Protein 3QUF (pdb70)

InterPro domains:
  IPR006059 Bacterial-type extracellular solute-binding protein [PF01547] (54-338)
  IPR006061 Solute-binding family 1, conserved site [PS01037] (142-159)
  IPR050490 Bacterial solute-binding protein 1 [PTHR43649] (16-370)

Nearest PDB structures (foldseek):
  3quf-assembly1_A  TM=9.912E-01  e=3.082E-69  Bifidobacterium longum subsp. infantis ATCC 15697 = JCM 1222 = DSM 20088
  4zs9-assembly2_B  TM=6.594E-01  e=8.736E-21  Bifidobacterium animalis subsp. lactis Bl-04
  4zze-assembly1_A  TM=6.726E-01  e=1.100E-19  Bifidobacterium animalis subsp. lactis Bl-04
  7ehp-assembly2_B  TM=6.448E-01  e=1.040E-19  Paenibacillus sp. FPU-7
  4zza-assembly1_A  TM=6.520E-01  e=4.015E-19  Bifidobacterium animalis subsp. lactis Bl-04

Secondary structure (DSSP, 8-state):
---EEEEEEESS-HHHHHHHHHHHHHH-TTEEEEEEE-SSHHHHHHHHHHHHHSSS--SEEEE---TTT---S-B---TT-GGGTTB-GGGGGGGEETTEE----EEEEEBEEEEHHHHHHTT-SS--SBHHHHH--HHHHHTTSB------SSSS-HHHHHHHHHHHHTTT--SSTTHHHHTTSS-HHHHTHHHHHHHHHHHHTTSS-GGGTT--HHHHHHHHHTT-B---B-GGGHHHHHHSS--EEEEPBPBSS-TT--BEEEEES-EEEEBSSS-HHHHHHHHHHHHHHTSHHHHHHHHHHHT-EE-BTT--PPPPGGGHHHIIIIITTT-EE----SS-S---HHHHHHHHHHHTTSS-HHHHHHHHHHHHTT-/--GGGPPEEEEEEESS-HHHHHHHHHHHHHH-TTEEEEEEE-SSHHHHHHHHHHHHHSSS--SEEEE---TTT---S-B---TT-GGGTTB-GGGGGGGEETTEE----EEEEEBEEEEHHHHHHTT-SS--SBHHHHH--HHHHHTTSB------SSSS-HHHHHHHHHHHHTTT--SSTTHHHHHTSS-HHHHHHHHHHHHHHHHHTTSS-GGGTT--HHHHHHHHHTT-B---B-GGGHHHHHHSS--EEEEPPPBSS-TT---EEEEES-EEEEBTTS-HHHHHHHHHHHHHHTSHHHHHHHHHHHT-EE-BTTS-----HHHHHHHHHTGGGT-EE----SS-TT--HHHHHHHHHHHTTSS-HHHHHHHHHHHHHTT-

CATH classification: 3.40.190.10 (+1 more: 3.40.190.10)

B-factor: mean 24.08, std 9.98, range [9.7, 101.93]

Structure (mmCIF, N/CA/C/O backbone):
data_3QUF
#
_entry.id   3QUF
#
_cell.length_a   96.532
_cell.length_b   105.095
_cell.length_c   145.375
_cell.angle_alpha   90.000
_cell.angle_beta   90.000
_cell.angle_gamma   90.000
#
_symmetry.space_group_name_H-M   'C 2 2 21'
#
loop_
_entity.id
_entity.type
_entity.pdbx_description
1 polymer 'Extracellular solute-binding protein, family 1'
2 non-polymer 'SULFATE ION'
3 non-polymer 'ACETIC ACID'
4 water water
#
loop_
_atom_site.group_PDB
_atom_site.id
_atom_site.type_symbol
_atom_site.label_atom_id
_atom_site.label_alt_id
_atom_site.label_comp_id
_atom_site.label_asym_id
_atom_site.label_entity_id
_atom_site.label_seq_id
_atom_site.pdbx_PDB_ins_code
_atom_site.Cartn_x
_atom_site.Cartn_y
_atom_site.Cartn_z
_atom_site.occupancy
_atom_site.B_iso_or_equiv
_atom_site.auth_seq_id
_atom_site.auth_comp_id
_atom_site.auth_asym_id
_atom_site.auth_atom_id
_atom_site.pdbx_PDB_model_num
ATOM 1 N N . GLY A 1 27 ? 19.555 -26.174 10.491 1.00 41.59 36 GLY A N 1
ATOM 2 C CA . GLY A 1 27 ? 20.625 -25.415 11.231 1.00 39.94 36 GLY A CA 1
ATOM 3 C C . GLY A 1 27 ? 21.683 -26.226 12.018 1.00 39.09 36 GLY A C 1
ATOM 4 O O . GLY A 1 27 ? 22.804 -25.723 12.216 1.00 38.49 36 GLY A O 1
ATOM 5 N N . GLY A 1 28 ? 21.332 -27.441 12.478 1.00 38.08 37 GLY A N 1
ATOM 6 C CA . GLY A 1 28 ? 22.280 -28.357 13.178 1.00 36.63 37 GLY A CA 1
ATOM 7 C C . GLY A 1 28 ? 23.058 -27.711 14.346 1.00 33.79 37 GLY A C 1
ATOM 8 O O . GLY A 1 28 ? 22.455 -26.991 15.117 1.00 33.20 37 GLY A O 1
ATOM 9 N N . LYS A 1 29 ? 24.362 -28.000 14.492 1.00 31.46 38 LYS A N 1
ATOM 10 C CA . LYS A 1 29 ? 25.201 -27.323 15.510 1.00 29.84 38 LYS A CA 1
ATOM 11 C C . LYS A 1 29 ? 25.641 -25.955 15.008 1.00 26.33 38 LYS A C 1
ATOM 12 O O . LYS A 1 29 ? 25.835 -25.774 13.833 1.00 24.80 38 LYS A O 1
ATOM 18 N N . THR A 1 30 ? 25.807 -25.010 15.921 1.00 22.99 39 THR A N 1
ATOM 19 C CA . THR A 1 30 ? 26.271 -23.692 15.552 1.00 21.97 39 THR A CA 1
ATOM 20 C C . THR A 1 30 ? 27.507 -23.394 16.369 1.00 20.11 39 THR A C 1
ATOM 21 O O . THR A 1 30 ? 27.461 -23.445 17.596 1.00 21.40 39 THR A O 1
ATOM 25 N N . LYS A 1 31 ? 28.596 -23.091 15.687 1.00 20.55 40 LYS A N 1
ATOM 26 C CA A LYS A 1 31 ? 29.848 -22.713 16.331 0.50 19.95 40 LYS A CA 1
ATOM 27 C CA B LYS A 1 31 ? 29.823 -22.725 16.401 0.50 20.36 40 LYS A CA 1
ATOM 28 C C . LYS A 1 31 ? 29.912 -21.205 16.560 1.00 19.29 40 LYS A C 1
ATOM 29 O O . LYS A 1 31 ? 29.799 -20.449 15.595 1.00 18.89 40 LYS A O 1
ATOM 40 N N . ILE A 1 32 ? 30.129 -20.775 17.795 1.00 17.19 41 ILE A N 1
ATOM 41 C CA . ILE A 1 32 ? 30.359 -19.353 18.115 1.00 15.79 41 ILE A CA 1
ATOM 42 C C . ILE A 1 32 ? 31.611 -19.186 18.966 1.00 16.06 41 ILE A C 1
ATOM 43 O O . ILE A 1 32 ? 32.100 -20.179 19.541 1.00 16.05 41 ILE A O 1
ATOM 48 N N . SER A 1 33 ? 32.151 -17.964 18.984 1.00 14.93 42 SER A N 1
ATOM 49 C CA . SER A 1 33 ? 33.320 -17.649 19.765 1.00 15.26 42 SER A CA 1
ATOM 50 C C . SER A 1 33 ? 33.041 -16.529 20.749 1.00 15.49 42 SER A C 1
ATOM 51 O O . SER A 1 33 ? 32.151 -15.702 20.538 1.00 14.54 42 SER A O 1
ATOM 54 N N . PHE A 1 34 ? 33.801 -16.512 21.836 1.00 15.00 43 PHE A N 1
ATOM 55 C CA . PHE A 1 34 ? 33.677 -15.496 22.879 1.00 13.81 43 PHE A CA 1
ATOM 56 C C . PHE A 1 34 ? 35.079 -15.089 23.237 1.00 14.16 43 PHE A C 1
ATOM 57 O O . PHE A 1 34 ? 35.879 -15.965 23.601 1.00 15.92 43 PHE A O 1
ATOM 65 N N . TYR A 1 35 ? 35.426 -13.831 23.006 1.00 13.57 44 TYR A N 1
ATOM 66 C CA . TYR A 1 35 ? 36.718 -13.305 23.448 1.00 13.42 44 TYR A CA 1
ATOM 67 C C . TYR A 1 35 ? 36.412 -12.569 24.726 1.00 13.67 44 TYR A C 1
ATOM 68 O O . TYR A 1 35 ? 35.811 -11.494 24.717 1.00 13.61 44 TYR A O 1
ATOM 77 N N . SER A 1 36 ? 36.796 -13.174 25.841 1.00 14.17 45 SER A N 1
ATOM 78 C CA . SER A 1 36 ? 36.360 -12.759 27.180 1.00 13.95 45 SER A CA 1
ATOM 79 C C . SER A 1 36 ? 37.367 -11.874 27.941 1.00 14.02 45 SER A C 1
ATOM 80 O O . SER A 1 36 ? 38.546 -12.204 28.049 1.00 14.69 45 SER A O 1
ATOM 83 N N . TYR A 1 37 ? 36.887 -10.748 28.432 1.00 12.03 46 TYR A N 1
ATOM 84 C CA . TYR A 1 37 ? 37.657 -9.897 29.361 1.00 13.05 46 TYR A CA 1
ATOM 85 C C . TYR A 1 37 ? 37.896 -10.638 30.683 1.00 14.42 46 TYR A C 1
ATOM 86 O O . TYR A 1 37 ? 38.903 -10.443 31.368 1.00 16.38 46 TYR A O 1
ATOM 95 N N . PHE A 1 38 ? 36.935 -11.471 31.032 1.00 15.07 47 PHE A N 1
ATOM 96 C CA . PHE A 1 38 ? 36.949 -12.200 32.310 1.00 15.45 47 PHE A CA 1
ATOM 97 C C . PHE A 1 38 ? 37.784 -13.439 32.195 1.00 17.53 47 PHE A C 1
ATOM 98 O O . PHE A 1 38 ? 37.750 -14.165 31.193 1.00 16.88 47 PHE A O 1
ATOM 106 N N . LYS A 1 39 ? 38.539 -13.707 33.258 1.00 18.13 48 LYS A N 1
ATOM 107 C CA . LYS A 1 39 ? 39.323 -14.904 33.327 1.00 21.45 48 LYS A CA 1
ATOM 108 C C . LYS A 1 39 ? 38.445 -16.142 33.583 1.00 20.20 48 LYS A C 1
ATOM 109 O O . LYS A 1 39 ? 37.295 -16.038 34.012 1.00 19.46 48 LYS A O 1
ATOM 115 N N . ASP A 1 40 ? 39.020 -17.319 33.357 1.00 20.71 49 ASP A N 1
ATOM 116 C CA . ASP A 1 40 ? 38.280 -18.545 33.602 1.00 21.11 49 ASP A CA 1
ATOM 117 C C . ASP A 1 40 ? 37.796 -18.620 35.048 1.00 21.51 49 ASP A C 1
ATOM 118 O O . ASP A 1 40 ? 36.727 -19.153 35.290 1.00 20.05 49 ASP A O 1
ATOM 123 N N . ASN A 1 41 ? 38.561 -18.085 36.003 1.00 22.87 50 ASN A N 1
ATOM 124 C CA . ASN A 1 41 ? 38.124 -18.188 37.411 1.00 24.15 50 ASN A CA 1
ATOM 125 C C . ASN A 1 41 ? 36.935 -17.300 37.698 1.00 23.80 50 ASN A C 1
ATOM 126 O O . ASN A 1 41 ? 36.308 -17.470 38.725 1.00 25.74 50 ASN A O 1
ATOM 131 N N . GLN A 1 42 ? 36.620 -16.388 36.791 1.00 21.48 51 GLN A N 1
ATOM 132 C CA . GLN A 1 42 ? 35.416 -15.542 36.933 1.00 21.43 51 GLN A CA 1
ATOM 133 C C . GLN A 1 42 ? 34.220 -16.003 36.100 1.00 20.52 51 GLN A C 1
ATOM 134 O O . GLN A 1 42 ? 33.072 -15.924 36.543 1.00 21.93 51 GLN A O 1
ATOM 140 N N . ILE A 1 43 ? 34.471 -16.458 34.876 1.00 19.38 52 ILE A N 1
ATOM 141 C CA . ILE A 1 43 ? 33.367 -16.785 33.948 1.00 20.19 52 ILE A CA 1
ATOM 142 C C . ILE A 1 43 ? 33.309 -18.249 33.506 1.00 20.42 52 ILE A C 1
ATOM 143 O O . ILE A 1 43 ? 32.359 -18.652 32.832 1.00 19.69 52 ILE A O 1
ATOM 148 N N . GLY A 1 44 ? 34.293 -19.062 33.908 1.00 20.86 53 GLY A N 1
ATOM 149 C CA . GLY A 1 44 ? 34.369 -20.438 33.430 1.00 22.22 53 GLY A CA 1
ATOM 150 C C . GLY A 1 44 ? 33.157 -21.285 33.768 1.00 21.87 53 GLY A C 1
ATOM 151 O O . GLY A 1 44 ? 32.738 -22.093 32.953 1.00 22.85 53 GLY A O 1
ATOM 152 N N . GLU A 1 45 ? 32.616 -21.132 34.978 1.00 22.26 54 GLU A N 1
ATOM 153 C CA A GLU A 1 45 ? 31.420 -21.888 35.384 0.50 22.64 54 GLU A CA 1
ATOM 154 C CA B GLU A 1 45 ? 31.434 -21.884 35.383 0.50 22.67 54 GLU A CA 1
ATOM 155 C C . GLU A 1 45 ? 30.197 -21.488 34.576 1.00 21.77 54 GLU A C 1
ATOM 156 O O . GLU A 1 45 ? 29.316 -22.341 34.276 1.00 21.71 54 GLU A O 1
ATOM 167 N N . VAL A 1 46 ? 30.108 -20.204 34.217 1.00 19.61 55 VAL A N 1
ATOM 168 C CA . VAL A 1 46 ? 29.040 -19.756 33.332 1.00 18.27 55 VAL A CA 1
ATOM 169 C C . VAL A 1 46 ? 29.158 -20.468 31.975 1.00 18.02 55 VAL A C 1
ATOM 170 O O . VAL A 1 46 ? 28.183 -21.031 31.449 1.00 17.49 55 VAL A O 1
ATOM 174 N N . VAL A 1 47 ? 30.356 -20.449 31.408 1.00 18.25 56 VAL A N 1
ATOM 175 C CA . VAL A 1 47 ? 30.616 -21.105 30.121 1.00 19.23 56 VAL A CA 1
ATOM 176 C C . VAL A 1 47 ? 30.245 -22.591 30.195 1.00 19.91 56 VAL A C 1
ATOM 177 O O . VAL A 1 47 ? 29.522 -23.082 29.344 1.00 20.60 56 VAL A O 1
ATOM 181 N N . LYS A 1 48 ? 30.718 -23.267 31.238 1.00 21.16 57 LYS A N 1
ATOM 182 C CA . LYS A 1 48 ? 30.471 -24.704 31.415 1.00 23.40 57 LYS A CA 1
ATOM 183 C C . LYS A 1 48 ? 28.985 -25.002 31.496 1.00 22.57 57 LYS A C 1
ATOM 184 O O . LYS A 1 48 ? 28.470 -25.898 30.811 1.00 22.68 57 LYS A O 1
ATOM 190 N N . GLY A 1 49 ? 28.282 -24.219 32.303 1.00 22.09 58 GLY A N 1
ATOM 191 C CA . GLY A 1 49 ? 26.839 -24.393 32.465 1.00 21.54 58 GLY A CA 1
ATOM 192 C C . GLY A 1 49 ? 26.089 -24.170 31.187 1.00 20.06 58 GLY A C 1
ATOM 193 O O . GLY A 1 49 ? 25.202 -24.938 30.828 1.00 20.65 58 GLY A O 1
ATOM 194 N N . PHE A 1 50 ? 26.470 -23.133 30.454 1.00 18.24 59 PHE A N 1
ATOM 195 C CA . PHE A 1 50 ? 25.828 -22.870 29.192 1.00 18.54 59 PHE A CA 1
ATOM 196 C C . PHE A 1 50 ? 25.994 -24.024 28.211 1.00 18.45 59 PHE A C 1
ATOM 197 O O . PHE A 1 50 ? 25.031 -24.467 27.602 1.00 18.85 59 PHE A O 1
ATOM 205 N N . GLU A 1 51 ? 27.225 -24.485 28.054 1.00 19.81 60 GLU A N 1
ATOM 206 C CA . GLU A 1 51 ? 27.520 -25.592 27.115 1.00 21.18 60 GLU A CA 1
ATOM 207 C C . GLU A 1 51 ? 26.713 -26.836 27.450 1.00 21.91 60 GLU A C 1
ATOM 208 O O . GLU A 1 51 ? 26.159 -27.497 26.561 1.00 21.73 60 GLU A O 1
ATOM 214 N N . LYS A 1 52 ? 26.661 -27.157 28.735 1.00 22.61 61 LYS A N 1
ATOM 215 C CA . LYS A 1 52 ? 25.929 -28.319 29.209 1.00 24.06 61 LYS A CA 1
ATOM 216 C C . LYS A 1 52 ? 24.457 -28.281 28.810 1.00 23.30 61 LYS A C 1
ATOM 217 O O . LYS A 1 52 ? 23.862 -29.315 28.462 1.00 23.48 61 LYS A O 1
ATOM 223 N N . LYS A 1 53 ? 23.874 -27.084 28.862 1.00 22.64 62 LYS A N 1
ATOM 224 C CA . LYS A 1 53 ? 22.443 -26.884 28.605 1.00 23.10 62 LYS A CA 1
ATOM 225 C C . LYS A 1 53 ? 22.057 -26.554 27.160 1.00 22.71 62 LYS A C 1
ATOM 226 O O . LYS A 1 53 ? 20.876 -26.553 26.832 1.00 22.81 62 LYS A O 1
ATOM 232 N N . ASN A 1 54 ? 23.051 -26.355 26.278 1.00 21.73 63 ASN A N 1
ATOM 233 C CA . ASN A 1 54 ? 22.813 -25.999 24.891 1.00 21.59 63 ASN A CA 1
ATOM 234 C C . ASN A 1 54 ? 23.644 -26.872 23.959 1.00 22.48 63 ASN A C 1
ATOM 235 O O . ASN A 1 54 ? 24.730 -26.483 23.509 1.00 21.44 63 ASN A O 1
ATOM 240 N N . PRO A 1 55 ? 23.135 -28.078 23.684 1.00 22.49 64 PRO A N 1
ATOM 241 C CA . PRO A 1 55 ? 23.946 -29.086 23.037 1.00 24.21 64 PRO A CA 1
ATOM 242 C C . PRO A 1 55 ? 24.221 -28.777 21.586 1.00 25.07 64 PRO A C 1
ATOM 243 O O . PRO A 1 55 ? 25.145 -29.331 21.033 1.00 27.65 64 PRO A O 1
ATOM 247 N N . ASP A 1 56 ? 23.391 -27.920 20.977 1.00 24.56 65 ASP A N 1
ATOM 248 C CA A ASP A 1 56 ? 23.435 -27.482 19.613 0.50 24.93 65 ASP A CA 1
ATOM 249 C CA B ASP A 1 56 ? 23.625 -27.621 19.561 0.50 25.14 65 ASP A CA 1
ATOM 250 C C . ASP A 1 56 ? 24.436 -26.338 19.394 1.00 23.71 65 ASP A C 1
ATOM 251 O O . ASP A 1 56 ? 24.582 -25.873 18.277 1.00 25.27 65 ASP A O 1
ATOM 260 N N . ILE A 1 57 ? 25.026 -25.828 20.471 1.00 21.81 66 ILE A N 1
ATOM 261 C CA . ILE A 1 57 ? 25.945 -24.675 20.357 1.00 22.08 66 ILE A CA 1
ATOM 262 C C . ILE A 1 57 ? 27.313 -25.070 20.832 1.00 24.34 66 ILE A C 1
ATOM 263 O O . ILE A 1 57 ? 27.442 -25.619 21.935 1.00 26.96 66 ILE A O 1
ATOM 268 N N . THR A 1 58 ? 28.319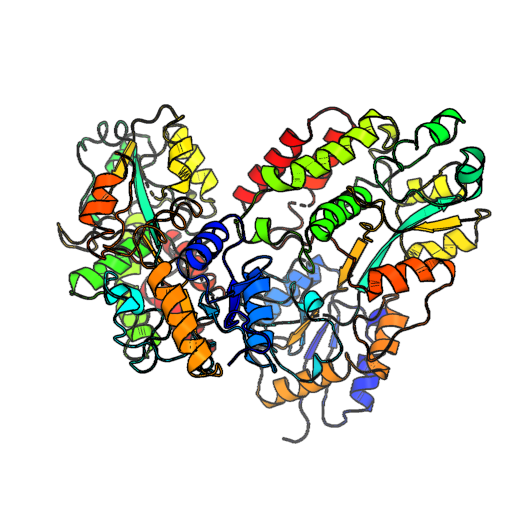 -24.826 19.996 1.00 24.58 67 THR A N 1
ATOM 269 C CA . THR A 1 58 ? 29.703 -25.037 20.363 1.00 26.29 67 THR A CA 1
ATOM 270 C C . THR A 1 58 ? 30.308 -23.668 20.642 1.00 25.49 67 THR A C 1
ATOM 271 O O . THR A 1 58 ? 30.388 -22.865 19.716 1.00 24.32 67 THR A O 1
ATOM 275 N N . LEU A 1 59 ? 30.759 -23.436 21.871 1.00 24.93 68 LEU A N 1
ATOM 276 C CA . LEU A 1 59 ? 31.335 -22.147 22.259 1.00 23.78 68 LEU A CA 1
ATOM 277 C C . LEU A 1 59 ? 32.850 -22.259 22.442 1.00 24.13 68 LEU A C 1
ATOM 278 O O . LEU A 1 59 ? 33.324 -23.079 23.236 1.00 26.74 68 LEU A O 1
ATOM 283 N N . ASP A 1 60 ? 33.599 -21.531 21.633 1.00 21.65 69 ASP A N 1
ATOM 284 C CA A ASP A 1 60 ? 35.068 -21.461 21.716 0.50 21.87 69 ASP A CA 1
ATOM 285 C CA B ASP A 1 60 ? 35.058 -21.468 21.725 0.50 21.97 69 ASP A CA 1
ATOM 286 C C . ASP A 1 60 ? 35.398 -20.178 22.457 1.00 20.34 69 ASP A C 1
ATOM 287 O O . ASP A 1 60 ? 35.107 -19.087 21.965 1.00 19.56 69 ASP A O 1
ATOM 296 N N . VAL A 1 61 ? 35.991 -20.305 23.638 1.00 18.27 70 VAL A N 1
ATOM 297 C CA . VAL A 1 61 ? 36.310 -19.173 24.474 1.00 17.38 70 VAL A CA 1
ATOM 298 C C . VAL A 1 61 ? 37.792 -18.915 24.544 1.00 19.18 70 VAL A C 1
ATOM 299 O O . VAL A 1 61 ? 38.569 -19.864 24.767 1.00 18.83 70 VAL A O 1
ATOM 303 N N . GLN A 1 62 ? 38.175 -17.665 24.301 1.00 18.96 71 GLN A N 1
ATOM 304 C CA . GLN A 1 62 ? 39.505 -17.157 24.570 1.00 21.92 71 GLN A CA 1
ATOM 305 C C . GLN A 1 62 ? 39.476 -16.091 25.648 1.00 23.08 71 GLN A C 1
ATOM 306 O O . GLN A 1 62 ? 38.520 -15.325 25.813 1.00 19.37 71 GLN A O 1
ATOM 312 N N . TYR A 1 63 ? 40.537 -16.064 26.440 1.00 26.73 72 TYR A N 1
ATOM 313 C CA . TYR A 1 63 ? 40.544 -15.247 27.669 1.00 28.95 72 TYR A CA 1
ATOM 314 C C . TYR A 1 63 ? 41.609 -14.143 27.523 1.00 30.79 72 TYR A C 1
ATOM 315 O O . TYR A 1 63 ? 42.725 -14.394 27.034 1.00 33.74 72 TYR A O 1
ATOM 324 N N . GLY A 1 64 ? 41.255 -12.898 27.865 1.00 31.46 73 GLY A N 1
ATOM 325 C CA . GLY A 1 64 ? 42.201 -11.791 27.855 1.00 31.77 73 GLY A CA 1
ATOM 326 C C . GLY A 1 64 ? 43.249 -12.032 28.940 1.00 33.80 73 GLY A C 1
ATOM 327 O O . GLY A 1 64 ? 42.961 -12.683 29.965 1.00 32.43 73 GLY A O 1
ATOM 328 N N . GLN A 1 65 ? 44.463 -11.531 28.681 1.00 36.33 74 GLN A N 1
ATOM 329 C CA . GLN A 1 65 ? 45.596 -11.655 29.614 1.00 38.05 74 GLN A CA 1
ATOM 330 C C . GLN A 1 65 ? 45.590 -10.528 30.638 1.00 37.77 74 GLN A C 1
ATOM 331 O O . GLN A 1 65 ? 45.846 -10.764 31.809 1.00 38.46 74 GLN A O 1
ATOM 337 N N . ASP A 1 66 ? 45.248 -9.316 30.204 1.00 37.05 75 ASP A N 1
ATOM 338 C CA . ASP A 1 66 ? 45.114 -8.167 31.086 1.00 36.75 75 ASP A CA 1
ATOM 339 C C . ASP A 1 66 ? 44.358 -7.119 30.289 1.00 35.82 75 ASP A C 1
ATOM 340 O O . ASP A 1 66 ? 44.291 -7.240 29.058 1.00 35.17 75 ASP A O 1
ATOM 345 N N . PRO A 1 67 ? 43.787 -6.112 30.962 1.00 34.18 76 PRO A N 1
ATOM 346 C CA . PRO A 1 67 ? 42.873 -5.160 30.309 1.00 32.69 76 PRO A CA 1
ATOM 347 C C . PRO A 1 67 ? 43.400 -4.364 29.117 1.00 32.42 76 PRO A C 1
ATOM 348 O O . PRO A 1 67 ? 42.604 -4.076 28.189 1.00 31.16 76 PRO A O 1
ATOM 352 N N . ALA A 1 68 ? 44.681 -3.952 29.140 1.00 32.24 77 ALA A N 1
ATOM 353 C CA . ALA A 1 68 ? 45.253 -3.216 28.000 1.00 31.16 77 ALA A CA 1
ATOM 354 C C . ALA A 1 68 ? 45.363 -4.111 26.816 1.00 31.01 77 ALA A C 1
ATOM 355 O O . ALA A 1 68 ? 45.074 -3.695 25.661 1.00 30.50 77 ALA A O 1
ATOM 357 N N . GLN A 1 69 ? 45.809 -5.338 27.092 1.00 29.17 78 GLN A N 1
ATOM 358 C CA . GLN A 1 69 ? 46.000 -6.283 26.067 1.00 28.13 78 GLN A CA 1
ATOM 359 C C . GLN A 1 69 ? 44.623 -6.662 25.553 1.00 24.47 78 GLN A C 1
ATOM 360 O O . GLN A 1 69 ? 44.489 -6.894 24.371 1.00 24.03 78 GLN A O 1
ATOM 366 N N . TYR A 1 70 ? 43.633 -6.734 26.435 1.00 21.81 79 TYR A N 1
ATOM 367 C CA . TYR A 1 70 ? 42.276 -7.124 26.000 1.00 20.46 79 TYR A CA 1
ATOM 368 C C . TYR A 1 70 ? 41.751 -6.143 24.958 1.00 19.77 79 TYR A C 1
ATOM 369 O O . TYR A 1 70 ? 41.274 -6.556 23.875 1.00 20.25 79 TYR A O 1
ATOM 378 N N . ILE A 1 71 ? 41.801 -4.861 25.265 1.00 20.08 80 ILE A N 1
ATOM 379 C CA . ILE A 1 71 ? 41.167 -3.912 24.363 1.00 20.83 80 ILE A CA 1
ATOM 380 C C . ILE A 1 71 ? 41.884 -3.841 23.014 1.00 19.89 80 ILE A C 1
ATOM 381 O O . ILE A 1 71 ? 41.235 -3.758 21.967 1.00 17.47 80 ILE A O 1
ATOM 386 N N . SER A 1 72 ? 43.207 -3.917 22.997 1.00 19.83 81 SER A N 1
ATOM 387 C CA . SER A 1 72 ? 43.881 -3.824 21.702 1.00 19.60 81 SER A CA 1
ATOM 388 C C . SER A 1 72 ? 43.693 -5.107 20.888 1.00 19.43 81 SER A C 1
ATOM 389 O O . SER A 1 72 ? 43.547 -5.053 19.661 1.00 19.24 81 SER A O 1
ATOM 392 N N . THR A 1 73 ? 43.698 -6.264 21.554 1.00 19.18 82 THR A N 1
ATOM 393 C CA . THR A 1 73 ? 43.535 -7.533 20.865 1.00 19.78 82 THR A CA 1
ATOM 394 C C . THR A 1 73 ? 42.088 -7.676 20.377 1.00 17.46 82 THR A C 1
ATOM 395 O O . THR A 1 73 ? 41.857 -8.124 19.253 1.00 17.15 82 THR A O 1
ATOM 399 N N . LEU A 1 74 ? 41.140 -7.202 21.170 1.00 15.89 83 LEU A N 1
ATOM 400 C CA . LEU A 1 74 ? 39.745 -7.265 20.729 1.00 14.44 83 LEU A CA 1
ATOM 401 C C . LEU A 1 74 ? 39.567 -6.357 19.501 1.00 15.66 83 LEU A C 1
ATOM 402 O O . LEU A 1 74 ? 38.931 -6.745 18.534 1.00 15.24 83 LEU A O 1
ATOM 407 N N . GLN A 1 75 ? 40.156 -5.164 19.518 1.00 15.35 84 GLN A N 1
ATOM 408 C CA . GLN A 1 75 ? 39.963 -4.240 18.405 1.00 16.59 84 GLN A CA 1
ATOM 409 C C . GLN A 1 75 ? 40.497 -4.866 17.104 1.00 17.10 84 GLN A C 1
ATOM 410 O O . GLN A 1 75 ? 39.851 -4.789 16.024 1.00 17.11 84 GLN A O 1
ATOM 416 N N . THR A 1 76 ? 41.650 -5.510 17.197 1.00 17.13 85 THR A N 1
ATOM 417 C CA . THR A 1 76 ? 42.210 -6.192 16.049 1.00 19.17 85 THR A CA 1
ATOM 418 C C . THR A 1 76 ? 41.305 -7.312 15.554 1.00 18.23 85 THR A C 1
ATOM 419 O O . THR A 1 76 ? 41.081 -7.440 14.364 1.00 19.28 85 THR A O 1
ATOM 423 N N . ARG A 1 77 ? 40.786 -8.108 16.478 1.00 17.04 86 ARG A N 1
ATOM 424 C CA . ARG A 1 77 ? 39.934 -9.200 16.090 1.00 17.27 86 ARG A CA 1
ATOM 425 C C . ARG A 1 77 ? 38.612 -8.725 15.499 1.00 17.57 86 ARG A C 1
ATOM 426 O O . ARG A 1 77 ? 38.109 -9.341 14.557 1.00 18.23 86 ARG A O 1
ATOM 434 N N . LEU A 1 78 ? 38.062 -7.639 16.020 1.00 15.97 87 LEU A N 1
ATOM 435 C CA . LEU A 1 78 ? 36.821 -7.093 15.475 1.00 16.64 87 LEU A CA 1
ATOM 436 C C . LEU A 1 78 ? 37.038 -6.554 14.084 1.00 18.60 87 LEU A C 1
ATOM 437 O O . LEU A 1 78 ? 36.118 -6.583 13.281 1.00 18.76 87 LEU A O 1
ATOM 442 N N . ALA A 1 79 ? 38.255 -6.077 13.804 1.00 18.64 88 ALA A N 1
ATOM 443 C CA . ALA A 1 79 ? 38.592 -5.534 12.501 1.00 20.02 88 ALA A CA 1
ATOM 444 C C . ALA A 1 79 ? 38.932 -6.598 11.458 1.00 20.52 88 ALA A C 1
ATOM 445 O O . ALA A 1 79 ? 38.956 -6.282 10.279 1.00 21.49 88 ALA A O 1
ATOM 447 N N . GLY A 1 80 ? 39.253 -7.816 11.884 1.00 19.75 89 GLY A N 1
ATOM 448 C CA . GLY A 1 80 ? 39.740 -8.861 10.999 1.00 20.72 89 GLY A CA 1
ATOM 449 C C . GLY A 1 80 ? 38.616 -9.649 10.339 1.00 20.62 89 GLY A C 1
ATOM 450 O O . GLY A 1 80 ? 37.467 -9.250 10.399 1.00 19.27 89 GLY A O 1
ATOM 451 N N . GLY A 1 81 ? 38.962 -10.798 9.765 1.00 22.15 90 GLY A N 1
ATOM 452 C CA . GLY A 1 81 ? 38.010 -11.576 9.018 1.00 23.82 90 GLY A CA 1
ATOM 453 C C . GLY A 1 81 ? 37.110 -12.491 9.817 1.00 25.28 90 GLY A C 1
ATOM 454 O O . GLY A 1 81 ? 36.172 -13.034 9.257 1.00 26.95 90 GLY A O 1
ATOM 455 N N . LYS A 1 82 ? 37.406 -12.649 11.107 1.00 25.96 91 LYS A N 1
ATOM 456 C CA . LYS A 1 82 ? 36.675 -13.572 11.983 1.00 26.97 91 LYS A CA 1
ATOM 457 C C . LYS A 1 82 ? 36.388 -12.931 13.350 1.00 23.55 91 LYS A C 1
ATOM 458 O O . LYS A 1 82 ? 36.994 -13.320 14.340 1.00 24.76 91 LYS A O 1
ATOM 464 N N . PRO A 1 83 ? 35.508 -11.898 13.408 1.00 21.37 92 PRO A N 1
ATOM 465 C CA . PRO A 1 83 ? 35.363 -11.274 14.721 1.00 18.70 92 PRO A CA 1
ATOM 466 C C . PRO A 1 83 ? 34.751 -12.245 15.721 1.00 17.03 92 PRO A C 1
ATOM 467 O O . PRO A 1 83 ? 33.998 -13.121 15.311 1.00 16.31 92 PRO A O 1
ATOM 471 N N . PRO A 1 84 ? 35.087 -12.105 17.000 1.00 15.36 93 PRO A N 1
ATOM 472 C CA . PRO A 1 84 ? 34.454 -12.954 18.008 1.00 13.71 93 PRO A CA 1
ATOM 473 C C . PRO A 1 84 ? 32.954 -12.700 18.043 1.00 13.68 93 PRO A C 1
ATOM 474 O O . PRO A 1 84 ? 32.520 -11.537 18.006 1.00 14.25 93 PRO A O 1
ATOM 478 N N . THR A 1 85 ? 32.168 -13.759 18.158 1.00 12.49 94 THR A N 1
ATOM 479 C CA . THR A 1 85 ? 30.727 -13.574 18.229 1.00 11.85 94 THR A CA 1
ATOM 480 C C . THR A 1 85 ? 30.258 -12.786 19.441 1.00 11.01 94 THR A C 1
ATOM 481 O O . THR A 1 85 ? 29.257 -12.026 19.370 1.00 11.80 94 THR A O 1
ATOM 485 N N . ILE A 1 86 ? 30.897 -13.040 20.582 1.00 10.50 95 ILE A N 1
ATOM 486 C CA . ILE A 1 86 ? 30.599 -12.398 21.837 1.00 10.39 95 ILE A CA 1
ATOM 487 C C . ILE A 1 86 ? 31.891 -11.800 22.376 1.00 10.78 95 ILE A C 1
ATOM 488 O O . ILE A 1 86 ? 32.982 -12.361 22.199 1.00 11.49 95 ILE A O 1
ATOM 493 N N . PHE A 1 87 ? 31.763 -10.633 22.957 1.00 10.20 96 PHE A N 1
ATOM 494 C CA . PHE A 1 87 ? 32.899 -9.923 23.516 1.00 10.13 96 PHE A CA 1
ATOM 495 C C . PHE A 1 87 ? 32.422 -8.951 24.606 1.00 11.47 96 PHE A C 1
ATOM 496 O O . PHE A 1 87 ? 31.209 -8.781 24.832 1.00 12.22 96 PHE A O 1
ATOM 504 N N . ASN A 1 88 ? 33.360 -8.264 25.240 1.00 10.72 97 ASN A N 1
ATOM 505 C CA . ASN A 1 88 ? 33.011 -7.339 26.304 1.00 10.43 97 ASN A CA 1
ATOM 506 C C . ASN A 1 88 ? 33.275 -5.895 25.984 1.00 11.51 97 ASN A C 1
ATOM 507 O O . ASN A 1 88 ? 34.296 -5.556 25.380 1.00 12.18 97 ASN A O 1
ATOM 512 N N . LEU A 1 89 ? 32.330 -5.043 26.394 1.00 12.05 98 LEU A N 1
ATOM 513 C CA . LEU A 1 89 ? 32.486 -3.615 26.388 1.00 11.60 98 LEU A CA 1
ATOM 514 C C . LEU A 1 89 ? 32.923 -3.232 27.791 1.00 13.06 98 LEU A C 1
ATOM 515 O O . LEU A 1 89 ? 32.193 -3.415 28.763 1.00 12.96 98 LEU A O 1
ATOM 520 N N . THR A 1 90 ? 34.147 -2.762 27.883 1.00 12.56 99 THR A N 1
ATOM 521 C CA . THR A 1 90 ? 34.727 -2.408 29.159 1.00 13.92 99 THR A CA 1
ATOM 522 C C . THR A 1 90 ? 34.691 -0.901 29.333 1.00 14.06 99 THR A C 1
ATOM 523 O O . THR A 1 90 ? 34.352 -0.168 28.402 1.00 12.23 99 THR A O 1
ATOM 535 N N . ASP A 1 92 ? 37.123 0.996 29.378 1.00 15.07 101 ASP A N 1
ATOM 536 C CA . ASP A 1 92 ? 38.136 1.590 28.536 1.00 16.35 101 ASP A CA 1
ATOM 537 C C . ASP A 1 92 ? 37.870 1.502 27.024 1.00 15.30 101 ASP A C 1
ATOM 538 O O . ASP A 1 92 ? 38.496 2.242 26.265 1.00 17.66 101 ASP A O 1
ATOM 543 N N . ASN A 1 93 ? 37.006 0.596 26.563 1.00 13.91 102 ASN A N 1
ATOM 544 C CA . ASN A 1 93 ? 36.770 0.487 25.125 1.00 12.57 102 ASN A CA 1
ATOM 545 C C . ASN A 1 93 ? 35.316 0.690 24.711 1.00 11.97 102 ASN A C 1
ATOM 546 O O . ASN A 1 93 ? 35.008 0.596 23.511 1.00 11.96 102 ASN A O 1
ATOM 551 N N . ARG A 1 94 ? 34.420 0.977 25.657 1.00 10.76 103 ARG A N 1
ATOM 552 C CA . ARG A 1 94 ? 32.976 0.882 25.329 1.00 11.56 103 ARG A CA 1
ATOM 553 C C . ARG A 1 94 ? 32.584 1.813 24.182 1.00 12.47 103 ARG A C 1
ATOM 554 O O . ARG A 1 94 ? 31.902 1.372 23.237 1.00 11.75 103 ARG A O 1
ATOM 562 N N . THR A 1 95 ? 33.024 3.068 24.213 1.00 12.50 104 THR A N 1
ATOM 563 C CA . THR A 1 95 ? 32.623 4.006 23.153 1.00 13.20 104 THR A CA 1
ATOM 564 C C . THR A 1 95 ? 33.380 3.768 21.838 1.00 13.29 104 THR A C 1
ATOM 565 O O . THR A 1 95 ? 32.776 3.813 20.765 1.00 12.14 104 THR A O 1
ATOM 569 N N . ASP A 1 96 ? 34.659 3.387 21.914 1.00 13.07 105 ASP A N 1
ATOM 570 C CA . ASP A 1 96 ? 35.428 3.048 20.714 1.00 15.02 105 ASP A CA 1
ATOM 571 C C . ASP A 1 96 ? 34.793 1.887 19.963 1.00 13.81 105 ASP A C 1
ATOM 572 O O . ASP A 1 96 ? 34.633 1.951 18.754 1.00 13.46 105 ASP A O 1
ATOM 577 N N . VAL A 1 97 ? 34.408 0.836 20.686 1.00 11.17 106 VAL A N 1
ATOM 578 C CA . VAL A 1 97 ? 33.740 -0.301 20.040 1.00 10.97 106 VAL A CA 1
ATOM 579 C C . VAL A 1 97 ? 32.371 0.095 19.479 1.00 9.70 106 VAL A C 1
ATOM 580 O O . VAL A 1 97 ? 32.072 -0.238 18.337 1.00 11.35 106 VAL A O 1
ATOM 592 N N . LYS A 1 99 ? 31.248 2.959 18.545 1.00 12.27 108 LYS A N 1
ATOM 593 C CA A LYS A 1 99 ? 31.386 3.921 17.427 0.50 12.67 108 LYS A CA 1
ATOM 594 C CA B LYS A 1 99 ? 31.346 3.909 17.419 0.50 12.52 108 LYS A CA 1
ATOM 595 C C . LYS A 1 99 ? 31.801 3.227 16.138 1.00 12.60 108 LYS A C 1
ATOM 596 O O . LYS A 1 99 ? 31.573 3.721 15.048 1.00 11.93 108 LYS A O 1
ATOM 607 N N . SER A 1 100 ? 32.498 2.097 16.290 1.00 11.28 109 SER A N 1
ATOM 608 C CA . SER A 1 100 ? 32.955 1.335 15.167 1.00 12.11 109 SER A CA 1
ATOM 609 C C . SER A 1 100 ? 31.884 0.597 14.396 1.00 11.52 109 SER A C 1
ATOM 610 O O . SER A 1 100 ? 32.117 0.193 13.261 1.00 13.86 109 SER A O 1
ATOM 613 N N . GLY A 1 101 ? 30.724 0.426 14.995 1.00 12.33 110 GLY A N 1
ATOM 614 C CA . GLY A 1 101 ? 29.677 -0.392 14.410 1.00 13.26 110 GLY A CA 1
ATOM 615 C C . GLY A 1 101 ? 29.847 -1.885 14.594 1.00 13.36 110 GLY A C 1
ATOM 616 O O . GLY A 1 101 ? 28.984 -2.647 14.121 1.00 14.71 110 GLY A O 1
ATOM 617 N N . ALA A 1 102 ? 30.853 -2.311 15.361 1.00 12.55 111 ALA A N 1
ATOM 618 C CA . ALA A 1 102 ? 31.083 -3.753 15.524 1.00 12.25 111 ALA A CA 1
ATOM 619 C C . ALA A 1 102 ? 30.107 -4.476 16.421 1.00 11.20 111 ALA A C 1
ATOM 620 O O . ALA A 1 102 ? 30.088 -5.705 16.390 1.00 11.58 111 ALA A O 1
ATOM 622 N N . ALA A 1 103 ? 29.376 -3.751 17.261 1.00 10.57 112 ALA A N 1
ATOM 623 C CA . ALA A 1 103 ? 28.434 -4.353 18.187 1.00 11.05 112 ALA A CA 1
ATOM 624 C C . ALA A 1 103 ? 27.026 -4.341 17.620 1.00 11.07 112 ALA A C 1
ATOM 625 O O . ALA A 1 103 ? 26.572 -3.318 17.046 1.00 12.91 112 ALA A O 1
ATOM 627 N N . LEU A 1 104 ? 26.337 -5.449 17.797 1.00 10.76 113 LEU A N 1
ATOM 628 C CA . LEU A 1 104 ? 24.948 -5.617 17.376 1.00 12.18 113 LEU A CA 1
ATOM 629 C C . LEU A 1 104 ? 24.022 -4.766 18.224 1.00 12.71 113 LEU A C 1
ATOM 630 O O . LEU A 1 104 ? 24.134 -4.755 19.421 1.00 12.72 113 LEU A O 1
ATOM 635 N N . ASP A 1 105 ? 23.087 -4.066 17.577 1.00 13.14 114 ASP A N 1
ATOM 636 C CA . ASP A 1 105 ? 21.976 -3.417 18.309 1.00 12.52 114 ASP A CA 1
ATOM 637 C C . ASP A 1 105 ? 21.058 -4.459 18.923 1.00 13.26 114 ASP A C 1
ATOM 638 O O . ASP A 1 105 ? 20.371 -5.216 18.177 1.00 14.08 114 ASP A O 1
ATOM 643 N N . ILE A 1 106 ? 21.050 -4.526 20.251 1.00 12.96 115 ILE A N 1
ATOM 644 C CA . ILE A 1 106 ? 20.256 -5.488 21.011 1.00 13.10 115 ILE A CA 1
ATOM 645 C C . ILE A 1 106 ? 19.086 -4.817 21.722 1.00 14.39 115 ILE A C 1
ATOM 646 O O . ILE A 1 106 ? 18.423 -5.412 22.589 1.00 15.42 115 ILE A O 1
ATOM 651 N N . SER A 1 107 ? 18.758 -3.602 21.277 1.00 15.20 116 SER A N 1
ATOM 652 C CA . SER A 1 107 ? 17.607 -2.873 21.831 1.00 16.02 116 SER A CA 1
ATOM 653 C C . SER A 1 107 ? 16.361 -3.768 21.818 1.00 16.97 116 SER A C 1
ATOM 654 O O . SER A 1 107 ? 16.063 -4.409 20.820 1.00 17.19 116 SER A O 1
ATOM 657 N N . GLY A 1 108 ? 15.654 -3.771 22.932 1.00 18.46 117 GLY A N 1
ATOM 658 C CA . GLY A 1 108 ? 14.342 -4.431 23.026 1.00 19.91 117 GLY A CA 1
ATOM 659 C C . GLY A 1 108 ? 14.377 -5.941 23.202 1.00 19.97 117 GLY A C 1
ATOM 660 O O . GLY A 1 108 ? 13.324 -6.581 23.238 1.00 21.72 117 GLY A O 1
ATOM 661 N N . GLU A 1 109 ? 15.573 -6.532 23.214 1.00 18.31 118 GLU A N 1
ATOM 662 C CA . GLU A 1 109 ? 15.638 -7.985 23.291 1.00 18.45 118 GLU A CA 1
ATOM 663 C C . GLU A 1 109 ? 15.098 -8.463 24.646 1.00 19.36 118 GLU A C 1
ATOM 664 O O . GLU A 1 109 ? 15.304 -7.827 25.695 1.00 17.75 118 GLU A O 1
ATOM 670 N N . ASP A 1 110 ? 14.384 -9.581 24.619 1.00 21.41 119 ASP A N 1
ATOM 671 C CA . ASP A 1 110 ? 13.756 -10.095 25.842 1.00 22.84 119 ASP A CA 1
ATOM 672 C C . ASP A 1 110 ? 14.785 -10.492 26.904 1.00 21.85 119 ASP A C 1
ATOM 673 O O . ASP A 1 110 ? 14.487 -10.467 28.105 1.00 21.99 119 ASP A O 1
ATOM 678 N N . PHE A 1 111 ? 15.994 -10.876 26.495 1.00 20.71 120 PHE A N 1
ATOM 679 C CA . PHE A 1 111 ? 17.021 -11.245 27.443 1.00 21.94 120 PHE A CA 1
ATOM 680 C C . PHE A 1 111 ? 17.549 -10.084 28.309 1.00 21.88 120 PHE A C 1
ATOM 681 O O . PHE A 1 111 ? 18.265 -10.297 29.291 1.00 23.84 120 PHE A O 1
ATOM 689 N N . LEU A 1 112 ? 17.163 -8.850 27.973 1.00 20.22 121 LEU A N 1
ATOM 690 C CA . LEU A 1 112 ? 17.473 -7.694 28.789 1.00 19.24 121 LEU A CA 1
ATOM 691 C C . LEU A 1 112 ? 16.536 -7.517 29.974 1.00 19.54 121 LEU A C 1
ATOM 692 O O . LEU A 1 112 ? 16.803 -6.715 30.847 1.00 18.32 121 LEU A O 1
ATOM 697 N N . ASP A 1 113 ? 15.420 -8.251 30.009 1.00 19.96 122 ASP A N 1
ATOM 698 C CA . ASP A 1 113 ? 14.426 -7.996 31.019 1.00 21.09 122 ASP A CA 1
ATOM 699 C C . ASP A 1 113 ? 14.985 -8.328 32.409 1.00 19.79 122 ASP A C 1
ATOM 700 O O . ASP A 1 113 ? 15.793 -9.260 32.589 1.00 18.81 122 ASP A O 1
ATOM 705 N N . GLY A 1 114 ? 14.623 -7.498 33.393 1.00 18.84 123 GLY A N 1
ATOM 706 C CA . GLY A 1 114 ? 15.030 -7.711 34.782 1.00 17.62 123 GLY A CA 1
ATOM 707 C C . GLY A 1 114 ? 16.158 -6.800 35.228 1.00 15.84 123 GLY A C 1
ATOM 708 O O . GLY A 1 114 ? 16.474 -6.714 36.417 1.00 16.73 123 GLY A O 1
ATOM 709 N N . ILE A 1 115 ? 16.796 -6.125 34.262 1.00 14.89 124 ILE A N 1
ATOM 710 C CA . ILE A 1 115 ? 17.887 -5.218 34.547 1.00 14.06 124 ILE A CA 1
ATOM 711 C C . ILE A 1 115 ? 17.392 -3.801 34.361 1.00 14.21 124 ILE A C 1
ATOM 712 O O . ILE A 1 115 ? 16.869 -3.443 33.295 1.00 15.17 124 ILE A O 1
ATOM 717 N N . ASP A 1 116 ? 17.524 -2.979 35.391 1.00 13.92 125 ASP A N 1
ATOM 718 C CA . ASP A 1 116 ? 16.931 -1.637 35.330 1.00 14.92 125 ASP A CA 1
ATOM 719 C C . ASP A 1 116 ? 17.537 -0.816 34.178 1.00 14.79 125 ASP A C 1
ATOM 720 O O . ASP A 1 116 ? 18.711 -0.896 33.867 1.00 13.75 125 ASP A O 1
ATOM 725 N N . ASP A 1 117 ? 16.676 -0.010 33.536 1.00 15.81 126 ASP A N 1
ATOM 726 C CA . ASP A 1 117 ? 17.085 0.712 32.318 1.00 16.37 126 ASP A CA 1
ATOM 727 C C . ASP A 1 117 ? 18.299 1.647 32.501 1.00 15.53 126 ASP A C 1
ATOM 728 O O . ASP A 1 117 ? 19.083 1.856 31.572 1.00 14.62 126 ASP A O 1
ATOM 733 N N . THR A 1 118 ? 18.489 2.218 33.689 1.00 15.10 127 THR A N 1
ATOM 734 C CA . THR A 1 118 ? 19.631 3.084 33.949 1.00 14.79 127 THR A CA 1
ATOM 735 C C . THR A 1 118 ? 20.957 2.377 33.781 1.00 13.74 127 THR A C 1
ATOM 736 O O . THR A 1 118 ? 21.990 3.023 33.521 1.00 14.38 127 THR A O 1
ATOM 740 N N . ASN A 1 119 ? 20.948 1.050 33.910 1.00 12.83 128 ASN A N 1
ATOM 741 C CA . ASN A 1 119 ? 22.180 0.265 33.735 1.00 12.64 128 ASN A CA 1
ATOM 742 C C . ASN A 1 119 ? 22.675 0.164 32.286 1.00 12.93 128 ASN A C 1
ATOM 743 O O . ASN A 1 119 ? 23.797 -0.311 32.030 1.00 14.31 128 ASN A O 1
ATOM 748 N N . PHE A 1 120 ? 21.841 0.590 31.335 1.00 13.00 129 PHE A N 1
ATOM 749 C CA . PHE A 1 120 ? 22.232 0.494 29.920 1.00 12.48 129 PHE A CA 1
ATOM 750 C C . PHE A 1 120 ? 22.837 1.774 29.380 1.00 13.22 129 PHE A C 1
ATOM 751 O O . PHE A 1 120 ? 23.336 1.779 28.271 1.00 12.67 129 PHE A O 1
ATOM 759 N N . ALA A 1 121 ? 22.813 2.866 30.155 1.00 11.99 130 ALA A N 1
ATOM 760 C CA . ALA A 1 121 ? 23.280 4.132 29.606 1.00 12.97 130 ALA A CA 1
ATOM 761 C C . ALA A 1 121 ? 24.725 4.059 29.114 1.00 12.03 130 ALA A C 1
ATOM 762 O O . ALA A 1 121 ? 25.041 4.645 28.078 1.00 13.54 130 ALA A O 1
ATOM 764 N N . LEU A 1 122 ? 25.587 3.370 29.858 1.00 11.76 131 LEU A N 1
ATOM 765 C CA . LEU A 1 122 ? 26.989 3.259 29.463 1.00 11.60 131 LEU A CA 1
ATOM 766 C C . LEU A 1 122 ? 27.174 2.352 28.217 1.00 11.73 131 LEU A C 1
ATOM 767 O O . LEU A 1 122 ? 28.279 2.292 27.645 1.00 11.58 131 LEU A O 1
ATOM 772 N N . PHE A 1 123 ? 26.126 1.648 27.820 1.00 10.80 132 PHE A N 1
ATOM 773 C CA . PHE A 1 123 ? 26.221 0.710 26.699 1.00 10.49 132 PHE A CA 1
ATOM 774 C C . PHE A 1 123 ? 25.218 1.096 25.596 1.00 10.90 132 PHE A C 1
ATOM 775 O O . PHE A 1 123 ? 24.722 0.221 24.850 1.00 11.59 132 PHE A O 1
ATOM 783 N N . GLN A 1 124 ? 24.949 2.381 25.519 1.00 11.11 133 GLN A N 1
ATOM 784 C CA . GLN A 1 124 ? 24.064 2.939 24.515 1.00 12.18 133 GLN A CA 1
ATOM 785 C C . GLN A 1 124 ? 24.733 3.993 23.650 1.00 11.44 133 GLN A C 1
ATOM 786 O O . GLN A 1 124 ? 25.626 4.749 24.086 1.00 12.39 133 GLN A O 1
ATOM 792 N N . GLN A 1 125 ? 24.280 4.076 22.402 1.00 11.53 134 GLN A N 1
ATOM 793 C CA . GLN A 1 125 ? 24.759 5.065 21.432 1.00 12.49 134 GLN A CA 1
ATOM 794 C C . GLN A 1 125 ? 23.606 5.357 20.517 1.00 12.47 134 GLN A C 1
ATOM 795 O O . GLN A 1 125 ? 22.945 4.431 20.040 1.00 12.36 134 GLN A O 1
ATOM 801 N N . ASP A 1 126 ? 23.323 6.649 20.298 1.00 13.21 135 ASP A N 1
ATOM 802 C CA . ASP A 1 126 ? 22.263 7.048 19.385 1.00 14.15 135 ASP A CA 1
ATOM 803 C C . ASP A 1 126 ? 20.922 6.416 19.790 1.00 13.82 135 ASP A C 1
ATOM 804 O O . ASP A 1 126 ? 20.078 6.148 18.909 1.00 15.70 135 ASP A O 1
ATOM 809 N N . GLY A 1 127 ? 20.766 6.216 21.093 1.00 15.34 136 GLY A N 1
ATOM 810 C CA . GLY A 1 127 ? 19.537 5.697 21.693 1.00 16.06 136 GLY A CA 1
ATOM 811 C C . GLY A 1 127 ? 19.363 4.187 21.609 1.00 17.39 136 GLY A C 1
ATOM 812 O O . GLY A 1 127 ? 18.317 3.644 22.005 1.00 19.34 136 GLY A O 1
ATOM 813 N N . LYS A 1 128 ? 20.327 3.496 21.003 1.00 14.98 137 LYS A N 1
ATOM 814 C CA . LYS A 1 128 ? 20.260 2.050 20.817 1.00 14.52 137 LYS A CA 1
ATOM 815 C C . LYS A 1 128 ? 21.203 1.369 21.835 1.00 14.21 137 LYS A C 1
ATOM 816 O O . LYS A 1 128 ? 22.244 1.904 22.205 1.00 12.46 137 LYS A O 1
ATOM 822 N N . THR A 1 129 ? 20.774 0.212 22.306 1.00 13.19 138 THR A N 1
ATOM 823 C CA . THR A 1 129 ? 21.550 -0.587 23.241 1.00 12.57 138 THR A CA 1
ATOM 824 C C . THR A 1 129 ? 22.459 -1.562 22.506 1.00 11.98 138 THR A C 1
ATOM 825 O O . THR A 1 129 ? 21.995 -2.330 21.672 1.00 13.14 138 THR A O 1
ATOM 829 N N . TYR A 1 130 ? 23.737 -1.532 22.880 1.00 11.06 139 TYR A N 1
ATOM 830 C CA . TYR A 1 130 ? 24.784 -2.349 22.255 1.00 11.25 139 TYR A CA 1
ATOM 831 C C . TYR A 1 130 ? 25.459 -3.291 23.204 1.00 10.76 139 TYR A C 1
ATOM 832 O O . TYR A 1 130 ? 26.328 -4.073 22.781 1.00 11.65 139 TYR A O 1
ATOM 841 N N . GLY A 1 131 ? 25.100 -3.273 24.481 1.00 11.59 140 GLY A N 1
ATOM 842 C CA . GLY A 1 131 ? 25.731 -4.187 25.462 1.00 11.99 140 GLY A CA 1
ATOM 843 C C . GLY A 1 131 ? 24.837 -4.353 26.669 1.00 13.20 140 GLY A C 1
ATOM 844 O O . GLY A 1 131 ? 23.945 -3.504 26.945 1.00 12.49 140 GLY A O 1
ATOM 853 N N . PRO A 1 133 ? 25.143 -5.250 30.799 1.00 10.75 142 PRO A N 1
ATOM 854 C CA . PRO A 1 133 ? 25.793 -5.607 32.047 1.00 11.35 142 PRO A CA 1
ATOM 855 C C . PRO A 1 133 ? 24.868 -6.476 32.880 1.00 11.88 142 PRO A C 1
ATOM 856 O O . PRO A 1 133 ? 23.646 -6.308 32.839 1.00 13.47 142 PRO A O 1
ATOM 860 N N . VAL A 1 134 ? 25.444 -7.415 33.615 1.00 12.57 143 VAL A N 1
ATOM 861 C CA . VAL A 1 134 ? 24.668 -8.195 34.533 1.00 11.91 143 VAL A CA 1
ATOM 862 C C . VAL A 1 134 ? 25.149 -8.118 35.979 1.00 12.21 143 VAL A C 1
ATOM 863 O O . VAL A 1 134 ? 24.492 -8.689 36.865 1.00 13.14 143 VAL A O 1
ATOM 867 N N . SER A 1 135 ? 26.242 -7.411 36.222 1.00 11.78 144 SER A N 1
ATOM 868 C CA . SER A 1 135 ? 26.842 -7.405 37.545 1.00 12.45 144 SER A CA 1
ATOM 869 C C . SER A 1 135 ? 27.534 -6.089 37.784 1.00 12.18 144 SER A C 1
ATOM 870 O O . SER A 1 135 ? 27.805 -5.335 36.841 1.00 12.36 144 SER A O 1
ATOM 873 N N . ALA A 1 136 ? 27.817 -5.810 39.057 1.00 12.06 145 ALA A N 1
ATOM 874 C CA . ALA A 1 136 ? 28.315 -4.507 39.465 1.00 11.97 145 ALA A CA 1
ATOM 875 C C . ALA A 1 136 ? 29.178 -4.665 40.693 1.00 12.48 145 ALA A C 1
ATOM 876 O O . ALA A 1 136 ? 29.078 -5.627 41.448 1.00 14.26 145 ALA A O 1
ATOM 878 N N . TRP A 1 137 ? 30.021 -3.678 40.886 1.00 12.53 146 TRP A N 1
ATOM 879 C CA . TRP A 1 137 ? 30.753 -3.504 42.118 1.00 13.42 146 TRP A CA 1
ATOM 880 C C . TRP A 1 137 ? 30.225 -2.278 42.849 1.00 13.93 146 TRP A C 1
ATOM 881 O O . TRP A 1 137 ? 29.619 -1.392 42.226 1.00 13.28 146 TRP A O 1
ATOM 892 N N . VAL A 1 138 ? 30.517 -2.216 44.144 1.00 13.49 147 VAL A N 1
ATOM 893 C CA . VAL A 1 138 ? 30.159 -1.068 44.964 1.00 13.21 147 VAL A CA 1
ATOM 894 C C . VAL A 1 138 ? 31.268 -0.686 45.922 1.00 12.50 147 VAL A C 1
ATOM 895 O O . VAL A 1 138 ? 32.166 -1.484 46.240 1.00 13.97 147 VAL A O 1
ATOM 899 N N . GLY A 1 139 ? 31.235 0.563 46.357 1.00 13.56 148 GLY A N 1
ATOM 900 C CA . GLY A 1 139 ? 32.147 1.064 47.367 1.00 13.87 148 GLY A CA 1
ATOM 901 C C . GLY A 1 139 ? 31.409 2.055 48.262 1.00 14.63 148 GLY A C 1
ATOM 902 O O . GLY A 1 139 ? 30.438 2.702 47.838 1.00 13.40 148 GLY A O 1
ATOM 903 N N . ALA A 1 140 ? 31.905 2.222 49.481 1.00 14.49 149 ALA A N 1
ATOM 904 C CA . ALA A 1 140 ? 31.211 3.060 50.471 1.00 13.60 149 ALA A CA 1
ATOM 905 C C . ALA A 1 140 ? 32.157 3.414 51.613 1.00 15.04 149 ALA A C 1
ATOM 906 O O . ALA A 1 140 ? 33.354 3.122 51.528 1.00 15.45 149 ALA A O 1
ATOM 908 N N . PHE A 1 141 ? 31.647 4.079 52.644 1.00 15.05 150 PHE A N 1
ATOM 909 C CA . PHE A 1 141 ? 32.453 4.459 53.784 1.00 15.76 150 PHE A CA 1
ATOM 910 C C . PHE A 1 141 ? 32.386 3.369 54.858 1.00 17.18 150 PHE A C 1
ATOM 911 O O . PHE A 1 141 ? 31.292 2.922 55.268 1.00 18.26 150 PHE A O 1
ATOM 919 N N . PHE A 1 142 ? 33.550 2.940 55.309 1.00 18.23 151 PHE A N 1
ATOM 920 C CA . PHE A 1 142 ? 33.685 2.015 56.411 1.00 19.41 151 PHE A CA 1
ATOM 921 C C . PHE A 1 142 ? 34.183 2.847 57.585 1.00 19.46 151 PHE A C 1
ATOM 922 O O . PHE A 1 142 ? 35.094 3.652 57.410 1.00 19.69 151 PHE A O 1
ATOM 930 N N . TYR A 1 143 ? 33.547 2.702 58.744 1.00 20.21 152 TYR A N 1
ATOM 931 C CA . TYR A 1 143 ? 33.900 3.529 59.913 1.00 21.05 152 TYR A CA 1
ATOM 932 C C . TYR A 1 143 ? 34.090 2.750 61.207 1.00 22.84 152 TYR A C 1
ATOM 933 O O . TYR A 1 143 ? 33.513 1.680 61.398 1.00 22.26 152 TYR A O 1
ATOM 942 N N . ASN A 1 144 ? 34.941 3.301 62.063 1.00 23.40 153 ASN A N 1
ATOM 943 C CA . ASN A 1 144 ? 35.293 2.699 63.349 1.00 25.54 153 ASN A CA 1
ATOM 944 C C . ASN A 1 144 ? 34.294 3.254 64.374 1.00 26.38 153 ASN A C 1
ATOM 945 O O . ASN A 1 144 ? 34.348 4.437 64.752 1.00 27.18 153 ASN A O 1
ATOM 950 N N . LYS A 1 145 ? 33.349 2.414 64.778 1.00 27.98 154 LYS A N 1
ATOM 951 C CA . LYS A 1 145 ? 32.275 2.848 65.665 1.00 30.22 154 LYS A CA 1
ATOM 952 C C . LYS A 1 145 ? 32.777 3.439 66.992 1.00 31.96 154 LYS A C 1
ATOM 953 O O . LYS A 1 145 ? 32.161 4.367 67.540 1.00 32.89 154 LYS A O 1
ATOM 959 N N . ASP A 1 146 ? 33.902 2.929 67.486 1.00 33.44 155 ASP A N 1
ATOM 960 C CA . ASP A 1 146 ? 34.476 3.389 68.767 1.00 35.58 155 ASP A CA 1
ATOM 961 C C . ASP A 1 146 ? 35.058 4.773 68.659 1.00 35.29 155 ASP A C 1
ATOM 962 O O . ASP A 1 146 ? 34.844 5.596 69.550 1.00 37.34 155 ASP A O 1
ATOM 967 N N . ILE A 1 147 ? 35.779 5.041 67.572 1.00 34.17 156 ILE A N 1
ATOM 968 C CA . ILE A 1 147 ? 36.295 6.381 67.329 1.00 34.00 156 ILE A CA 1
ATOM 969 C C . ILE A 1 147 ? 35.124 7.363 67.180 1.00 33.94 156 ILE A C 1
ATOM 970 O O . ILE A 1 147 ? 35.140 8.445 67.781 1.00 34.87 156 ILE A O 1
ATOM 975 N N . LEU A 1 148 ? 34.096 6.990 66.414 1.00 33.18 157 LEU A N 1
ATOM 976 C CA . LEU A 1 148 ? 32.945 7.876 66.265 1.00 33.57 157 LEU A CA 1
ATOM 977 C C . LEU A 1 148 ? 32.245 8.132 67.608 1.00 35.74 157 LEU A C 1
ATOM 978 O O . LEU A 1 148 ? 31.882 9.274 67.911 1.00 36.33 157 LEU A O 1
ATOM 983 N N . LYS A 1 149 ? 32.064 7.088 68.400 1.00 36.80 158 LYS A N 1
ATOM 984 C CA . LYS A 1 149 ? 31.389 7.230 69.703 1.00 39.33 158 LYS A CA 1
ATOM 985 C C . LYS A 1 149 ? 32.144 8.209 70.619 1.00 40.22 158 LYS A C 1
ATOM 986 O O . LYS A 1 149 ? 31.539 9.078 71.246 1.00 41.36 158 LYS A O 1
ATOM 989 N N . LYS A 1 150 ? 33.463 8.102 70.646 1.00 41.15 159 LYS A N 1
ATOM 990 C CA . LYS A 1 150 ? 34.304 9.003 71.426 1.00 42.92 159 LYS A CA 1
ATOM 991 C C . LYS A 1 150 ? 34.071 10.462 71.002 1.00 42.54 159 LYS A C 1
ATOM 992 O O . LYS A 1 150 ? 34.119 11.364 71.838 1.00 43.01 159 LYS A O 1
ATOM 998 N N . ALA A 1 151 ? 33.802 10.687 69.714 1.00 40.66 160 ALA A N 1
ATOM 999 C CA . ALA A 1 151 ? 33.509 12.031 69.208 1.00 40.78 160 ALA A CA 1
ATOM 1000 C C . ALA A 1 151 ? 32.021 12.432 69.343 1.00 40.83 160 ALA A C 1
ATOM 1001 O O . ALA A 1 151 ? 31.620 13.516 68.877 1.00 41.04 160 ALA A O 1
ATOM 1003 N N . GLY A 1 152 ? 31.213 11.578 69.982 1.00 41.15 161 GLY A N 1
ATOM 1004 C CA . GLY A 1 152 ? 29.789 11.853 70.213 1.00 41.42 161 GLY A CA 1
ATOM 1005 C C . GLY A 1 152 ? 28.803 11.390 69.144 1.00 41.28 161 GLY A C 1
ATOM 1006 O O . GLY A 1 152 ? 27.640 11.802 69.161 1.00 41.68 161 GLY A O 1
ATOM 1007 N N . TYR A 1 153 ? 29.249 10.536 68.212 1.00 40.21 162 TYR A N 1
ATOM 1008 C CA . TYR A 1 153 ? 28.385 10.045 67.143 1.00 39.97 162 TYR A CA 1
ATOM 1009 C C . TYR A 1 153 ? 28.064 8.571 67.320 1.00 40.11 162 TYR A C 1
ATOM 1010 O O . TYR A 1 153 ? 28.972 7.733 67.332 1.00 40.40 162 TYR A O 1
ATOM 1019 N N . ASP A 1 154 ? 26.775 8.264 67.450 1.00 40.36 163 ASP A N 1
ATOM 1020 C CA A ASP A 1 154 ? 26.296 6.884 67.485 0.50 40.49 163 ASP A CA 1
ATOM 1021 C CA B ASP A 1 154 ? 26.318 6.879 67.483 0.50 40.26 163 ASP A CA 1
ATOM 1022 C C . ASP A 1 154 ? 25.829 6.433 66.099 1.00 39.31 163 ASP A C 1
ATOM 1023 O O . ASP A 1 154 ? 25.565 5.247 65.892 1.00 38.82 163 ASP A O 1
ATOM 1032 N N . LYS A 1 155 ? 25.719 7.393 65.163 1.00 37.60 164 LYS A N 1
ATOM 1033 C CA . LYS A 1 155 ? 25.287 7.155 63.790 1.00 36.02 164 LYS A CA 1
ATOM 1034 C C . LYS A 1 155 ? 26.199 7.942 62.844 1.00 33.04 164 LYS A C 1
ATOM 1035 O O . LYS A 1 155 ? 26.778 8.971 63.218 1.00 32.03 164 LYS A O 1
ATOM 1041 N N . PHE A 1 156 ? 26.309 7.472 61.611 1.00 29.55 165 PHE A N 1
ATOM 1042 C CA . PHE A 1 156 ? 27.177 8.135 60.661 1.00 26.70 165 PHE A CA 1
ATOM 1043 C C . PHE A 1 156 ? 26.513 9.390 60.117 1.00 25.79 165 PHE A C 1
ATOM 1044 O O . PHE A 1 156 ? 25.324 9.358 59.812 1.00 25.70 165 PHE A O 1
ATOM 1052 N N . PRO A 1 157 ? 27.288 10.475 59.958 1.00 25.21 166 PRO A N 1
ATOM 1053 C CA . PRO A 1 157 ? 26.774 11.701 59.360 1.00 25.47 166 PRO A CA 1
ATOM 1054 C C . PRO A 1 157 ? 26.038 11.515 58.040 1.00 24.36 166 PRO A C 1
ATOM 1055 O O . PRO A 1 157 ? 26.531 10.813 57.136 1.00 24.04 166 PRO A O 1
ATOM 1059 N N . LYS A 1 158 ? 24.892 12.175 57.930 1.00 23.89 167 LYS A N 1
ATOM 1060 C CA . LYS A 1 158 ? 24.069 12.122 56.750 1.00 23.59 167 LYS A CA 1
ATOM 1061 C C . LYS A 1 158 ? 24.490 13.119 55.669 1.00 22.00 167 LYS A C 1
ATOM 1062 O O . LYS A 1 158 ? 24.296 12.834 54.506 1.00 20.31 167 LYS A O 1
ATOM 1068 N N . THR A 1 159 ? 25.056 14.272 56.053 1.00 20.91 168 THR A N 1
ATOM 1069 C CA . THR A 1 159 ? 25.449 15.280 55.088 1.00 21.02 168 THR A CA 1
ATOM 1070 C C . THR A 1 159 ? 26.920 15.579 55.188 1.00 19.98 168 THR A C 1
ATOM 1071 O O . THR A 1 159 ? 27.542 15.367 56.210 1.00 20.52 168 THR A O 1
ATOM 1075 N N . TRP A 1 160 ? 27.471 16.096 54.110 1.00 19.50 169 TRP A N 1
ATOM 1076 C CA . TRP A 1 160 ? 28.879 16.449 54.079 1.00 19.73 169 TRP A CA 1
ATOM 1077 C C . TRP A 1 160 ? 29.285 17.477 55.163 1.00 21.87 169 TRP A C 1
ATOM 1078 O O . TRP A 1 160 ? 30.359 17.366 55.775 1.00 21.43 169 TRP A O 1
ATOM 1089 N N . ASP A 1 161 ? 28.434 18.474 55.403 1.00 24.02 170 ASP A N 1
ATOM 1090 C CA A ASP A 1 161 ? 28.726 19.466 56.435 0.50 25.89 170 ASP A CA 1
ATOM 1091 C CA B ASP A 1 161 ? 28.708 19.460 56.447 0.50 25.69 170 ASP A CA 1
ATOM 1092 C C . ASP A 1 161 ? 28.844 18.764 57.801 1.00 26.00 170 ASP A C 1
ATOM 1093 O O . ASP A 1 161 ? 29.748 19.063 58.587 1.00 26.68 170 ASP A O 1
ATOM 1102 N N . GLU A 1 162 ? 27.958 17.809 58.071 1.00 25.83 171 GLU A N 1
ATOM 1103 C CA . GLU A 1 162 ? 28.026 17.022 59.319 1.00 26.48 171 GLU A CA 1
ATOM 1104 C C . GLU A 1 162 ? 29.282 16.134 59.371 1.00 25.91 171 GLU A C 1
ATOM 1105 O O . GLU A 1 162 ? 29.887 15.895 60.434 1.00 26.48 171 GLU A O 1
ATOM 1111 N N . PHE A 1 163 ? 29.674 15.620 58.217 1.00 23.70 172 PHE A N 1
ATOM 1112 C CA . PHE A 1 163 ? 30.913 14.862 58.112 1.00 23.35 172 PHE A CA 1
ATOM 1113 C C . PHE A 1 163 ? 32.140 15.709 58.446 1.00 23.48 172 PHE A C 1
ATOM 1114 O O . PHE A 1 163 ? 33.083 15.228 59.103 1.00 23.24 172 PHE A O 1
ATOM 1122 N N . ILE A 1 164 ? 32.145 16.961 58.000 1.00 23.50 173 ILE A N 1
ATOM 1123 C CA . ILE A 1 164 ? 33.259 17.859 58.291 1.00 24.76 173 ILE A CA 1
ATOM 1124 C C . ILE A 1 164 ? 33.278 18.117 59.808 1.00 26.43 173 ILE A C 1
ATOM 1125 O O . ILE A 1 164 ? 34.342 18.043 60.448 1.00 27.88 173 ILE A O 1
ATOM 1130 N N . GLU A 1 165 ? 32.110 18.385 60.381 1.00 27.12 174 GLU A N 1
ATOM 1131 C CA . GLU A 1 165 ? 32.019 18.648 61.831 1.00 28.97 174 GLU A CA 1
ATOM 1132 C C . GLU A 1 165 ? 32.471 17.415 62.633 1.00 29.61 174 GLU A C 1
ATOM 1133 O O . GLU A 1 165 ? 33.198 17.557 63.613 1.00 30.50 174 GLU A O 1
ATOM 1152 N N . GLY A 1 167 ? 34.571 15.085 61.596 1.00 27.60 176 GLY A N 1
ATOM 1153 C CA . GLY A 1 167 ? 35.985 14.919 61.346 1.00 28.59 176 GLY A CA 1
ATOM 1154 C C . GLY A 1 167 ? 36.816 15.817 62.261 1.00 30.49 176 GLY A C 1
ATOM 1155 O O . GLY A 1 167 ? 37.862 15.396 62.762 1.00 30.95 176 GLY A O 1
ATOM 1156 N N . LYS A 1 168 ? 36.365 17.058 62.431 1.00 31.50 177 LYS A N 1
ATOM 1157 C CA . LYS A 1 168 ? 37.126 18.040 63.217 1.00 33.31 177 LYS A CA 1
ATOM 1158 C C . LYS A 1 168 ? 37.235 17.551 64.643 1.00 34.75 177 LYS A C 1
ATOM 1159 O O . LYS A 1 168 ? 38.301 17.671 65.261 1.00 36.46 177 LYS A O 1
ATOM 1165 N N . LYS A 1 169 ? 36.139 16.996 65.148 1.00 34.69 178 LYS A N 1
ATOM 1166 C CA . LYS A 1 169 ? 36.082 16.459 66.500 1.00 36.00 178 LYS A CA 1
ATOM 1167 C C . LYS A 1 169 ? 36.977 15.249 66.676 1.00 35.89 178 LYS A C 1
ATOM 1168 O O . LYS A 1 169 ? 37.632 15.113 67.694 1.00 35.00 178 LYS A O 1
ATOM 1174 N N . ILE A 1 170 ? 36.982 14.340 65.698 1.00 34.25 179 ILE A N 1
ATOM 1175 C CA . ILE A 1 170 ? 37.851 13.184 65.773 1.00 34.17 179 ILE A CA 1
ATOM 1176 C C . ILE A 1 170 ? 39.310 13.624 65.771 1.00 35.87 179 ILE A C 1
ATOM 1177 O O . ILE A 1 170 ? 40.134 13.057 66.491 1.00 37.75 179 ILE A O 1
ATOM 1182 N N . ASN A 1 171 ? 39.649 14.625 64.964 1.00 36.46 180 ASN A N 1
ATOM 1183 C CA . ASN A 1 171 ? 41.051 15.002 64.825 1.00 37.36 180 ASN A CA 1
ATOM 1184 C C . ASN A 1 171 ? 41.559 15.622 66.105 1.00 39.88 180 ASN A C 1
ATOM 1185 O O . ASN A 1 171 ? 42.727 15.412 66.459 1.00 40.85 180 ASN A O 1
ATOM 1190 N N . SER A 1 172 ? 40.653 16.333 66.784 1.00 41.08 181 SER A N 1
ATOM 1191 C CA . SER A 1 172 ? 40.878 16.901 68.117 1.00 44.20 181 SER A CA 1
ATOM 1192 C C . SER A 1 172 ? 41.407 15.863 69.099 1.00 45.69 181 SER A C 1
ATOM 1193 O O . SER A 1 172 ? 42.255 16.190 69.933 1.00 48.04 181 SER A O 1
ATOM 1196 N N . ASN A 1 173 ? 40.897 14.632 69.018 1.00 45.99 182 ASN A N 1
ATOM 1197 C CA . ASN A 1 173 ? 41.294 13.561 69.947 1.00 47.51 182 ASN A CA 1
ATOM 1198 C C . ASN A 1 173 ? 42.533 12.764 69.517 1.00 47.66 182 ASN A C 1
ATOM 1199 O O . ASN A 1 173 ? 42.672 11.597 69.875 1.00 48.92 182 ASN A O 1
ATOM 1204 N N . GLY A 1 174 ? 43.434 13.382 68.757 1.00 47.90 183 GLY A N 1
ATOM 1205 C CA . GLY A 1 174 ? 44.695 12.734 68.356 1.00 48.12 183 GLY A CA 1
ATOM 1206 C C . GLY A 1 174 ? 44.537 11.579 67.380 1.00 47.04 183 GLY A C 1
ATOM 1207 O O . GLY A 1 174 ? 45.528 10.932 66.981 1.00 47.37 183 GLY A O 1
ATOM 1208 N N . SER A 1 175 ? 43.281 11.323 67.000 1.00 45.24 184 SER A N 1
ATOM 1209 C CA . SER A 1 175 ? 42.926 10.278 66.071 1.00 43.23 184 SER A CA 1
ATOM 1210 C C . SER A 1 175 ? 42.832 10.979 64.740 1.00 40.45 184 SER A C 1
ATOM 1211 O O . SER A 1 175 ? 42.791 12.206 64.687 1.00 39.94 184 SER A O 1
ATOM 1214 N N . THR A 1 176 ? 42.803 10.204 63.671 1.00 37.57 185 THR A N 1
ATOM 1215 C CA . THR A 1 176 ? 42.722 10.739 62.318 1.00 35.35 185 THR A CA 1
ATOM 1216 C C . THR A 1 176 ? 41.327 10.426 61.802 1.00 32.71 185 THR A C 1
ATOM 1217 O O . THR A 1 176 ? 40.915 9.275 61.843 1.00 30.10 185 THR A O 1
ATOM 1221 N N . ALA A 1 177 ? 40.607 11.454 61.337 1.00 30.16 186 ALA A N 1
ATOM 1222 C CA . ALA A 1 177 ? 39.214 11.269 60.948 1.00 28.29 186 ALA A CA 1
ATOM 1223 C C . ALA A 1 177 ? 39.098 10.436 59.686 1.00 26.45 186 ALA A C 1
ATOM 1224 O O . ALA A 1 177 ? 38.285 9.512 59.622 1.00 26.52 186 ALA A O 1
ATOM 1226 N N . PHE A 1 178 ? 39.896 10.775 58.677 1.00 25.89 187 PHE A N 1
ATOM 1227 C CA . PHE A 1 178 ? 39.714 10.235 57.339 1.00 24.92 187 PHE A CA 1
ATOM 1228 C C . PHE A 1 178 ? 41.017 10.281 56.557 1.00 25.83 187 PHE A C 1
ATOM 1229 O O . PHE A 1 178 ? 41.785 11.261 56.622 1.00 25.68 187 PHE A O 1
ATOM 1237 N N . LEU A 1 179 ? 41.282 9.189 55.848 1.00 25.34 188 LEU A N 1
ATOM 1238 C CA . LEU A 1 179 ? 42.345 9.145 54.889 1.00 26.29 188 LEU A CA 1
ATOM 1239 C C . LEU A 1 179 ? 41.791 8.515 53.635 1.00 25.78 188 LEU A C 1
ATOM 1240 O O . LEU A 1 179 ? 40.865 7.678 53.696 1.00 24.53 188 LEU A O 1
ATOM 1245 N N . GLU A 1 180 ? 42.361 8.892 52.501 1.00 26.40 189 GLU A N 1
ATOM 1246 C CA . GLU A 1 180 ? 41.933 8.331 51.229 1.00 28.20 189 GLU A CA 1
ATOM 1247 C C . GLU A 1 180 ? 43.071 8.157 50.246 1.00 28.74 189 GLU A C 1
ATOM 1248 O O . GLU A 1 180 ? 44.027 8.906 50.273 1.00 28.37 189 GLU A O 1
ATOM 1254 N N . ASP A 1 181 ? 42.967 7.120 49.441 1.00 30.91 190 ASP A N 1
ATOM 1255 C CA . ASP A 1 181 ? 43.905 6.870 48.352 1.00 33.73 190 ASP A CA 1
ATOM 1256 C C . ASP A 1 181 ? 43.555 7.818 47.174 1.00 33.67 190 ASP A C 1
ATOM 1257 O O . ASP A 1 181 ? 42.554 7.620 46.543 1.00 33.52 190 ASP A O 1
ATOM 1262 N N . PHE A 1 182 ? 44.349 8.876 46.980 1.00 35.62 191 PHE A N 1
ATOM 1263 C CA . PHE A 1 182 ? 44.204 9.813 45.837 1.00 36.28 191 PHE A CA 1
ATOM 1264 C C . PHE A 1 182 ? 45.117 9.484 44.619 1.00 36.15 191 PHE A C 1
ATOM 1265 O O . PHE A 1 182 ? 45.155 10.264 43.665 1.00 36.70 191 PHE A O 1
ATOM 1273 N N . ASN A 1 183 ? 45.817 8.348 44.650 1.00 35.84 192 ASN A N 1
ATOM 1274 C CA . ASN A 1 183 ? 46.954 8.089 43.735 1.00 35.27 192 ASN A CA 1
ATOM 1275 C C . ASN A 1 183 ? 46.605 7.423 42.446 1.00 33.36 192 ASN A C 1
ATOM 1276 O O . ASN A 1 183 ? 47.225 7.698 41.427 1.00 31.57 192 ASN A O 1
ATOM 1281 N N . THR A 1 184 ? 45.628 6.518 42.515 1.00 31.07 193 THR A N 1
ATOM 1282 C CA A THR A 1 184 ? 45.335 5.547 41.469 0.50 30.44 193 THR A CA 1
ATOM 1283 C CA B THR A 1 184 ? 45.389 5.609 41.417 0.50 30.77 193 THR A CA 1
ATOM 1284 C C . THR A 1 184 ? 44.039 5.825 40.720 1.00 28.65 193 THR A C 1
ATOM 1285 O O . THR A 1 184 ? 43.819 5.301 39.634 1.00 28.39 193 THR A O 1
ATOM 1292 N N . GLN A 1 185 ? 43.168 6.624 41.324 1.00 26.41 194 GLN A N 1
ATOM 1293 C CA . GLN A 1 185 ? 41.890 6.920 40.724 1.00 24.64 194 GLN A CA 1
ATOM 1294 C C . GLN A 1 185 ? 41.314 8.190 41.312 1.00 22.61 194 GLN A C 1
ATOM 1295 O O . GLN A 1 185 ? 41.788 8.685 42.347 1.00 21.27 194 GLN A O 1
ATOM 1301 N N . ILE A 1 186 ? 40.289 8.701 40.657 1.00 20.57 195 ILE A N 1
ATOM 1302 C CA . ILE A 1 186 ? 39.501 9.817 41.191 1.00 21.00 195 ILE A CA 1
ATOM 1303 C C . ILE A 1 186 ? 39.049 9.372 42.590 1.00 19.96 195 ILE A C 1
ATOM 1304 O O . ILE A 1 186 ? 38.647 8.221 42.775 1.00 19.49 195 ILE A O 1
ATOM 1309 N N . ALA A 1 187 ? 39.082 10.292 43.558 1.00 17.90 196 ALA A N 1
ATOM 1310 C CA . ALA A 1 187 ? 38.716 9.978 44.929 1.00 17.95 196 ALA A CA 1
ATOM 1311 C C . ALA A 1 187 ? 37.288 9.472 45.020 1.00 16.26 196 ALA A C 1
ATOM 1312 O O . ALA A 1 187 ? 36.354 10.082 44.483 1.00 16.20 196 ALA A O 1
ATOM 1314 N N . GLY A 1 188 ? 37.117 8.369 45.728 1.00 14.95 197 GLY A N 1
ATOM 1315 C CA . GLY A 1 188 ? 35.782 7.813 45.955 1.00 14.73 197 GLY A CA 1
ATOM 1316 C C . GLY A 1 188 ? 34.866 8.756 46.745 1.00 15.08 197 GLY A C 1
ATOM 1317 O O . GLY A 1 188 ? 33.675 8.846 46.472 1.00 14.62 197 GLY A O 1
ATOM 1318 N N . SER A 1 189 ? 35.405 9.460 47.724 1.00 14.39 198 SER A N 1
ATOM 1319 C CA . SER A 1 189 ? 34.582 10.414 48.506 1.00 14.65 198 SER A CA 1
ATOM 1320 C C . SER A 1 189 ? 34.053 11.554 47.641 1.00 14.30 198 SER A C 1
ATOM 1321 O O . SER A 1 189 ? 32.898 11.967 47.756 1.00 15.25 198 SER A O 1
ATOM 1324 N N . PHE A 1 190 ? 34.921 12.094 46.793 1.00 14.26 199 PHE A N 1
ATOM 1325 C CA . PHE A 1 190 ? 34.528 13.117 45.858 1.00 13.38 199 PHE A CA 1
ATOM 1326 C C . PHE A 1 190 ? 33.448 12.584 44.927 1.00 12.94 199 PHE A C 1
ATOM 1327 O O . PHE A 1 190 ? 32.460 13.258 44.675 1.00 12.69 199 PHE A O 1
ATOM 1335 N N . THR A 1 191 ? 33.642 11.368 44.416 1.00 12.69 200 THR A N 1
ATOM 1336 C CA . THR A 1 191 ? 32.664 10.805 43.474 1.00 12.49 200 THR A CA 1
ATOM 1337 C C . THR A 1 191 ? 31.311 10.644 44.159 1.00 12.48 200 THR A C 1
ATOM 1338 O O . THR A 1 191 ? 30.269 10.930 43.548 1.00 12.37 200 THR A O 1
ATOM 1342 N N . GLY A 1 192 ? 31.324 10.207 45.418 1.00 13.51 201 GLY A N 1
ATOM 1343 C CA . GLY A 1 192 ? 30.081 10.081 46.193 1.00 13.74 201 GLY A CA 1
ATOM 1344 C C . GLY A 1 192 ? 29.374 11.405 46.383 1.00 13.49 201 GLY A C 1
ATOM 1345 O O . GLY A 1 192 ? 28.139 11.499 46.318 1.00 12.95 201 GLY A O 1
ATOM 1346 N N . LEU A 1 193 ? 30.156 12.460 46.595 1.00 13.32 202 LEU A N 1
ATOM 1347 C CA . LEU A 1 193 ? 29.613 13.788 46.772 1.00 14.10 202 LEU A CA 1
ATOM 1348 C C . LEU A 1 193 ? 29.060 14.338 45.468 1.00 14.51 202 LEU A C 1
ATOM 1349 O O . LEU A 1 193 ? 27.987 14.921 45.440 1.00 13.75 202 LEU A O 1
ATOM 1354 N N . LEU A 1 194 ? 29.786 14.106 44.380 1.00 13.79 203 LEU A N 1
ATOM 1355 C CA . LEU A 1 194 ? 29.349 14.430 43.037 1.00 13.31 203 LEU A CA 1
ATOM 1356 C C . LEU A 1 194 ? 28.040 13.718 42.697 1.00 13.38 203 LEU A C 1
ATOM 1357 O O . LEU A 1 194 ? 27.100 14.361 42.146 1.00 13.83 203 LEU A O 1
ATOM 1362 N N . ALA A 1 195 ? 27.958 12.434 43.054 1.00 11.77 204 ALA A N 1
ATOM 1363 C CA . ALA A 1 195 ? 26.800 11.612 42.740 1.00 13.19 204 ALA A CA 1
ATOM 1364 C C . ALA A 1 195 ? 25.579 12.233 43.430 1.00 13.42 204 ALA A C 1
ATOM 1365 O O . ALA A 1 195 ? 24.519 12.362 42.834 1.00 13.67 204 ALA A O 1
ATOM 1367 N N . SER A 1 196 ? 25.768 12.661 44.666 1.00 13.86 205 SER A N 1
ATOM 1368 C CA . SER A 1 196 ? 24.686 13.310 45.420 1.00 14.11 205 SER A CA 1
ATOM 1369 C C . SER A 1 196 ? 24.300 14.633 44.820 1.00 14.33 205 SER A C 1
ATOM 1370 O O . SER A 1 196 ? 23.109 14.950 44.711 1.00 15.63 205 SER A O 1
ATOM 1373 N N . TYR A 1 197 ? 25.286 15.453 44.472 1.00 13.89 206 TYR A N 1
ATOM 1374 C CA . TYR A 1 197 ? 25.029 16.721 43.788 1.00 15.01 206 TYR A CA 1
ATOM 1375 C C . TYR A 1 197 ? 24.075 16.570 42.636 1.00 14.80 206 TYR A C 1
ATOM 1376 O O . TYR A 1 197 ? 23.156 17.367 42.491 1.00 16.38 206 TYR A O 1
ATOM 1385 N N . TYR A 1 198 ? 24.280 15.535 41.832 1.00 14.04 207 TYR A N 1
ATOM 1386 C CA . TYR A 1 198 ? 23.428 15.253 40.710 1.00 14.68 207 TYR A CA 1
ATOM 1387 C C . TYR A 1 198 ? 22.130 14.563 41.102 1.00 15.27 207 TYR A C 1
ATOM 1388 O O . TYR A 1 198 ? 21.039 14.920 40.595 1.00 15.68 207 TYR A O 1
ATOM 1397 N N . GLY A 1 199 ? 22.219 13.583 41.998 1.00 15.54 208 GLY A N 1
ATOM 1398 C CA . GLY A 1 199 ? 21.071 12.766 42.353 1.00 15.45 208 GLY A CA 1
ATOM 1399 C C . GLY A 1 199 ? 20.020 13.602 43.064 1.00 16.96 208 GLY A C 1
ATOM 1400 O O . GLY A 1 199 ? 18.810 13.373 42.885 1.00 18.96 208 GLY A O 1
ATOM 1401 N N . GLU A 1 200 ? 20.461 14.583 43.835 1.00 18.31 209 GLU A N 1
ATOM 1402 C CA . GLU A 1 200 ? 19.534 15.470 44.551 1.00 19.61 209 GLU A CA 1
ATOM 1403 C C . GLU A 1 200 ? 18.709 16.305 43.597 1.00 21.68 209 GLU A C 1
ATOM 1404 O O . GLU A 1 200 ? 17.617 16.756 43.978 1.00 23.55 209 GLU A O 1
ATOM 1410 N N . GLN A 1 201 ? 19.223 16.524 42.381 1.00 20.86 210 GLN A N 1
ATOM 1411 C CA . GLN A 1 201 ? 18.494 17.190 41.318 1.00 23.10 210 GLN A CA 1
ATOM 1412 C C . GLN A 1 201 ? 17.565 16.278 40.535 1.00 23.03 210 GLN A C 1
ATOM 1413 O O . GLN A 1 201 ? 16.960 16.728 39.563 1.00 26.11 210 GLN A O 1
ATOM 1419 N N . GLY A 1 202 ? 17.498 14.996 40.884 1.00 22.45 211 GLY A N 1
ATOM 1420 C CA . GLY A 1 202 ? 16.645 14.027 40.169 1.00 22.00 211 GLY A CA 1
ATOM 1421 C C . GLY A 1 202 ? 17.342 13.238 39.071 1.00 20.88 211 GLY A C 1
ATOM 1422 O O . GLY A 1 202 ? 16.713 12.417 38.352 1.00 22.16 211 GLY A O 1
ATOM 1423 N N . LYS A 1 203 ? 18.647 13.419 38.946 1.00 19.52 212 LYS A N 1
ATOM 1424 C CA . LYS A 1 203 ? 19.392 12.679 37.933 1.00 17.70 212 LYS A CA 1
ATOM 1425 C C . LYS A 1 203 ? 19.628 11.232 38.331 1.00 16.51 212 LYS A C 1
ATOM 1426 O O . LYS A 1 203 ? 19.635 10.915 39.515 1.00 16.46 212 LYS A O 1
ATOM 1432 N N . SER A 1 204 ? 19.765 10.355 37.336 1.00 16.09 213 SER A N 1
ATOM 1433 C CA . SER A 1 204 ? 20.011 8.926 37.537 1.00 16.16 213 SER A CA 1
ATOM 1434 C C . SER A 1 204 ? 20.881 8.399 36.400 1.00 15.99 213 SER A C 1
ATOM 1435 O O . SER A 1 204 ? 21.108 9.122 35.409 1.00 15.91 213 SER A O 1
ATOM 1438 N N . GLY A 1 205 ? 21.415 7.187 36.555 1.00 15.32 214 GLY A N 1
ATOM 1439 C CA . GLY A 1 205 ? 22.198 6.566 35.480 1.00 15.52 214 GLY A CA 1
ATOM 1440 C C . GLY A 1 205 ? 23.544 7.247 35.292 1.00 15.80 214 GLY A C 1
ATOM 1441 O O . GLY A 1 205 ? 24.307 7.364 36.258 1.00 15.60 214 GLY A O 1
ATOM 1442 N N . ASP A 1 206 ? 23.809 7.694 34.073 1.00 15.25 215 ASP A N 1
ATOM 1443 C CA . ASP A 1 206 ? 25.050 8.355 33.736 1.00 14.85 215 ASP A CA 1
ATOM 1444 C C . ASP A 1 206 ? 24.961 9.831 34.155 1.00 14.09 215 ASP A C 1
ATOM 1445 O O . ASP A 1 206 ? 24.527 10.703 33.375 1.00 14.19 215 ASP A O 1
ATOM 1450 N N . LEU A 1 207 ? 25.316 10.101 35.413 1.00 13.53 216 LEU A N 1
ATOM 1451 C CA . LEU A 1 207 ? 25.028 11.363 36.060 1.00 12.94 216 LEU A CA 1
ATOM 1452 C C . LEU A 1 207 ? 25.708 12.558 35.415 1.00 13.84 216 LEU A C 1
ATOM 1453 O O . LEU A 1 207 ? 25.145 13.636 35.403 1.00 15.30 216 LEU A O 1
ATOM 1458 N N . ASP A 1 208 ? 26.889 12.341 34.839 1.00 12.91 217 ASP A N 1
ATOM 1459 C CA . ASP A 1 208 ? 27.658 13.384 34.190 1.00 12.90 217 ASP A CA 1
ATOM 1460 C C . ASP A 1 208 ? 27.256 13.628 32.713 1.00 13.60 217 ASP A C 1
ATOM 1461 O O . ASP A 1 208 ? 27.933 14.359 31.991 1.00 14.43 217 ASP A O 1
ATOM 1466 N N . ALA A 1 209 ? 26.127 13.076 32.275 1.00 14.81 218 ALA A N 1
ATOM 1467 C CA . ALA A 1 209 ? 25.772 13.174 30.848 1.00 15.72 218 ALA A CA 1
ATOM 1468 C C . ALA A 1 209 ? 25.654 14.578 30.261 1.00 16.40 218 ALA A C 1
ATOM 1469 O O . ALA A 1 209 ? 25.875 14.715 29.037 1.00 18.61 218 ALA A O 1
ATOM 1471 N N . ASP A 1 210 ? 25.293 15.586 31.042 1.00 17.20 219 ASP A N 1
ATOM 1472 C CA . ASP A 1 210 ? 25.256 16.997 30.544 1.00 18.94 219 ASP A CA 1
ATOM 1473 C C . ASP A 1 210 ? 26.658 17.411 30.079 1.00 18.51 219 ASP A C 1
ATOM 1474 O O . ASP A 1 210 ? 26.797 18.086 29.044 1.00 19.46 219 ASP A O 1
ATOM 1479 N N . ILE A 1 211 ? 27.688 17.011 30.824 1.00 17.52 220 ILE A N 1
ATOM 1480 C CA . ILE A 1 211 ? 29.061 17.269 30.380 1.00 17.66 220 ILE A CA 1
ATOM 1481 C C . ILE A 1 211 ? 29.383 16.475 29.119 1.00 17.86 220 ILE A C 1
ATOM 1482 O O . ILE A 1 211 ? 29.902 17.036 28.136 1.00 18.32 220 ILE A O 1
ATOM 1487 N N . TRP A 1 212 ? 29.051 15.198 29.094 1.00 16.56 221 TRP A N 1
ATOM 1488 C CA . TRP A 1 212 ? 29.432 14.369 27.947 1.00 17.40 221 TRP A CA 1
ATOM 1489 C C . TRP A 1 212 ? 28.767 14.888 26.677 1.00 19.74 221 TRP A C 1
ATOM 1490 O O . TRP A 1 212 ? 29.367 14.871 25.610 1.00 19.50 221 TRP A O 1
ATOM 1501 N N . SER A 1 213 ? 27.540 15.379 26.810 1.00 21.37 222 SER A N 1
ATOM 1502 C CA . SER A 1 213 ? 26.774 15.825 25.640 1.00 23.88 222 SER A CA 1
ATOM 1503 C C . SER A 1 213 ? 27.044 17.277 25.253 1.00 25.39 222 SER A C 1
ATOM 1504 O O . SER A 1 213 ? 26.498 17.746 24.249 1.00 26.24 222 SER A O 1
ATOM 1507 N N . GLY A 1 214 ? 27.872 17.987 26.024 1.00 24.12 223 GLY A N 1
ATOM 1508 C CA . GLY A 1 214 ? 28.249 19.370 25.739 1.00 26.30 223 GLY A CA 1
ATOM 1509 C C . GLY A 1 214 ? 27.257 20.397 26.249 1.00 27.31 223 GLY A C 1
ATOM 1510 O O . GLY A 1 214 ? 27.426 21.602 26.011 1.00 29.53 223 GLY A O 1
ATOM 1511 N N . LYS A 1 215 ? 26.227 19.942 26.957 1.00 25.93 224 LYS A N 1
ATOM 1512 C CA . LYS A 1 215 ? 25.198 20.842 27.509 1.00 27.43 224 LYS A CA 1
ATOM 1513 C C . LYS A 1 215 ? 25.666 21.548 28.784 1.00 26.60 224 LYS A C 1
ATOM 1514 O O . LYS A 1 215 ? 25.065 22.549 29.221 1.00 28.49 224 LYS A O 1
ATOM 1520 N N . SER A 1 216 ? 26.727 21.031 29.403 1.00 23.48 225 SER A N 1
ATOM 1521 C CA . SER A 1 216 ? 27.326 21.659 30.561 1.00 22.60 225 SER A CA 1
ATOM 1522 C C . SER A 1 216 ? 28.842 21.440 30.528 1.00 21.30 225 SER A C 1
ATOM 1523 O O . SER A 1 216 ? 29.387 20.883 29.567 1.00 20.36 225 SER A O 1
ATOM 1526 N N . THR A 1 217 ? 29.498 21.873 31.589 1.00 20.64 226 THR A N 1
ATOM 1527 C CA . THR A 1 217 ? 30.946 21.849 31.695 1.00 21.60 226 THR A CA 1
ATOM 1528 C C . THR A 1 217 ? 31.364 21.443 33.105 1.00 20.66 226 THR A C 1
ATOM 1529 O O . THR A 1 217 ? 30.584 21.508 34.029 1.00 20.21 226 THR A O 1
ATOM 1533 N N . PHE A 1 218 ? 32.608 21.032 33.250 1.00 20.40 227 PHE A N 1
ATOM 1534 C CA . PHE A 1 218 ? 33.174 20.815 34.588 1.00 19.61 227 PHE A CA 1
ATOM 1535 C C . PHE A 1 218 ? 33.144 22.108 35.414 1.00 20.14 227 PHE A C 1
ATOM 1536 O O . PHE A 1 218 ? 32.881 22.093 36.614 1.00 19.20 227 PHE A O 1
ATOM 1544 N N . THR A 1 219 ? 33.428 23.249 34.780 1.00 21.00 228 THR A N 1
ATOM 1545 C CA . THR A 1 219 ? 33.353 24.513 35.485 1.00 22.44 228 THR A CA 1
ATOM 1546 C C . THR A 1 219 ? 31.983 24.777 36.061 1.00 21.76 228 THR A C 1
ATOM 1547 O O . THR A 1 219 ? 31.878 25.265 37.181 1.00 23.10 228 THR A O 1
ATOM 1551 N N . LYS A 1 220 ? 30.935 24.451 35.318 1.00 21.66 229 LYS A N 1
ATOM 1552 C CA . LYS A 1 220 ? 29.567 24.656 35.845 1.00 22.82 229 LYS A CA 1
ATOM 1553 C C . LYS A 1 220 ? 29.233 23.680 36.971 1.00 21.94 229 LYS A C 1
ATOM 1554 O O . LYS A 1 220 ? 28.724 24.077 38.032 1.00 22.84 229 LYS A O 1
ATOM 1560 N N . ASP A 1 221 ? 29.508 22.395 36.739 1.00 20.62 230 ASP A N 1
ATOM 1561 C CA . ASP A 1 221 ? 28.952 21.350 37.625 1.00 20.43 230 ASP A CA 1
ATOM 1562 C C . ASP A 1 221 ? 29.900 20.747 38.631 1.00 19.05 230 ASP A C 1
ATOM 1563 O O . ASP A 1 221 ? 29.461 20.351 39.708 1.00 20.15 230 ASP A O 1
ATOM 1568 N N . TRP A 1 222 ? 31.180 20.623 38.306 1.00 18.11 231 TRP A N 1
ATOM 1569 C CA . TRP A 1 222 ? 32.107 20.058 39.258 1.00 16.57 231 TRP A CA 1
ATOM 1570 C C . TRP A 1 222 ? 32.622 21.103 40.240 1.00 16.84 231 TRP A C 1
ATOM 1571 O O . TRP A 1 222 ? 32.964 20.750 41.353 1.00 16.71 231 TRP A O 1
ATOM 1582 N N . THR A 1 223 ? 32.671 22.375 39.822 1.00 17.61 232 THR A N 1
ATOM 1583 C CA . THR A 1 223 ? 33.163 23.438 40.736 1.00 18.27 232 THR A CA 1
ATOM 1584 C C . THR A 1 223 ? 32.513 23.426 42.100 1.00 18.66 232 THR A C 1
ATOM 1585 O O . THR A 1 223 ? 33.213 23.417 43.101 1.00 19.78 232 THR A O 1
ATOM 1589 N N . PRO A 1 224 ? 31.168 23.405 42.159 1.00 19.08 233 PRO A N 1
ATOM 1590 C CA . PRO A 1 224 ? 30.519 23.427 43.480 1.00 19.56 233 PRO A CA 1
ATOM 1591 C C . PRO A 1 224 ? 30.812 22.209 44.334 1.00 18.56 233 PRO A C 1
ATOM 1592 O O . PRO A 1 224 ? 30.813 22.292 45.557 1.00 19.42 233 PRO A O 1
ATOM 1596 N N . VAL A 1 225 ? 31.081 21.091 43.680 1.00 17.36 234 VAL A N 1
ATOM 1597 C CA . VAL A 1 225 ? 31.411 19.864 44.390 1.00 16.84 234 VAL A CA 1
ATOM 1598 C C . VAL A 1 225 ? 32.832 19.929 44.888 1.00 16.17 234 VAL A C 1
ATOM 1599 O O . VAL A 1 225 ? 33.103 19.629 46.053 1.00 18.23 234 VAL A O 1
ATOM 1603 N N . PHE A 1 226 ? 33.736 20.408 44.055 1.00 17.65 235 PHE A N 1
ATOM 1604 C CA . PHE A 1 226 ? 35.105 20.630 44.472 1.00 18.23 235 PHE A CA 1
ATOM 1605 C C . PHE A 1 226 ? 35.143 21.624 45.650 1.00 19.27 235 PHE A C 1
ATOM 1606 O O . PHE A 1 226 ? 35.972 21.484 46.531 1.00 21.11 235 PHE A O 1
ATOM 1614 N N . LYS A 1 227 ? 34.271 22.625 45.641 1.00 20.63 236 LYS A N 1
ATOM 1615 C CA . LYS A 1 227 ? 34.243 23.624 46.725 1.00 21.65 236 LYS A CA 1
ATOM 1616 C C . LYS A 1 227 ? 33.934 22.964 48.061 1.00 22.40 236 LYS A C 1
ATOM 1617 O O . LYS A 1 227 ? 34.543 23.295 49.089 1.00 23.15 236 LYS A O 1
ATOM 1623 N N . ARG A 1 228 ? 32.956 22.061 48.066 1.00 21.72 237 ARG A N 1
ATOM 1624 C CA . ARG A 1 228 ? 32.573 21.389 49.291 1.00 22.85 237 ARG A CA 1
ATOM 1625 C C . ARG A 1 228 ? 33.629 20.368 49.689 1.00 22.13 237 ARG A C 1
ATOM 1626 O O . ARG A 1 228 ? 33.968 20.222 50.870 1.00 21.55 237 ARG A O 1
ATOM 1634 N N . TRP A 1 229 ? 34.197 19.701 48.699 1.00 21.68 238 TRP A N 1
ATOM 1635 C CA . TRP A 1 229 ? 35.301 18.767 48.960 1.00 21.91 238 TRP A CA 1
ATOM 1636 C C . TRP A 1 229 ? 36.533 19.535 49.482 1.00 23.64 238 TRP A C 1
ATOM 1637 O O . TRP A 1 229 ? 37.147 19.096 50.452 1.00 26.53 238 TRP A O 1
ATOM 1648 N N . GLU A 1 230 ? 36.865 20.680 48.880 1.00 24.72 239 GLU A N 1
ATOM 1649 C CA . GLU A 1 230 ? 37.985 21.534 49.329 1.00 25.85 239 GLU A CA 1
ATOM 1650 C C . GLU A 1 230 ? 37.747 21.970 50.795 1.00 26.85 239 GLU A C 1
ATOM 1651 O O . GLU A 1 230 ? 38.683 22.024 51.606 1.00 27.74 239 GLU A O 1
ATOM 1657 N N . ALA A 1 231 ? 36.494 22.271 51.135 1.00 26.15 240 ALA A N 1
ATOM 1658 C CA . ALA A 1 231 ? 36.158 22.722 52.495 1.00 26.87 240 ALA A CA 1
ATOM 1659 C C . ALA A 1 231 ? 36.523 21.668 53.542 1.00 26.39 240 ALA A C 1
ATOM 1660 O O . ALA A 1 231 ? 36.967 22.017 54.641 1.00 27.49 240 ALA A O 1
ATOM 1662 N N . ALA A 1 232 ? 36.342 20.381 53.213 1.00 24.45 241 ALA A N 1
ATOM 1663 C CA . ALA A 1 232 ? 36.762 19.310 54.112 1.00 24.30 241 ALA A CA 1
ATOM 1664 C C . ALA A 1 232 ? 38.280 19.276 54.230 1.00 24.65 241 ALA A C 1
ATOM 1665 O O . ALA A 1 232 ? 38.789 18.996 55.292 1.00 26.18 241 ALA A O 1
ATOM 1667 N N . ALA A 1 233 ? 38.989 19.566 53.142 1.00 25.31 242 ALA A N 1
ATOM 1668 C CA . ALA A 1 233 ? 40.451 19.643 53.191 1.00 26.58 242 ALA A CA 1
ATOM 1669 C C . ALA A 1 233 ? 40.894 20.826 54.046 1.00 28.27 242 ALA A C 1
ATOM 1670 O O . ALA A 1 233 ? 41.817 20.700 54.851 1.00 29.24 242 ALA A O 1
ATOM 1672 N N . LYS A 1 234 ? 40.243 21.972 53.872 1.00 28.72 243 LYS A N 1
ATOM 1673 C CA . LYS A 1 234 ? 40.648 23.188 54.595 1.00 30.70 243 LYS A CA 1
ATOM 1674 C C . LYS A 1 234 ? 40.387 23.043 56.090 1.00 31.00 243 LYS A C 1
ATOM 1675 O O . LYS A 1 234 ? 41.104 23.643 56.920 1.00 30.86 243 LYS A O 1
ATOM 1681 N N . ALA A 1 235 ? 39.385 22.226 56.419 1.00 29.92 244 ALA A N 1
ATOM 1682 C CA . ALA A 1 235 ? 39.027 21.896 57.788 1.00 30.22 244 ALA A CA 1
ATOM 1683 C C . ALA A 1 235 ? 39.964 20.870 58.446 1.00 30.68 244 ALA A C 1
ATOM 1684 O O . ALA A 1 235 ? 39.825 20.607 59.640 1.00 30.93 244 ALA A O 1
ATOM 1686 N N . GLY A 1 236 ? 40.894 20.291 57.683 1.00 29.77 245 GLY A N 1
ATOM 1687 C CA . GLY A 1 236 ? 41.788 19.270 58.196 1.00 29.92 245 GLY A CA 1
ATOM 1688 C C . GLY A 1 236 ? 41.214 17.850 58.141 1.00 29.57 245 GLY A C 1
ATOM 1689 O O . GLY A 1 236 ? 41.899 16.899 58.512 1.00 29.53 245 GLY A O 1
ATOM 1690 N N . VAL A 1 237 ? 39.993 17.703 57.626 1.00 28.68 246 VAL A N 1
ATOM 1691 C CA . VAL A 1 237 ? 39.301 16.388 57.602 1.00 27.99 246 VAL A CA 1
ATOM 1692 C C . VAL A 1 237 ? 39.797 15.503 56.448 1.00 27.85 246 VAL A C 1
ATOM 1693 O O . VAL A 1 237 ? 39.964 14.301 56.629 1.00 29.36 246 VAL A O 1
ATOM 1697 N N . ILE A 1 238 ? 40.078 16.093 55.286 1.00 27.46 247 ILE A N 1
ATOM 1698 C CA . ILE A 1 238 ? 40.880 15.439 54.252 1.00 27.76 247 ILE A CA 1
ATOM 1699 C C . ILE A 1 238 ? 42.313 16.014 54.352 1.00 30.69 247 ILE A C 1
ATOM 1700 O O . ILE A 1 238 ? 42.588 17.088 53.798 1.00 31.70 247 ILE A O 1
ATOM 1705 N N . PRO A 1 239 ? 43.213 15.301 55.041 1.00 32.10 248 PRO A N 1
ATOM 1706 C CA . PRO A 1 239 ? 44.477 15.940 55.489 1.00 33.48 248 PRO A CA 1
ATOM 1707 C C . PRO A 1 239 ? 45.598 15.857 54.447 1.00 33.92 248 PRO A C 1
ATOM 1708 O O . PRO A 1 239 ? 45.578 14.969 53.600 1.00 33.71 248 PRO A O 1
ATOM 1712 N N . GLN A 1 240 ? 46.588 16.772 54.487 1.00 35.01 249 GLN A N 1
ATOM 1713 C CA . GLN A 1 240 ? 47.651 16.734 53.461 1.00 34.86 249 GLN A CA 1
ATOM 1714 C C . GLN A 1 240 ? 48.461 15.444 53.600 1.00 34.83 249 GLN A C 1
ATOM 1715 O O . GLN A 1 240 ? 49.022 14.969 52.629 1.00 36.51 249 GLN A O 1
ATOM 1721 N N . LYS A 1 241 ? 48.476 14.875 54.787 1.00 35.27 250 LYS A N 1
ATOM 1722 C CA . LYS A 1 241 ? 49.187 13.620 55.030 1.00 36.73 250 LYS A CA 1
ATOM 1723 C C . LYS A 1 241 ? 48.562 12.447 54.304 1.00 36.22 250 LYS A C 1
ATOM 1724 O O . LYS A 1 241 ? 49.169 11.378 54.244 1.00 37.26 250 LYS A O 1
ATOM 1730 N N . SER A 1 242 ? 47.378 12.661 53.721 1.00 34.94 251 SER A N 1
ATOM 1731 C CA . SER A 1 242 ? 46.735 11.641 52.908 1.00 33.58 251 SER A CA 1
ATOM 1732 C C . SER A 1 242 ? 47.283 11.582 51.477 1.00 33.90 251 SER A C 1
ATOM 1733 O O . SER A 1 242 ? 47.122 10.569 50.817 1.00 33.06 251 SER A O 1
ATOM 1736 N N . VAL A 1 243 ? 47.963 12.641 50.989 1.00 34.32 252 VAL A N 1
ATOM 1737 C CA . VAL A 1 243 ? 48.495 12.592 49.622 1.00 35.01 252 VAL A CA 1
ATOM 1738 C C . VAL A 1 243 ? 49.667 11.651 49.575 1.00 35.53 252 VAL A C 1
ATOM 1739 O O . VAL A 1 243 ? 50.577 11.756 50.411 1.00 37.01 252 VAL A O 1
ATOM 1743 N N . GLY A 1 244 ? 49.651 10.748 48.607 1.00 34.76 253 GLY A N 1
ATOM 1744 C CA . GLY A 1 244 ? 50.733 9.795 48.407 1.00 35.84 253 GLY A CA 1
ATOM 1745 C C . GLY A 1 244 ? 50.464 8.455 49.085 1.00 35.30 253 GLY A C 1
ATOM 1746 O O . GLY A 1 244 ? 51.153 7.475 48.811 1.00 37.47 253 GLY A O 1
ATOM 1747 N N . LEU A 1 245 ? 49.485 8.396 49.979 1.00 33.72 254 LEU A N 1
ATOM 1748 C CA . LEU A 1 245 ? 49.160 7.092 50.612 1.00 32.70 254 LEU A CA 1
ATOM 1749 C C . LEU A 1 245 ? 48.530 6.128 49.628 1.00 30.72 254 LEU A C 1
ATOM 1750 O O . LEU A 1 245 ? 47.684 6.499 48.821 1.00 29.79 254 LEU A O 1
ATOM 1755 N N . SER A 1 246 ? 48.910 4.865 49.713 1.00 29.56 255 SER A N 1
ATOM 1756 C CA . SER A 1 246 ? 48.264 3.808 48.942 1.00 27.73 255 SER A CA 1
ATOM 1757 C C . SER A 1 246 ? 47.025 3.312 49.679 1.00 27.56 255 SER A C 1
ATOM 1758 O O . SER A 1 246 ? 46.857 3.603 50.850 1.00 26.13 255 SER A O 1
ATOM 1761 N N . ALA A 1 247 ? 46.189 2.559 48.958 1.00 27.21 256 ALA A N 1
ATOM 1762 C CA . ALA A 1 247 ? 44.993 1.922 49.509 1.00 27.53 256 ALA A CA 1
ATOM 1763 C C . ALA A 1 247 ? 45.378 1.038 50.679 1.00 27.62 256 ALA A C 1
ATOM 1764 O O . ALA A 1 247 ? 44.708 1.034 51.700 1.00 27.24 256 ALA A O 1
ATOM 1766 N N . ASP A 1 248 ? 46.447 0.263 50.522 1.00 29.00 257 ASP A N 1
ATOM 1767 C CA . ASP A 1 248 ? 46.913 -0.614 51.613 1.00 30.00 257 ASP A CA 1
ATOM 1768 C C . ASP A 1 248 ? 47.359 0.158 52.869 1.00 29.50 257 ASP A C 1
ATOM 1769 O O . ASP A 1 248 ? 47.070 -0.247 54.011 1.00 28.77 257 ASP A O 1
ATOM 1774 N N . GLN A 1 249 ? 48.013 1.302 52.690 1.00 28.83 258 GLN A N 1
ATOM 1775 C CA . GLN A 1 249 ? 48.405 2.116 53.847 1.00 28.57 258 GLN A CA 1
ATOM 1776 C C . GLN A 1 249 ? 47.188 2.676 54.598 1.00 27.24 258 GLN A C 1
ATOM 1777 O O . GLN A 1 249 ? 47.144 2.696 55.831 1.00 27.22 258 GLN A O 1
ATOM 1783 N N . VAL A 1 250 ? 46.183 3.111 53.859 1.00 25.78 259 VAL A N 1
ATOM 1784 C CA . VAL A 1 250 ? 44.959 3.564 54.483 1.00 25.41 259 VAL A CA 1
ATOM 1785 C C . VAL A 1 250 ? 44.325 2.428 55.290 1.00 24.34 259 VAL A C 1
ATOM 1786 O O . VAL A 1 250 ? 43.943 2.623 56.449 1.00 25.14 259 VAL A O 1
ATOM 1790 N N . LYS A 1 251 ? 44.266 1.258 54.688 1.00 24.80 260 LYS A N 1
ATOM 1791 C CA . LYS A 1 251 ? 43.636 0.102 55.320 1.00 26.05 260 LYS A CA 1
ATOM 1792 C C . LYS A 1 251 ? 44.373 -0.281 56.602 1.00 27.97 260 LYS A C 1
ATOM 1793 O O . LYS A 1 251 ? 43.760 -0.590 57.614 1.00 28.39 260 LYS A O 1
ATOM 1799 N N . GLN A 1 252 ? 45.697 -0.224 56.547 1.00 28.94 261 GLN A N 1
ATOM 1800 C CA . GLN A 1 252 ? 46.526 -0.488 57.717 1.00 31.20 261 GLN A CA 1
ATOM 1801 C C . GLN A 1 252 ? 46.227 0.483 58.851 1.00 30.67 261 GLN A C 1
ATOM 1802 O O . GLN A 1 252 ? 46.124 0.064 59.988 1.00 31.35 261 GLN A O 1
ATOM 1808 N N . GLU A 1 253 ? 46.059 1.775 58.560 1.00 29.94 262 GLU A N 1
ATOM 1809 C CA . GLU A 1 253 ? 45.681 2.720 59.610 1.00 30.24 262 GLU A CA 1
ATOM 1810 C C . GLU A 1 253 ? 44.315 2.402 60.226 1.00 29.06 262 GLU A C 1
ATOM 1811 O O . GLU A 1 253 ? 44.106 2.585 61.420 1.00 29.22 262 GLU A O 1
ATOM 1817 N N . PHE A 1 254 ? 43.369 1.956 59.398 1.00 27.21 263 PHE A N 1
ATOM 1818 C CA . PHE A 1 254 ? 42.039 1.600 59.899 1.00 26.82 263 PHE A CA 1
ATOM 1819 C C . PHE A 1 254 ? 42.095 0.383 60.859 1.00 27.71 263 PHE A C 1
ATOM 1820 O O . PHE A 1 254 ? 41.592 0.435 61.984 1.00 27.52 263 PHE A O 1
ATOM 1828 N N . VAL A 1 255 ? 42.709 -0.691 60.381 1.00 28.90 264 VAL A N 1
ATOM 1829 C CA . VAL A 1 255 ? 42.870 -1.924 61.142 1.00 30.44 264 VAL A CA 1
ATOM 1830 C C . VAL A 1 255 ? 43.658 -1.707 62.465 1.00 32.13 264 VAL A C 1
ATOM 1831 O O . VAL A 1 255 ? 43.386 -2.359 63.487 1.00 33.67 264 VAL A O 1
ATOM 1835 N N . SER A 1 256 ? 44.561 -0.723 62.482 1.00 32.88 265 SER A N 1
ATOM 1836 C CA . SER A 1 256 ? 45.319 -0.386 63.686 1.00 34.28 265 SER A CA 1
ATOM 1837 C C . SER A 1 256 ? 44.553 0.449 64.720 1.00 34.02 265 SER A C 1
ATOM 1838 O O . SER A 1 256 ? 45.072 0.713 65.808 1.00 33.95 265 SER A O 1
ATOM 1841 N N . GLY A 1 257 ? 43.338 0.881 64.390 1.00 32.49 266 GLY A N 1
ATOM 1842 C CA . GLY A 1 257 ? 42.517 1.629 65.331 1.00 32.84 266 GLY A CA 1
ATOM 1843 C C . GLY A 1 257 ? 42.820 3.100 65.342 1.00 33.46 266 GLY A C 1
ATOM 1844 O O . GLY A 1 257 ? 42.409 3.811 66.259 1.00 34.46 266 GLY A O 1
ATOM 1845 N N . ASN A 1 258 ? 43.517 3.581 64.309 1.00 32.81 267 ASN A N 1
ATOM 1846 C CA . ASN A 1 258 ? 43.958 4.965 64.268 1.00 33.62 267 ASN A CA 1
ATOM 1847 C C . ASN A 1 258 ? 43.091 5.862 63.402 1.00 31.06 267 ASN A C 1
ATOM 1848 O O . ASN A 1 258 ? 43.304 7.067 63.402 1.00 32.26 267 ASN A O 1
ATOM 1853 N N . LEU A 1 259 ? 42.109 5.280 62.716 1.00 30.30 268 LEU A N 1
ATOM 1854 C CA . LEU A 1 259 ? 41.395 5.955 61.622 1.00 27.58 268 LEU A CA 1
ATOM 1855 C C . LEU A 1 259 ? 39.877 5.846 61.759 1.00 26.40 268 LEU A C 1
ATOM 1856 O O . LEU A 1 259 ? 39.325 4.750 61.807 1.00 26.46 268 LEU A O 1
ATOM 1861 N N . GLY A 1 260 ? 39.204 6.995 61.780 1.00 25.76 269 GLY A N 1
ATOM 1862 C CA . GLY A 1 260 ? 37.751 7.016 61.898 1.00 24.41 269 GLY A CA 1
ATOM 1863 C C . GLY A 1 260 ? 37.019 6.399 60.717 1.00 22.63 269 GLY A C 1
ATOM 1864 O O . GLY A 1 260 ? 36.056 5.633 60.894 1.00 21.63 269 GLY A O 1
ATOM 1865 N N . VAL A 1 261 ? 37.457 6.736 59.511 1.00 21.76 270 VAL A N 1
ATOM 1866 C CA . VAL A 1 261 ? 36.676 6.443 58.295 1.00 21.25 270 VAL A CA 1
ATOM 1867 C C . VAL A 1 261 ? 37.613 6.182 57.154 1.00 20.51 270 VAL A C 1
ATOM 1868 O O . VAL A 1 261 ? 38.644 6.889 57.007 1.00 20.06 270 VAL A O 1
ATOM 1880 N N . ARG A 1 263 ? 37.279 4.850 52.735 1.00 18.59 272 ARG A N 1
ATOM 1881 C CA . ARG A 1 263 ? 36.501 4.372 51.623 1.00 18.51 272 ARG A CA 1
ATOM 1882 C C . ARG A 1 263 ? 36.982 2.967 51.302 1.00 19.81 272 ARG A C 1
ATOM 1883 O O . ARG A 1 263 ? 38.170 2.734 51.093 1.00 20.69 272 ARG A O 1
ATOM 1891 N N . SER A 1 264 ? 36.060 2.022 51.234 1.00 20.05 273 SER A N 1
ATOM 1892 C CA . SER A 1 264 ? 36.418 0.683 50.798 1.00 20.99 273 SER A CA 1
ATOM 1893 C C . SER A 1 264 ? 35.222 -0.013 50.166 1.00 21.37 273 SER A C 1
ATOM 1894 O O . SER A 1 264 ? 34.293 0.633 49.686 1.00 17.55 273 SER A O 1
ATOM 1897 N N . GLY A 1 265 ? 35.308 -1.326 50.055 1.00 20.61 274 GLY A N 1
ATOM 1898 C CA . GLY A 1 265 ? 34.258 -2.087 49.415 1.00 20.33 274 GLY A CA 1
ATOM 1899 C C . GLY A 1 265 ? 34.330 -3.529 49.875 1.00 19.88 274 GLY A C 1
ATOM 1900 O O . GLY A 1 265 ? 35.094 -3.874 50.758 1.00 21.20 274 GLY A O 1
ATOM 1901 N N . PRO A 1 266 ? 33.490 -4.385 49.286 1.00 20.13 275 PRO A N 1
ATOM 1902 C CA . PRO A 1 266 ? 33.306 -5.739 49.802 1.00 21.00 275 PRO A CA 1
ATOM 1903 C C . PRO A 1 266 ? 34.601 -6.554 49.837 1.00 22.47 275 PRO A C 1
ATOM 1904 O O . PRO A 1 266 ? 34.757 -7.488 50.668 1.00 21.96 275 PRO A O 1
ATOM 1908 N N . TRP A 1 267 ? 35.495 -6.226 48.911 1.00 22.80 276 TRP A N 1
ATOM 1909 C CA . TRP A 1 267 ? 36.839 -6.854 48.834 1.00 24.78 276 TRP A CA 1
ATOM 1910 C C . TRP A 1 267 ? 37.640 -6.787 50.145 1.00 25.27 276 TRP A C 1
ATOM 1911 O O . TRP A 1 267 ? 38.472 -7.685 50.437 1.00 26.85 276 TRP A O 1
ATOM 1922 N N . ASP A 1 268 ? 37.429 -5.757 50.961 1.00 24.33 277 ASP A N 1
ATOM 1923 C CA . ASP A 1 268 ? 38.116 -5.621 52.250 1.00 25.37 277 ASP A CA 1
ATOM 1924 C C . ASP A 1 268 ? 37.401 -6.251 53.447 1.00 24.99 277 ASP A C 1
ATOM 1925 O O . ASP A 1 268 ? 37.885 -6.172 54.558 1.00 24.51 277 ASP A O 1
ATOM 1930 N N . LEU A 1 269 ? 36.239 -6.856 53.241 1.00 25.19 278 LEU A N 1
ATOM 1931 C CA . LEU A 1 269 ? 35.470 -7.343 54.393 1.00 26.59 278 LEU A CA 1
ATOM 1932 C C . LEU A 1 269 ? 36.201 -8.419 55.173 1.00 26.49 278 LEU A C 1
ATOM 1933 O O . LEU A 1 269 ? 36.144 -8.423 56.390 1.00 27.58 278 LEU A O 1
ATOM 1938 N N . PRO A 1 270 ? 36.872 -9.333 54.480 1.00 27.01 279 PRO A N 1
ATOM 1939 C CA . PRO A 1 270 ? 37.558 -10.399 55.220 1.00 28.64 279 PRO A CA 1
ATOM 1940 C C . PRO A 1 270 ? 38.629 -9.876 56.169 1.00 29.56 279 PRO A C 1
ATOM 1941 O O . PRO A 1 270 ? 38.711 -10.301 57.325 1.00 30.34 279 PRO A O 1
ATOM 1945 N N . ASP A 1 271 ? 39.421 -8.914 55.695 1.00 30.32 280 ASP A N 1
ATOM 1946 C CA . ASP A 1 271 ? 40.422 -8.274 56.554 1.00 30.87 280 ASP A CA 1
ATOM 1947 C C . ASP A 1 271 ? 39.789 -7.463 57.693 1.00 30.81 280 ASP A C 1
ATOM 1948 O O . ASP A 1 271 ? 40.303 -7.459 58.816 1.00 31.37 280 ASP A O 1
ATOM 1953 N N . LEU A 1 272 ? 38.665 -6.794 57.433 1.00 29.39 281 LEU A N 1
ATOM 1954 C CA . LEU A 1 272 ? 38.038 -5.991 58.472 1.00 30.04 281 LEU A CA 1
ATOM 1955 C C . LEU A 1 272 ? 37.395 -6.878 59.542 1.00 30.96 281 LEU A C 1
ATOM 1956 O O . LEU A 1 272 ? 37.391 -6.548 60.724 1.00 31.37 281 LEU A O 1
ATOM 1961 N N . GLN A 1 273 ? 36.840 -7.999 59.109 1.00 30.92 282 GLN A N 1
ATOM 1962 C CA . GLN A 1 273 ? 36.210 -8.921 60.047 1.00 32.17 282 GLN A CA 1
ATOM 1963 C C . GLN A 1 273 ? 37.247 -9.606 60.928 1.00 33.07 282 GLN A C 1
ATOM 1964 O O . GLN A 1 273 ? 37.016 -9.782 62.113 1.00 33.58 282 GLN A O 1
ATOM 1970 N N . LYS A 1 274 ? 38.389 -9.952 60.339 1.00 33.93 283 LYS A N 1
ATOM 1971 C CA . LYS A 1 274 ? 39.556 -10.469 61.089 1.00 36.02 283 LYS A CA 1
ATOM 1972 C C . LYS A 1 274 ? 40.094 -9.510 62.145 1.00 35.77 283 LYS A C 1
ATOM 1973 O O . LYS A 1 274 ? 40.640 -9.942 63.159 1.00 36.77 283 LYS A O 1
ATOM 1979 N N . SER A 1 275 ? 39.986 -8.212 61.881 1.00 34.63 284 SER A N 1
ATOM 1980 C CA . SER A 1 275 ? 40.577 -7.189 62.716 1.00 34.50 284 SER A CA 1
ATOM 1981 C C . SER A 1 275 ? 39.805 -7.057 64.018 1.00 35.16 284 SER A C 1
ATOM 1982 O O . SER A 1 275 ? 38.748 -7.658 64.184 1.00 34.72 284 SER A O 1
ATOM 1985 N N . ASP A 1 276 ? 40.344 -6.240 64.917 1.00 35.87 285 ASP A N 1
ATOM 1986 C CA . ASP A 1 276 ? 39.720 -5.907 66.189 1.00 37.41 285 ASP A CA 1
ATOM 1987 C C . ASP A 1 276 ? 38.724 -4.757 66.084 1.00 35.53 285 ASP A C 1
ATOM 1988 O O . ASP A 1 276 ? 38.202 -4.309 67.111 1.00 35.80 285 ASP A O 1
ATOM 1993 N N . ILE A 1 277 ? 38.493 -4.239 64.880 1.00 33.21 286 ILE A N 1
ATOM 1994 C CA . ILE A 1 277 ? 37.668 -3.048 64.748 1.00 31.92 286 ILE A CA 1
ATOM 1995 C C . ILE A 1 277 ? 36.169 -3.370 64.718 1.00 31.34 286 ILE A C 1
ATOM 1996 O O . ILE A 1 277 ? 35.712 -4.187 63.926 1.00 30.91 286 ILE A O 1
ATOM 2001 N N . ASP A 1 278 ? 35.421 -2.696 65.584 1.00 31.63 287 ASP A N 1
ATOM 2002 C CA . ASP A 1 278 ? 33.972 -2.688 65.503 1.00 31.54 287 ASP A CA 1
ATOM 2003 C C . ASP A 1 278 ? 33.608 -1.649 64.428 1.00 28.82 287 ASP A C 1
ATOM 2004 O O . ASP A 1 278 ? 33.562 -0.469 64.713 1.00 30.16 287 ASP A O 1
ATOM 2009 N N . PHE A 1 279 ? 33.392 -2.115 63.221 1.00 27.94 288 PHE A N 1
ATOM 2010 C CA . PHE A 1 279 ? 33.171 -1.208 62.064 1.00 26.12 288 PHE A CA 1
ATOM 2011 C C . PHE A 1 279 ? 31.732 -1.221 61.541 1.00 26.35 288 PHE A C 1
ATOM 2012 O O . PHE A 1 279 ? 31.047 -2.227 61.610 1.00 27.08 288 PHE A O 1
ATOM 2020 N N . GLY A 1 280 ? 31.293 -0.087 60.989 1.00 25.32 289 GLY A N 1
ATOM 2021 C CA . GLY A 1 280 ? 30.034 -0.033 60.269 1.00 25.28 289 GLY A CA 1
ATOM 2022 C C . GLY A 1 280 ? 30.279 0.420 58.848 1.00 23.34 289 GLY A C 1
ATOM 2023 O O . GLY A 1 280 ? 31.404 0.769 58.501 1.00 21.79 289 GLY A O 1
ATOM 2024 N N . VAL A 1 281 ? 29.238 0.373 58.013 1.00 22.78 290 VAL A N 1
ATOM 2025 C CA . VAL A 1 281 ? 29.348 0.759 56.621 1.00 22.29 290 VAL A CA 1
ATOM 2026 C C . VAL A 1 281 ? 28.225 1.713 56.264 1.00 22.87 290 VAL A C 1
ATOM 2027 O O . VAL A 1 281 ? 27.053 1.330 56.379 1.00 24.70 290 VAL A O 1
ATOM 2031 N N . ALA A 1 282 ? 28.583 2.895 55.754 1.00 19.09 291 ALA A N 1
ATOM 2032 C CA . ALA A 1 282 ? 27.607 3.937 55.476 1.00 18.99 291 ALA A CA 1
ATOM 2033 C C . ALA A 1 282 ? 27.769 4.412 54.049 1.00 16.39 291 ALA A C 1
ATOM 2034 O O . ALA A 1 282 ? 28.868 4.341 53.507 1.00 16.24 291 ALA A O 1
ATOM 2036 N N . PRO A 1 283 ? 26.675 4.885 53.417 1.00 15.91 292 PRO A N 1
ATOM 2037 C CA . PRO A 1 283 ? 26.867 5.574 52.158 1.00 14.89 292 PRO A CA 1
ATOM 2038 C C . PRO A 1 283 ? 27.651 6.873 52.369 1.00 14.76 292 PRO A C 1
ATOM 2039 O O . PRO A 1 283 ? 27.864 7.315 53.519 1.00 16.03 292 PRO A O 1
ATOM 2043 N N . PHE A 1 284 ? 28.082 7.493 51.284 1.00 14.52 293 PHE A N 1
ATOM 2044 C CA . PHE A 1 284 ? 28.764 8.766 51.419 1.00 14.52 293 PHE A CA 1
ATOM 2045 C C . PHE A 1 284 ? 27.786 9.841 51.878 1.00 15.01 293 PHE A C 1
ATOM 2046 O O . PHE A 1 284 ? 26.598 9.798 51.525 1.00 14.53 293 PHE A O 1
ATOM 2054 N N . PRO A 1 285 ? 28.262 10.796 52.668 1.00 16.06 294 PRO A N 1
ATOM 2055 C CA . PRO A 1 285 ? 27.390 11.893 53.063 1.00 16.86 294 PRO A CA 1
ATOM 2056 C C . PRO A 1 285 ? 26.834 12.655 51.871 1.00 16.57 294 PRO A C 1
ATOM 2057 O O . PRO A 1 285 ? 27.476 12.775 50.832 1.00 16.95 294 PRO A O 1
ATOM 2061 N N . ALA A 1 286 ? 25.619 13.143 52.026 1.00 16.38 295 ALA A N 1
ATOM 2062 C CA . ALA A 1 286 ? 24.979 13.890 50.971 1.00 15.92 295 ALA A CA 1
ATOM 2063 C C . ALA A 1 286 ? 25.596 15.275 50.768 1.00 16.46 295 ALA A C 1
ATOM 2064 O O . ALA A 1 286 ? 26.081 15.919 51.701 1.00 18.88 295 ALA A O 1
ATOM 2066 N N . TYR A 1 287 ? 25.489 15.754 49.546 1.00 17.16 296 TYR A N 1
ATOM 2067 C CA . TYR A 1 287 ? 25.843 17.137 49.223 1.00 17.79 296 TYR A CA 1
ATOM 2068 C C . TYR A 1 287 ? 25.027 18.152 50.021 1.00 18.98 296 TYR A C 1
ATOM 2069 O O . TYR A 1 287 ? 25.593 19.081 50.542 1.00 19.02 296 TYR A O 1
ATOM 2078 N N . SER A 1 288 ? 23.718 17.946 50.163 1.00 19.83 297 SER A N 1
ATOM 2079 C CA . SER A 1 288 ? 22.866 18.912 50.878 1.00 21.81 297 SER A CA 1
ATOM 2080 C C . SER A 1 288 ? 21.641 18.371 51.596 1.00 23.48 297 SER A C 1
ATOM 2081 O O . SER A 1 288 ? 21.239 18.955 52.626 1.00 25.36 297 SER A O 1
ATOM 2084 N N . LYS A 1 289 ? 21.023 17.309 51.080 1.00 23.45 298 LYS A N 1
ATOM 2085 C CA . LYS A 1 289 ? 19.752 16.800 51.607 1.00 24.65 298 LYS A CA 1
ATOM 2086 C C . LYS A 1 289 ? 19.930 15.661 52.610 1.00 25.27 298 LYS A C 1
ATOM 2087 O O . LYS A 1 289 ? 20.880 14.861 52.512 1.00 22.41 298 LYS A O 1
ATOM 2093 N N . GLU A 1 290 ? 19.007 15.578 53.571 1.00 26.57 299 GLU A N 1
ATOM 2094 C CA . GLU A 1 290 ? 19.119 14.553 54.622 1.00 27.85 299 GLU A CA 1
ATOM 2095 C C . GLU A 1 290 ? 19.021 13.136 54.041 1.00 26.09 299 GLU A C 1
ATOM 2096 O O . GLU A 1 290 ? 19.481 12.192 54.659 1.00 26.78 299 GLU A O 1
ATOM 2102 N N . ASP A 1 291 ? 18.398 13.001 52.875 1.00 25.65 300 ASP A N 1
ATOM 2103 C CA . ASP A 1 291 ? 18.287 11.719 52.200 1.00 25.83 300 ASP A CA 1
ATOM 2104 C C . ASP A 1 291 ? 19.062 11.622 50.891 1.00 23.21 300 ASP A C 1
ATOM 2105 O O . ASP A 1 291 ? 18.756 10.786 50.047 1.00 24.33 300 ASP A O 1
ATOM 2110 N N . GLY A 1 292 ? 20.088 12.444 50.738 1.00 20.41 301 GLY A N 1
ATOM 2111 C CA . GLY A 1 292 ? 20.753 12.624 49.440 1.00 18.16 301 GLY A CA 1
ATOM 2112 C C . GLY A 1 292 ? 22.000 11.766 49.261 1.00 16.33 301 GLY A C 1
ATOM 2113 O O . GLY A 1 292 ? 22.845 12.080 48.422 1.00 15.23 301 GLY A O 1
ATOM 2114 N N . GLN A 1 293 ? 22.111 10.700 50.052 1.00 15.04 302 GLN A N 1
ATOM 2115 C CA . GLN A 1 293 ? 23.323 9.859 50.024 1.00 14.13 302 GLN A CA 1
ATOM 2116 C C . GLN A 1 293 ? 23.388 8.903 48.834 1.00 13.06 302 GLN A C 1
ATOM 2117 O O . GLN A 1 293 ? 22.359 8.352 48.390 1.00 13.84 302 GLN A O 1
ATOM 2123 N N . TRP A 1 294 ? 24.611 8.733 48.320 1.00 13.00 303 TRP A N 1
ATOM 2124 C CA . TRP A 1 294 ? 24.936 7.795 47.241 1.00 12.12 303 TRP A CA 1
ATOM 2125 C C . TRP A 1 294 ? 26.100 6.894 47.673 1.00 12.45 303 TRP A C 1
ATOM 2126 O O . TRP A 1 294 ? 26.826 7.193 48.610 1.00 12.89 303 TRP A O 1
ATOM 2137 N N . ILE A 1 295 ? 26.275 5.792 46.946 1.00 12.32 304 ILE A N 1
ATOM 2138 C CA . ILE A 1 295 ? 27.456 4.952 47.080 1.00 11.97 304 ILE A CA 1
ATOM 2139 C C . ILE A 1 295 ? 28.235 4.993 45.771 1.00 12.07 304 ILE A C 1
ATOM 2140 O O . ILE A 1 295 ? 27.767 5.485 44.742 1.00 11.29 304 ILE A O 1
ATOM 2145 N N . ASN A 1 296 ? 29.463 4.521 45.828 1.00 11.75 305 ASN A N 1
ATOM 2146 C CA . ASN A 1 296 ? 30.212 4.304 44.621 1.00 11.85 305 ASN A CA 1
ATOM 2147 C C . ASN A 1 296 ? 29.748 2.982 43.984 1.00 10.99 305 ASN A C 1
ATOM 2148 O O . ASN A 1 296 ? 29.428 1.997 44.657 1.00 12.42 305 ASN A O 1
ATOM 2153 N N . GLY A 1 297 ? 29.839 2.909 42.669 1.00 11.71 306 GLY A N 1
ATOM 2154 C CA . GLY A 1 297 ? 29.670 1.635 42.005 1.00 10.84 306 GLY A CA 1
ATOM 2155 C C . GLY A 1 297 ? 29.507 1.800 40.516 1.00 11.81 306 GLY A C 1
ATOM 2156 O O . GLY A 1 297 ? 29.382 2.910 39.982 1.00 10.82 306 GLY A O 1
ATOM 2157 N N . GLY A 1 298 ? 29.515 0.671 39.835 1.00 13.21 307 GLY A N 1
ATOM 2158 C CA . GLY A 1 298 ? 29.362 0.682 38.388 1.00 13.35 307 GLY A CA 1
ATOM 2159 C C . GLY A 1 298 ? 29.256 -0.731 37.870 1.00 13.14 307 GLY A C 1
ATOM 2160 O O . GLY A 1 298 ? 29.450 -1.694 38.630 1.00 13.32 307 GLY A O 1
ATOM 2161 N N . PRO A 1 299 ? 28.919 -0.879 36.573 1.00 13.34 308 PRO A N 1
ATOM 2162 C CA . PRO A 1 299 ? 28.803 -2.174 35.975 1.00 13.51 308 PRO A CA 1
ATOM 2163 C C . PRO A 1 299 ? 30.181 -2.851 35.846 1.00 13.80 308 PRO A C 1
ATOM 2164 O O . PRO A 1 299 ? 31.162 -2.200 35.499 1.00 15.14 308 PRO A O 1
ATOM 2168 N N . ASP A 1 300 ? 30.230 -4.144 36.100 1.00 13.30 309 ASP A N 1
ATOM 2169 C CA . ASP A 1 300 ? 31.453 -4.938 35.889 1.00 14.01 309 ASP A CA 1
ATOM 2170 C C . ASP A 1 300 ? 31.469 -5.368 34.413 1.00 14.50 309 ASP A C 1
ATOM 2171 O O . ASP A 1 300 ? 31.230 -6.537 34.068 1.00 15.02 309 ASP A O 1
ATOM 2176 N N . GLN A 1 301 ? 31.712 -4.378 33.552 1.00 14.56 310 GLN A N 1
ATOM 2177 C CA . GLN A 1 301 ? 31.672 -4.482 32.091 1.00 13.98 310 GLN A CA 1
ATOM 2178 C C . GLN A 1 301 ? 30.314 -4.927 31.524 1.00 13.39 310 GLN A C 1
ATOM 2179 O O . GLN A 1 301 ? 29.368 -5.195 32.252 1.00 14.65 310 GLN A O 1
ATOM 2185 N N . GLY A 1 302 ? 30.233 -4.910 30.215 1.00 12.21 311 GLY A N 1
ATOM 2186 C CA . GLY A 1 302 ? 29.033 -5.301 29.482 1.00 12.31 311 GLY A CA 1
ATOM 2187 C C . GLY A 1 302 ? 29.365 -6.400 28.501 1.00 12.10 311 GLY A C 1
ATOM 2188 O O . GLY A 1 302 ? 30.519 -6.581 28.110 1.00 12.44 311 GLY A O 1
ATOM 2189 N N . PHE A 1 303 ? 28.342 -7.148 28.108 1.00 10.49 312 PHE A N 1
ATOM 2190 C CA . PHE A 1 303 ? 28.455 -8.183 27.091 1.00 10.77 312 PHE A CA 1
ATOM 2191 C C . PHE A 1 303 ? 27.790 -7.744 25.815 1.00 11.14 312 PHE A C 1
ATOM 2192 O O . PHE A 1 303 ? 26.701 -7.191 25.854 1.00 12.01 312 PHE A O 1
ATOM 2200 N N . ALA A 1 304 ? 28.434 -8.011 24.693 1.00 11.02 313 ALA A N 1
ATOM 2201 C CA . ALA A 1 304 ? 27.981 -7.582 23.380 1.00 10.98 313 ALA A CA 1
ATOM 2202 C C . ALA A 1 304 ? 28.124 -8.714 22.375 1.00 11.76 313 ALA A C 1
ATOM 2203 O O . ALA A 1 304 ? 28.898 -9.681 22.578 1.00 10.59 313 ALA A O 1
ATOM 2205 N N . ILE A 1 305 ? 27.344 -8.617 21.309 1.00 10.60 314 ILE A N 1
ATOM 2206 C CA . ILE A 1 305 ? 27.367 -9.567 20.205 1.00 10.87 314 ILE A CA 1
ATOM 2207 C C . ILE A 1 305 ? 27.904 -8.833 18.942 1.00 10.92 314 ILE A C 1
ATOM 2208 O O . ILE A 1 305 ? 27.622 -7.662 18.721 1.00 12.47 314 ILE A O 1
ATOM 2213 N N . ALA A 1 306 ? 28.653 -9.551 18.112 1.00 11.37 315 ALA A N 1
ATOM 2214 C CA . ALA A 1 306 ? 29.213 -9.014 16.861 1.00 11.80 315 ALA A CA 1
ATOM 2215 C C . ALA A 1 306 ? 28.081 -8.724 15.877 1.00 12.50 315 ALA A C 1
ATOM 2216 O O . ALA A 1 306 ? 27.241 -9.600 15.602 1.00 14.72 315 ALA A O 1
ATOM 2218 N N . SER A 1 307 ? 28.102 -7.542 15.289 1.00 12.08 316 SER A N 1
ATOM 2219 C CA . SER A 1 307 ? 27.211 -7.279 14.163 1.00 13.97 316 SER A CA 1
ATOM 2220 C C . SER A 1 307 ? 27.623 -8.060 12.910 1.00 15.03 316 SER A C 1
ATOM 2221 O O . SER A 1 307 ? 26.767 -8.368 12.068 1.00 17.52 316 SER A O 1
ATOM 2224 N N . ARG A 1 308 ? 28.909 -8.369 12.776 1.00 14.27 317 ARG A N 1
ATOM 2225 C CA . ARG A 1 308 ? 29.432 -9.155 11.671 1.00 15.05 317 ARG A CA 1
ATOM 2226 C C . ARG A 1 308 ? 29.546 -10.614 12.087 1.00 16.37 317 ARG A C 1
ATOM 2227 O O . ARG A 1 308 ? 30.609 -11.090 12.553 1.00 17.62 317 ARG A O 1
ATOM 2235 N N . ALA A 1 309 ? 28.440 -11.309 11.943 1.00 15.80 318 ALA A N 1
ATOM 2236 C CA . ALA A 1 309 ? 28.282 -12.711 12.397 1.00 16.35 318 ALA A CA 1
ATOM 2237 C C . ALA A 1 309 ? 27.115 -13.224 11.600 1.00 16.24 318 ALA A C 1
ATOM 2238 O O . ALA A 1 309 ? 26.298 -12.433 11.151 1.00 19.02 318 ALA A O 1
ATOM 2240 N N . SER A 1 310 ? 27.020 -14.529 11.466 1.00 15.66 319 SER A N 1
ATOM 2241 C CA . SER A 1 310 ? 25.942 -15.123 10.693 1.00 15.91 319 SER A CA 1
ATOM 2242 C C . SER A 1 310 ? 24.630 -15.026 11.484 1.00 16.33 319 SER A C 1
ATOM 2243 O O . SER A 1 310 ? 24.614 -14.808 12.698 1.00 13.89 319 SER A O 1
ATOM 2246 N N . ASP A 1 311 ? 23.525 -15.235 10.784 1.00 15.90 320 ASP A N 1
ATOM 2247 C CA . ASP A 1 311 ? 22.249 -15.253 11.421 1.00 16.70 320 ASP A CA 1
ATOM 2248 C C . ASP A 1 311 ? 22.206 -16.281 12.561 1.00 15.87 320 ASP A C 1
ATOM 2249 O O . ASP A 1 311 ? 21.728 -15.970 13.670 1.00 14.89 320 ASP A O 1
ATOM 2254 N N . LYS A 1 312 ? 22.686 -17.484 12.283 1.00 16.06 321 LYS A N 1
ATOM 2255 C CA . LYS A 1 312 ? 22.640 -18.544 13.303 1.00 15.77 321 LYS A CA 1
ATOM 2256 C C . LYS A 1 312 ? 23.597 -18.265 14.446 1.00 14.37 321 LYS A C 1
ATOM 2257 O O . LYS A 1 312 ? 23.293 -18.571 15.611 1.00 15.21 321 LYS A O 1
ATOM 2263 N N . GLU A 1 313 ? 24.737 -17.672 14.121 1.00 13.55 322 GLU A N 1
ATOM 2264 C CA . GLU A 1 313 ? 25.687 -17.319 15.142 1.00 13.33 322 GLU A CA 1
ATOM 2265 C C . GLU A 1 313 ? 25.093 -16.272 16.089 1.00 12.81 322 GLU A C 1
ATOM 2266 O O . GLU A 1 313 ? 25.230 -16.372 17.316 1.00 13.36 322 GLU A O 1
ATOM 2272 N N . LYS A 1 314 ? 24.437 -15.265 15.518 1.00 12.36 323 LYS A N 1
ATOM 2273 C CA . LYS A 1 314 ? 23.792 -14.252 16.318 1.00 13.13 323 LYS A CA 1
ATOM 2274 C C . LYS A 1 314 ? 22.731 -14.853 17.226 1.00 13.16 323 LYS A C 1
ATOM 2275 O O . LYS A 1 314 ? 22.641 -14.510 18.415 1.00 12.59 323 LYS A O 1
ATOM 2281 N N . ALA A 1 315 ? 21.942 -15.753 16.671 1.00 14.04 324 ALA A N 1
ATOM 2282 C CA . ALA A 1 315 ? 20.888 -16.426 17.453 1.00 14.93 324 ALA A CA 1
ATOM 2283 C C . ALA A 1 315 ? 21.477 -17.203 18.645 1.00 14.43 324 ALA A C 1
ATOM 2284 O O . ALA A 1 315 ? 20.978 -17.189 19.763 1.00 13.92 324 ALA A O 1
ATOM 2286 N N . ALA A 1 316 ? 22.580 -17.894 18.407 1.00 13.57 325 ALA A N 1
ATOM 2287 C CA . ALA A 1 316 ? 23.242 -18.660 19.446 1.00 13.09 325 ALA A CA 1
ATOM 2288 C C . ALA A 1 316 ? 23.837 -17.725 20.513 1.00 12.43 325 ALA A C 1
ATOM 2289 O O . ALA A 1 316 ? 23.793 -18.030 21.714 1.00 13.35 325 ALA A O 1
ATOM 2291 N N . ALA A 1 317 ? 24.437 -16.627 20.083 1.00 12.50 326 ALA A N 1
ATOM 2292 C CA . ALA A 1 317 ? 24.998 -15.629 20.998 1.00 12.01 326 ALA A CA 1
ATOM 2293 C C . ALA A 1 317 ? 23.931 -15.008 21.890 1.00 12.59 326 ALA A C 1
ATOM 2294 O O . ALA A 1 317 ? 24.163 -14.784 23.092 1.00 11.42 326 ALA A O 1
ATOM 2296 N N . LYS A 1 318 ? 22.750 -14.774 21.326 1.00 12.73 327 LYS A N 1
ATOM 2297 C CA . LYS A 1 318 ? 21.629 -14.289 22.121 1.00 14.61 327 LYS A CA 1
ATOM 2298 C C . LYS A 1 318 ? 21.245 -15.314 23.210 1.00 14.22 327 LYS A C 1
ATOM 2299 O O . LYS A 1 318 ? 20.857 -14.911 24.320 1.00 15.49 327 LYS A O 1
ATOM 2305 N N . LYS A 1 319 ? 21.321 -16.607 22.888 1.00 14.51 328 LYS A N 1
ATOM 2306 C CA . LYS A 1 319 ? 21.079 -17.635 23.927 1.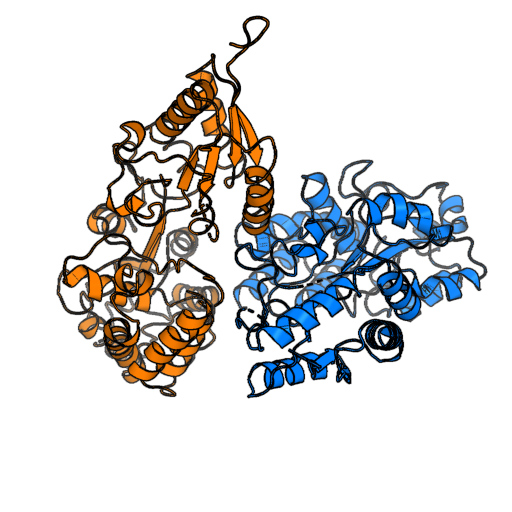00 15.29 328 LYS A CA 1
ATOM 2307 C C . LYS A 1 319 ? 22.116 -17.580 25.051 1.00 14.75 328 LYS A C 1
ATOM 2308 O O . LYS A 1 319 ? 21.794 -17.814 26.213 1.00 15.17 328 LYS A O 1
ATOM 2314 N N . PHE A 1 320 ? 23.364 -17.256 24.726 1.00 14.46 329 PHE A N 1
ATOM 2315 C CA . PHE A 1 320 ? 24.386 -17.086 25.736 1.00 14.13 329 PHE A CA 1
ATOM 2316 C C . PHE A 1 320 ? 24.121 -15.873 26.637 1.00 14.22 329 PHE A C 1
ATOM 2317 O O . PHE A 1 320 ? 24.141 -15.989 27.864 1.00 15.14 329 PHE A O 1
ATOM 2325 N N . LEU A 1 321 ? 23.737 -14.744 26.030 1.00 14.51 330 LEU A N 1
ATOM 2326 C CA . LEU A 1 321 ? 23.364 -13.554 26.824 1.00 13.15 330 LEU A CA 1
ATOM 2327 C C . LEU A 1 321 ? 22.155 -13.831 27.693 1.00 12.97 330 LEU A C 1
ATOM 2328 O O . LEU A 1 321 ? 22.120 -13.415 28.856 1.00 13.75 330 LEU A O 1
ATOM 2333 N N . ALA A 1 322 ? 21.199 -14.576 27.173 1.00 12.96 331 ALA A N 1
ATOM 2334 C CA . ALA A 1 322 ? 20.028 -14.959 27.944 1.00 14.46 331 ALA A CA 1
ATOM 2335 C C . ALA A 1 322 ? 20.385 -15.822 29.126 1.00 15.45 331 ALA A C 1
ATOM 2336 O O . ALA A 1 322 ? 19.778 -15.692 30.187 1.00 17.35 331 ALA A O 1
ATOM 2338 N N . TYR A 1 323 ? 21.339 -16.746 28.929 1.00 14.83 332 TYR A N 1
ATOM 2339 C CA . TYR A 1 323 ? 21.821 -17.586 30.016 1.00 16.13 332 TYR A CA 1
ATOM 2340 C C . TYR A 1 323 ? 22.540 -16.791 31.078 1.00 15.70 332 TYR A C 1
ATOM 2341 O O . TYR A 1 323 ? 22.388 -17.036 32.293 1.00 17.39 332 TYR A O 1
ATOM 2350 N N . LEU A 1 324 ? 23.366 -15.851 30.653 1.00 15.08 333 LEU A N 1
ATOM 2351 C CA A LEU A 1 324 ? 24.064 -14.940 31.579 0.50 15.26 333 LEU A CA 1
ATOM 2352 C CA B LEU A 1 324 ? 24.055 -14.978 31.584 0.50 15.02 333 LEU A CA 1
ATOM 2353 C C . LEU A 1 324 ? 23.048 -14.232 32.466 1.00 14.61 333 LEU A C 1
ATOM 2354 O O . LEU A 1 324 ? 23.207 -14.189 33.695 1.00 16.24 333 LEU A O 1
ATOM 2363 N N . ASN A 1 325 ? 22.000 -13.717 31.847 1.00 14.43 334 ASN A N 1
ATOM 2364 C CA . ASN A 1 325 ? 20.856 -13.121 32.573 1.00 14.58 334 ASN A CA 1
ATOM 2365 C C . ASN A 1 325 ? 19.771 -14.130 32.894 1.00 15.47 334 ASN A C 1
ATOM 2366 O O . ASN A 1 325 ? 18.620 -13.992 32.470 1.00 15.87 334 ASN A O 1
ATOM 2371 N N . SER A 1 326 ? 20.167 -15.157 33.642 1.00 16.22 335 SER A N 1
ATOM 2372 C CA . SER A 1 326 ? 19.278 -16.182 34.191 1.00 16.58 335 SER A CA 1
ATOM 2373 C C . SER A 1 326 ? 19.739 -16.453 35.632 1.00 17.04 335 SER A C 1
ATOM 2374 O O . SER A 1 326 ? 20.848 -16.144 36.017 1.00 15.20 335 SER A O 1
ATOM 2377 N N . GLU A 1 327 ? 18.882 -17.068 36.428 1.00 18.90 336 GLU A N 1
ATOM 2378 C CA . GLU A 1 327 ? 19.195 -17.295 37.827 1.00 19.85 336 GLU A CA 1
ATOM 2379 C C . GLU A 1 327 ? 20.488 -18.128 37.973 1.00 19.05 336 GLU A C 1
ATOM 2380 O O . GLU A 1 327 ? 21.376 -17.764 38.718 1.00 18.93 336 GLU A O 1
ATOM 2386 N N . GLU A 1 328 ? 20.619 -19.170 37.177 1.00 19.61 337 GLU A N 1
ATOM 2387 C CA . GLU A 1 328 ? 21.777 -20.040 37.235 1.00 19.91 337 GLU A CA 1
ATOM 2388 C C . GLU A 1 328 ? 23.026 -19.304 36.793 1.00 18.47 337 GLU A C 1
ATOM 2389 O O . GLU A 1 328 ? 24.070 -19.378 37.445 1.00 18.47 337 GLU A O 1
ATOM 2395 N N . GLY A 1 329 ? 22.918 -18.589 35.679 1.00 17.89 338 GLY A N 1
ATOM 2396 C CA . GLY A 1 329 ? 24.060 -17.824 35.160 1.00 16.60 338 GLY A CA 1
ATOM 2397 C C . GLY A 1 329 ? 24.542 -16.748 36.097 1.00 16.56 338 GLY A C 1
ATOM 2398 O O . GLY A 1 329 ? 25.738 -16.573 36.313 1.00 17.08 338 GLY A O 1
ATOM 2399 N N . LEU A 1 330 ? 23.590 -16.001 36.640 1.00 15.73 339 LEU A N 1
ATOM 2400 C CA . LEU A 1 330 ? 23.898 -14.878 37.536 1.00 16.11 339 LEU A CA 1
ATOM 2401 C C . LEU A 1 330 ? 24.553 -15.358 38.822 1.00 16.13 339 LEU A C 1
ATOM 2402 O O . LEU A 1 330 ? 25.509 -14.725 39.313 1.00 17.05 339 LEU A O 1
ATOM 2407 N N . GLU A 1 331 ? 24.037 -16.432 39.384 1.00 17.52 340 GLU A N 1
ATOM 2408 C CA . GLU A 1 331 ? 24.615 -16.966 40.623 1.00 19.95 340 GLU A CA 1
ATOM 2409 C C . GLU A 1 331 ? 26.056 -17.399 40.379 1.00 19.63 340 GLU A C 1
ATOM 2410 O O . GLU A 1 331 ? 26.943 -17.073 41.171 1.00 20.38 340 GLU A O 1
ATOM 2416 N N . ALA A 1 332 ? 26.274 -18.106 39.272 1.00 19.41 341 ALA A N 1
ATOM 2417 C CA . ALA A 1 332 ? 27.612 -18.577 38.936 1.00 19.80 341 ALA A CA 1
ATOM 2418 C C . ALA A 1 332 ? 28.595 -17.431 38.709 1.00 18.75 341 ALA A C 1
ATOM 2419 O O . ALA A 1 332 ? 29.692 -17.459 39.231 1.00 19.92 341 ALA A O 1
ATOM 2421 N N . PHE A 1 333 ? 28.171 -16.420 37.993 1.00 18.24 342 PHE A N 1
ATOM 2422 C CA . PHE A 1 333 ? 29.058 -15.311 37.654 1.00 17.30 342 PHE A CA 1
ATOM 2423 C C . PHE A 1 333 ? 29.352 -14.430 38.873 1.00 17.54 342 PHE A C 1
ATOM 2424 O O . PHE A 1 333 ? 30.504 -14.147 39.164 1.00 17.83 342 PHE A O 1
ATOM 2432 N N . THR A 1 334 ? 28.300 -14.031 39.599 1.00 17.61 343 THR A N 1
ATOM 2433 C CA . THR A 1 334 ? 28.500 -13.119 40.724 1.00 17.85 343 THR A CA 1
ATOM 2434 C C . THR A 1 334 ? 29.284 -13.787 41.856 1.00 19.88 343 THR A C 1
ATOM 2435 O O . THR A 1 334 ? 30.130 -13.141 42.493 1.00 20.68 343 THR A O 1
ATOM 2439 N N . SER A 1 335 ? 29.041 -15.060 42.081 1.00 21.90 344 SER A N 1
ATOM 2440 C CA . SER A 1 335 ? 29.751 -15.770 43.157 1.00 24.65 344 SER A CA 1
ATOM 2441 C C . SER A 1 335 ? 31.242 -15.904 42.802 1.00 25.07 344 SER A C 1
ATOM 2442 O O . SER A 1 335 ? 32.088 -15.695 43.667 1.00 26.83 344 SER A O 1
ATOM 2445 N N . ALA A 1 336 ? 31.571 -16.208 41.538 1.00 24.23 345 ALA A N 1
ATOM 2446 C CA . ALA A 1 336 ? 32.977 -16.366 41.124 1.00 23.85 345 ALA A CA 1
ATOM 2447 C C . ALA A 1 336 ? 33.729 -15.049 41.064 1.00 24.32 345 ALA A C 1
ATOM 2448 O O . ALA A 1 336 ? 34.921 -14.988 41.412 1.00 24.49 345 ALA A O 1
ATOM 2450 N N . ALA A 1 337 ? 33.052 -14.001 40.600 1.00 22.60 346 ALA A N 1
ATOM 2451 C CA . ALA A 1 337 ? 33.653 -12.713 40.399 1.00 23.26 346 ALA A CA 1
ATOM 2452 C C . ALA A 1 337 ? 33.615 -11.837 41.639 1.00 23.53 346 ALA A C 1
ATOM 2453 O O . ALA A 1 337 ? 34.254 -10.800 41.649 1.00 25.52 346 ALA A O 1
ATOM 2455 N N . GLY A 1 338 ? 32.850 -12.217 42.659 1.00 24.17 347 GLY A N 1
ATOM 2456 C CA . GLY A 1 338 ? 32.683 -11.393 43.853 1.00 23.89 347 GLY A CA 1
ATOM 2457 C C . GLY A 1 338 ? 31.901 -10.090 43.656 1.00 23.19 347 GLY A C 1
ATOM 2458 O O . GLY A 1 338 ? 32.149 -9.080 44.334 1.00 25.77 347 GLY A O 1
ATOM 2459 N N . THR A 1 339 ? 30.955 -10.106 42.736 1.00 19.56 348 THR A N 1
ATOM 2460 C CA . THR A 1 339 ? 30.184 -8.932 42.378 1.00 17.70 348 THR A CA 1
ATOM 2461 C C . THR A 1 339 ? 28.724 -9.093 42.747 1.00 16.99 348 THR A C 1
ATOM 2462 O O . THR A 1 339 ? 28.309 -10.144 43.278 1.00 16.51 348 THR A O 1
ATOM 2466 N N . LEU A 1 340 ? 27.957 -8.033 42.513 1.00 15.03 349 LEU A N 1
ATOM 2467 C CA . LEU A 1 340 ? 26.536 -8.018 42.785 1.00 14.50 349 LEU A CA 1
ATOM 2468 C C . LEU A 1 340 ? 25.749 -8.103 41.488 1.00 13.57 349 LEU A C 1
ATOM 2469 O O . LEU A 1 340 ? 26.131 -7.563 40.467 1.00 15.82 349 LEU A O 1
ATOM 2474 N N . SER A 1 341 ? 24.604 -8.773 41.539 1.00 13.25 350 SER A N 1
ATOM 2475 C CA . SER A 1 341 ? 23.767 -8.891 40.361 1.00 13.03 350 SER A CA 1
ATOM 2476 C C . SER A 1 341 ? 23.029 -7.585 40.059 1.00 13.82 350 SER A C 1
ATOM 2477 O O . SER A 1 341 ? 22.431 -6.979 40.979 1.00 14.15 350 SER A O 1
ATOM 2480 N N . LEU A 1 342 ? 22.985 -7.197 38.780 1.00 12.68 351 LEU A N 1
ATOM 2481 C CA . LEU A 1 342 ? 22.111 -6.120 38.326 1.00 13.67 351 LEU A CA 1
ATOM 2482 C C . LEU A 1 342 ? 20.726 -6.570 37.844 1.00 14.38 351 LEU A C 1
ATOM 2483 O O . LEU A 1 342 ? 19.941 -5.754 37.339 1.00 15.89 351 LEU A O 1
ATOM 2488 N N . SER A 1 343 ? 20.403 -7.843 37.981 1.00 13.43 352 SER A N 1
ATOM 2489 C CA . SER A 1 343 ? 19.163 -8.404 37.471 1.00 14.24 352 SER A CA 1
ATOM 2490 C C . SER A 1 343 ? 18.294 -8.919 38.597 1.00 15.99 352 SER A C 1
ATOM 2491 O O . SER A 1 343 ? 18.764 -9.573 39.529 1.00 16.17 352 SER A O 1
ATOM 2494 N N . SER A 1 344 ? 17.006 -8.651 38.495 1.00 17.74 353 SER A N 1
ATOM 2495 C CA . SER A 1 344 ? 16.044 -9.154 39.487 1.00 18.61 353 SER A CA 1
ATOM 2496 C C . SER A 1 344 ? 15.846 -10.665 39.431 1.00 19.79 353 SER A C 1
ATOM 2497 O O . SER A 1 344 ? 15.194 -11.233 40.299 1.00 19.75 353 SER A O 1
ATOM 2500 N N . LYS A 1 345 ? 16.464 -11.336 38.458 1.00 19.46 354 LYS A N 1
ATOM 2501 C CA . LYS A 1 345 ? 16.371 -12.787 38.396 1.00 20.58 354 LYS A CA 1
ATOM 2502 C C . LYS A 1 345 ? 17.236 -13.474 39.432 1.00 20.80 354 LYS A C 1
ATOM 2503 O O . LYS A 1 345 ? 17.014 -14.649 39.726 1.00 21.82 354 LYS A O 1
ATOM 2509 N N . TYR A 1 346 ? 18.182 -12.750 40.032 1.00 20.01 355 TYR A N 1
ATOM 2510 C CA . TYR A 1 346 ? 18.966 -13.317 41.110 1.00 19.89 355 TYR A CA 1
ATOM 2511 C C . TYR A 1 346 ? 19.503 -12.242 41.992 1.00 21.37 355 TYR A C 1
ATOM 2512 O O . TYR A 1 346 ? 20.048 -11.282 41.516 1.00 20.27 355 TYR A O 1
ATOM 2521 N N . ASN A 1 347 ? 19.417 -12.412 43.306 1.00 23.87 356 ASN A N 1
ATOM 2522 C CA A ASN A 1 347 ? 20.226 -11.577 44.181 0.50 24.83 356 ASN A CA 1
ATOM 2523 C CA B ASN A 1 347 ? 20.169 -11.528 44.183 0.50 24.81 356 ASN A CA 1
ATOM 2524 C C . ASN A 1 347 ? 20.705 -12.339 45.378 1.00 26.01 356 ASN A C 1
ATOM 2525 O O . ASN A 1 347 ? 19.980 -13.118 45.976 1.00 26.91 356 ASN A O 1
ATOM 2534 N N . ALA A 1 348 ? 21.978 -12.170 45.691 1.00 26.55 357 ALA A N 1
ATOM 2535 C CA . ALA A 1 348 ? 22.531 -12.846 46.885 1.00 28.26 357 ALA A CA 1
ATOM 2536 C C . ALA A 1 348 ? 22.149 -12.058 48.125 1.00 28.52 357 ALA A C 1
ATOM 2537 O O . ALA A 1 348 ? 21.918 -10.863 48.075 1.00 27.19 357 ALA A O 1
ATOM 2539 N N . GLU A 1 349 ? 22.094 -12.752 49.247 1.00 30.65 358 GLU A N 1
ATOM 2540 C CA . GLU A 1 349 ? 21.928 -12.109 50.528 1.00 31.35 358 GLU A CA 1
ATOM 2541 C C . GLU A 1 349 ? 23.189 -11.356 50.895 1.00 29.88 358 GLU A C 1
ATOM 2542 O O . GLU A 1 349 ? 24.256 -11.942 50.923 1.00 30.26 358 GLU A O 1
ATOM 2548 N N . PRO A 1 350 ? 23.081 -10.057 51.143 1.00 29.09 359 PRO A N 1
ATOM 2549 C CA . PRO A 1 350 ? 24.340 -9.377 51.434 1.00 28.29 359 PRO A CA 1
ATOM 2550 C C . PRO A 1 350 ? 24.857 -9.718 52.835 1.00 27.66 359 PRO A C 1
ATOM 2551 O O . PRO A 1 350 ? 24.066 -10.031 53.707 1.00 27.93 359 PRO A O 1
ATOM 2555 N N . PRO A 1 351 ? 26.182 -9.626 53.044 1.00 27.22 360 PRO A N 1
ATOM 2556 C CA . PRO A 1 351 ? 26.719 -9.650 54.393 1.00 26.48 360 PRO A CA 1
ATOM 2557 C C . PRO A 1 351 ? 26.012 -8.622 55.238 1.00 25.94 360 PRO A C 1
ATOM 2558 O O . PRO A 1 351 ? 25.733 -7.523 54.748 1.00 23.05 360 PRO A O 1
ATOM 2562 N N . ALA A 1 352 ? 25.727 -8.960 56.496 1.00 25.21 361 ALA A N 1
ATOM 2563 C CA . ALA A 1 352 ? 25.029 -8.075 57.429 1.00 24.82 361 ALA A CA 1
ATOM 2564 C C . ALA A 1 352 ? 25.522 -6.638 57.427 1.00 24.30 361 ALA A C 1
ATOM 2565 O O . ALA A 1 352 ? 24.734 -5.687 57.446 1.00 24.23 361 ALA A O 1
ATOM 2567 N N . GLU A 1 353 ? 26.839 -6.473 57.416 1.00 23.09 362 GLU A N 1
ATOM 2568 C CA . GLU A 1 353 ? 27.421 -5.142 57.506 1.00 22.48 362 GLU A CA 1
ATOM 2569 C C . GLU A 1 353 ? 27.068 -4.299 56.258 1.00 20.32 362 GLU A C 1
ATOM 2570 O O . GLU A 1 353 ? 27.088 -3.069 56.336 1.00 21.29 362 GLU A O 1
ATOM 2576 N N . LEU A 1 354 ? 26.796 -4.956 55.134 1.00 19.68 363 LEU A N 1
ATOM 2577 C CA . LEU A 1 354 ? 26.520 -4.249 53.887 1.00 19.92 363 LEU A CA 1
ATOM 2578 C C . LEU A 1 354 ? 25.016 -4.169 53.589 1.00 20.60 363 LEU A C 1
ATOM 2579 O O . LEU A 1 354 ? 24.615 -3.692 52.537 1.00 17.51 363 LEU A O 1
ATOM 2584 N N . LYS A 1 355 ? 24.167 -4.635 54.513 1.00 20.92 364 LYS A N 1
ATOM 2585 C CA . LYS A 1 355 ? 22.742 -4.720 54.170 1.00 23.18 364 LYS A CA 1
ATOM 2586 C C . LYS A 1 355 ? 22.161 -3.377 53.792 1.00 21.94 364 LYS A C 1
ATOM 2587 O O . LYS A 1 355 ? 21.501 -3.299 52.764 1.00 22.72 364 LYS A O 1
ATOM 2593 N N . ASP A 1 356 ? 22.415 -2.337 54.584 1.00 22.13 365 ASP A N 1
ATOM 2594 C CA . ASP A 1 356 ? 21.943 -0.942 54.290 1.00 22.59 365 ASP A CA 1
ATOM 2595 C C . ASP A 1 356 ? 22.423 -0.480 52.927 1.00 21.43 365 ASP A C 1
ATOM 2596 O O . ASP A 1 356 ? 21.620 -0.065 52.067 1.00 20.45 365 ASP A O 1
ATOM 2601 N N . VAL A 1 357 ? 23.726 -0.546 52.700 1.00 19.92 366 VAL A N 1
ATOM 2602 C CA . VAL A 1 357 ? 24.267 -0.043 51.449 1.00 18.83 366 VAL A CA 1
ATOM 2603 C C . VAL A 1 357 ? 23.715 -0.809 50.243 1.00 18.59 366 VAL A C 1
ATOM 2604 O O . VAL A 1 357 ? 23.392 -0.225 49.218 1.00 17.63 366 VAL A O 1
ATOM 2608 N N . VAL A 1 358 ? 23.547 -2.114 50.373 1.00 16.73 367 VAL A N 1
ATOM 2609 C CA . VAL A 1 358 ? 22.995 -2.886 49.279 1.00 17.01 367 VAL A CA 1
ATOM 2610 C C . VAL A 1 358 ? 21.503 -2.646 49.096 1.00 18.31 367 VAL A C 1
ATOM 2611 O O . VAL A 1 358 ? 21.052 -2.329 47.980 1.00 18.35 367 VAL A O 1
ATOM 2615 N N . ASP A 1 359 ? 20.718 -2.809 50.162 1.00 18.74 368 ASP A N 1
ATOM 2616 C CA . ASP A 1 359 ? 19.276 -2.696 50.009 1.00 20.38 368 ASP A CA 1
ATOM 2617 C C . ASP A 1 359 ? 18.773 -1.284 49.744 1.00 19.59 368 ASP A C 1
ATOM 2618 O O . ASP A 1 359 ? 17.815 -1.114 48.995 1.00 20.52 368 ASP A O 1
ATOM 2623 N N . ASN A 1 360 ? 19.391 -0.283 50.357 1.00 18.21 369 ASN A N 1
ATOM 2624 C CA . ASN A 1 360 ? 18.853 1.061 50.309 1.00 17.58 369 ASN A CA 1
ATOM 2625 C C . ASN A 1 360 ? 19.545 1.988 49.312 1.00 16.89 369 ASN A C 1
ATOM 2626 O O . ASN A 1 360 ? 19.064 3.088 49.058 1.00 17.69 369 ASN A O 1
ATOM 2631 N N . TYR A 1 361 ? 20.678 1.538 48.751 1.00 15.30 370 TYR A N 1
ATOM 2632 C CA . TYR A 1 361 ? 21.423 2.328 47.785 1.00 14.40 370 TYR A CA 1
ATOM 2633 C C . TYR A 1 361 ? 21.647 1.552 46.512 1.00 13.87 370 TYR A C 1
ATOM 2634 O O . TYR A 1 361 ? 21.206 1.989 45.458 1.00 15.34 370 TYR A O 1
ATOM 2643 N N . PHE A 1 362 ? 22.337 0.420 46.558 1.00 12.57 371 PHE A N 1
ATOM 2644 C CA . PHE A 1 362 ? 22.587 -0.349 45.336 1.00 13.18 371 PHE A CA 1
ATOM 2645 C C . PHE A 1 362 ? 21.274 -0.767 44.652 1.00 14.57 371 PHE A C 1
ATOM 2646 O O . PHE A 1 362 ? 21.064 -0.506 43.469 1.00 14.42 371 PHE A O 1
ATOM 2654 N N . LYS A 1 363 ? 20.386 -1.376 45.406 1.00 15.74 372 LYS A N 1
ATOM 2655 C CA . LYS A 1 363 ? 19.111 -1.821 44.833 1.00 18.19 372 LYS A CA 1
ATOM 2656 C C . LYS A 1 363 ? 18.174 -0.670 44.453 1.00 17.88 372 LYS A C 1
ATOM 2657 O O . LYS A 1 363 ? 17.226 -0.877 43.715 1.00 19.01 372 LYS A O 1
ATOM 2663 N N . GLN A 1 364 ? 18.449 0.519 44.948 1.00 16.43 373 GLN A N 1
ATOM 2664 C CA . GLN A 1 364 ? 17.697 1.728 44.595 1.00 16.97 373 GLN A CA 1
ATOM 2665 C C . GLN A 1 364 ? 18.377 2.571 43.508 1.00 15.56 373 GLN A C 1
ATOM 2666 O O . GLN A 1 364 ? 17.946 3.706 43.263 1.00 16.54 373 GLN A O 1
ATOM 2672 N N . ASN A 1 365 ? 19.412 2.025 42.853 1.00 14.61 374 ASN A N 1
ATOM 2673 C CA . ASN A 1 365 ? 20.119 2.720 41.775 1.00 15.22 374 ASN A CA 1
ATOM 2674 C C . ASN A 1 365 ? 20.765 4.023 42.221 1.00 15.55 374 ASN A C 1
ATOM 2675 O O . ASN A 1 365 ? 20.770 5.031 41.483 1.00 19.09 374 ASN A O 1
ATOM 2680 N N . LYS A 1 366 ? 21.229 4.055 43.463 1.00 14.22 375 LYS A N 1
ATOM 2681 C CA . LYS A 1 366 ? 21.963 5.208 43.963 1.00 13.48 375 LYS A CA 1
ATOM 2682 C C . LYS A 1 366 ? 23.474 4.893 44.064 1.00 13.08 375 LYS A C 1
ATOM 2683 O O . LYS A 1 366 ? 24.077 5.109 45.102 1.00 13.60 375 LYS A O 1
ATOM 2689 N N . PHE A 1 367 ? 24.034 4.365 42.994 1.00 11.92 376 PHE A N 1
ATOM 2690 C CA . PHE A 1 367 ? 25.454 4.122 42.880 1.00 11.93 376 PHE A CA 1
ATOM 2691 C C . PHE A 1 367 ? 25.968 4.781 41.603 1.00 12.43 376 PHE A C 1
ATOM 2692 O O . PHE A 1 367 ? 25.257 4.846 40.582 1.00 12.06 376 PHE A O 1
ATOM 2700 N N . TYR A 1 368 ? 27.210 5.242 41.638 1.00 11.21 377 TYR A N 1
ATOM 2701 C CA . TYR A 1 368 ? 27.779 5.948 40.509 1.00 11.29 377 TYR A CA 1
ATOM 2702 C C . TYR A 1 368 ? 29.300 5.887 40.557 1.00 11.47 377 TYR A C 1
ATOM 2703 O O . TYR A 1 368 ? 29.875 5.772 41.621 1.00 11.66 377 TYR A O 1
ATOM 2712 N N . TRP A 1 369 ? 29.903 5.989 39.384 1.00 11.67 378 TRP A N 1
ATOM 2713 C CA . TRP A 1 369 ? 31.325 6.187 39.209 1.00 11.62 378 TRP A CA 1
ATOM 2714 C C . TRP A 1 369 ? 31.502 7.026 37.936 1.00 11.69 378 TRP A C 1
ATOM 2715 O O . TRP A 1 369 ? 30.694 6.925 37.016 1.00 12.06 378 TRP A O 1
ATOM 2726 N N . VAL A 1 370 ? 32.528 7.871 37.891 1.00 11.94 379 VAL A N 1
ATOM 2727 C CA . VAL A 1 370 ? 32.787 8.670 36.683 1.00 11.24 379 VAL A CA 1
ATOM 2728 C C . VAL A 1 370 ? 33.463 7.777 35.624 1.00 12.57 379 VAL A C 1
ATOM 2729 O O . VAL A 1 370 ? 34.666 7.477 35.721 1.00 14.66 379 VAL A O 1
ATOM 2733 N N . ASN A 1 371 ? 32.694 7.368 34.634 1.00 13.27 380 ASN A N 1
ATOM 2734 C CA . ASN A 1 371 ? 33.163 6.463 33.572 1.00 13.98 380 ASN A CA 1
ATOM 2735 C C . ASN A 1 371 ? 33.283 7.292 32.295 1.00 14.43 380 ASN A C 1
ATOM 2736 O O . ASN A 1 371 ? 32.350 7.391 31.473 1.00 14.21 380 ASN A O 1
ATOM 2741 N N . TRP A 1 372 ? 34.420 7.955 32.125 1.00 13.85 381 TRP A N 1
ATOM 2742 C CA . TRP A 1 372 ? 34.585 8.930 31.065 1.00 14.24 381 TRP A CA 1
ATOM 2743 C C . TRP A 1 372 ? 34.344 8.278 29.689 1.00 14.27 381 TRP A C 1
ATOM 2744 O O . TRP A 1 372 ? 34.877 7.206 29.438 1.00 14.34 381 TRP A O 1
ATOM 2755 N N . PRO A 1 373 ? 33.566 8.918 28.815 1.00 14.81 382 PRO A N 1
ATOM 2756 C CA . PRO A 1 373 ? 33.353 8.299 27.497 1.00 15.26 382 PRO A CA 1
ATOM 2757 C C . PRO A 1 373 ? 34.434 8.505 26.470 1.00 16.75 382 PRO A C 1
ATOM 2758 O O . PRO A 1 373 ? 34.357 7.953 25.363 1.00 17.69 382 PRO A O 1
ATOM 2762 N N . LYS A 1 374 ? 35.394 9.357 26.778 1.00 16.45 383 LYS A N 1
ATOM 2763 C CA . LYS A 1 374 ? 36.539 9.581 25.898 1.00 19.57 383 LYS A CA 1
ATOM 2764 C C . LYS A 1 374 ? 37.778 9.529 26.755 1.00 19.70 383 LYS A C 1
ATOM 2765 O O . LYS A 1 374 ? 37.731 9.998 27.880 1.00 19.21 383 LYS A O 1
ATOM 2771 N N . SER A 1 375 ? 38.858 8.943 26.223 1.00 20.83 384 SER A N 1
ATOM 2772 C CA . SER A 1 375 ? 40.221 8.953 26.828 1.00 21.94 384 SER A CA 1
ATOM 2773 C C . SER A 1 375 ? 40.210 8.849 28.366 1.00 21.22 384 SER A C 1
ATOM 2774 O O . SER A 1 375 ? 40.605 9.787 29.069 1.00 20.94 384 SER A O 1
ATOM 2777 N N . PRO A 1 376 ? 39.683 7.751 28.884 1.00 20.43 385 PRO A N 1
ATOM 2778 C CA . PRO A 1 376 ? 39.478 7.665 30.309 1.00 20.48 385 PRO A CA 1
ATOM 2779 C C . PRO A 1 376 ? 40.787 7.698 31.097 1.00 20.55 385 PRO A C 1
ATOM 2780 O O . PRO A 1 376 ? 40.831 8.252 32.188 1.00 20.09 385 PRO A O 1
ATOM 2784 N N . THR A 1 377 ? 41.857 7.146 30.537 1.00 20.29 386 THR A N 1
ATOM 2785 C CA . THR A 1 377 ? 43.125 7.240 31.240 1.00 21.28 386 THR A CA 1
ATOM 2786 C C . THR A 1 377 ? 43.639 8.662 31.329 1.00 20.60 386 THR A C 1
ATOM 2787 O O . THR A 1 377 ? 44.136 9.066 32.413 1.00 21.26 386 THR A O 1
ATOM 2791 N N . VAL A 1 378 ? 43.510 9.437 30.243 1.00 18.74 387 VAL A N 1
ATOM 2792 C CA . VAL A 1 378 ? 43.939 10.795 30.194 1.00 19.33 387 VAL A CA 1
ATOM 2793 C C . VAL A 1 378 ? 43.174 11.628 31.224 1.00 17.72 387 VAL A C 1
ATOM 2794 O O . VAL A 1 378 ? 43.764 12.434 31.948 1.00 17.86 387 VAL A O 1
ATOM 2806 N N . SER A 1 380 ? 41.324 10.561 33.903 1.00 16.34 389 SER A N 1
ATOM 2807 C CA . SER A 1 380 ? 41.572 10.134 35.285 1.00 17.32 389 SER A CA 1
ATOM 2808 C C . SER A 1 380 ? 42.891 10.718 35.783 1.00 18.41 389 SER A C 1
ATOM 2809 O O . SER A 1 380 ? 42.958 11.199 36.903 1.00 17.72 389 SER A O 1
ATOM 2812 N N . THR A 1 381 ? 43.924 10.676 34.954 1.00 18.72 390 THR A N 1
ATOM 2813 C CA . THR A 1 381 ? 45.217 11.232 35.323 1.00 20.22 390 THR A CA 1
ATOM 2814 C C . THR A 1 381 ? 45.100 12.714 35.669 1.00 19.97 390 THR A C 1
ATOM 2815 O O . THR A 1 381 ? 45.660 13.176 36.653 1.00 18.93 390 THR A O 1
ATOM 2819 N N . GLU A 1 382 ? 44.378 13.476 34.837 1.00 18.72 391 GLU A N 1
ATOM 2820 C CA . GLU A 1 382 ? 44.215 14.901 35.103 1.00 20.41 391 GLU A CA 1
ATOM 2821 C C . GLU A 1 382 ? 43.412 15.118 36.397 1.00 18.62 391 GLU A C 1
ATOM 2822 O O . GLU A 1 382 ? 43.757 15.992 37.219 1.00 18.62 391 GLU A O 1
ATOM 2828 N N . GLY A 1 383 ? 42.368 14.327 36.595 1.00 16.71 392 GLY A N 1
ATOM 2829 C CA . GLY A 1 383 ? 41.537 14.463 37.779 1.00 16.54 392 GLY A CA 1
ATOM 2830 C C . GLY A 1 383 ? 42.297 14.127 39.051 1.00 16.12 392 GLY A C 1
ATOM 2831 O O . GLY A 1 383 ? 42.131 14.797 40.067 1.00 17.11 392 GLY A O 1
ATOM 2832 N N . ILE A 1 384 ? 43.141 13.086 38.976 1.00 16.64 393 ILE A N 1
ATOM 2833 C CA . ILE A 1 384 ? 44.024 12.721 40.094 1.00 18.00 393 ILE A CA 1
ATOM 2834 C C . ILE A 1 384 ? 44.967 13.867 40.412 1.00 19.44 393 ILE A C 1
ATOM 2835 O O . ILE A 1 384 ? 45.112 14.272 41.580 1.00 19.94 393 ILE A O 1
ATOM 2840 N N . ALA A 1 385 ? 45.619 14.425 39.389 1.00 20.23 394 ALA A N 1
ATOM 2841 C CA . ALA A 1 385 ? 46.518 15.567 39.590 1.00 21.50 394 ALA A CA 1
ATOM 2842 C C . ALA A 1 385 ? 45.798 16.743 40.251 1.00 22.60 394 ALA A C 1
ATOM 2843 O O . ALA A 1 385 ? 46.293 17.305 41.221 1.00 22.98 394 ALA A O 1
ATOM 2845 N N . GLN A 1 386 ? 44.583 17.058 39.794 1.00 21.63 395 GLN A N 1
ATOM 2846 C CA . GLN A 1 386 ? 43.872 18.215 40.327 1.00 21.15 395 GLN A CA 1
ATOM 2847 C C . GLN A 1 386 ? 43.407 17.968 41.755 1.00 21.31 395 GLN A C 1
ATOM 2848 O O . GLN A 1 386 ? 43.485 18.870 42.598 1.00 21.54 395 GLN A O 1
ATOM 2854 N N . GLN A 1 387 ? 42.932 16.753 42.057 1.00 20.02 396 GLN A N 1
ATOM 2855 C CA . GLN A 1 387 ? 42.397 16.513 43.390 1.00 20.21 396 GLN A CA 1
ATOM 2856 C C . GLN A 1 387 ? 43.514 16.617 44.428 1.00 20.49 396 GLN A C 1
ATOM 2857 O O . GLN A 1 387 ? 43.325 17.148 45.544 1.00 19.63 396 GLN A O 1
ATOM 2863 N N . GLN A 1 388 ? 44.698 16.115 44.066 1.00 20.22 397 GLN A N 1
ATOM 2864 C CA . GLN A 1 388 ? 45.835 16.225 44.960 1.00 22.51 397 GLN A CA 1
ATOM 2865 C C . GLN A 1 388 ? 46.211 17.711 45.218 1.00 23.93 397 GLN A C 1
ATOM 2866 O O . GLN A 1 388 ? 46.471 18.112 46.360 1.00 25.08 397 GLN A O 1
ATOM 2872 N N . LYS A 1 389 ? 46.201 18.534 44.170 1.00 24.52 398 LYS A N 1
ATOM 2873 C CA . LYS A 1 389 ? 46.494 19.965 44.318 1.00 25.73 398 LYS A CA 1
ATOM 2874 C C . LYS A 1 389 ? 45.450 20.682 45.175 1.00 26.48 398 LYS A C 1
ATOM 2875 O O . LYS A 1 389 ? 45.769 21.600 45.910 1.00 26.61 398 LYS A O 1
ATOM 2881 N N . ILE A 1 390 ? 44.188 20.272 45.069 1.00 25.82 399 ILE A N 1
ATOM 2882 C CA . ILE A 1 390 ? 43.155 20.860 45.936 1.00 27.14 399 ILE A CA 1
ATOM 2883 C C . ILE A 1 390 ? 43.436 20.521 47.382 1.00 28.53 399 ILE A C 1
ATOM 2884 O O . ILE A 1 390 ? 43.394 21.415 48.257 1.00 29.49 399 ILE A O 1
ATOM 2889 N N . VAL A 1 391 ? 43.743 19.253 47.656 1.00 28.43 400 VAL A N 1
ATOM 2890 C CA . VAL A 1 391 ? 43.956 18.811 49.042 1.00 29.92 400 VAL A CA 1
ATOM 2891 C C . VAL A 1 391 ? 45.135 19.578 49.638 1.00 33.01 400 VAL A C 1
ATOM 2892 O O . VAL A 1 391 ? 45.073 20.028 50.793 1.00 34.68 400 VAL A O 1
ATOM 2896 N N . GLN A 1 392 ? 46.166 19.786 48.818 1.00 33.65 401 GLN A N 1
ATOM 2897 C CA . GLN A 1 392 ? 47.371 20.507 49.243 1.00 35.74 401 GLN A CA 1
ATOM 2898 C C . GLN A 1 392 ? 47.250 22.019 49.247 1.00 36.39 401 GLN A C 1
ATOM 2899 O O . GLN A 1 392 ? 48.241 22.723 49.452 1.00 38.02 401 GLN A O 1
ATOM 2905 N N . GLY A 1 393 ? 46.056 22.541 49.034 1.00 36.16 402 GLY A N 1
ATOM 2906 C CA . GLY A 1 393 ? 45.847 23.974 49.084 1.00 37.55 402 GLY A CA 1
ATOM 2907 C C . GLY A 1 393 ? 46.528 24.745 47.969 1.00 37.99 402 GLY A C 1
ATOM 2908 O O . GLY A 1 393 ? 46.722 25.951 48.099 1.00 39.76 402 GLY A O 1
ATOM 2909 N N . GLN A 1 394 ? 46.876 24.082 46.863 1.00 36.93 403 GLN A N 1
ATOM 2910 C CA . GLN A 1 394 ? 47.624 24.735 45.784 1.00 37.27 403 GLN A CA 1
ATOM 2911 C C . GLN A 1 394 ? 46.745 25.334 44.711 1.00 36.67 403 GLN A C 1
ATOM 2912 O O . GLN A 1 394 ? 47.176 26.220 44.004 1.00 37.65 403 GLN A O 1
ATOM 2918 N N . ILE A 1 395 ? 45.538 24.820 44.535 1.00 34.27 404 ILE A 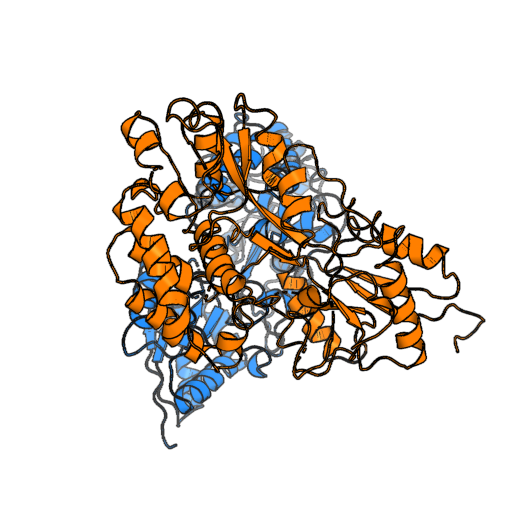N 1
ATOM 2919 C CA . ILE A 1 395 ? 44.652 25.353 43.527 1.00 33.23 404 ILE A CA 1
ATOM 2920 C C . ILE A 1 395 ? 43.258 25.466 44.118 1.00 31.83 404 ILE A C 1
ATOM 2921 O O . ILE A 1 395 ? 42.936 24.793 45.090 1.00 32.16 404 ILE A O 1
ATOM 2926 N N . SER A 1 396 ? 42.443 26.335 43.546 1.00 31.30 405 SER A N 1
ATOM 2927 C CA . SER A 1 396 ? 41.084 26.489 44.014 1.00 30.43 405 SER A CA 1
ATOM 2928 C C . SER A 1 396 ? 40.220 25.446 43.333 1.00 28.73 405 SER A C 1
ATOM 2929 O O . SER A 1 396 ? 40.635 24.823 42.349 1.00 26.95 405 SER A O 1
ATOM 2932 N N . ALA A 1 397 ? 39.001 25.297 43.848 1.00 27.66 406 ALA A N 1
ATOM 2933 C CA . ALA A 1 397 ? 37.987 24.474 43.202 1.00 27.31 406 ALA A CA 1
ATOM 2934 C C . ALA A 1 397 ? 37.749 24.892 41.759 1.00 27.60 406 ALA A C 1
ATOM 2935 O O . ALA A 1 397 ? 37.770 24.049 40.856 1.00 26.82 406 ALA A O 1
ATOM 2937 N N . LYS A 1 398 ? 37.536 26.178 41.503 1.00 29.05 407 LYS A N 1
ATOM 2938 C CA . LYS A 1 398 ? 37.263 26.603 40.133 1.00 30.58 407 LYS A CA 1
ATOM 2939 C C . LYS A 1 398 ? 38.462 26.334 39.203 1.00 30.05 407 LYS A C 1
ATOM 2940 O O . LYS A 1 398 ? 38.269 25.906 38.065 1.00 29.37 407 LYS A O 1
ATOM 2946 N N . ASP A 1 399 ? 39.685 26.523 39.700 1.00 29.84 408 ASP A N 1
ATOM 2947 C CA . ASP A 1 399 ? 40.880 26.221 38.889 1.00 30.88 408 ASP A CA 1
ATOM 2948 C C . ASP A 1 399 ? 40.940 24.745 38.509 1.00 27.29 408 ASP A C 1
ATOM 2949 O O . ASP A 1 399 ? 41.299 24.410 37.381 1.00 26.09 408 ASP A O 1
ATOM 2954 N N . ALA A 1 400 ? 40.645 23.864 39.458 1.00 25.50 409 ALA A N 1
ATOM 2955 C CA . ALA A 1 400 ? 40.612 22.424 39.179 1.00 24.13 409 ALA A CA 1
ATOM 2956 C C . ALA A 1 400 ? 39.588 22.104 38.104 1.00 22.55 409 ALA A C 1
ATOM 2957 O O . ALA A 1 400 ? 39.875 21.361 37.161 1.00 21.61 409 ALA A O 1
ATOM 2959 N N . ALA A 1 401 ? 38.389 22.669 38.230 1.00 22.10 410 ALA A N 1
ATOM 2960 C CA . ALA A 1 401 ? 37.353 22.437 37.236 1.00 21.54 410 ALA A CA 1
ATOM 2961 C C . ALA A 1 401 ? 37.738 22.989 35.858 1.00 22.65 410 ALA A C 1
ATOM 2962 O O . ALA A 1 401 ? 37.496 22.337 34.846 1.00 21.16 410 ALA A O 1
ATOM 2964 N N . LYS A 1 402 ? 38.369 24.161 35.831 1.00 23.88 411 LYS A N 1
ATOM 2965 C CA . LYS A 1 402 ? 38.796 24.766 34.570 1.00 25.46 411 LYS A CA 1
ATOM 2966 C C . LYS A 1 402 ? 39.852 23.885 33.904 1.00 25.26 411 LYS A C 1
ATOM 2967 O O . LYS A 1 402 ? 39.853 23.744 32.670 1.00 24.80 411 LYS A O 1
ATOM 2973 N N . ALA A 1 403 ? 40.744 23.287 34.706 1.00 23.64 412 ALA A N 1
ATOM 2974 C CA . ALA A 1 403 ? 41.757 22.372 34.143 1.00 23.71 412 ALA A CA 1
ATOM 2975 C C . ALA A 1 403 ? 41.142 21.129 33.499 1.00 21.94 412 ALA A C 1
ATOM 2976 O O . ALA A 1 403 ? 41.564 20.681 32.434 1.00 21.32 412 ALA A O 1
ATOM 2978 N N . LEU A 1 404 ? 40.124 20.569 34.144 1.00 21.13 413 LEU A N 1
ATOM 2979 C CA . LEU A 1 404 ? 39.385 19.463 33.568 1.00 20.33 413 LEU A CA 1
ATOM 2980 C C . LEU A 1 404 ? 38.687 19.859 32.252 1.00 19.89 413 LEU A C 1
ATOM 2981 O O . LEU A 1 404 ? 38.740 19.116 31.300 1.00 19.29 413 LEU A O 1
ATOM 2986 N N . ASP A 1 405 ? 38.045 21.033 32.212 1.00 21.37 414 ASP A N 1
ATOM 2987 C CA . ASP A 1 405 ? 37.423 21.513 30.965 1.00 21.72 414 ASP A CA 1
ATOM 2988 C C . ASP A 1 405 ? 38.476 21.675 29.852 1.00 22.27 414 ASP A C 1
ATOM 2989 O O . ASP A 1 405 ? 38.240 21.257 28.709 1.00 22.39 414 ASP A O 1
ATOM 2994 N N . ALA A 1 406 ? 39.617 22.258 30.211 1.00 22.14 415 ALA A N 1
ATOM 2995 C CA . ALA A 1 406 ? 40.718 22.499 29.270 1.00 23.84 415 ALA A CA 1
ATOM 2996 C C . ALA A 1 406 ? 41.188 21.189 28.701 1.00 23.35 415 ALA A C 1
ATOM 2997 O O . ALA A 1 406 ? 41.391 21.061 27.484 1.00 24.68 415 ALA A O 1
ATOM 2999 N N . LYS A 1 407 ? 41.363 20.190 29.557 1.00 22.35 416 LYS A N 1
ATOM 3000 C CA . LYS A 1 407 ? 41.782 18.878 29.100 1.00 22.70 416 LYS A CA 1
ATOM 3001 C C . LYS A 1 407 ? 40.723 18.179 28.215 1.00 21.30 416 LYS A C 1
ATOM 3002 O O . LYS A 1 407 ? 41.010 17.676 27.138 1.00 21.75 416 LYS A O 1
ATOM 3008 N N . TRP A 1 408 ? 39.490 18.172 28.666 1.00 19.85 417 TRP A N 1
ATOM 3009 C CA . TRP A 1 408 ? 38.372 17.586 27.931 1.00 20.88 417 TRP A CA 1
ATOM 3010 C C . TRP A 1 408 ? 38.220 18.189 26.533 1.00 21.96 417 TRP A C 1
ATOM 3011 O O . TRP A 1 408 ? 37.956 17.465 25.549 1.00 22.19 417 TRP A O 1
ATOM 3022 N N . ALA A 1 409 ? 38.438 19.491 26.457 1.00 24.16 418 ALA A N 1
ATOM 3023 C CA . ALA A 1 409 ? 38.272 20.230 25.184 1.00 26.45 418 ALA A CA 1
ATOM 3024 C C . ALA A 1 409 ? 39.342 19.838 24.148 1.00 29.11 418 ALA A C 1
ATOM 3025 O O . ALA A 1 409 ? 39.184 20.133 22.941 1.00 29.73 418 ALA A O 1
ATOM 3027 N N . THR A 1 410 ? 40.416 19.179 24.592 1.00 30.23 419 THR A N 1
ATOM 3028 C CA . THR A 1 410 ? 41.451 18.684 23.676 1.00 32.47 419 THR A CA 1
ATOM 3029 C C . THR A 1 410 ? 41.258 17.259 23.231 1.00 34.07 419 THR A C 1
ATOM 3030 O O . THR A 1 410 ? 41.959 16.802 22.345 1.00 35.24 419 THR A O 1
ATOM 3034 N N . LEU A 1 411 ? 40.321 16.531 23.808 1.00 35.02 420 LEU A N 1
ATOM 3035 C CA . LEU A 1 411 ? 40.133 15.157 23.385 1.00 36.22 420 LEU A CA 1
ATOM 3036 C C . LEU A 1 411 ? 39.392 15.133 22.022 1.00 38.22 420 LEU A C 1
ATOM 3037 O O . LEU A 1 411 ? 38.260 14.610 21.899 1.00 40.17 420 LEU A O 1
ATOM 3042 N N . GLY B 1 23 ? -15.126 17.647 29.443 1.00 47.51 32 GLY B N 1
ATOM 3043 C CA . GLY B 1 23 ? -14.738 16.201 29.533 1.00 47.17 32 GLY B CA 1
ATOM 3044 C C . GLY B 1 23 ? -13.950 15.878 30.787 1.00 46.73 32 GLY B C 1
ATOM 3045 O O . GLY B 1 23 ? -13.489 14.727 30.964 1.00 47.29 32 GLY B O 1
ATOM 3046 N N . THR B 1 24 ? -13.776 16.884 31.656 1.00 46.24 33 THR B N 1
ATOM 3047 C CA . THR B 1 24 ? -12.981 16.721 32.882 1.00 45.67 33 THR B CA 1
ATOM 3048 C C . THR B 1 24 ? -13.852 16.967 34.114 1.00 44.71 33 THR B C 1
ATOM 3049 O O . THR B 1 24 ? -14.491 18.020 34.244 1.00 44.52 33 THR B O 1
ATOM 3053 N N . ALA B 1 25 ? -13.870 15.986 35.016 1.00 43.67 34 ALA B N 1
ATOM 3054 C CA . ALA B 1 25 ? -14.708 16.050 36.220 1.00 43.72 34 ALA B CA 1
ATOM 3055 C C . ALA B 1 25 ? -14.450 17.323 37.030 1.00 42.90 34 ALA B C 1
ATOM 3056 O O . ALA B 1 25 ? -13.328 17.852 37.041 1.00 41.57 34 ALA B O 1
ATOM 3058 N N . GLY B 1 26 ? -15.508 17.791 37.702 1.00 43.30 35 GLY B N 1
ATOM 3059 C CA . GLY B 1 26 ? -15.456 18.934 38.614 1.00 42.81 35 GLY B CA 1
ATOM 3060 C C . GLY B 1 26 ? -15.123 20.283 37.989 1.00 41.87 35 GLY B C 1
ATOM 3061 O O . GLY B 1 26 ? -14.778 21.186 38.723 1.00 39.76 35 GLY B O 1
ATOM 3062 N N . GLY B 1 27 ? -15.253 20.406 36.649 1.00 41.42 36 GLY B N 1
ATOM 3063 C CA . GLY B 1 27 ? -14.939 21.640 35.877 1.00 41.17 36 GLY B CA 1
ATOM 3064 C C . GLY B 1 27 ? -13.444 21.867 35.629 1.00 41.02 36 GLY B C 1
ATOM 3065 O O . GLY B 1 27 ? -12.999 23.007 35.347 1.00 41.15 36 GLY B O 1
ATOM 3066 N N . GLY B 1 28 ? -12.663 20.794 35.726 1.00 39.88 37 GLY B N 1
ATOM 3067 C CA . GLY B 1 28 ? -11.221 20.867 35.551 1.00 39.73 37 GLY B CA 1
ATOM 3068 C C . GLY B 1 28 ? -10.753 21.211 34.134 1.00 39.41 37 GLY B C 1
ATOM 3069 O O . GLY B 1 28 ? -11.516 21.144 33.160 1.00 39.38 37 GLY B O 1
ATOM 3070 N N . LYS B 1 29 ? -9.478 21.585 34.051 1.00 38.76 38 LYS B N 1
ATOM 3071 C CA . LYS B 1 29 ? -8.792 21.926 32.798 1.00 38.04 38 LYS B CA 1
ATOM 3072 C C . LYS B 1 29 ? -8.595 20.661 31.962 1.00 36.72 38 LYS B C 1
ATOM 3073 O O . LYS B 1 29 ? -8.382 19.592 32.559 1.00 36.97 38 LYS B O 1
ATOM 3079 N N . THR B 1 30 ? -8.627 20.751 30.614 1.00 34.45 39 THR B N 1
ATOM 3080 C CA . THR B 1 30 ? -8.266 19.555 29.832 1.00 33.06 39 THR B CA 1
ATOM 3081 C C . THR B 1 30 ? -6.775 19.354 30.019 1.00 29.78 39 THR B C 1
ATOM 3082 O O . THR B 1 30 ? -5.994 20.299 29.941 1.00 28.46 39 THR B O 1
ATOM 3086 N N . LYS B 1 31 ? -6.405 18.119 30.330 1.00 27.56 40 LYS B N 1
ATOM 3087 C CA A LYS B 1 31 ? -5.051 17.804 30.703 0.50 25.93 40 LYS B CA 1
ATOM 3088 C CA B LYS B 1 31 ? -5.049 17.789 30.709 0.50 26.26 40 LYS B CA 1
ATOM 3089 C C . LYS B 1 31 ? -4.366 17.105 29.541 1.00 24.49 40 LYS B C 1
ATOM 3090 O O . LYS B 1 31 ? -4.926 16.178 28.953 1.00 23.20 40 LYS B O 1
ATOM 3101 N N . ILE B 1 32 ? -3.169 17.586 29.229 1.00 21.98 41 ILE B N 1
ATOM 3102 C CA . ILE B 1 32 ? -2.266 16.937 28.275 1.00 20.43 41 ILE B CA 1
ATOM 3103 C C . ILE B 1 32 ? -0.904 16.878 28.910 1.00 19.85 41 ILE B C 1
ATOM 3104 O O . ILE B 1 32 ? -0.624 17.580 29.882 1.00 19.41 41 ILE B O 1
ATOM 3109 N N . SER B 1 33 ? -0.074 15.997 28.383 1.00 19.27 42 SER B N 1
ATOM 3110 C CA . SER B 1 33 ? 1.270 15.817 28.924 1.00 19.26 42 SER B CA 1
ATOM 3111 C C . SER B 1 33 ? 2.318 16.166 27.883 1.00 17.26 42 SER B C 1
ATOM 3112 O O . SER B 1 33 ? 2.089 16.098 26.685 1.00 16.17 42 SER B O 1
ATOM 3115 N N . PHE B 1 34 ? 3.515 16.509 28.349 1.00 17.02 43 PHE B N 1
ATOM 3116 C CA . PHE B 1 34 ? 4.609 16.913 27.464 1.00 15.73 43 PHE B CA 1
ATOM 3117 C C . PHE B 1 34 ? 5.859 16.308 28.105 1.00 14.94 43 PHE B C 1
ATOM 3118 O O . PHE B 1 34 ? 6.142 16.582 29.266 1.00 15.94 43 PHE B O 1
ATOM 3126 N N . TYR B 1 35 ? 6.540 15.450 27.371 1.00 14.07 44 TYR B N 1
ATOM 3127 C CA . TYR B 1 35 ? 7.860 14.940 27.817 1.00 14.24 44 TYR B CA 1
ATOM 3128 C C . TYR B 1 35 ? 8.884 15.671 26.969 1.00 13.19 44 TYR B C 1
ATOM 3129 O O . TYR B 1 35 ? 8.950 15.466 25.752 1.00 13.69 44 TYR B O 1
ATOM 3138 N N . SER B 1 36 ? 9.646 16.539 27.624 1.00 13.54 45 SER B N 1
ATOM 3139 C CA . SER B 1 36 ? 10.420 17.599 26.963 1.00 13.78 45 SER B CA 1
ATOM 3140 C C . SER B 1 36 ? 11.919 17.328 26.943 1.00 13.64 45 SER B C 1
ATOM 3141 O O . SER B 1 36 ? 12.538 17.079 27.998 1.00 14.73 45 SER B O 1
ATOM 3144 N N . TYR B 1 37 ? 12.485 17.388 25.752 1.00 14.22 46 TYR B N 1
ATOM 3145 C CA . TYR B 1 37 ? 13.934 17.349 25.565 1.00 13.76 46 TYR B CA 1
ATOM 3146 C C . TYR B 1 37 ? 14.567 18.583 26.159 1.00 15.72 46 TYR B C 1
ATOM 3147 O O . TYR B 1 37 ? 15.645 18.489 26.731 1.00 16.04 46 TYR B O 1
ATOM 3156 N N . PHE B 1 38 ? 13.905 19.718 25.966 1.00 16.19 47 PHE B N 1
ATOM 3157 C CA . PHE B 1 38 ? 14.406 21.000 26.435 1.00 15.64 47 PHE B CA 1
ATOM 3158 C C . PHE B 1 38 ? 14.128 21.123 27.912 1.00 16.47 47 PHE B C 1
ATOM 3159 O O . PHE B 1 38 ? 13.054 20.743 28.395 1.00 17.28 47 PHE B O 1
ATOM 3167 N N . LYS B 1 39 ? 15.105 21.616 28.650 1.00 16.64 48 LYS B N 1
ATOM 3168 C CA . LYS B 1 39 ? 14.962 21.694 30.122 1.00 18.10 48 LYS B CA 1
ATOM 3169 C C . LYS B 1 39 ? 14.118 22.850 30.609 1.00 17.64 48 LYS B C 1
ATOM 3170 O O . LYS B 1 39 ? 13.746 23.715 29.827 1.00 17.46 48 LYS B O 1
ATOM 3176 N N . ASP B 1 40 ? 13.801 22.848 31.909 1.00 19.14 49 ASP B N 1
ATOM 3177 C CA . ASP B 1 40 ? 12.918 23.882 32.464 1.00 20.85 49 ASP B CA 1
ATOM 3178 C C . ASP B 1 40 ? 13.430 25.290 32.160 1.00 20.26 49 ASP B C 1
ATOM 3179 O O . ASP B 1 40 ? 12.639 26.204 31.848 1.00 21.09 49 ASP B O 1
ATOM 3184 N N . ASN B 1 41 ? 14.744 25.480 32.241 1.00 21.10 50 ASN B N 1
ATOM 3185 C CA A ASN B 1 41 ? 15.360 26.788 31.994 0.50 21.95 50 ASN B CA 1
ATOM 3186 C CA B ASN B 1 41 ? 15.337 26.795 32.003 0.50 22.36 50 ASN B CA 1
ATOM 3187 C C . ASN B 1 41 ? 15.230 27.253 30.563 1.00 22.72 50 ASN B C 1
ATOM 3188 O O . ASN B 1 41 ? 15.379 28.421 30.289 1.00 24.31 50 ASN B O 1
ATOM 3197 N N . GLN B 1 42 ? 14.986 26.316 29.637 1.00 21.68 51 GLN B N 1
ATOM 3198 C CA . GLN B 1 42 ? 14.813 26.652 28.229 1.00 22.12 51 GLN B CA 1
ATOM 3199 C C . GLN B 1 42 ? 13.348 26.789 27.844 1.00 21.66 51 GLN B C 1
ATOM 3200 O O . GLN B 1 42 ? 13.002 27.671 27.057 1.00 23.09 51 GLN B O 1
ATOM 3206 N N . ILE B 1 43 ? 12.476 25.928 28.363 1.00 19.03 52 ILE B N 1
ATOM 3207 C CA . ILE B 1 43 ? 11.087 25.905 27.868 1.00 19.07 52 ILE B CA 1
ATOM 3208 C C . ILE B 1 43 ? 10.013 26.092 28.943 1.00 19.40 52 ILE B C 1
ATOM 3209 O O . ILE B 1 43 ? 8.830 26.200 28.621 1.00 19.22 52 ILE B O 1
ATOM 3214 N N . GLY B 1 44 ? 10.404 26.222 30.209 1.00 19.13 53 GLY B N 1
ATOM 3215 C CA . GLY B 1 44 ? 9.417 26.375 31.285 1.00 21.21 53 GLY B CA 1
ATOM 3216 C C . GLY B 1 44 ? 8.561 27.612 31.139 1.00 21.91 53 GLY B C 1
ATOM 3217 O O . GLY B 1 44 ? 7.347 27.559 31.373 1.00 22.28 53 GLY B O 1
ATOM 3218 N N . GLU B 1 45 ? 9.175 28.712 30.720 1.00 22.70 54 GLU B N 1
ATOM 3219 C CA . GLU B 1 45 ? 8.465 29.972 30.506 1.00 24.65 54 GLU B CA 1
ATOM 3220 C C . GLU B 1 45 ? 7.481 29.877 29.360 1.00 22.44 54 GLU B C 1
ATOM 3221 O O . GLU B 1 45 ? 6.428 30.508 29.419 1.00 22.63 54 GLU B O 1
ATOM 3227 N N . VAL B 1 46 ? 7.802 29.098 28.321 1.00 19.93 55 VAL B N 1
ATOM 3228 C CA . VAL B 1 46 ? 6.876 28.851 27.229 1.00 19.50 55 VAL B CA 1
ATOM 3229 C C . VAL B 1 46 ? 5.636 28.112 27.728 1.00 19.06 55 VAL B C 1
ATOM 3230 O O . VAL B 1 46 ? 4.488 28.471 27.391 1.00 18.76 55 VAL B O 1
ATOM 3234 N N . VAL B 1 47 ? 5.834 27.097 28.549 1.00 18.61 56 VAL B N 1
ATOM 3235 C CA . VAL B 1 47 ? 4.685 26.370 29.122 1.00 19.06 56 VAL B CA 1
ATOM 3236 C C . VAL B 1 47 ? 3.797 27.274 30.000 1.00 19.53 56 VAL B C 1
ATOM 3237 O O . VAL B 1 47 ? 2.564 27.234 29.915 1.00 20.68 56 VAL B O 1
ATOM 3241 N N . LYS B 1 48 ? 4.430 28.058 30.860 1.00 21.00 57 LYS B N 1
ATOM 3242 C CA . LYS B 1 48 ? 3.722 29.020 31.706 1.00 23.28 57 LYS B CA 1
ATOM 3243 C C . LYS B 1 48 ? 2.967 30.046 30.868 1.00 23.09 57 LYS B C 1
ATOM 3244 O O . LYS B 1 48 ? 1.809 30.313 31.117 1.00 24.34 57 LYS B O 1
ATOM 3250 N N . GLY B 1 49 ? 3.630 30.611 29.865 1.00 22.62 58 GLY B N 1
ATOM 3251 C CA . GLY B 1 49 ? 2.960 31.535 28.954 1.00 22.59 58 GLY B CA 1
ATOM 3252 C C . GLY B 1 49 ? 1.768 30.930 28.244 1.00 21.77 58 GLY B C 1
ATOM 3253 O O . GLY B 1 49 ? 0.727 31.582 28.085 1.00 21.81 58 GLY B O 1
ATOM 3254 N N . PHE B 1 50 ? 1.921 29.678 27.808 1.00 20.24 59 PHE B N 1
ATOM 3255 C CA . PHE B 1 50 ? 0.829 28.979 27.135 1.00 19.82 59 PHE B CA 1
ATOM 3256 C C . PHE B 1 50 ? -0.360 28.810 28.073 1.00 21.27 59 PHE B C 1
ATOM 3257 O O . PHE B 1 50 ? -1.509 29.016 27.691 1.00 20.80 59 PHE B O 1
ATOM 3265 N N . GLU B 1 51 ? -0.077 28.449 29.324 1.00 20.70 60 GLU B N 1
ATOM 3266 C CA . GLU B 1 51 ? -1.154 28.183 30.279 1.00 21.96 60 GLU B CA 1
ATOM 3267 C C . GLU B 1 51 ? -1.875 29.466 30.677 1.00 22.95 60 GLU B C 1
ATOM 3268 O O . GLU B 1 51 ? -3.072 29.451 30.951 1.00 23.72 60 GLU B O 1
ATOM 3274 N N . LYS B 1 52 ? -1.140 30.563 30.707 1.00 24.00 61 LYS B N 1
ATOM 3275 C CA . LYS B 1 52 ? -1.746 31.885 30.924 1.00 26.53 61 LYS B CA 1
ATOM 3276 C C . LYS B 1 52 ? -2.704 32.235 29.814 1.00 26.19 61 LYS B C 1
ATOM 3277 O O . LYS B 1 52 ? -3.783 32.755 30.059 1.00 26.64 61 LYS B O 1
ATOM 3283 N N . LYS B 1 53 ? -2.300 31.977 28.575 1.00 25.24 62 LYS B N 1
ATOM 3284 C CA . LYS B 1 53 ? -3.161 32.255 27.428 1.00 26.27 62 LYS B CA 1
ATOM 3285 C C . LYS B 1 53 ? -4.335 31.300 27.274 1.00 25.96 62 LYS B C 1
ATOM 3286 O O . LYS B 1 53 ? -5.341 31.665 26.671 1.00 25.35 62 LYS B O 1
ATOM 3292 N N . ASN B 1 54 ? -4.197 30.098 27.827 1.00 24.13 63 ASN B N 1
ATOM 3293 C CA . ASN B 1 54 ? -5.140 28.999 27.611 1.00 23.81 63 ASN B CA 1
ATOM 3294 C C . ASN B 1 54 ? -5.491 28.368 28.932 1.00 23.93 63 ASN B C 1
ATOM 3295 O O . ASN B 1 54 ? -5.054 27.263 29.260 1.00 22.08 63 ASN B O 1
ATOM 3300 N N . PRO B 1 55 ? -6.274 29.092 29.737 1.00 24.60 64 PRO B N 1
ATOM 3301 C CA . PRO B 1 55 ? -6.459 28.668 31.119 1.00 26.18 64 PRO B CA 1
ATOM 3302 C C . PRO B 1 55 ? -7.278 27.394 31.254 1.00 27.39 64 PRO B C 1
ATOM 3303 O O . PRO B 1 55 ? -7.321 26.829 32.345 1.00 30.49 64 PRO B O 1
ATOM 3307 N N . ASP B 1 56 ? -7.911 26.965 30.178 1.00 26.94 65 ASP B N 1
ATOM 3308 C CA . ASP B 1 56 ? -8.692 25.733 30.133 1.00 28.19 65 ASP B CA 1
ATOM 3309 C C . ASP B 1 56 ? -7.837 24.486 29.888 1.00 26.12 65 ASP B C 1
ATOM 3310 O O . ASP B 1 56 ? -8.375 23.374 29.825 1.00 26.32 65 ASP B O 1
ATOM 3315 N N . ILE B 1 57 ? -6.541 24.673 29.674 1.00 23.40 66 ILE B N 1
ATOM 3316 C CA . ILE B 1 57 ? -5.658 23.559 29.340 1.00 23.41 66 ILE B CA 1
ATOM 3317 C C . ILE B 1 57 ? -4.573 23.512 30.400 1.00 23.85 66 ILE B C 1
ATOM 3318 O O . ILE B 1 57 ? -3.980 24.547 30.741 1.00 25.14 66 ILE B O 1
ATOM 3323 N N . THR B 1 58 ? -4.314 22.327 30.935 1.00 25.55 67 THR B N 1
ATOM 3324 C CA . THR B 1 58 ? -3.183 22.156 31.854 1.00 26.26 67 THR B CA 1
ATOM 3325 C C . THR B 1 58 ? -2.187 21.192 31.224 1.00 24.76 67 THR B C 1
ATOM 3326 O O . THR B 1 58 ? -2.554 20.140 30.739 1.00 23.63 67 THR B O 1
ATOM 3330 N N . LEU B 1 59 ? -0.927 21.602 31.195 1.00 24.99 68 LEU B N 1
ATOM 3331 C CA . LEU B 1 59 ? 0.117 20.835 30.543 1.00 25.78 68 LEU B CA 1
ATOM 3332 C C . LEU B 1 59 ? 1.000 20.201 31.601 1.00 26.46 68 LEU B C 1
ATOM 3333 O O . LEU B 1 59 ? 1.694 20.926 32.281 1.00 29.65 68 LEU B O 1
ATOM 3338 N N . ASP B 1 60 ? 0.944 18.877 31.773 1.00 25.94 69 ASP B N 1
ATOM 3339 C CA . ASP B 1 60 ? 1.775 18.124 32.742 1.00 27.09 69 ASP B CA 1
ATOM 3340 C C . ASP B 1 60 ? 3.130 17.846 32.089 1.00 25.61 69 ASP B C 1
ATOM 3341 O O . ASP B 1 60 ? 3.201 16.966 31.222 1.00 25.75 69 ASP B O 1
ATOM 3346 N N . VAL B 1 61 ? 4.174 18.573 32.514 1.00 23.86 70 VAL B N 1
ATOM 3347 C CA . VAL B 1 61 ? 5.480 18.526 31.865 1.00 22.33 70 VAL B CA 1
ATOM 3348 C C . VAL B 1 61 ? 6.475 17.737 32.707 1.00 21.66 70 VAL B C 1
ATOM 3349 O O . VAL B 1 61 ? 6.591 17.952 33.907 1.00 20.64 70 VAL B O 1
ATOM 3353 N N . GLN B 1 62 ? 7.243 16.877 32.046 1.00 18.80 71 GLN B N 1
ATOM 3354 C CA . GLN B 1 62 ? 8.397 16.252 32.639 1.00 19.91 71 GLN B CA 1
ATOM 3355 C C . GLN B 1 62 ? 9.548 16.445 31.682 1.00 17.32 71 GLN B C 1
ATOM 3356 O O . GLN B 1 62 ? 9.346 16.562 30.480 1.00 15.96 71 GLN B O 1
ATOM 3362 N N . TYR B 1 63 ? 10.747 16.563 32.236 1.00 16.52 72 TYR B N 1
ATOM 3363 C CA . TYR B 1 63 ? 11.923 16.906 31.486 1.00 17.00 72 TYR B CA 1
ATOM 3364 C C . TYR B 1 63 ? 12.915 15.772 31.399 1.00 16.59 72 TYR B C 1
ATOM 3365 O O . TYR B 1 63 ? 13.174 15.054 32.402 1.00 16.80 72 TYR B O 1
ATOM 3374 N N . GLY B 1 64 ? 13.497 15.632 30.222 1.00 16.16 73 GLY B N 1
ATOM 3375 C CA . GLY B 1 64 ? 14.614 14.726 30.057 1.00 16.19 73 GLY B CA 1
ATOM 3376 C C . GLY B 1 64 ? 15.785 15.202 30.901 1.00 16.37 73 GLY B C 1
ATOM 3377 O O . GLY B 1 64 ? 15.975 16.397 31.102 1.00 15.78 73 GLY B O 1
ATOM 3378 N N . GLN B 1 65 ? 16.580 14.262 31.386 1.00 15.90 74 GLN B N 1
ATOM 3379 C CA . GLN B 1 65 ? 17.840 14.611 32.088 1.00 16.45 74 GLN B CA 1
ATOM 3380 C C . GLN B 1 65 ? 18.965 15.113 31.208 1.00 16.50 74 GLN B C 1
ATOM 3381 O O . GLN B 1 65 ? 19.792 15.911 31.629 1.00 17.25 74 GLN B O 1
ATOM 3387 N N . ASP B 1 66 ? 19.042 14.569 29.991 1.00 15.62 75 ASP B N 1
ATOM 3388 C CA . ASP B 1 66 ? 20.080 14.815 29.026 1.00 15.91 75 ASP B CA 1
ATOM 3389 C C . ASP B 1 66 ? 19.614 14.109 27.741 1.00 15.33 75 ASP B C 1
ATOM 3390 O O . ASP B 1 66 ? 18.677 13.269 27.789 1.00 14.52 75 ASP B O 1
ATOM 3395 N N . PRO B 1 67 ? 20.219 14.446 26.606 1.00 15.58 76 PRO B N 1
ATOM 3396 C CA . PRO B 1 67 ? 19.747 13.919 25.305 1.00 15.21 76 PRO B CA 1
ATOM 3397 C C . PRO B 1 67 ? 19.661 12.403 25.211 1.00 14.71 76 PRO B C 1
ATOM 3398 O O . PRO B 1 67 ? 18.648 11.865 24.762 1.00 14.88 76 PRO B O 1
ATOM 3402 N N . ALA B 1 68 ? 20.680 11.692 25.686 1.00 15.22 77 ALA B N 1
ATOM 3403 C CA . ALA B 1 68 ? 20.662 10.234 25.604 1.00 14.36 77 ALA B CA 1
ATOM 3404 C C . ALA B 1 68 ? 19.612 9.609 26.483 1.00 13.92 77 ALA B C 1
ATOM 3405 O O . ALA B 1 68 ? 18.908 8.664 26.080 1.00 14.93 77 ALA B O 1
ATOM 3407 N N . GLN B 1 69 ? 19.465 10.135 27.694 1.00 13.34 78 GLN B N 1
ATOM 3408 C CA . GLN B 1 69 ? 18.462 9.604 28.604 1.00 13.94 78 GLN B CA 1
ATOM 3409 C C . GLN B 1 69 ? 17.049 9.975 28.103 1.00 13.33 78 GLN B C 1
ATOM 3410 O O . GLN B 1 69 ? 16.114 9.201 28.236 1.00 13.20 78 GLN B O 1
ATOM 3416 N N . TYR B 1 70 ? 16.930 11.131 27.472 1.00 12.86 79 TYR B N 1
ATOM 3417 C CA . TYR B 1 70 ? 15.622 11.573 26.979 1.00 13.35 79 TYR B CA 1
ATOM 3418 C C . TYR B 1 70 ? 15.129 10.585 25.922 1.00 14.02 79 TYR B C 1
ATOM 3419 O O . TYR B 1 70 ? 14.003 10.122 25.976 1.00 13.76 79 TYR B O 1
ATOM 3428 N N . ILE B 1 71 ? 15.992 10.252 24.964 1.00 13.42 80 ILE B N 1
ATOM 3429 C CA . ILE B 1 71 ? 15.493 9.443 23.872 1.00 14.13 80 ILE B CA 1
ATOM 3430 C C . ILE B 1 71 ? 15.153 7.989 24.314 1.00 14.61 80 ILE B C 1
ATOM 3431 O O . ILE B 1 71 ? 14.178 7.397 23.837 1.00 15.60 80 ILE B O 1
ATOM 3436 N N . SER B 1 72 ? 15.944 7.415 25.218 1.00 15.70 81 SER B N 1
ATOM 3437 C CA . SER B 1 72 ? 15.659 6.045 25.637 1.00 15.97 81 SER B CA 1
ATOM 3438 C C . SER B 1 72 ? 14.390 5.958 26.487 1.00 15.89 81 SER B C 1
ATOM 3439 O O . SER B 1 72 ? 13.536 5.071 26.312 1.00 16.66 81 SER B O 1
ATOM 3442 N N . THR B 1 73 ? 14.233 6.902 27.402 1.00 15.09 82 THR B N 1
ATOM 3443 C CA . THR B 1 73 ? 13.008 6.973 28.190 1.00 14.79 82 THR B CA 1
ATOM 3444 C C . THR B 1 73 ? 11.774 7.353 27.365 1.00 16.20 82 THR B C 1
ATOM 3445 O O . THR B 1 73 ? 10.677 6.794 27.585 1.00 16.71 82 THR B O 1
ATOM 3449 N N . LEU B 1 74 ? 11.931 8.225 26.369 1.00 15.57 83 LEU B N 1
ATOM 3450 C CA . LEU B 1 74 ? 10.775 8.564 25.547 1.00 15.94 83 LEU B CA 1
ATOM 3451 C C . LEU B 1 74 ? 10.305 7.334 24.800 1.00 17.31 83 LEU B C 1
ATOM 3452 O O . LEU B 1 74 ? 9.135 7.103 24.658 1.00 17.26 83 LEU B O 1
ATOM 3457 N N . GLN B 1 75 ? 11.243 6.546 24.297 1.00 17.39 84 GLN B N 1
ATOM 3458 C CA . GLN B 1 75 ? 10.870 5.342 23.549 1.00 19.52 84 GLN B CA 1
ATOM 3459 C C . GLN B 1 75 ? 10.024 4.412 24.415 1.00 19.94 84 GLN B C 1
ATOM 3460 O O . GLN B 1 75 ? 8.978 3.897 23.982 1.00 20.01 84 GLN B O 1
ATOM 3466 N N . THR B 1 76 ? 10.438 4.242 25.668 1.00 19.84 85 THR B N 1
ATOM 3467 C CA . THR B 1 76 ? 9.666 3.459 26.628 1.00 20.91 85 THR B CA 1
ATOM 3468 C C . THR B 1 76 ? 8.286 4.042 26.845 1.00 21.66 85 THR B C 1
ATOM 3469 O O . THR B 1 76 ? 7.288 3.321 26.818 1.00 22.21 85 THR B O 1
ATOM 3473 N N . ARG B 1 77 ? 8.220 5.347 27.035 1.00 20.35 86 ARG B N 1
ATOM 3474 C CA . ARG B 1 77 ? 6.952 6.018 27.261 1.00 21.12 86 ARG B CA 1
ATOM 3475 C C . ARG B 1 77 ? 6.017 5.922 26.068 1.00 21.30 86 ARG B C 1
ATOM 3476 O O . ARG B 1 77 ? 4.807 5.653 26.244 1.00 21.04 86 ARG B O 1
ATOM 3484 N N . LEU B 1 78 ? 6.551 6.063 24.858 1.00 21.24 87 LEU B N 1
ATOM 3485 C CA . LEU B 1 78 ? 5.692 5.937 23.659 1.00 22.23 87 LEU B CA 1
ATOM 3486 C C . LEU B 1 78 ? 5.132 4.528 23.469 1.00 24.95 87 LEU B C 1
ATOM 3487 O O . LEU B 1 78 ? 4.044 4.359 22.907 1.00 25.12 87 LEU B O 1
ATOM 3492 N N . ALA B 1 79 ? 5.874 3.522 23.934 1.00 25.54 88 ALA B N 1
ATOM 3493 C CA . ALA B 1 79 ? 5.448 2.131 23.787 1.00 27.43 88 ALA B CA 1
ATOM 3494 C C . ALA B 1 79 ? 4.485 1.688 24.885 1.00 28.80 88 ALA B C 1
ATOM 3495 O O . ALA B 1 79 ? 3.827 0.652 24.743 1.00 30.87 88 ALA B O 1
ATOM 3497 N N . GLY B 1 80 ? 4.382 2.451 25.973 1.00 29.01 89 GLY B N 1
ATOM 3498 C CA . GLY B 1 80 ? 3.609 2.076 27.150 1.00 30.16 89 GLY B CA 1
ATOM 3499 C C . GLY B 1 80 ? 2.176 2.582 27.135 1.00 30.87 89 GLY B C 1
ATOM 3500 O O . GLY B 1 80 ? 1.651 2.946 26.087 1.00 31.03 89 GLY B O 1
ATOM 3501 N N . GLY B 1 81 ? 1.562 2.646 28.306 1.00 32.01 90 GLY B N 1
ATOM 3502 C CA . GLY B 1 81 ? 0.107 2.877 28.387 1.00 33.28 90 GLY B CA 1
ATOM 3503 C C . GLY B 1 81 ? -0.304 4.340 28.392 1.00 33.37 90 GLY B C 1
ATOM 3504 O O . GLY B 1 81 ? -1.487 4.664 28.249 1.00 33.84 90 GLY B O 1
ATOM 3505 N N . LYS B 1 82 ? 0.671 5.228 28.551 1.00 32.35 91 LYS B N 1
ATOM 3506 C CA . LYS B 1 82 ? 0.396 6.650 28.735 1.00 32.26 91 LYS B CA 1
ATOM 3507 C C . LYS B 1 82 ? 1.423 7.449 27.939 1.00 29.24 91 LYS B C 1
ATOM 3508 O O . LYS B 1 82 ? 2.245 8.162 28.531 1.00 29.43 91 LYS B O 1
ATOM 3514 N N . PRO B 1 83 ? 1.417 7.303 26.599 1.00 27.15 92 PRO B N 1
ATOM 3515 C CA . PRO B 1 83 ? 2.399 8.075 25.850 1.00 25.28 92 PRO B CA 1
ATOM 3516 C C . PRO B 1 83 ? 2.172 9.566 26.053 1.00 22.77 92 PRO B C 1
ATOM 3517 O O . PRO B 1 83 ? 1.027 10.008 26.266 1.00 23.10 92 PRO B O 1
ATOM 3521 N N . PRO B 1 84 ? 3.266 10.360 26.030 1.00 19.84 93 PRO B N 1
ATOM 3522 C CA . PRO B 1 84 ? 3.112 11.788 26.226 1.00 18.37 93 PRO B CA 1
ATOM 3523 C C . PRO B 1 84 ? 2.390 12.414 25.051 1.00 16.98 93 PRO B C 1
ATOM 3524 O O . PRO B 1 84 ? 2.639 12.047 23.915 1.00 17.06 93 PRO B O 1
ATOM 3528 N N . THR B 1 85 ? 1.520 13.375 25.322 1.00 16.49 94 THR B N 1
ATOM 3529 C CA . THR B 1 85 ? 0.777 14.006 24.235 1.00 15.32 94 THR B CA 1
ATOM 3530 C C . THR B 1 85 ? 1.735 14.769 23.285 1.00 14.52 94 THR B C 1
ATOM 3531 O O . THR B 1 85 ? 1.496 14.843 22.071 1.00 15.59 94 THR B O 1
ATOM 3535 N N . ILE B 1 86 ? 2.735 15.415 23.865 1.00 14.77 95 ILE B N 1
ATOM 3536 C CA . ILE B 1 86 ? 3.727 16.160 23.123 1.00 12.84 95 ILE B CA 1
ATOM 3537 C C . ILE B 1 86 ? 5.112 15.649 23.507 1.00 13.22 95 ILE B C 1
ATOM 3538 O O . ILE B 1 86 ? 5.366 15.315 24.657 1.00 13.07 95 ILE B O 1
ATOM 3543 N N . PHE B 1 87 ? 5.959 15.558 22.513 1.00 12.51 96 PHE B N 1
ATOM 3544 C CA . PHE B 1 87 ? 7.325 15.124 22.721 1.00 12.07 96 PHE B CA 1
ATOM 3545 C C . PHE B 1 87 ? 8.222 15.651 21.618 1.00 13.27 96 PHE B C 1
ATOM 3546 O O . PHE B 1 87 ? 7.779 16.347 20.702 1.00 13.69 96 PHE B O 1
ATOM 3554 N N . ASN B 1 88 ? 9.499 15.321 21.710 1.00 13.32 97 ASN B N 1
ATOM 3555 C CA . ASN B 1 88 ? 10.494 15.820 20.748 1.00 12.32 97 ASN B CA 1
ATOM 3556 C C . ASN B 1 88 ? 11.111 14.725 19.878 1.00 12.98 97 ASN B C 1
ATOM 3557 O O . ASN B 1 88 ? 11.426 13.629 20.343 1.00 12.80 97 ASN B O 1
ATOM 3562 N N . LEU B 1 89 ? 11.254 15.059 18.596 1.00 13.29 98 LEU B N 1
ATOM 3563 C CA . LEU B 1 89 ? 12.052 14.293 17.648 1.00 13.68 98 LEU B CA 1
ATOM 3564 C C . LEU B 1 89 ? 13.412 14.932 17.590 1.00 14.12 98 LEU B C 1
ATOM 3565 O O . LEU B 1 89 ? 13.566 16.112 17.248 1.00 15.33 98 LEU B O 1
ATOM 3570 N N . THR B 1 90 ? 14.428 14.106 17.838 1.00 13.50 99 THR B N 1
ATOM 3571 C CA . THR B 1 90 ? 15.788 14.548 17.872 1.00 13.60 99 THR B CA 1
ATOM 3572 C C . THR B 1 90 ? 16.511 13.966 16.669 1.00 13.73 99 THR B C 1
ATOM 3573 O O . THR B 1 90 ? 15.976 13.111 15.955 1.00 12.88 99 THR B O 1
ATOM 3585 N N . ASP B 1 92 ? 18.803 11.845 16.698 1.00 16.78 101 ASP B N 1
ATOM 3586 C CA . ASP B 1 92 ? 19.005 10.422 16.915 1.00 18.33 101 ASP B CA 1
ATOM 3587 C C . ASP B 1 92 ? 17.750 9.552 16.901 1.00 17.55 101 ASP B C 1
ATOM 3588 O O . ASP B 1 92 ? 17.832 8.371 16.591 1.00 18.53 101 ASP B O 1
ATOM 3593 N N . ASN B 1 93 ? 16.608 10.088 17.304 1.00 14.88 102 ASN B N 1
ATOM 3594 C CA . ASN B 1 93 ? 15.420 9.256 17.387 1.00 14.34 102 ASN B CA 1
ATOM 3595 C C . ASN B 1 93 ? 14.409 9.478 16.250 1.00 13.89 102 ASN B C 1
ATOM 3596 O O . ASN B 1 93 ? 13.408 8.767 16.147 1.00 14.55 102 ASN B O 1
ATOM 3601 N N . ARG B 1 94 ? 14.628 10.478 15.408 1.00 13.19 103 ARG B N 1
ATOM 3602 C CA . ARG B 1 94 ? 13.534 10.872 14.501 1.00 12.63 103 ARG B CA 1
ATOM 3603 C C . ARG B 1 94 ? 13.083 9.761 13.563 1.00 14.16 103 ARG B C 1
ATOM 3604 O O . ARG B 1 94 ? 11.883 9.577 13.356 1.00 14.42 103 ARG B O 1
ATOM 3612 N N . THR B 1 95 ? 14.026 9.033 12.966 1.00 13.31 104 THR B N 1
ATOM 3613 C CA . THR B 1 95 ? 13.663 8.041 11.934 1.00 14.98 104 THR B CA 1
ATOM 3614 C C . THR B 1 95 ? 12.830 6.917 12.557 1.00 15.38 104 THR B C 1
ATOM 3615 O O . THR B 1 95 ? 11.761 6.565 12.056 1.00 15.74 104 THR B O 1
ATOM 3619 N N . ASP B 1 96 ? 13.283 6.398 13.692 1.00 16.67 105 ASP B N 1
ATOM 3620 C CA . ASP B 1 96 ? 12.572 5.286 14.295 1.00 18.48 105 ASP B CA 1
ATOM 3621 C C . ASP B 1 96 ? 11.223 5.686 14.906 1.00 18.16 105 ASP B C 1
ATOM 3622 O O . ASP B 1 96 ? 10.228 4.953 14.776 1.00 19.71 105 ASP B O 1
ATOM 3627 N N . VAL B 1 97 ? 11.185 6.849 15.540 1.00 16.81 106 VAL B N 1
ATOM 3628 C CA . VAL B 1 97 ? 9.906 7.339 16.079 1.00 16.90 106 VAL B CA 1
ATOM 3629 C C . VAL B 1 97 ? 8.903 7.554 14.955 1.00 16.02 106 VAL B C 1
ATOM 3630 O O . VAL B 1 97 ? 7.742 7.075 15.063 1.00 17.07 106 VAL B O 1
ATOM 3642 N N . LYS B 1 99 ? 8.836 6.183 11.993 1.00 18.98 108 LYS B N 1
ATOM 3643 C CA A LYS B 1 99 ? 8.514 4.884 11.385 0.50 20.54 108 LYS B CA 1
ATOM 3644 C CA B LYS B 1 99 ? 8.524 4.872 11.402 0.50 20.43 108 LYS B CA 1
ATOM 3645 C C . LYS B 1 99 ? 7.546 4.077 12.254 1.00 21.00 108 LYS B C 1
ATOM 3646 O O . LYS B 1 99 ? 6.704 3.318 11.722 1.00 23.19 108 LYS B O 1
ATOM 3657 N N . SER B 1 100 ? 7.646 4.240 13.569 1.00 20.73 109 SER B N 1
ATOM 3658 C CA . SER B 1 100 ? 6.840 3.501 14.556 1.00 21.40 109 SER B CA 1
ATOM 3659 C C . SER B 1 100 ? 5.352 3.861 14.486 1.00 21.76 109 SER B C 1
ATOM 3660 O O . SER B 1 100 ? 4.502 3.096 14.936 1.00 23.76 109 SER B O 1
ATOM 3663 N N . GLY B 1 101 ? 5.055 5.022 13.902 1.00 20.63 110 GLY B N 1
ATOM 3664 C CA . GLY B 1 101 ? 3.698 5.553 13.871 1.00 20.39 110 GLY B CA 1
ATOM 3665 C C . GLY B 1 101 ? 3.272 6.283 15.138 1.00 19.74 110 GLY B C 1
ATOM 3666 O O . GLY B 1 101 ? 2.117 6.694 15.238 1.00 19.64 110 GLY B O 1
ATOM 3667 N N . ALA B 1 102 ? 4.170 6.447 16.110 1.00 18.10 111 ALA B N 1
ATOM 3668 C CA . ALA B 1 102 ? 3.835 7.110 17.356 1.00 18.05 111 ALA B CA 1
ATOM 3669 C C . ALA B 1 102 ? 3.539 8.591 17.203 1.00 17.05 111 ALA B C 1
ATOM 3670 O O . ALA B 1 102 ? 2.889 9.171 18.074 1.00 17.66 111 ALA B O 1
ATOM 3672 N N . ALA B 1 103 ? 4.019 9.202 16.119 1.00 16.56 112 ALA B N 1
ATOM 3673 C CA . ALA B 1 103 ? 3.814 10.640 15.896 1.00 15.96 112 ALA B CA 1
ATOM 3674 C C . ALA B 1 103 ? 2.662 10.866 14.929 1.00 15.95 112 ALA B C 1
ATOM 3675 O O . ALA B 1 103 ? 2.520 10.167 13.910 1.00 17.05 112 ALA B O 1
ATOM 3677 N N . LEU B 1 104 ? 1.841 11.832 15.277 1.00 16.84 113 LEU B N 1
ATOM 3678 C CA . LEU B 1 104 ? 0.729 12.292 14.455 1.00 16.73 113 LEU B CA 1
ATOM 3679 C C . LEU B 1 104 ? 1.195 12.977 13.185 1.00 17.75 113 LEU B C 1
ATOM 3680 O O . LEU B 1 104 ? 2.108 13.817 13.219 1.00 17.38 113 LEU B O 1
ATOM 3685 N N . ASP B 1 105 ? 0.562 12.615 12.071 1.00 18.18 114 ASP B N 1
ATOM 3686 C CA . ASP B 1 105 ? 0.752 13.321 10.801 1.00 18.44 114 ASP B CA 1
ATOM 3687 C C . ASP B 1 105 ? 0.133 14.714 10.932 1.00 18.81 114 ASP B C 1
ATOM 3688 O O . ASP B 1 105 ? -1.106 14.870 11.076 1.00 19.19 114 ASP B O 1
ATOM 3693 N N . ILE B 1 106 ? 1.013 15.716 10.913 1.00 18.38 115 ILE B N 1
ATOM 3694 C CA . ILE B 1 106 ? 0.627 17.122 11.000 1.00 18.07 115 ILE B CA 1
ATOM 3695 C C . ILE B 1 106 ? 0.838 17.869 9.661 1.00 18.71 115 ILE B C 1
ATOM 3696 O O . ILE B 1 106 ? 0.892 19.105 9.631 1.00 18.57 115 ILE B O 1
ATOM 3701 N N . SER B 1 107 ? 0.934 17.124 8.558 1.00 18.89 116 SER B N 1
ATOM 3702 C CA . SER B 1 107 ? 1.207 17.707 7.246 1.00 19.67 116 SER B CA 1
ATOM 3703 C C . SER B 1 107 ? 0.255 18.844 6.907 1.00 19.98 116 SER B C 1
ATOM 3704 O O . SER B 1 107 ? -0.968 18.694 7.020 1.00 20.94 116 SER B O 1
ATOM 3707 N N . GLY B 1 108 ? 0.828 19.986 6.536 1.00 20.71 117 GLY B N 1
ATOM 3708 C CA . GLY B 1 108 ? 0.016 21.111 6.005 1.00 21.95 117 GLY B CA 1
ATOM 3709 C C . GLY B 1 108 ? -0.748 21.903 7.038 1.00 23.13 117 GLY B C 1
ATOM 3710 O O . GLY B 1 108 ? -1.504 22.803 6.665 1.00 23.87 117 GLY B O 1
ATOM 3711 N N . GLU B 1 109 ? -0.595 21.595 8.327 1.00 22.91 118 GLU B N 1
ATOM 3712 C CA . GLU B 1 109 ? -1.381 22.227 9.380 1.00 23.03 118 GLU B CA 1
ATOM 3713 C C . GLU B 1 109 ? -1.042 23.714 9.487 1.00 22.97 118 GLU B C 1
ATOM 3714 O O . GLU B 1 109 ? 0.104 24.096 9.335 1.00 21.05 118 GLU B O 1
ATOM 3720 N N . ASP B 1 110 ? -2.040 24.543 9.774 1.00 22.89 119 ASP B N 1
ATOM 3721 C CA . ASP B 1 110 ? -1.819 25.992 9.747 1.00 23.85 119 ASP B CA 1
ATOM 3722 C C . ASP B 1 110 ? -0.914 26.470 10.886 1.00 22.85 119 ASP B C 1
ATOM 3723 O O . ASP B 1 110 ? -0.249 27.512 10.759 1.00 22.13 119 ASP B O 1
ATOM 3728 N N . PHE B 1 111 ? -0.804 25.691 11.965 1.00 21.65 120 PHE B N 1
ATOM 3729 C CA . PHE B 1 111 ? 0.138 26.076 13.030 1.00 22.19 120 PHE B CA 1
ATOM 3730 C C . PHE B 1 111 ? 1.626 26.049 12.645 1.00 21.21 120 PHE B C 1
ATOM 3731 O O . PHE B 1 111 ? 2.447 26.597 13.377 1.00 21.94 120 PHE B O 1
ATOM 3739 N N . LEU B 1 112 ? 1.957 25.400 11.524 1.00 20.91 121 LEU B N 1
ATOM 3740 C CA . LEU B 1 112 ? 3.329 25.393 10.958 1.00 19.95 121 LEU B CA 1
ATOM 3741 C C . LEU B 1 112 ? 3.662 26.647 10.154 1.00 20.86 121 LEU B C 1
ATOM 3742 O O . LEU B 1 112 ? 4.788 26.801 9.690 1.00 19.55 121 LEU B O 1
ATOM 3747 N N . ASP B 1 113 ? 2.685 27.515 9.933 1.00 20.82 122 ASP B N 1
ATOM 3748 C CA . ASP B 1 113 ? 2.898 28.658 9.058 1.00 21.23 122 ASP B CA 1
ATOM 3749 C C . ASP B 1 113 ? 4.017 29.541 9.576 1.00 20.53 122 ASP B C 1
ATOM 3750 O O . ASP B 1 113 ? 4.164 29.750 10.787 1.00 20.66 122 ASP B O 1
ATOM 3755 N N . GLY B 1 114 ? 4.819 30.070 8.666 1.00 19.82 123 GLY B N 1
ATOM 3756 C CA . GLY B 1 114 ? 5.937 30.913 9.057 1.00 19.80 123 GLY B CA 1
ATOM 3757 C C . GLY B 1 114 ? 7.272 30.198 8.950 1.00 18.78 123 GLY B C 1
ATOM 3758 O O . GLY B 1 114 ? 8.322 30.845 8.896 1.00 17.57 123 GLY B O 1
ATOM 3759 N N . ILE B 1 115 ? 7.213 28.874 8.913 1.00 17.29 124 ILE B N 1
ATOM 3760 C CA . ILE B 1 115 ? 8.424 28.018 8.868 1.00 16.43 124 ILE B CA 1
ATOM 3761 C C . ILE B 1 115 ? 8.569 27.437 7.472 1.00 17.97 124 ILE B C 1
ATOM 3762 O O . ILE B 1 115 ? 7.673 26.789 6.954 1.00 18.13 124 ILE B O 1
ATOM 3767 N N . ASP B 1 116 ? 9.685 27.749 6.819 1.00 18.60 125 ASP B N 1
ATOM 3768 C CA . ASP B 1 116 ? 9.864 27.363 5.429 1.00 19.92 125 ASP B CA 1
ATOM 3769 C C . ASP B 1 116 ? 9.837 25.818 5.287 1.00 20.17 125 ASP B C 1
ATOM 3770 O O . ASP B 1 116 ? 10.311 25.085 6.168 1.00 17.97 125 ASP B O 1
ATOM 3775 N N . ASP B 1 117 ? 9.260 25.352 4.190 1.00 20.75 126 ASP B N 1
ATOM 3776 C CA . ASP B 1 117 ? 9.035 23.908 3.961 1.00 22.08 126 ASP B CA 1
ATOM 3777 C C . ASP B 1 117 ? 10.320 23.097 3.989 1.00 20.86 126 ASP B C 1
ATOM 3778 O O . ASP B 1 117 ? 10.300 21.951 4.447 1.00 20.17 126 ASP B O 1
ATOM 3783 N N . THR B 1 118 ? 11.450 23.706 3.614 1.00 20.63 127 THR B N 1
ATOM 3784 C CA . THR B 1 118 ? 12.756 23.020 3.689 1.00 20.88 127 THR B CA 1
ATOM 3785 C C . THR B 1 118 ? 13.138 22.507 5.065 1.00 20.49 127 THR B C 1
ATOM 3786 O O . THR B 1 118 ? 13.859 21.483 5.205 1.00 19.59 127 THR B O 1
ATOM 3790 N N . ASN B 1 119 ? 12.679 23.211 6.097 1.00 18.58 128 ASN B N 1
ATOM 3791 C CA . ASN B 1 119 ? 12.979 22.856 7.464 1.00 19.15 128 ASN B CA 1
ATOM 3792 C C . ASN B 1 119 ? 12.235 21.673 7.968 1.00 18.42 128 ASN B C 1
ATOM 3793 O O . ASN B 1 119 ? 12.551 21.158 9.040 1.00 19.94 128 ASN B O 1
ATOM 3798 N N . PHE B 1 120 ? 11.275 21.175 7.202 1.00 17.48 129 PHE B N 1
ATOM 3799 C CA . PHE B 1 120 ? 10.554 19.994 7.613 1.00 17.48 129 PHE B CA 1
ATOM 3800 C C . PHE B 1 120 ? 11.106 18.673 7.093 1.00 17.56 129 PHE B C 1
ATOM 3801 O O . PHE B 1 120 ? 10.635 17.621 7.513 1.00 17.86 129 PHE B O 1
ATOM 3809 N N . ALA B 1 121 ? 12.097 18.732 6.197 1.00 17.23 130 ALA B N 1
ATOM 3810 C CA . ALA B 1 121 ? 12.582 17.542 5.511 1.00 17.28 130 ALA B CA 1
ATOM 3811 C C . ALA B 1 121 ? 13.043 16.478 6.509 1.00 15.84 130 ALA B C 1
ATOM 3812 O O . ALA B 1 121 ? 12.771 15.288 6.315 1.00 17.32 130 ALA B O 1
ATOM 3814 N N . LEU B 1 122 ? 13.739 16.892 7.562 1.00 15.43 131 LEU B N 1
ATOM 3815 C CA . LEU B 1 122 ? 14.234 15.909 8.549 1.00 14.45 131 LEU B CA 1
ATOM 3816 C C . LEU B 1 122 ? 13.114 15.289 9.407 1.00 14.88 131 LEU B C 1
ATOM 3817 O O . LEU B 1 122 ? 13.322 14.250 10.075 1.00 14.98 131 LEU B O 1
ATOM 3822 N N . PHE B 1 123 ? 11.941 15.921 9.385 1.00 14.64 132 PHE B N 1
ATOM 3823 C CA . PHE B 1 123 ? 10.789 15.511 10.198 1.00 15.37 132 PHE B CA 1
ATOM 3824 C C . PHE B 1 123 ? 9.652 15.022 9.335 1.00 15.92 132 PHE B C 1
ATOM 3825 O O . PHE B 1 123 ? 8.480 15.144 9.689 1.00 16.72 132 PHE B O 1
ATOM 3833 N N . GLN B 1 124 ? 10.014 14.502 8.161 1.00 17.25 133 GLN B N 1
ATOM 3834 C CA . GLN B 1 124 ? 9.066 13.919 7.223 1.00 18.61 133 GLN B CA 1
ATOM 3835 C C . GLN B 1 124 ? 9.459 12.492 6.888 1.00 19.87 133 GLN B C 1
ATOM 3836 O O . GLN B 1 124 ? 10.671 12.138 6.881 1.00 19.93 133 GLN B O 1
ATOM 3842 N N . GLN B 1 125 ? 8.449 11.673 6.623 1.00 21.23 134 GLN B N 1
ATOM 3843 C CA . GLN B 1 125 ? 8.684 10.313 6.139 1.00 23.54 134 GLN B CA 1
ATOM 3844 C C . GLN B 1 125 ? 7.518 9.883 5.271 1.00 25.12 134 GLN B C 1
ATOM 3845 O O . GLN B 1 125 ? 6.356 10.178 5.594 1.00 23.66 134 GLN B O 1
ATOM 3851 N N . ASP B 1 126 ? 7.824 9.204 4.161 1.00 27.03 135 ASP B N 1
ATOM 3852 C CA . ASP B 1 126 ? 6.760 8.722 3.235 1.00 29.82 135 ASP B CA 1
ATOM 3853 C C . ASP B 1 126 ? 5.764 9.811 2.833 1.00 30.05 135 ASP B C 1
ATOM 3854 O O . ASP B 1 126 ? 4.559 9.531 2.706 1.00 31.62 135 ASP B O 1
ATOM 3859 N N . GLY B 1 127 ? 6.245 11.039 2.647 1.00 28.43 136 GLY B N 1
ATOM 3860 C CA . GLY B 1 127 ? 5.401 12.159 2.251 1.00 28.74 136 GLY B CA 1
ATOM 3861 C C . GLY B 1 127 ? 4.588 12.831 3.370 1.00 27.64 136 GLY B C 1
ATOM 3862 O O . GLY B 1 127 ? 3.667 13.617 3.082 1.00 30.37 136 GLY B O 1
ATOM 3863 N N . LYS B 1 128 ? 4.908 12.541 4.630 1.00 24.09 137 LYS B N 1
ATOM 3864 C CA . LYS B 1 128 ? 4.086 13.013 5.753 1.00 22.69 137 LYS B CA 1
ATOM 3865 C C . LYS B 1 128 ? 4.982 13.763 6.736 1.00 20.38 137 LYS B C 1
ATOM 3866 O O . LYS B 1 128 ? 6.101 13.343 6.973 1.00 19.81 137 LYS B O 1
ATOM 3872 N N . THR B 1 129 ? 4.480 14.863 7.281 1.00 18.34 138 THR B N 1
ATOM 3873 C CA . THR B 1 129 ? 5.223 15.694 8.236 1.00 17.52 138 THR B CA 1
ATOM 3874 C C . THR B 1 129 ? 4.828 15.237 9.640 1.00 16.68 138 THR B C 1
ATOM 3875 O O . THR B 1 129 ? 3.642 15.137 9.954 1.00 15.74 138 THR B O 1
ATOM 3879 N N . TYR B 1 130 ? 5.824 14.964 10.489 1.00 16.10 139 TYR B N 1
ATOM 3880 C CA . TYR B 1 130 ? 5.593 14.408 11.809 1.00 14.81 139 TYR B CA 1
ATOM 3881 C C . TYR B 1 130 ? 6.130 15.285 12.937 1.00 14.66 139 TYR B C 1
ATOM 3882 O O . TYR B 1 130 ? 5.913 14.989 14.101 1.00 16.30 139 TYR B O 1
ATOM 3891 N N . GLY B 1 131 ? 6.856 16.334 12.592 1.00 15.13 140 GLY B N 1
ATOM 3892 C CA . GLY B 1 131 ? 7.483 17.187 13.580 1.00 15.04 140 GLY B CA 1
ATOM 3893 C C . GLY B 1 131 ? 7.652 18.602 13.094 1.00 15.51 140 GLY B C 1
ATOM 3894 O O . GLY B 1 131 ? 7.725 18.838 11.880 1.00 16.81 140 GLY B O 1
ATOM 3903 N N . PRO B 1 133 ? 10.172 21.879 13.769 1.00 14.64 142 PRO B N 1
ATOM 3904 C CA . PRO B 1 133 ? 11.237 22.581 14.390 1.00 14.85 142 PRO B CA 1
ATOM 3905 C C . PRO B 1 133 ? 10.952 24.065 14.418 1.00 16.08 142 PRO B C 1
ATOM 3906 O O . PRO B 1 133 ? 10.327 24.566 13.498 1.00 16.07 142 PRO B O 1
ATOM 3910 N N . VAL B 1 134 ? 11.444 24.778 15.433 1.00 15.36 143 VAL B N 1
ATOM 3911 C CA . VAL B 1 134 ? 11.260 26.226 15.500 1.00 15.22 143 VAL B CA 1
ATOM 3912 C C . VAL B 1 134 ? 12.534 27.004 15.652 1.00 14.15 143 VAL B C 1
ATOM 3913 O O . VAL B 1 134 ? 12.516 28.220 15.579 1.00 15.65 143 VAL B O 1
ATOM 3917 N N . SER B 1 135 ? 13.678 26.331 15.791 1.00 13.92 144 SER B N 1
ATOM 3918 C CA . SER B 1 135 ? 14.931 26.986 16.140 1.00 15.81 144 SER B CA 1
ATOM 3919 C C . SER B 1 135 ? 16.086 26.200 15.510 1.00 14.76 144 SER B C 1
ATOM 3920 O O . SER B 1 135 ? 15.906 25.062 15.118 1.00 14.61 144 SER B O 1
ATOM 3923 N N . ALA B 1 136 ? 17.234 26.850 15.376 1.00 15.84 145 ALA B N 1
ATOM 3924 C CA . ALA B 1 136 ? 18.346 26.286 14.624 1.00 14.40 145 ALA B CA 1
ATOM 3925 C C . ALA B 1 136 ? 19.648 26.858 15.105 1.00 15.45 145 ALA B C 1
ATOM 3926 O O . ALA B 1 136 ? 19.683 27.905 15.760 1.00 18.31 145 ALA B O 1
ATOM 3928 N N . TRP B 1 137 ? 20.712 26.114 14.838 1.00 15.07 146 TRP B N 1
ATOM 3929 C CA . TRP B 1 137 ? 22.055 26.556 15.081 1.00 14.86 146 TRP B CA 1
ATOM 3930 C C . TRP B 1 137 ? 22.719 26.834 13.722 1.00 14.78 146 TRP B C 1
ATOM 3931 O O . TRP B 1 137 ? 22.271 26.342 12.701 1.00 13.82 146 TRP B O 1
ATOM 3942 N N . VAL B 1 138 ? 23.757 27.656 13.731 1.00 14.72 147 VAL B N 1
ATOM 3943 C CA . VAL B 1 138 ? 24.532 27.951 12.532 1.00 14.38 147 VAL B CA 1
ATOM 3944 C C . VAL B 1 138 ? 26.030 27.949 12.797 1.00 14.43 147 VAL B C 1
ATOM 3945 O O . VAL B 1 138 ? 26.483 28.120 13.934 1.00 14.17 147 VAL B O 1
ATOM 3949 N N . GLY B 1 139 ? 26.794 27.724 11.723 1.00 14.28 148 GLY B N 1
ATOM 3950 C CA . GLY B 1 139 ? 28.261 27.785 11.766 1.00 13.95 148 GLY B CA 1
ATOM 3951 C C . GLY B 1 139 ? 28.788 28.348 10.466 1.00 15.26 148 GLY B C 1
ATOM 3952 O O . GLY B 1 139 ? 28.152 28.192 9.396 1.00 15.12 148 GLY B O 1
ATOM 3953 N N . ALA B 1 140 ? 29.959 28.977 10.538 1.00 14.07 149 ALA B N 1
ATOM 3954 C CA . ALA B 1 140 ? 30.538 29.653 9.369 1.00 14.11 149 ALA B CA 1
ATOM 3955 C C . ALA B 1 140 ? 32.030 29.890 9.559 1.00 15.06 149 ALA B C 1
ATOM 3956 O O . ALA B 1 140 ? 32.633 29.320 10.473 1.00 15.21 149 ALA B O 1
ATOM 3958 N N . PHE B 1 141 ? 32.644 30.615 8.637 1.00 14.43 150 PHE B N 1
ATOM 3959 C CA . PHE B 1 141 ? 34.075 30.930 8.702 1.00 16.07 150 PHE B CA 1
ATOM 3960 C C . PHE B 1 141 ? 34.276 32.252 9.395 1.00 17.28 150 PHE B C 1
ATOM 3961 O O . PHE B 1 141 ? 33.609 33.239 9.075 1.00 17.92 150 PHE B O 1
ATOM 3969 N N . PHE B 1 142 ? 35.208 32.264 10.345 1.00 17.82 151 PHE B N 1
ATOM 3970 C CA . PHE B 1 142 ? 35.663 33.456 10.995 1.00 18.54 151 PHE B CA 1
ATOM 3971 C C . PHE B 1 142 ? 37.077 33.713 10.528 1.00 18.39 151 PHE B C 1
ATOM 3972 O O . PHE B 1 142 ? 37.884 32.791 10.438 1.00 18.61 151 PHE B O 1
ATOM 3980 N N . TYR B 1 143 ? 37.414 34.957 10.211 1.00 18.73 152 TYR B N 1
ATOM 3981 C CA . TYR B 1 143 ? 38.715 35.238 9.647 1.00 18.52 152 TYR B CA 1
ATOM 3982 C C . TYR B 1 143 ? 39.367 36.462 10.243 1.00 19.74 152 TYR B C 1
ATOM 3983 O O . TYR B 1 143 ? 38.693 37.374 10.671 1.00 19.89 152 TYR B O 1
ATOM 3992 N N . ASN B 1 144 ? 40.684 36.454 10.261 1.00 19.70 153 ASN B N 1
ATOM 3993 C CA . ASN B 1 144 ? 41.467 37.533 10.814 1.00 20.63 153 ASN B CA 1
ATOM 3994 C C . ASN B 1 144 ? 41.719 38.569 9.718 1.00 22.04 153 ASN B C 1
ATOM 3995 O O . ASN B 1 144 ? 42.494 38.326 8.796 1.00 21.25 153 ASN B O 1
ATOM 4000 N N . LYS B 1 145 ? 41.041 39.703 9.812 1.00 22.37 154 LYS B N 1
ATOM 4001 C CA . LYS B 1 145 ? 41.129 40.701 8.738 1.00 25.00 154 LYS B CA 1
ATOM 4002 C C . LYS B 1 145 ? 42.539 41.192 8.479 1.00 26.19 154 LYS B C 1
ATOM 4003 O O . LYS B 1 145 ? 42.911 41.481 7.337 1.00 26.90 154 LYS B O 1
ATOM 4009 N N . ASP B 1 146 ? 43.336 41.295 9.530 1.00 28.04 155 ASP B N 1
ATOM 4010 C CA . ASP B 1 146 ? 44.698 41.789 9.371 1.00 29.21 155 ASP B CA 1
ATOM 4011 C C . ASP B 1 146 ? 45.608 40.791 8.638 1.00 28.85 155 ASP B C 1
ATOM 4012 O O . ASP B 1 146 ? 46.416 41.198 7.811 1.00 27.86 155 ASP B O 1
ATOM 4017 N N . ILE B 1 147 ? 45.437 39.483 8.875 1.00 26.42 156 ILE B N 1
ATOM 4018 C CA . ILE B 1 147 ? 46.222 38.479 8.156 1.00 25.26 156 ILE B CA 1
ATOM 4019 C C . ILE B 1 147 ? 45.805 38.446 6.690 1.00 25.42 156 ILE B C 1
ATOM 4020 O O . ILE B 1 147 ? 46.638 38.345 5.787 1.00 25.84 156 ILE B O 1
ATOM 4025 N N . LEU B 1 148 ? 44.504 38.515 6.450 1.00 25.30 157 LEU B N 1
ATOM 4026 C CA . LEU B 1 148 ? 43.999 38.540 5.074 1.00 25.41 157 LEU B CA 1
ATOM 4027 C C . LEU B 1 148 ? 44.529 39.777 4.333 1.00 26.88 157 LEU B C 1
ATOM 4028 O O . LEU B 1 148 ? 45.045 39.675 3.196 1.00 26.04 157 LEU B O 1
ATOM 4033 N N . LYS B 1 149 ? 44.450 40.931 4.984 1.00 28.42 158 LYS B N 1
ATOM 4034 C CA A LYS B 1 149 ? 44.908 42.167 4.341 0.50 30.05 158 LYS B CA 1
ATOM 4035 C CA B LYS B 1 149 ? 44.921 42.181 4.368 0.50 30.00 158 LYS B CA 1
ATOM 4036 C C . LYS B 1 149 ? 46.403 42.110 3.992 1.00 30.74 158 LYS B C 1
ATOM 4037 O O . LYS B 1 149 ? 46.808 42.573 2.913 1.00 30.76 158 LYS B O 1
ATOM 4048 N N . LYS B 1 150 ? 47.224 41.522 4.870 1.00 31.08 159 LYS B N 1
ATOM 4049 C CA A LYS B 1 150 ? 48.657 41.362 4.595 0.50 32.01 159 LYS B CA 1
ATOM 4050 C CA B LYS B 1 150 ? 48.655 41.356 4.593 0.50 31.90 159 LYS B CA 1
ATOM 4051 C C . LYS B 1 150 ? 48.892 40.469 3.374 1.00 31.72 159 LYS B C 1
ATOM 4052 O O . LYS B 1 150 ? 49.885 40.631 2.668 1.00 32.45 159 LYS B O 1
ATOM 4063 N N . ALA B 1 151 ? 47.976 39.536 3.124 1.00 30.10 160 ALA B N 1
ATOM 4064 C CA . ALA B 1 151 ? 48.059 38.643 1.960 1.00 30.06 160 ALA B CA 1
ATOM 4065 C C . ALA B 1 151 ? 47.409 39.269 0.729 1.00 30.09 160 ALA B C 1
ATOM 4066 O O . ALA B 1 151 ? 47.319 38.627 -0.320 1.00 30.93 160 ALA B O 1
ATOM 4068 N N . GLY B 1 152 ? 46.947 40.509 0.853 1.00 30.92 161 GLY B N 1
ATOM 4069 C CA . GLY B 1 152 ? 46.338 41.230 -0.263 1.00 31.06 161 GLY B CA 1
ATOM 4070 C C . GLY B 1 152 ? 44.848 41.030 -0.444 1.00 30.75 161 GLY B C 1
ATOM 4071 O O . GLY B 1 152 ? 44.334 41.297 -1.536 1.00 30.92 161 GLY B O 1
ATOM 4072 N N . TYR B 1 153 ? 44.151 40.537 0.592 1.00 29.33 162 TYR B N 1
ATOM 4073 C CA . TYR B 1 153 ? 42.702 40.314 0.529 1.00 28.62 162 TYR B CA 1
ATOM 4074 C C . TYR B 1 153 ? 41.933 41.261 1.429 1.00 30.43 162 TYR B C 1
ATOM 4075 O O . TYR B 1 153 ? 42.056 41.214 2.661 1.00 30.55 162 TYR B O 1
ATOM 4084 N N . ASP B 1 154 ? 41.123 42.113 0.815 1.00 31.50 163 ASP B N 1
ATOM 4085 C CA . ASP B 1 154 ? 40.214 42.980 1.549 1.00 33.04 163 ASP B CA 1
ATOM 4086 C C . ASP B 1 154 ? 38.829 42.390 1.703 1.00 32.61 163 ASP B C 1
ATOM 4087 O O . ASP B 1 154 ? 38.034 42.892 2.493 1.00 33.05 163 ASP B O 1
ATOM 4092 N N . LYS B 1 155 ? 38.534 41.323 0.959 1.00 31.78 164 LYS B N 1
ATOM 4093 C CA . LYS B 1 155 ? 37.241 40.634 1.022 1.00 30.81 164 LYS B CA 1
ATOM 4094 C C . LYS B 1 155 ? 37.511 39.134 1.144 1.00 27.94 164 LYS B C 1
ATOM 4095 O O . LYS B 1 155 ? 38.578 38.674 0.754 1.00 27.50 164 LYS B O 1
ATOM 4101 N N . PHE B 1 156 ? 36.562 38.372 1.680 1.00 26.16 165 PHE B N 1
ATOM 4102 C CA . PHE B 1 156 ? 36.775 36.926 1.823 1.00 23.66 165 PHE B CA 1
ATOM 4103 C C . PHE B 1 156 ? 36.486 36.218 0.500 1.00 22.96 165 PHE B C 1
ATOM 4104 O O . PHE B 1 156 ? 35.476 36.519 -0.124 1.00 21.87 165 PHE B O 1
ATOM 4112 N N . PRO B 1 157 ? 37.325 35.229 0.108 1.00 21.90 166 PRO B N 1
ATOM 4113 C CA . PRO B 1 157 ? 37.112 34.495 -1.137 1.00 21.67 166 PRO B CA 1
ATOM 4114 C C . PRO B 1 157 ? 35.712 33.885 -1.275 1.00 20.60 166 PRO B C 1
ATOM 4115 O O . PRO B 1 157 ? 35.180 33.315 -0.319 1.00 20.35 166 PRO B O 1
ATOM 4119 N N . LYS B 1 158 ? 35.167 33.963 -2.479 1.00 20.93 167 LYS B N 1
ATOM 4120 C CA . LYS B 1 158 ? 33.829 33.455 -2.751 1.00 20.15 167 LYS B CA 1
ATOM 4121 C C . LYS B 1 158 ? 33.794 31.976 -3.155 1.00 19.14 167 LYS B C 1
ATOM 4122 O O . LYS B 1 158 ? 32.790 31.317 -2.881 1.00 19.31 167 LYS B O 1
ATOM 4128 N N . THR B 1 159 ? 34.837 31.485 -3.835 1.00 18.08 168 THR B N 1
ATOM 4129 C CA . THR B 1 159 ? 34.870 30.081 -4.275 1.00 17.51 168 THR B CA 1
ATOM 4130 C C . THR B 1 159 ? 36.009 29.318 -3.620 1.00 16.42 168 THR B C 1
ATOM 4131 O O . THR B 1 159 ? 36.973 29.909 -3.110 1.00 16.89 168 THR B O 1
ATOM 4135 N N . TRP B 1 160 ? 35.874 27.994 -3.592 1.00 15.67 169 TRP B N 1
ATOM 4136 C CA . TRP B 1 160 ? 36.895 27.137 -3.003 1.00 15.95 169 TRP B CA 1
ATOM 4137 C C . TRP B 1 160 ? 38.228 27.325 -3.705 1.00 16.69 169 TRP B C 1
ATOM 4138 O O . TRP B 1 160 ? 39.282 27.388 -3.047 1.00 17.76 169 TRP B O 1
ATOM 4149 N N . ASP B 1 161 ? 38.210 27.458 -5.031 1.00 19.15 170 ASP B N 1
ATOM 4150 C CA . ASP B 1 161 ? 39.478 27.685 -5.736 1.00 20.88 170 ASP B CA 1
ATOM 4151 C C . ASP B 1 161 ? 40.139 28.977 -5.263 1.00 19.51 170 ASP B C 1
ATOM 4152 O O . ASP B 1 161 ? 41.351 29.001 -5.051 1.00 20.61 170 ASP B O 1
ATOM 4157 N N . GLU B 1 162 ? 39.357 30.038 -5.074 1.00 18.64 171 GLU B N 1
ATOM 4158 C CA . GLU B 1 162 ? 39.898 31.291 -4.546 1.00 19.80 171 GLU B CA 1
ATOM 4159 C C . GLU B 1 162 ? 40.387 31.187 -3.087 1.00 19.26 171 GLU B C 1
ATOM 4160 O O . GLU B 1 162 ? 41.353 31.844 -2.692 1.00 19.57 171 GLU B O 1
ATOM 4166 N N . PHE B 1 163 ? 39.683 30.390 -2.286 1.00 17.59 172 PHE B N 1
ATOM 4167 C CA . PHE B 1 163 ? 40.083 30.108 -0.922 1.00 17.19 172 PHE B CA 1
ATOM 4168 C C . PHE B 1 163 ? 41.469 29.433 -0.880 1.00 16.73 172 PHE B C 1
ATOM 4169 O O . PHE B 1 163 ? 42.308 29.799 -0.063 1.00 18.09 172 PHE B O 1
ATOM 4177 N N . ILE B 1 164 ? 41.717 28.527 -1.811 1.00 17.15 173 ILE B N 1
ATOM 4178 C CA . ILE B 1 164 ? 43.006 27.878 -1.945 1.00 17.30 173 ILE B CA 1
ATOM 4179 C C . ILE B 1 164 ? 44.093 28.887 -2.338 1.00 18.41 173 ILE B C 1
ATOM 4180 O O . ILE B 1 164 ? 45.144 28.908 -1.740 1.00 18.36 173 ILE B O 1
ATOM 4185 N N . GLU B 1 165 ? 43.789 29.756 -3.284 1.00 19.45 174 GLU B N 1
ATOM 4186 C CA . GLU B 1 165 ? 44.740 30.823 -3.679 1.00 20.37 174 GLU B CA 1
ATOM 4187 C C . GLU B 1 165 ? 45.066 31.708 -2.479 1.00 20.62 174 GLU B C 1
ATOM 4188 O O . GLU B 1 165 ? 46.235 31.989 -2.227 1.00 21.58 174 GLU B O 1
ATOM 4202 N N . GLY B 1 167 ? 44.819 30.978 0.766 1.00 20.33 176 GLY B N 1
ATOM 4203 C CA . GLY B 1 167 ? 45.548 30.210 1.759 1.00 19.88 176 GLY B CA 1
ATOM 4204 C C . GLY B 1 167 ? 47.027 30.076 1.390 1.00 20.94 176 GLY B C 1
ATOM 4205 O O . GLY B 1 167 ? 47.893 30.149 2.241 1.00 20.55 176 GLY B O 1
ATOM 4206 N N . LYS B 1 168 ? 47.300 29.845 0.115 1.00 21.14 177 LYS B N 1
ATOM 4207 C CA . LYS B 1 168 ? 48.677 29.708 -0.345 1.00 22.71 177 LYS B CA 1
ATOM 4208 C C . LYS B 1 168 ? 49.446 30.999 -0.065 1.00 23.42 177 LYS B C 1
ATOM 4209 O O . LYS B 1 168 ? 50.609 30.972 0.352 1.00 24.51 177 LYS B O 1
ATOM 4215 N N . LYS B 1 169 ? 48.787 32.137 -0.268 1.00 23.54 178 LYS B N 1
ATOM 4216 C CA . LYS B 1 169 ? 49.428 33.426 -0.036 1.00 25.18 178 LYS B CA 1
ATOM 4217 C C . LYS B 1 169 ? 49.697 33.633 1.433 1.00 24.39 178 LYS B C 1
ATOM 4218 O O . LYS B 1 169 ? 50.784 34.071 1.809 1.00 24.60 178 LYS B O 1
ATOM 4224 N N . ILE B 1 170 ? 48.706 33.349 2.280 1.00 22.79 179 ILE B N 1
ATOM 4225 C CA . ILE B 1 170 ? 48.903 33.511 3.712 1.00 22.00 179 ILE B CA 1
ATOM 4226 C C . ILE B 1 170 ? 50.044 32.620 4.208 1.00 23.50 179 ILE B C 1
ATOM 4227 O O . ILE B 1 170 ? 50.877 33.053 5.010 1.00 24.56 179 ILE B O 1
ATOM 4232 N N . ASN B 1 171 ? 50.113 31.395 3.706 1.00 23.88 180 ASN B N 1
ATOM 4233 C CA . ASN B 1 171 ? 51.128 30.471 4.186 1.00 25.50 180 ASN B CA 1
ATOM 4234 C C . ASN B 1 171 ? 52.517 30.879 3.710 1.00 27.71 180 ASN B C 1
ATOM 4235 O O . ASN B 1 171 ? 53.499 30.661 4.405 1.00 28.62 180 ASN B O 1
ATOM 4240 N N . SER B 1 172 ? 52.590 31.485 2.532 1.00 30.21 181 SER B N 1
ATOM 4241 C CA . SER B 1 172 ? 53.874 32.017 2.040 1.00 32.94 181 SER B CA 1
ATOM 4242 C C . SER B 1 172 ? 54.284 33.338 2.700 1.00 34.73 181 SER B C 1
ATOM 4243 O O . SER B 1 172 ? 55.418 33.798 2.503 1.00 36.69 181 SER B O 1
ATOM 4246 N N . ASN B 1 173 ? 53.359 33.944 3.444 1.00 35.92 182 ASN B N 1
ATOM 4247 C CA . ASN B 1 173 ? 53.604 35.120 4.279 1.00 37.72 182 ASN B CA 1
ATOM 4248 C C . ASN B 1 173 ? 54.078 34.803 5.690 1.00 38.49 182 ASN B C 1
ATOM 4249 O O . ASN B 1 173 ? 54.250 35.722 6.491 1.00 40.09 182 ASN B O 1
ATOM 4254 N N . GLY B 1 174 ? 54.253 33.528 6.025 1.00 38.04 183 GLY B N 1
ATOM 4255 C CA . GLY B 1 174 ? 54.790 33.166 7.341 1.00 38.32 183 GLY B CA 1
ATOM 4256 C C . GLY B 1 174 ? 53.738 32.983 8.422 1.00 37.44 183 GLY B C 1
ATOM 4257 O O . GLY B 1 174 ? 54.071 32.828 9.597 1.00 39.34 183 GLY B O 1
ATOM 4258 N N . SER B 1 175 ? 52.462 33.002 8.030 1.00 34.23 184 SER B N 1
ATOM 4259 C CA . SER B 1 175 ? 51.359 32.752 8.948 1.00 32.27 184 SER B CA 1
ATOM 4260 C C . SER B 1 175 ? 50.753 31.383 8.593 1.00 28.92 184 SER B C 1
ATOM 4261 O O . SER B 1 175 ? 51.348 30.629 7.826 1.00 28.44 184 SER B O 1
ATOM 4264 N N . THR B 1 176 ? 49.617 31.025 9.208 1.00 25.85 185 THR B N 1
ATOM 4265 C CA . THR B 1 176 ? 48.918 29.766 8.921 1.00 24.28 185 THR B CA 1
ATOM 4266 C C . THR B 1 176 ? 47.538 30.152 8.385 1.00 21.69 185 THR B C 1
ATOM 4267 O O . THR B 1 176 ? 46.817 30.891 9.038 1.00 21.16 185 THR B O 1
ATOM 4271 N N . ALA B 1 177 ? 47.177 29.658 7.211 1.00 21.16 186 ALA B N 1
ATOM 4272 C CA . ALA B 1 177 ? 45.928 30.072 6.574 1.00 20.62 186 ALA B CA 1
ATOM 4273 C C . ALA B 1 177 ? 44.718 29.531 7.323 1.00 20.00 186 ALA B C 1
ATOM 4274 O O . ALA B 1 177 ? 43.752 30.243 7.573 1.00 18.58 186 ALA B O 1
ATOM 4276 N N . PHE B 1 178 ? 44.779 28.244 7.622 1.00 18.74 187 PHE B N 1
ATOM 4277 C CA . PHE B 1 178 ? 43.579 27.508 8.024 1.00 17.62 187 PHE B CA 1
ATOM 4278 C C . PHE B 1 178 ? 43.969 26.306 8.862 1.00 17.29 187 PHE B C 1
ATOM 4279 O O . PHE B 1 178 ? 44.958 25.629 8.576 1.00 19.24 187 PHE B O 1
ATOM 4287 N N . LEU B 1 179 ? 43.207 26.065 9.922 1.00 17.01 188 LEU B N 1
ATOM 4288 C CA . LEU B 1 179 ? 43.243 24.838 10.695 1.00 16.36 188 LEU B CA 1
ATOM 4289 C C . LEU B 1 179 ? 41.798 24.429 10.975 1.00 17.20 188 LEU B C 1
ATOM 4290 O O . LEU B 1 179 ? 40.903 25.279 11.061 1.00 16.23 188 LEU B O 1
ATOM 4295 N N . GLU B 1 180 ? 41.555 23.121 11.114 1.00 16.85 189 GLU B N 1
ATOM 4296 C CA . GLU B 1 180 ? 40.200 22.692 11.347 1.00 18.33 189 GLU B CA 1
ATOM 4297 C C . GLU B 1 180 ? 40.156 21.397 12.120 1.00 18.17 189 GLU B C 1
ATOM 4298 O O . GLU B 1 180 ? 41.009 20.532 11.914 1.00 18.52 189 GLU B O 1
ATOM 4304 N N . ASP B 1 181 ? 39.158 21.277 12.981 1.00 19.61 190 ASP B N 1
ATOM 4305 C CA . ASP B 1 181 ? 38.814 19.996 13.592 1.00 20.11 190 ASP B CA 1
ATOM 4306 C C . ASP B 1 181 ? 37.948 19.161 12.629 1.00 20.16 190 ASP B C 1
ATOM 4307 O O . ASP B 1 181 ? 36.732 19.366 12.474 1.00 21.11 190 ASP B O 1
ATOM 4312 N N . PHE B 1 182 ? 38.622 18.290 11.889 1.00 20.72 191 PHE B N 1
ATOM 4313 C CA . PHE B 1 182 ? 38.000 17.250 11.070 1.00 19.96 191 PHE B CA 1
ATOM 4314 C C . PHE B 1 182 ? 38.300 15.897 11.763 1.00 20.72 191 PHE B C 1
ATOM 4315 O O . PHE B 1 182 ? 38.355 14.834 11.127 1.00 19.15 191 PHE B O 1
ATOM 4323 N N . ASN B 1 183 ? 38.482 15.996 13.076 1.00 20.27 192 ASN B N 1
ATOM 4324 C CA . ASN B 1 183 ? 38.973 14.927 13.930 1.00 22.07 192 ASN B CA 1
ATOM 4325 C C . ASN B 1 183 ? 37.931 14.414 14.936 1.00 23.00 192 ASN B C 1
ATOM 4326 O O . ASN B 1 183 ? 38.011 13.247 15.351 1.00 22.93 192 ASN B O 1
ATOM 4331 N N . THR B 1 184 ? 36.955 15.257 15.310 1.00 24.01 193 THR B N 1
ATOM 4332 C CA . THR B 1 184 ? 35.814 14.880 16.161 1.00 24.65 193 THR B CA 1
ATOM 4333 C C . THR B 1 184 ? 34.434 14.913 15.540 1.00 24.96 193 THR B C 1
ATOM 4334 O O . THR B 1 184 ? 33.477 14.518 16.182 1.00 24.58 193 THR B O 1
ATOM 4338 N N . GLN B 1 185 ? 34.321 15.408 14.304 1.00 23.23 194 GLN B N 1
ATOM 4339 C CA . GLN B 1 185 ? 33.081 15.473 13.574 1.00 23.06 194 GLN B CA 1
ATOM 4340 C C . GLN B 1 185 ? 33.438 15.570 12.117 1.00 20.48 194 GLN B C 1
ATOM 4341 O O . GLN B 1 185 ? 34.635 15.792 11.760 1.00 20.21 194 GLN B O 1
ATOM 4347 N N . ILE B 1 186 ? 32.436 15.379 11.269 1.00 18.94 195 ILE B N 1
ATOM 4348 C CA . ILE B 1 186 ? 32.522 15.724 9.851 1.00 18.50 195 ILE B CA 1
ATOM 4349 C C . ILE B 1 186 ? 32.933 17.210 9.842 1.00 18.20 195 ILE B C 1
ATOM 4350 O O . ILE B 1 186 ? 32.418 18.019 10.629 1.00 17.63 195 ILE B O 1
ATOM 4355 N N . ALA B 1 187 ? 33.893 17.531 8.979 1.00 16.21 196 ALA B N 1
ATOM 4356 C CA . ALA B 1 187 ? 34.440 18.888 8.917 1.00 14.78 196 ALA B CA 1
ATOM 4357 C C . ALA B 1 187 ? 33.354 19.859 8.496 1.00 14.30 196 ALA B C 1
ATOM 4358 O O . ALA B 1 187 ? 32.609 19.599 7.536 1.00 13.31 196 ALA B O 1
ATOM 4360 N N . GLY B 1 188 ? 33.320 21.017 9.159 1.00 13.57 197 GLY B N 1
ATOM 4361 C CA . GLY B 1 188 ? 32.407 22.060 8.747 1.00 13.32 197 GLY B CA 1
ATOM 4362 C C . GLY B 1 188 ? 32.696 22.610 7.355 1.00 11.83 197 GLY B C 1
ATOM 4363 O O . GLY B 1 188 ? 31.754 22.912 6.594 1.00 12.99 197 GLY B O 1
ATOM 4364 N N . SER B 1 189 ? 33.966 22.738 6.995 1.00 13.31 198 SER B N 1
ATOM 4365 C CA . SER B 1 189 ? 34.313 23.238 5.680 1.00 12.81 198 SER B CA 1
ATOM 4366 C C . SER B 1 189 ? 33.889 22.242 4.595 1.00 12.80 198 SER B C 1
ATOM 4367 O O . SER B 1 189 ? 33.387 22.626 3.544 1.00 14.36 198 SER B O 1
ATOM 4370 N N . PHE B 1 190 ? 34.142 20.957 4.828 1.00 13.06 199 PHE B N 1
ATOM 4371 C CA . PHE B 1 190 ? 33.693 19.920 3.901 1.00 12.12 199 PHE B CA 1
ATOM 4372 C C . PHE B 1 190 ? 32.190 19.992 3.724 1.00 11.58 199 PHE B C 1
ATOM 4373 O O . PHE B 1 190 ? 31.656 19.908 2.585 1.00 11.96 199 PHE B O 1
ATOM 4381 N N . THR B 1 191 ? 31.480 20.151 4.840 1.00 11.04 200 THR B N 1
ATOM 4382 C CA . THR B 1 191 ? 30.026 20.178 4.790 1.00 11.32 200 THR B CA 1
ATOM 4383 C C . THR B 1 191 ? 29.530 21.383 4.035 1.00 12.15 200 THR B C 1
ATOM 4384 O O . THR B 1 191 ? 28.582 21.285 3.243 1.00 11.76 200 THR B O 1
ATOM 4388 N N . GLY B 1 192 ? 30.181 22.520 4.204 1.00 12.36 201 GLY B N 1
ATOM 4389 C CA . GLY B 1 192 ? 29.851 23.694 3.394 1.00 13.04 201 GLY B CA 1
ATOM 4390 C C . GLY B 1 192 ? 30.097 23.508 1.913 1.00 12.46 201 GLY B C 1
ATOM 4391 O O . GLY B 1 192 ? 29.292 23.952 1.084 1.00 13.64 201 GLY B O 1
ATOM 4392 N N . LEU B 1 193 ? 31.178 22.819 1.560 1.00 11.79 202 LEU B N 1
ATOM 4393 C CA . LEU B 1 193 ? 31.501 22.561 0.167 1.00 11.97 202 LEU B CA 1
ATOM 4394 C C . LEU B 1 193 ? 30.466 21.575 -0.437 1.00 12.41 202 LEU B C 1
ATOM 4395 O O . LEU B 1 193 ? 29.997 21.776 -1.574 1.00 13.33 202 LEU B O 1
ATOM 4400 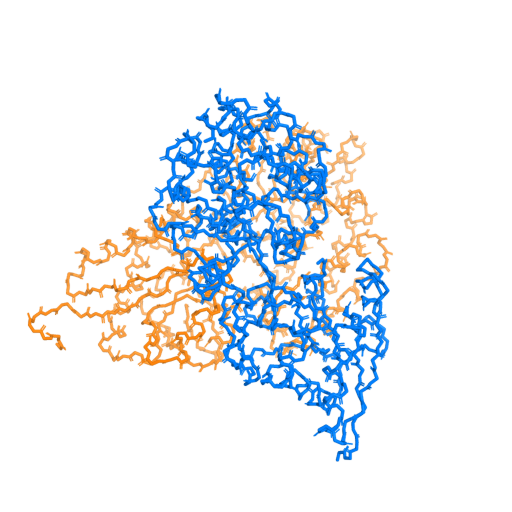N N . LEU B 1 194 ? 30.070 20.565 0.343 1.00 11.99 203 LEU B N 1
ATOM 4401 C CA . LEU B 1 194 ? 29.079 19.575 -0.058 1.00 11.77 203 LEU B CA 1
ATOM 4402 C C . LEU B 1 194 ? 27.731 20.259 -0.255 1.00 11.18 203 LEU B C 1
ATOM 4403 O O . LEU B 1 194 ? 27.024 20.031 -1.231 1.00 12.34 203 LEU B O 1
ATOM 4408 N N . ALA B 1 195 ? 27.399 21.127 0.675 1.00 12.10 204 ALA B N 1
ATOM 4409 C CA . ALA B 1 195 ? 26.134 21.857 0.597 1.00 12.21 204 ALA B CA 1
ATOM 4410 C C . ALA B 1 195 ? 26.060 22.676 -0.688 1.00 12.10 204 ALA B C 1
ATOM 4411 O O . ALA B 1 195 ? 25.030 22.714 -1.353 1.00 12.73 204 ALA B O 1
ATOM 4413 N N . SER B 1 196 ? 27.154 23.327 -1.037 1.00 13.41 205 SER B N 1
ATOM 4414 C CA . SER B 1 196 ? 27.243 24.103 -2.272 1.00 12.80 205 SER B CA 1
ATOM 4415 C C . SER B 1 196 ? 27.171 23.218 -3.513 1.00 12.60 205 SER B C 1
ATOM 4416 O O . SER B 1 196 ? 26.481 23.522 -4.479 1.00 13.65 205 SER B O 1
ATOM 4419 N N . TYR B 1 197 ? 27.892 22.094 -3.486 1.00 13.07 206 TYR B N 1
ATOM 4420 C CA . TYR B 1 197 ? 27.795 21.115 -4.563 1.00 12.62 206 TYR B CA 1
ATOM 4421 C C . TYR B 1 197 ? 26.377 20.760 -4.887 1.00 12.72 206 TYR B C 1
ATOM 4422 O O . TYR B 1 197 ? 26.027 20.668 -6.066 1.00 14.38 206 TYR B O 1
ATOM 4431 N N . TYR B 1 198 ? 25.550 20.581 -3.864 1.00 12.78 207 TYR B N 1
ATOM 4432 C CA . TYR B 1 198 ? 24.153 20.319 -4.077 1.00 12.83 207 TYR B CA 1
ATOM 4433 C C . TYR B 1 198 ? 23.310 21.584 -4.380 1.00 13.43 207 TYR B C 1
ATOM 4434 O O . TYR B 1 198 ? 22.443 21.592 -5.265 1.00 15.16 207 TYR B O 1
ATOM 4443 N N . GLY B 1 199 ? 23.555 22.639 -3.625 1.00 13.35 208 GLY B N 1
ATOM 4444 C CA . GLY B 1 199 ? 22.779 23.883 -3.788 1.00 14.07 208 GLY B CA 1
ATOM 4445 C C . GLY B 1 199 ? 22.953 24.541 -5.120 1.00 15.74 208 GLY B C 1
ATOM 4446 O O . GLY B 1 199 ? 22.006 25.127 -5.651 1.00 16.76 208 GLY B O 1
ATOM 4447 N N . GLU B 1 200 ? 24.148 24.436 -5.689 1.00 15.37 209 GLU B N 1
ATOM 4448 C CA . GLU B 1 200 ? 24.456 24.984 -7.006 1.00 16.61 209 GLU B CA 1
ATOM 4449 C C . GLU B 1 200 ? 23.643 24.300 -8.099 1.00 17.09 209 GLU B C 1
ATOM 4450 O O . GLU B 1 200 ? 23.514 24.858 -9.192 1.00 19.91 209 GLU B O 1
ATOM 4456 N N . GLN B 1 201 ? 23.127 23.107 -7.827 1.00 16.00 210 GLN B N 1
ATOM 4457 C CA . GLN B 1 201 ? 22.222 22.399 -8.718 1.00 17.70 210 GLN B CA 1
ATOM 4458 C C . GLN B 1 201 ? 20.783 22.764 -8.481 1.00 19.25 210 GLN B C 1
ATOM 4459 O O . GLN B 1 201 ? 19.887 22.165 -9.084 1.00 20.89 210 GLN B O 1
ATOM 4465 N N . GLY B 1 202 ? 20.528 23.711 -7.582 1.00 20.03 211 GLY B N 1
ATOM 4466 C CA . GLY B 1 202 ? 19.153 24.053 -7.223 1.00 20.47 211 GLY B CA 1
ATOM 4467 C C . GLY B 1 202 ? 18.477 23.227 -6.139 1.00 20.18 211 GLY B C 1
ATOM 4468 O O . GLY B 1 202 ? 17.264 23.345 -5.942 1.00 22.89 211 GLY B O 1
ATOM 4469 N N . LYS B 1 203 ? 19.226 22.383 -5.413 1.00 18.26 212 LYS B N 1
ATOM 4470 C CA . LYS B 1 203 ? 18.662 21.462 -4.423 1.00 17.36 212 LYS B CA 1
ATOM 4471 C C . LYS B 1 203 ? 18.500 22.217 -3.088 1.00 16.40 212 LYS B C 1
ATOM 4472 O O . LYS B 1 203 ? 19.204 23.208 -2.827 1.00 16.65 212 LYS B O 1
ATOM 4478 N N . SER B 1 204 ? 17.584 21.739 -2.269 1.00 17.34 213 SER B N 1
ATOM 4479 C CA . SER B 1 204 ? 17.310 22.335 -0.972 1.00 18.37 213 SER B CA 1
ATOM 4480 C C . SER B 1 204 ? 16.837 21.302 0.043 1.00 18.69 213 SER B C 1
ATOM 4481 O O . SER B 1 204 ? 16.520 20.159 -0.314 1.00 18.81 213 SER B O 1
ATOM 4484 N N . GLY B 1 205 ? 16.819 21.689 1.315 1.00 18.03 214 GLY B N 1
ATOM 4485 C CA . GLY B 1 205 ? 16.316 20.818 2.366 1.00 17.51 214 GLY B CA 1
ATOM 4486 C C . GLY B 1 205 ? 17.363 19.815 2.819 1.00 16.66 214 GLY B C 1
ATOM 4487 O O . GLY B 1 205 ? 18.493 20.194 3.151 1.00 16.42 214 GLY B O 1
ATOM 4488 N N . ASP B 1 206 ? 16.972 18.550 2.849 1.00 15.95 215 ASP B N 1
ATOM 4489 C CA . ASP B 1 206 ? 17.868 17.462 3.224 1.00 14.60 215 ASP B CA 1
ATOM 4490 C C . ASP B 1 206 ? 18.633 17.110 1.958 1.00 14.43 215 ASP B C 1
ATOM 4491 O O . ASP B 1 206 ? 18.183 16.314 1.123 1.00 14.58 215 ASP B O 1
ATOM 4496 N N . LEU B 1 207 ? 19.747 17.799 1.776 1.00 13.82 216 LEU B N 1
ATOM 4497 C CA . LEU B 1 207 ? 20.460 17.763 0.503 1.00 13.32 216 LEU B CA 1
ATOM 4498 C C . LEU B 1 207 ? 20.923 16.391 0.111 1.00 13.66 216 LEU B C 1
ATOM 4499 O O . LEU B 1 207 ? 20.989 16.094 -1.100 1.00 13.93 216 LEU B O 1
ATOM 4504 N N . ASP B 1 208 ? 21.204 15.548 1.110 1.00 13.39 217 ASP B N 1
ATOM 4505 C CA . ASP B 1 208 ? 21.638 14.160 0.866 1.00 13.57 217 ASP B CA 1
ATOM 4506 C C . ASP B 1 208 ? 20.452 13.164 0.725 1.00 14.81 217 ASP B C 1
ATOM 4507 O O . ASP B 1 208 ? 20.654 11.962 0.780 1.00 14.78 217 ASP B O 1
ATOM 4512 N N . ALA B 1 209 ? 19.234 13.679 0.539 1.00 14.47 218 ALA B N 1
ATOM 4513 C CA . ALA B 1 209 ? 18.031 12.835 0.452 1.00 14.60 218 ALA B CA 1
ATOM 4514 C C . ALA B 1 209 ? 18.166 11.634 -0.474 1.00 15.03 218 ALA B C 1
ATOM 4515 O O . ALA B 1 209 ? 17.683 10.554 -0.146 1.00 15.80 218 ALA B O 1
ATOM 4517 N N . ASP B 1 210 ? 18.799 11.816 -1.626 1.00 14.64 219 ASP B N 1
ATOM 4518 C CA . ASP B 1 210 ? 18.892 10.730 -2.590 1.00 15.63 219 ASP B CA 1
ATOM 4519 C C . ASP B 1 210 ? 19.849 9.624 -2.109 1.00 15.66 219 ASP B C 1
ATOM 4520 O O . ASP B 1 210 ? 19.661 8.459 -2.467 1.00 16.13 219 ASP B O 1
ATOM 4525 N N . ILE B 1 211 ? 20.823 9.943 -1.258 1.00 14.41 220 ILE B N 1
ATOM 4526 C CA . ILE B 1 211 ? 21.664 8.875 -0.660 1.00 14.26 220 ILE B CA 1
ATOM 4527 C C . ILE B 1 211 ? 20.803 8.096 0.355 1.00 14.89 220 ILE B C 1
ATOM 4528 O O . ILE B 1 211 ? 20.797 6.868 0.360 1.00 14.69 220 ILE B O 1
ATOM 4533 N N . TRP B 1 212 ? 20.043 8.812 1.186 1.00 14.68 221 TRP B N 1
ATOM 4534 C CA . TRP B 1 212 ? 19.216 8.143 2.179 1.00 15.75 221 TRP B CA 1
ATOM 4535 C C . TRP B 1 212 ? 18.194 7.196 1.531 1.00 16.26 221 TRP B C 1
ATOM 4536 O O . TRP B 1 212 ? 17.926 6.114 2.058 1.00 18.21 221 TRP B O 1
ATOM 4547 N N . SER B 1 213 ? 17.612 7.607 0.410 1.00 17.38 222 SER B N 1
ATOM 4548 C CA . SER B 1 213 ? 16.573 6.803 -0.240 1.00 18.18 222 SER B CA 1
ATOM 4549 C C . SER B 1 213 ? 17.155 5.673 -1.071 1.00 19.16 222 SER B C 1
ATOM 4550 O O . SER B 1 213 ? 16.422 4.774 -1.508 1.00 20.32 222 SER B O 1
ATOM 4553 N N . GLY B 1 214 ? 18.453 5.722 -1.348 1.00 17.62 223 GLY B N 1
ATOM 4554 C CA . GLY B 1 214 ? 19.080 4.730 -2.224 1.00 18.95 223 GLY B CA 1
ATOM 4555 C C . GLY B 1 214 ? 19.119 5.097 -3.703 1.00 18.96 223 GLY B C 1
ATOM 4556 O O . GLY B 1 214 ? 19.703 4.350 -4.492 1.00 20.49 223 GLY B O 1
ATOM 4557 N N . LYS B 1 215 ? 18.559 6.244 -4.061 1.00 18.26 224 LYS B N 1
ATOM 4558 C CA . LYS B 1 215 ? 18.595 6.723 -5.440 1.00 19.86 224 LYS B CA 1
ATOM 4559 C C . LYS B 1 215 ? 20.016 7.059 -5.908 1.00 19.72 224 LYS B C 1
ATOM 4560 O O . LYS B 1 215 ? 20.368 6.881 -7.091 1.00 22.25 224 LYS B O 1
ATOM 4566 N N . SER B 1 216 ? 20.839 7.523 -4.986 1.00 16.05 225 SER B N 1
ATOM 4567 C CA . SER B 1 216 ? 22.209 7.880 -5.287 1.00 16.33 225 SER B CA 1
ATOM 4568 C C . SER B 1 216 ? 23.100 7.285 -4.182 1.00 13.91 225 SER B C 1
ATOM 4569 O O . SER B 1 216 ? 22.625 6.583 -3.299 1.00 14.41 225 SER B O 1
ATOM 4572 N N . THR B 1 217 ? 24.384 7.595 -4.254 1.00 13.62 226 THR B N 1
ATOM 4573 C CA . THR B 1 217 ? 25.388 7.010 -3.366 1.00 12.12 226 THR B CA 1
ATOM 4574 C C . THR B 1 217 ? 26.394 8.071 -2.992 1.00 12.91 226 THR B C 1
ATOM 4575 O O . THR B 1 217 ? 26.525 9.100 -3.681 1.00 12.80 226 THR B O 1
ATOM 4579 N N . PHE B 1 218 ? 27.196 7.782 -1.972 1.00 12.08 227 PHE B N 1
ATOM 4580 C CA . PHE B 1 218 ? 28.367 8.609 -1.657 1.00 12.39 227 PHE B CA 1
ATOM 4581 C C . PHE B 1 218 ? 29.334 8.607 -2.808 1.00 12.41 227 PHE B C 1
ATOM 4582 O O . PHE B 1 218 ? 29.922 9.648 -3.117 1.00 12.29 227 PHE B O 1
ATOM 4590 N N . THR B 1 219 ? 29.538 7.442 -3.446 1.00 11.80 228 THR B N 1
ATOM 4591 C CA . THR B 1 219 ? 30.461 7.339 -4.581 1.00 12.69 228 THR B CA 1
ATOM 4592 C C . THR B 1 219 ? 30.114 8.344 -5.675 1.00 12.91 228 THR B C 1
ATOM 4593 O O . THR B 1 219 ? 30.987 9.031 -6.195 1.00 13.77 228 THR B O 1
ATOM 4597 N N . LYS B 1 220 ? 28.828 8.468 -5.974 1.00 13.02 229 LYS B N 1
ATOM 4598 C CA . LYS B 1 220 ? 28.400 9.385 -7.023 1.00 14.20 229 LYS B CA 1
ATOM 4599 C C . LYS B 1 220 ? 28.609 10.832 -6.632 1.00 14.89 229 LYS B C 1
ATOM 4600 O O . LYS B 1 220 ? 29.200 11.593 -7.411 1.00 17.42 229 LYS B O 1
ATOM 4606 N N . ASP B 1 221 ? 28.093 11.215 -5.463 1.00 15.22 230 ASP B N 1
ATOM 4607 C CA . ASP B 1 221 ? 27.982 12.620 -5.118 1.00 15.25 230 ASP B CA 1
ATOM 4608 C C . ASP B 1 221 ? 29.016 13.167 -4.141 1.00 14.79 230 ASP B C 1
ATOM 4609 O O . ASP B 1 221 ? 29.350 14.341 -4.225 1.00 16.94 230 ASP B O 1
ATOM 4614 N N . TRP B 1 222 ? 29.511 12.362 -3.210 1.00 11.82 231 TRP B N 1
ATOM 4615 C CA . TRP B 1 222 ? 30.546 12.877 -2.308 1.00 11.94 231 TRP B CA 1
ATOM 4616 C C . TRP B 1 222 ? 31.953 12.853 -2.912 1.00 11.98 231 TRP B C 1
ATOM 4617 O O . TRP B 1 222 ? 32.799 13.688 -2.543 1.00 13.56 231 TRP B O 1
ATOM 4628 N N . THR B 1 223 ? 32.214 11.916 -3.816 1.00 12.70 232 THR B N 1
ATOM 4629 C CA . THR B 1 223 ? 33.553 11.820 -4.430 1.00 11.77 232 THR B CA 1
ATOM 4630 C C . THR B 1 223 ? 34.080 13.171 -4.951 1.00 12.89 232 THR B C 1
ATOM 4631 O O . THR B 1 223 ? 35.189 13.557 -4.616 1.00 12.88 232 THR B O 1
ATOM 4635 N N . PRO B 1 224 ? 33.303 13.906 -5.766 1.00 12.54 233 PRO B N 1
ATOM 4636 C CA . PRO B 1 224 ? 33.823 15.201 -6.297 1.00 14.11 233 PRO B CA 1
ATOM 4637 C C . PRO B 1 224 ? 34.073 16.250 -5.231 1.00 13.41 233 PRO B C 1
ATOM 4638 O O . PRO B 1 224 ? 34.988 17.083 -5.365 1.00 14.73 233 PRO B O 1
ATOM 4642 N N . VAL B 1 225 ? 33.314 16.149 -4.148 1.00 12.94 234 VAL B N 1
ATOM 4643 C CA . VAL B 1 225 ? 33.469 17.054 -3.032 1.00 12.45 234 VAL B CA 1
ATOM 4644 C C . VAL B 1 225 ? 34.730 16.686 -2.269 1.00 12.61 234 VAL B C 1
ATOM 4645 O O . VAL B 1 225 ? 35.514 17.586 -1.912 1.00 13.99 234 VAL B O 1
ATOM 4649 N N . PHE B 1 226 ? 34.940 15.393 -2.001 1.00 12.68 235 PHE B N 1
ATOM 4650 C CA . PHE B 1 226 ? 36.215 14.973 -1.384 1.00 12.70 235 PHE B CA 1
ATOM 4651 C C . PHE B 1 226 ? 37.403 15.437 -2.268 1.00 13.04 235 PHE B C 1
ATOM 4652 O O . PHE B 1 226 ? 38.449 15.859 -1.743 1.00 14.68 235 PHE B O 1
ATOM 4660 N N . LYS B 1 227 ? 37.261 15.317 -3.575 1.00 13.62 236 LYS B N 1
ATOM 4661 C CA . LYS B 1 227 ? 38.359 15.666 -4.510 1.00 15.23 236 LYS B CA 1
ATOM 4662 C C . LYS B 1 227 ? 38.688 17.154 -4.377 1.00 15.68 236 LYS B C 1
ATOM 4663 O O . LYS B 1 227 ? 39.874 17.530 -4.272 1.00 16.38 236 LYS B O 1
ATOM 4669 N N . ARG B 1 228 ? 37.658 18.007 -4.374 1.00 16.14 237 ARG B N 1
ATOM 4670 C CA . ARG B 1 228 ? 37.883 19.453 -4.259 1.00 17.08 237 ARG B CA 1
ATOM 4671 C C . ARG B 1 228 ? 38.406 19.810 -2.870 1.00 17.10 237 ARG B C 1
ATOM 4672 O O . ARG B 1 228 ? 39.324 20.627 -2.734 1.00 16.72 237 ARG B O 1
ATOM 4680 N N . TRP B 1 229 ? 37.886 19.162 -1.828 1.00 15.99 238 TRP B N 1
ATOM 4681 C CA . TRP B 1 229 ? 38.352 19.390 -0.463 1.00 15.13 238 TRP B CA 1
ATOM 4682 C C . TRP B 1 229 ? 39.831 18.993 -0.352 1.00 16.66 238 TRP B C 1
ATOM 4683 O O . TRP B 1 229 ? 40.634 19.773 0.171 1.00 17.51 238 TRP B O 1
ATOM 4694 N N . GLU B 1 230 ? 40.194 17.830 -0.914 1.00 16.97 239 GLU B N 1
ATOM 4695 C CA . GLU B 1 230 ? 41.546 17.304 -0.883 1.00 17.69 239 GLU B CA 1
ATOM 4696 C C . GLU B 1 230 ? 42.505 18.272 -1.594 1.00 17.54 239 GLU B C 1
ATOM 4697 O O . GLU B 1 230 ? 43.681 18.345 -1.240 1.00 18.55 239 GLU B O 1
ATOM 4703 N N . ALA B 1 231 ? 42.025 18.999 -2.595 1.00 17.35 240 ALA B N 1
ATOM 4704 C CA . ALA B 1 231 ? 42.880 19.969 -3.300 1.00 17.88 240 ALA B CA 1
ATOM 4705 C C . ALA B 1 231 ? 43.464 21.004 -2.354 1.00 17.94 240 ALA B C 1
ATOM 4706 O O . ALA B 1 231 ? 44.596 21.443 -2.551 1.00 18.00 240 ALA B O 1
ATOM 4708 N N . ALA B 1 232 ? 42.695 21.3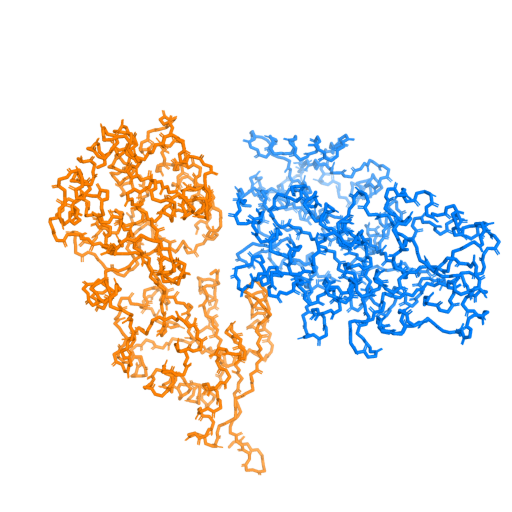89 -1.327 1.00 17.18 241 ALA B N 1
ATOM 4709 C CA . ALA B 1 232 ? 43.168 22.321 -0.343 1.00 17.31 241 ALA B CA 1
ATOM 4710 C C . ALA B 1 232 ? 44.266 21.703 0.524 1.00 17.56 241 ALA B C 1
ATOM 4711 O O . ALA B 1 232 ? 45.199 22.386 0.948 1.00 17.77 241 ALA B O 1
ATOM 4713 N N . ALA B 1 233 ? 44.152 20.407 0.814 1.00 17.48 242 ALA B N 1
ATOM 4714 C CA . ALA B 1 233 ? 45.191 19.700 1.534 1.00 17.48 242 ALA B CA 1
ATOM 4715 C C . ALA B 1 233 ? 46.441 19.573 0.674 1.00 18.09 242 ALA B C 1
ATOM 4716 O O . ALA B 1 233 ? 47.550 19.820 1.156 1.00 18.81 242 ALA B O 1
ATOM 4718 N N . LYS B 1 234 ? 46.271 19.248 -0.606 1.00 18.87 243 LYS B N 1
ATOM 4719 C CA . LYS B 1 234 ? 47.423 19.103 -1.492 1.00 20.51 243 LYS B CA 1
ATOM 4720 C C . LYS B 1 234 ? 48.209 20.420 -1.594 1.00 21.41 243 LYS B C 1
ATOM 4721 O O . LYS B 1 234 ? 49.462 20.417 -1.651 1.00 21.26 243 LYS B O 1
ATOM 4727 N N . ALA B 1 235 ? 47.485 21.541 -1.522 1.00 19.82 244 ALA B N 1
ATOM 4728 C CA . ALA B 1 235 ? 48.082 22.876 -1.587 1.00 21.16 244 ALA B CA 1
ATOM 4729 C C . ALA B 1 235 ? 48.703 23.328 -0.278 1.00 21.06 244 ALA B C 1
ATOM 4730 O O . ALA B 1 235 ? 49.282 24.406 -0.231 1.00 21.43 244 ALA B O 1
ATOM 4732 N N . GLY B 1 236 ? 48.532 22.544 0.789 1.00 20.60 245 GLY B N 1
ATOM 4733 C CA . GLY B 1 236 ? 49.009 22.907 2.122 1.00 20.04 245 GLY B CA 1
ATOM 4734 C C . GLY B 1 236 ? 48.093 23.842 2.893 1.00 19.70 245 GLY B C 1
ATOM 4735 O O . GLY B 1 236 ? 48.433 24.277 3.986 1.00 19.74 245 GLY B O 1
ATOM 4736 N N . VAL B 1 237 ? 46.929 24.161 2.323 1.00 19.95 246 VAL B N 1
ATOM 4737 C CA . VAL B 1 237 ? 45.983 25.093 2.965 1.00 19.23 246 VAL B CA 1
ATOM 4738 C C . VAL B 1 237 ? 45.231 24.387 4.112 1.00 19.37 246 VAL B C 1
ATOM 4739 O O . VAL B 1 237 ? 45.004 25.001 5.158 1.00 19.39 246 VAL B O 1
ATOM 4743 N N . ILE B 1 238 ? 44.848 23.115 3.921 1.00 18.93 247 ILE B N 1
ATOM 4744 C CA . ILE B 1 238 ? 44.482 22.231 5.058 1.00 18.34 247 ILE B CA 1
ATOM 4745 C C . ILE B 1 238 ? 45.769 21.477 5.388 1.00 19.66 247 ILE B C 1
ATOM 4746 O O . ILE B 1 238 ? 46.165 20.589 4.641 1.00 22.48 247 ILE B O 1
ATOM 4751 N N . PRO B 1 239 ? 46.478 21.895 6.437 1.00 19.83 248 PRO B N 1
ATOM 4752 C CA . PRO B 1 239 ? 47.828 21.396 6.625 1.00 20.71 248 PRO B CA 1
ATOM 4753 C C . PRO B 1 239 ? 47.885 20.093 7.390 1.00 21.00 248 PRO B C 1
ATOM 4754 O O . PRO B 1 239 ? 46.963 19.731 8.118 1.00 19.90 248 PRO B O 1
ATOM 4758 N N . GLN B 1 240 ? 48.994 19.372 7.230 1.00 22.68 249 GLN B N 1
ATOM 4759 C CA . GLN B 1 240 ? 49.160 18.108 7.948 1.00 22.67 249 GLN B CA 1
ATOM 4760 C C . GLN B 1 240 ? 49.087 18.304 9.462 1.00 22.83 249 GLN B C 1
ATOM 4761 O O . GLN B 1 240 ? 48.597 17.447 10.189 1.00 22.20 249 GLN B O 1
ATOM 4767 N N . LYS B 1 241 ? 49.553 19.451 9.931 1.00 24.06 250 LYS B N 1
ATOM 4768 C CA . LYS B 1 241 ? 49.543 19.740 11.356 1.00 25.77 250 LYS B CA 1
ATOM 4769 C C . LYS B 1 241 ? 48.142 19.914 11.916 1.00 24.91 250 LYS B C 1
ATOM 4770 O O . LYS B 1 241 ? 47.974 19.950 13.126 1.00 26.87 250 LYS B O 1
ATOM 4776 N N . SER B 1 242 ? 47.131 20.035 11.063 1.00 23.63 251 SER B N 1
ATOM 4777 C CA . SER B 1 242 ? 45.752 20.062 11.545 1.00 22.08 251 SER B CA 1
ATOM 4778 C C . SER B 1 242 ? 45.152 18.693 11.906 1.00 21.56 251 SER B C 1
ATOM 4779 O O . SER B 1 242 ? 44.084 18.630 12.502 1.00 20.43 251 SER B O 1
ATOM 4782 N N . VAL B 1 243 ? 45.822 17.585 11.561 1.00 21.78 252 VAL B N 1
ATOM 4783 C CA . VAL B 1 243 ? 45.301 16.271 11.853 1.00 21.43 252 VAL B CA 1
ATOM 4784 C C . VAL B 1 243 ? 45.437 16.117 13.353 1.00 22.40 252 VAL B C 1
ATOM 4785 O O . VAL B 1 243 ? 46.514 16.396 13.884 1.00 22.99 252 VAL B O 1
ATOM 4789 N N . GLY B 1 244 ? 44.352 15.739 14.022 1.00 23.06 253 GLY B N 1
ATOM 4790 C CA . GLY B 1 244 ? 44.355 15.534 15.471 1.00 23.71 253 GLY B CA 1
ATOM 4791 C C . GLY B 1 244 ? 44.077 16.743 16.338 1.00 23.56 253 GLY B C 1
ATOM 4792 O O . GLY B 1 244 ? 44.017 16.619 17.556 1.00 25.21 253 GLY B O 1
ATOM 4793 N N . LEU B 1 245 ? 43.855 17.909 15.736 1.00 22.63 254 LEU B N 1
ATOM 4794 C CA . LEU B 1 245 ? 43.531 19.121 16.499 1.00 22.69 254 LEU B CA 1
ATOM 4795 C C . LEU B 1 245 ? 42.063 19.148 16.871 1.00 22.26 254 LEU B C 1
ATOM 4796 O O . LEU B 1 245 ? 41.205 18.785 16.059 1.00 21.73 254 LEU B O 1
ATOM 4801 N N . SER B 1 246 ? 41.768 19.649 18.078 1.00 21.41 255 SER B N 1
ATOM 4802 C CA . SER B 1 246 ? 40.400 19.847 18.521 1.00 21.96 255 SER B CA 1
ATOM 4803 C C . SER B 1 246 ? 40.021 21.276 18.174 1.00 21.36 255 SER B C 1
ATOM 4804 O O . SER B 1 246 ? 40.882 22.118 17.944 1.00 20.95 255 SER B O 1
ATOM 4807 N N . ALA B 1 247 ? 38.730 21.529 18.196 1.00 22.07 256 ALA B N 1
ATOM 4808 C CA . ALA B 1 247 ? 38.184 22.866 17.881 1.00 22.44 256 ALA B CA 1
ATOM 4809 C C . ALA B 1 247 ? 38.768 23.915 18.810 1.00 22.97 256 ALA B C 1
ATOM 4810 O O . ALA B 1 247 ? 39.112 25.032 18.401 1.00 22.05 256 ALA B O 1
ATOM 4812 N N . ASP B 1 248 ? 38.961 23.558 20.077 1.00 23.23 257 ASP B N 1
ATOM 4813 C CA . ASP B 1 248 ? 39.500 24.494 21.007 1.00 24.59 257 ASP B CA 1
ATOM 4814 C C . ASP B 1 248 ? 40.947 24.852 20.735 1.00 24.01 257 ASP B C 1
ATOM 4815 O O . ASP B 1 248 ? 41.360 25.971 20.962 1.00 24.17 257 ASP B O 1
ATOM 4820 N N . GLN B 1 249 ? 41.726 23.898 20.223 1.00 22.86 258 GLN B N 1
ATOM 4821 C CA . GLN B 1 249 ? 43.097 24.191 19.856 1.00 22.91 258 GLN B CA 1
ATOM 4822 C C . GLN B 1 249 ? 43.161 25.146 18.648 1.00 21.73 258 GLN B C 1
ATOM 4823 O O . GLN B 1 249 ? 44.062 26.007 18.553 1.00 23.01 258 GLN B O 1
ATOM 4829 N N . VAL B 1 250 ? 42.228 24.960 17.722 1.00 20.48 259 VAL B N 1
ATOM 4830 C CA . VAL B 1 250 ? 42.122 25.845 16.561 1.00 20.03 259 VAL B CA 1
ATOM 4831 C C . VAL B 1 250 ? 41.800 27.250 17.057 1.00 20.66 259 VAL B C 1
ATOM 4832 O O . VAL B 1 250 ? 42.456 28.202 16.702 1.00 20.93 259 VAL B O 1
ATOM 4836 N N . LYS B 1 251 ? 40.814 27.346 17.923 1.00 20.66 260 LYS B N 1
ATOM 4837 C CA . LYS B 1 251 ? 40.409 28.637 18.495 1.00 21.72 260 LYS B CA 1
ATOM 4838 C C . LYS B 1 251 ? 41.561 29.338 19.196 1.00 22.86 260 LYS B C 1
ATOM 4839 O O . LYS B 1 251 ? 41.772 30.528 19.017 1.00 23.09 260 LYS B O 1
ATOM 4845 N N . GLN B 1 252 ? 42.378 28.593 19.947 1.00 23.76 261 GLN B N 1
ATOM 4846 C CA . GLN B 1 252 ? 43.550 29.207 20.584 1.00 25.50 261 GLN B CA 1
ATOM 4847 C C . GLN B 1 252 ? 44.545 29.790 19.584 1.00 24.68 261 GLN B C 1
ATOM 4848 O O . GLN B 1 252 ? 45.080 30.861 19.822 1.00 24.27 261 GLN B O 1
ATOM 4854 N N . GLU B 1 253 ? 44.762 29.130 18.447 1.00 23.52 262 GLU B N 1
ATOM 4855 C CA . GLU B 1 253 ? 45.622 29.695 17.423 1.00 23.76 262 GLU B CA 1
ATOM 4856 C C . GLU B 1 253 ? 45.032 30.967 16.825 1.00 22.90 262 GLU B C 1
ATOM 4857 O O . GLU B 1 253 ? 45.766 31.904 16.476 1.00 22.44 262 GLU B O 1
ATOM 4863 N N . PHE B 1 254 ? 43.721 30.980 16.689 1.00 22.03 263 PHE B N 1
ATOM 4864 C CA . PHE B 1 254 ? 43.032 32.120 16.111 1.00 21.75 263 PHE B CA 1
ATOM 4865 C C . PHE B 1 254 ? 43.148 33.324 17.040 1.00 23.66 263 PHE B C 1
ATOM 4866 O O . PHE B 1 254 ? 43.503 34.409 16.601 1.00 23.45 263 PHE B O 1
ATOM 4874 N N . VAL B 1 255 ? 42.866 33.135 18.326 1.00 24.57 264 VAL B N 1
ATOM 4875 C CA . VAL B 1 255 ? 42.922 34.280 19.259 1.00 26.41 264 VAL B CA 1
ATOM 4876 C C . VAL B 1 255 ? 44.349 34.783 19.476 1.00 27.51 264 VAL B C 1
ATOM 4877 O O . VAL B 1 255 ? 44.580 35.977 19.764 1.00 28.12 264 VAL B O 1
ATOM 4881 N N . SER B 1 256 ? 45.330 33.895 19.301 1.00 28.41 265 SER B N 1
ATOM 4882 C CA . SER B 1 256 ? 46.743 34.280 19.368 1.00 30.00 265 SER B CA 1
ATOM 4883 C C . SER B 1 256 ? 47.243 35.101 18.180 1.00 29.72 265 SER B C 1
ATOM 4884 O O . SER B 1 256 ? 48.360 35.602 18.224 1.00 29.07 265 SER B O 1
ATOM 4887 N N . GLY B 1 257 ? 46.438 35.206 17.115 1.00 28.21 266 GLY B N 1
ATOM 4888 C CA . GLY B 1 257 ? 46.809 35.974 15.923 1.00 27.46 266 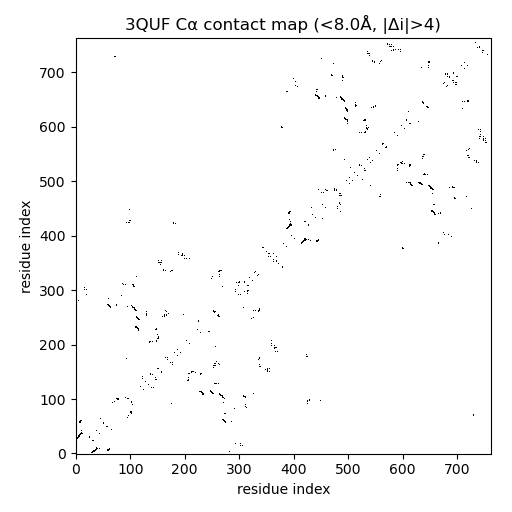GLY B CA 1
ATOM 4889 C C . GLY B 1 257 ? 47.683 35.205 14.955 1.00 27.62 266 GLY B C 1
ATOM 4890 O O . GLY B 1 257 ? 48.361 35.797 14.158 1.00 28.05 266 GLY B O 1
ATOM 4891 N N . ASN B 1 258 ? 47.666 33.875 15.039 1.00 27.17 267 ASN B N 1
ATOM 4892 C CA . ASN B 1 258 ? 48.521 33.025 14.231 1.00 27.47 267 ASN B CA 1
ATOM 4893 C C . ASN B 1 258 ? 47.748 32.327 13.136 1.00 25.23 267 ASN B C 1
ATOM 4894 O O . ASN B 1 258 ? 48.312 31.468 12.479 1.00 26.36 267 ASN B O 1
ATOM 4899 N N . LEU B 1 259 ? 46.465 32.642 12.964 1.00 21.49 268 LEU B N 1
ATOM 4900 C CA . LEU B 1 259 ? 45.616 31.812 12.090 1.00 19.38 268 LEU B CA 1
ATOM 4901 C C . LEU B 1 259 ? 44.692 32.684 11.250 1.00 19.19 268 LEU B C 1
ATOM 4902 O O . LEU B 1 259 ? 43.934 33.487 11.803 1.00 18.84 268 LEU B O 1
ATOM 4907 N N . GLY B 1 260 ? 44.707 32.517 9.923 1.00 18.30 269 GLY B N 1
ATOM 4908 C CA . GLY B 1 260 ? 43.875 33.355 9.069 1.00 18.02 269 GLY B CA 1
ATOM 4909 C C . GLY B 1 260 ? 42.394 33.084 9.157 1.00 17.37 269 GLY B C 1
ATOM 4910 O O . GLY B 1 260 ? 41.590 34.005 9.206 1.00 18.21 269 GLY B O 1
ATOM 4911 N N . VAL B 1 261 ? 42.029 31.805 9.204 1.00 16.52 270 VAL B N 1
ATOM 4912 C CA . VAL B 1 261 ? 40.617 31.389 9.107 1.00 16.13 270 VAL B CA 1
ATOM 4913 C C . VAL B 1 261 ? 40.327 30.209 10.004 1.00 16.22 270 VAL B C 1
ATOM 4914 O O . VAL B 1 261 ? 41.129 29.297 10.105 1.00 16.16 270 VAL B O 1
ATOM 4926 N N . ARG B 1 263 ? 36.706 27.665 11.250 1.00 16.86 272 ARG B N 1
ATOM 4927 C CA . ARG B 1 263 ? 35.267 27.390 11.297 1.00 17.10 272 ARG B CA 1
ATOM 4928 C C . ARG B 1 263 ? 34.801 27.560 12.726 1.00 18.09 272 ARG B C 1
ATOM 4929 O O . ARG B 1 263 ? 35.413 27.026 13.682 1.00 18.98 272 ARG B O 1
ATOM 4937 N N . SER B 1 264 ? 33.721 28.311 12.903 1.00 18.64 273 SER B N 1
ATOM 4938 C CA . SER B 1 264 ? 33.215 28.547 14.238 1.00 20.17 273 SER B CA 1
ATOM 4939 C C . SER B 1 264 ? 31.745 28.921 14.176 1.00 20.76 273 SER B C 1
ATOM 4940 O O . SER B 1 264 ? 31.064 28.712 13.172 1.00 18.76 273 SER B O 1
ATOM 4943 N N . GLY B 1 265 ? 31.245 29.404 15.283 1.00 21.84 274 GLY B N 1
ATOM 4944 C CA . GLY B 1 265 ? 29.872 29.804 15.345 1.00 21.75 274 GLY B CA 1
ATOM 4945 C C . GLY B 1 265 ? 29.633 30.711 16.509 1.00 21.82 274 GLY B C 1
ATOM 4946 O O . GLY B 1 265 ? 30.566 31.162 17.185 1.00 22.11 274 GLY B O 1
ATOM 4947 N N . PRO B 1 266 ? 28.369 30.997 16.748 1.00 22.69 275 PRO B N 1
ATOM 4948 C CA . PRO B 1 266 ? 28.015 31.966 17.763 1.00 24.30 275 PRO B CA 1
ATOM 4949 C C . PRO B 1 266 ? 28.578 31.632 19.141 1.00 24.90 275 PRO B C 1
ATOM 4950 O O . PRO B 1 266 ? 28.833 32.532 19.932 1.00 26.47 275 PRO B O 1
ATOM 4954 N N . TRP B 1 267 ? 28.749 30.355 19.423 1.00 25.80 276 TRP B N 1
ATOM 4955 C CA . TRP B 1 267 ? 29.308 29.900 20.690 1.00 26.15 276 TRP B CA 1
ATOM 4956 C C . TRP B 1 267 ? 30.690 30.490 21.017 1.00 27.05 276 TRP B C 1
ATOM 4957 O O . TRP B 1 267 ? 31.038 30.583 22.204 1.00 28.10 276 TRP B O 1
ATOM 4968 N N . ASP B 1 268 ? 31.468 30.891 20.004 1.00 25.40 277 ASP B N 1
ATOM 4969 C CA . ASP B 1 268 ? 32.799 31.460 20.218 1.00 26.14 277 ASP B CA 1
ATOM 4970 C C . ASP B 1 268 ? 32.844 32.976 20.206 1.00 27.79 277 ASP B C 1
ATOM 4971 O O . ASP B 1 268 ? 33.901 33.583 20.420 1.00 27.62 277 ASP B O 1
ATOM 4976 N N . LEU B 1 269 ? 31.708 33.609 19.917 1.00 28.29 278 LEU B N 1
ATOM 4977 C CA . LEU B 1 269 ? 31.725 35.012 19.606 1.00 30.29 278 LEU B CA 1
ATOM 4978 C C . LEU B 1 269 ? 32.211 35.845 20.811 1.00 30.93 278 LEU B C 1
ATOM 4979 O O . LEU B 1 269 ? 33.014 36.773 20.640 1.00 31.94 278 LEU B O 1
ATOM 4984 N N . PRO B 1 270 ? 31.763 35.498 22.027 1.00 31.71 279 PRO B N 1
ATOM 4985 C CA . PRO B 1 270 ? 32.252 36.242 23.204 1.00 32.65 279 PRO B CA 1
ATOM 4986 C C . PRO B 1 270 ? 33.784 36.217 23.360 1.00 32.73 279 PRO B C 1
ATOM 4987 O O . PRO B 1 270 ? 34.404 37.262 23.606 1.00 33.24 279 PRO B O 1
ATOM 4991 N N . ASP B 1 271 ? 34.391 35.037 23.220 1.00 31.99 280 ASP B N 1
ATOM 4992 C CA . ASP B 1 271 ? 35.848 34.932 23.299 1.00 32.06 280 ASP B CA 1
ATOM 4993 C C . ASP B 1 271 ? 36.528 35.717 22.191 1.00 30.90 280 ASP B C 1
ATOM 4994 O O . ASP B 1 271 ? 37.566 36.337 22.415 1.00 30.41 280 ASP B O 1
ATOM 4999 N N . LEU B 1 272 ? 35.948 35.705 20.990 1.00 29.46 281 LEU B N 1
ATOM 5000 C CA . LEU B 1 272 ? 36.547 36.447 19.884 1.00 29.91 281 LEU B CA 1
ATOM 5001 C C . LEU B 1 272 ? 36.496 37.949 20.128 1.00 30.46 281 LEU B C 1
ATOM 5002 O O . LEU B 1 272 ? 37.454 38.674 19.851 1.00 29.73 281 LEU B O 1
ATOM 5007 N N . GLN B 1 273 ? 35.396 38.426 20.677 1.00 31.82 282 GLN B N 1
ATOM 5008 C CA A GLN B 1 273 ? 35.253 39.854 20.961 0.50 33.09 282 GLN B CA 1
ATOM 5009 C CA B GLN B 1 273 ? 35.290 39.854 20.968 0.50 33.31 282 GLN B CA 1
ATOM 5010 C C . GLN B 1 273 ? 36.256 40.304 22.028 1.00 34.12 282 GLN B C 1
ATOM 5011 O O . GLN B 1 273 ? 36.825 41.382 21.916 1.00 34.96 282 GLN B O 1
ATOM 5022 N N . LYS B 1 274 ? 36.447 39.473 23.051 1.00 34.16 283 LYS B N 1
ATOM 5023 C CA . LYS B 1 274 ? 37.411 39.811 24.099 1.00 35.01 283 LYS B CA 1
ATOM 5024 C C . LYS B 1 274 ? 38.876 39.689 23.612 1.00 33.99 283 LYS B C 1
ATOM 5025 O O . LYS B 1 274 ? 39.762 40.327 24.177 1.00 33.81 283 LYS B O 1
ATOM 5031 N N . SER B 1 275 ? 39.135 38.916 22.551 1.00 31.71 284 SER B N 1
ATOM 5032 C CA . SER B 1 275 ? 40.489 38.848 21.969 1.00 31.52 284 SER B CA 1
ATOM 5033 C C . SER B 1 275 ? 40.910 40.164 21.319 1.00 31.83 284 SER B C 1
ATOM 5034 O O . SER B 1 275 ? 40.102 41.068 21.155 1.00 31.94 284 SER B O 1
ATOM 5037 N N . ASP B 1 276 ? 42.178 40.255 20.927 1.00 32.41 285 ASP B N 1
ATOM 5038 C CA . ASP B 1 276 ? 42.667 41.406 20.176 1.00 34.25 285 ASP B CA 1
ATOM 5039 C C . ASP B 1 276 ? 42.428 41.305 18.671 1.00 32.39 285 ASP B C 1
ATOM 5040 O O . ASP B 1 276 ? 42.910 42.139 17.920 1.00 32.65 285 ASP B O 1
ATOM 5045 N N . ILE B 1 277 ? 41.716 40.284 18.218 1.00 30.67 286 ILE B N 1
ATOM 5046 C CA . ILE B 1 277 ? 41.611 40.015 16.788 1.00 29.12 286 ILE B CA 1
ATOM 5047 C C . ILE B 1 277 ? 40.524 40.844 16.123 1.00 28.32 286 ILE B C 1
ATOM 5048 O O . ILE B 1 277 ? 39.375 40.796 16.534 1.00 27.64 286 ILE B O 1
ATOM 5053 N N . ASP B 1 278 ? 40.883 41.539 15.050 1.00 28.37 287 ASP B N 1
ATOM 5054 C CA . ASP B 1 278 ? 39.894 42.199 14.203 1.00 28.80 287 ASP B CA 1
ATOM 5055 C C . ASP B 1 278 ? 39.385 41.128 13.227 1.00 27.18 287 ASP B C 1
ATOM 5056 O O . ASP B 1 278 ? 40.067 40.806 12.252 1.00 27.65 287 ASP B O 1
ATOM 5061 N N . PHE B 1 279 ? 38.224 40.567 13.514 1.00 26.10 288 PHE B N 1
ATOM 5062 C CA . PHE B 1 279 ? 37.729 39.420 12.734 1.00 25.52 288 PHE B CA 1
ATOM 5063 C C . PHE B 1 279 ? 36.477 39.722 11.908 1.00 25.61 288 PHE B C 1
ATOM 5064 O O . PHE B 1 279 ? 35.664 40.603 12.240 1.00 24.71 288 PHE B O 1
ATOM 5072 N N . GLY B 1 280 ? 36.317 38.978 10.815 1.00 24.15 289 GLY B N 1
ATOM 5073 C CA . GLY B 1 280 ? 35.060 39.008 10.082 1.00 24.22 289 GLY B CA 1
ATOM 5074 C C . GLY B 1 280 ? 34.459 37.620 10.031 1.00 23.05 289 GLY B C 1
ATOM 5075 O O . GLY B 1 280 ? 35.069 36.640 10.499 1.00 20.09 289 GLY B O 1
ATOM 5076 N N . VAL B 1 281 ? 33.243 37.545 9.489 1.00 22.63 290 VAL B N 1
ATOM 5077 C CA . VAL B 1 281 ? 32.524 36.316 9.345 1.00 21.66 290 VAL B CA 1
ATOM 5078 C C . VAL B 1 281 ? 32.141 36.181 7.864 1.00 22.22 290 VAL B C 1
ATOM 5079 O O . VAL B 1 281 ? 31.817 37.189 7.179 1.00 24.36 290 VAL B O 1
ATOM 5083 N N . ALA B 1 282 ? 32.294 34.983 7.334 1.00 19.15 291 ALA B N 1
ATOM 5084 C CA . ALA B 1 282 ? 31.913 34.708 5.950 1.00 17.70 291 ALA B CA 1
ATOM 5085 C C . ALA B 1 282 ? 31.277 33.325 5.825 1.00 16.93 291 ALA B C 1
ATOM 5086 O O . ALA B 1 282 ? 31.568 32.435 6.631 1.00 16.16 291 ALA B O 1
ATOM 5088 N N . PRO B 1 283 ? 30.429 33.138 4.799 1.00 16.13 292 PRO B N 1
ATOM 5089 C CA . PRO B 1 283 ? 29.957 31.793 4.516 1.00 15.47 292 PRO B CA 1
ATOM 5090 C C . PRO B 1 283 ? 31.139 30.974 3.943 1.00 15.37 292 PRO B C 1
ATOM 5091 O O . PRO B 1 283 ? 32.218 31.536 3.612 1.00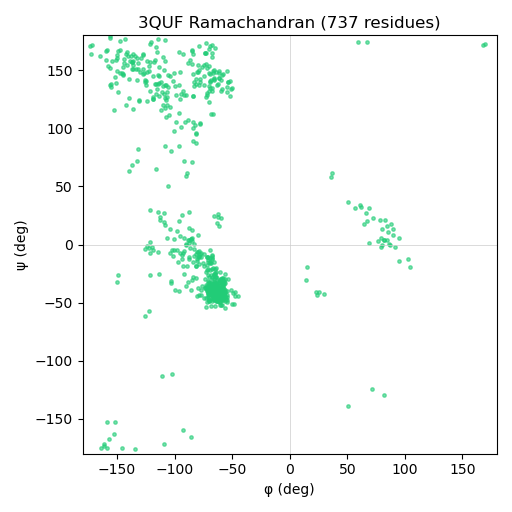 16.36 292 PRO B O 1
ATOM 5095 N N . PHE B 1 284 ? 30.949 29.666 3.866 1.00 15.38 293 PHE B N 1
ATOM 5096 C CA . PHE B 1 284 ? 31.974 28.810 3.277 1.00 14.35 293 PHE B CA 1
ATOM 5097 C C . PHE B 1 284 ? 32.074 29.136 1.801 1.00 15.88 293 PHE B C 1
ATOM 5098 O O . PHE B 1 284 ? 31.089 29.485 1.159 1.00 16.38 293 PHE B O 1
ATOM 5106 N N . PRO B 1 285 ? 33.270 29.009 1.255 1.00 16.66 294 PRO B N 1
ATOM 5107 C CA . PRO B 1 285 ? 33.465 29.189 -0.186 1.00 16.64 294 PRO B CA 1
ATOM 5108 C C . PRO B 1 285 ? 32.611 28.202 -0.970 1.00 15.96 294 PRO B C 1
ATOM 5109 O O . PRO B 1 285 ? 32.362 27.073 -0.529 1.00 16.63 294 PRO B O 1
ATOM 5113 N N . ALA B 1 286 ? 32.142 28.654 -2.115 1.00 16.73 295 ALA B N 1
ATOM 5114 C CA . ALA B 1 286 ? 31.350 27.833 -3.012 1.00 15.58 295 ALA B CA 1
ATOM 5115 C C . ALA B 1 286 ? 32.156 26.737 -3.676 1.00 15.86 295 ALA B C 1
ATOM 5116 O O . ALA B 1 286 ? 33.353 26.841 -3.931 1.00 16.25 295 ALA B O 1
ATOM 5118 N N . TYR B 1 287 ? 31.451 25.677 -4.034 1.00 14.93 296 TYR B N 1
ATOM 5119 C CA . TYR B 1 287 ? 32.050 24.579 -4.804 1.00 15.42 296 TYR B CA 1
ATOM 5120 C C . TYR B 1 287 ? 32.614 25.123 -6.139 1.00 17.11 296 TYR B C 1
ATOM 5121 O O . TYR B 1 287 ? 33.728 24.762 -6.523 1.00 17.63 296 TYR B O 1
ATOM 5130 N N . SER B 1 288 ? 31.840 25.949 -6.837 1.00 17.39 297 SER B N 1
ATOM 5131 C CA . SER B 1 288 ? 32.265 26.477 -8.121 1.00 19.66 297 SER B CA 1
ATOM 5132 C C . SER B 1 288 ? 31.771 27.847 -8.525 1.00 21.22 297 SER B C 1
ATOM 5133 O O . SER B 1 288 ? 32.431 28.516 -9.362 1.00 22.01 297 SER B O 1
ATOM 5136 N N . LYS B 1 289 ? 30.620 28.250 -8.008 1.00 21.33 298 LYS B N 1
ATOM 5137 C CA . LYS B 1 289 ? 29.941 29.444 -8.510 1.00 22.35 298 LYS B CA 1
ATOM 5138 C C . LYS B 1 289 ? 30.182 30.659 -7.603 1.00 22.56 298 LYS B C 1
ATOM 5139 O O . LYS B 1 289 ? 30.319 30.522 -6.403 1.00 21.74 298 LYS B O 1
ATOM 5145 N N . GLU B 1 290 ? 30.225 31.849 -8.196 1.00 24.06 299 GLU B N 1
ATOM 5146 C CA . GLU B 1 290 ? 30.500 33.068 -7.395 1.00 25.41 299 GLU B CA 1
ATOM 5147 C C . GLU B 1 290 ? 29.392 33.359 -6.370 1.00 24.78 299 GLU B C 1
ATOM 5148 O O . GLU B 1 290 ? 29.637 34.056 -5.387 1.00 25.45 299 GLU B O 1
ATOM 5154 N N . ASP B 1 291 ? 28.186 32.834 -6.574 1.00 23.63 300 ASP B N 1
ATOM 5155 C CA . ASP B 1 291 ? 27.111 32.985 -5.610 1.00 23.82 300 ASP B CA 1
ATOM 5156 C C . ASP B 1 291 ? 26.705 31.675 -4.947 1.00 21.26 300 ASP B C 1
ATOM 5157 O O . ASP B 1 291 ? 25.610 31.585 -4.386 1.00 21.24 300 ASP B O 1
ATOM 5162 N N . GLY B 1 292 ? 27.584 30.676 -4.966 1.00 18.26 301 GLY B N 1
ATOM 5163 C CA . GLY B 1 292 ? 27.200 29.348 -4.491 1.00 17.53 301 GLY B CA 1
ATOM 5164 C C . GLY B 1 292 ? 27.497 29.005 -3.051 1.00 16.41 301 GLY B C 1
ATOM 5165 O O . GLY B 1 292 ? 27.544 27.834 -2.689 1.00 16.93 301 GLY B O 1
ATOM 5166 N N . GLN B 1 293 ? 27.588 30.012 -2.183 1.00 16.22 302 GLN B N 1
ATOM 5167 C CA . GLN B 1 293 ? 28.029 29.763 -0.797 1.00 14.81 302 GLN B CA 1
ATOM 5168 C C . GLN B 1 293 ? 26.903 29.321 0.118 1.00 14.10 302 GLN B C 1
ATOM 5169 O O . GLN B 1 293 ? 25.732 29.735 -0.041 1.00 15.20 302 GLN B O 1
ATOM 5175 N N . TRP B 1 294 ? 27.261 28.459 1.068 1.00 13.71 303 TRP B N 1
ATOM 5176 C CA . TRP B 1 294 ? 26.376 27.937 2.096 1.00 13.39 303 TRP B CA 1
ATOM 5177 C C . TRP B 1 294 ? 27.016 28.156 3.458 1.00 14.05 303 TRP B C 1
ATOM 5178 O O . TRP B 1 294 ? 28.223 28.379 3.562 1.00 13.26 303 TRP B O 1
ATOM 5189 N N . ILE B 1 295 ? 26.202 28.062 4.509 1.00 13.56 304 ILE B N 1
ATOM 5190 C CA . ILE B 1 295 ? 26.757 27.977 5.864 1.00 13.17 304 ILE B CA 1
ATOM 5191 C C . ILE B 1 295 ? 26.367 26.611 6.459 1.00 12.33 304 ILE B C 1
ATOM 5192 O O . ILE B 1 295 ? 25.576 25.848 5.875 1.00 14.03 304 ILE B O 1
ATOM 5197 N N . ASN B 1 296 ? 26.977 26.292 7.604 1.00 13.10 305 ASN B N 1
ATOM 5198 C CA . ASN B 1 296 ? 26.570 25.132 8.390 1.00 13.17 305 ASN B CA 1
ATOM 5199 C C . ASN B 1 296 ? 25.314 25.504 9.194 1.00 13.65 305 ASN B C 1
ATOM 5200 O O . ASN B 1 296 ? 25.160 26.643 9.650 1.00 13.72 305 ASN B O 1
ATOM 5205 N N . GLY B 1 297 ? 24.457 24.528 9.434 1.00 13.56 306 GLY B N 1
ATOM 5206 C CA . GLY B 1 297 ? 23.430 24.705 10.421 1.00 14.04 306 GLY B CA 1
ATOM 5207 C C . GLY B 1 297 ? 22.429 23.585 10.347 1.00 14.00 306 GLY B C 1
ATOM 5208 O O . GLY B 1 297 ? 22.461 22.740 9.420 1.00 12.83 306 GLY B O 1
ATOM 5209 N N . GLY B 1 298 ? 21.535 23.587 11.325 1.00 13.64 307 GLY B N 1
ATOM 5210 C CA . GLY B 1 298 ? 20.461 22.616 11.339 1.00 15.74 307 GLY B CA 1
ATOM 5211 C C . GLY B 1 298 ? 19.445 22.904 12.427 1.00 16.14 307 GLY B C 1
ATOM 5212 O O . GLY B 1 298 ? 19.652 23.778 13.265 1.00 16.94 307 GLY B O 1
ATOM 5213 N N . PRO B 1 299 ? 18.335 22.160 12.414 1.00 16.79 308 PRO B N 1
ATOM 5214 C CA . PRO B 1 299 ? 17.288 22.411 13.409 1.00 16.21 308 PRO B CA 1
ATOM 5215 C C . PRO B 1 299 ? 17.681 21.892 14.763 1.00 17.34 308 PRO B C 1
ATOM 5216 O O . PRO B 1 299 ? 18.353 20.843 14.868 1.00 17.96 308 PRO B O 1
ATOM 5220 N N . ASP B 1 300 ? 17.269 22.594 15.795 1.00 16.65 309 ASP B N 1
ATOM 5221 C CA . ASP B 1 300 ? 17.473 22.168 17.193 1.00 17.59 309 ASP B CA 1
ATOM 5222 C C . ASP B 1 300 ? 16.247 21.362 17.651 1.00 17.69 309 ASP B C 1
ATOM 5223 O O . ASP B 1 300 ? 15.431 21.832 18.425 1.00 18.46 309 ASP B O 1
ATOM 5228 N N . GLN B 1 301 ? 16.145 20.158 17.115 1.00 16.49 310 GLN B N 1
ATOM 5229 C CA . GLN B 1 301 ? 15.075 19.186 17.387 1.00 16.53 310 GLN B CA 1
ATOM 5230 C C . GLN B 1 301 ? 13.739 19.694 16.845 1.00 15.81 310 GLN B C 1
ATOM 5231 O O . GLN B 1 301 ? 13.660 20.811 16.266 1.00 17.68 310 GLN B O 1
ATOM 5237 N N . GLY B 1 302 ? 12.727 18.836 16.925 1.00 14.20 311 GLY B N 1
ATOM 5238 C CA . GLY B 1 302 ? 11.382 19.154 16.463 1.00 13.64 311 GLY B CA 1
ATOM 5239 C C . GLY B 1 302 ? 10.372 18.724 17.491 1.00 12.73 311 GLY B C 1
ATOM 5240 O O . GLY B 1 302 ? 10.702 17.944 18.395 1.00 12.62 311 GLY B O 1
ATOM 5241 N N . PHE B 1 303 ? 9.165 19.269 17.385 1.00 13.50 312 PHE B N 1
ATOM 5242 C CA . PHE B 1 303 ? 8.075 18.983 18.296 1.00 13.88 312 PHE B CA 1
ATOM 5243 C C . PHE B 1 303 ? 7.027 18.142 17.580 1.00 13.90 312 PHE B C 1
ATOM 5244 O O . PHE B 1 303 ? 6.680 18.416 16.449 1.00 14.90 312 PHE B O 1
ATOM 5252 N N . ALA B 1 304 ? 6.518 17.135 18.256 1.00 13.37 313 ALA B N 1
ATOM 5253 C CA . ALA B 1 304 ? 5.551 16.199 17.703 1.00 13.28 313 ALA B CA 1
ATOM 5254 C C . ALA B 1 304 ? 4.453 15.957 18.712 1.00 14.82 313 ALA B C 1
ATOM 5255 O O . ALA B 1 304 ? 4.608 16.224 19.906 1.00 13.87 313 ALA B O 1
ATOM 5257 N N . ILE B 1 305 ? 3.362 15.403 18.187 1.00 14.80 314 ILE B N 1
ATOM 5258 C CA . ILE B 1 305 ? 2.168 15.064 18.941 1.00 15.43 314 ILE B CA 1
ATOM 5259 C C . ILE B 1 305 ? 1.936 13.563 18.862 1.00 15.27 314 ILE B C 1
ATOM 5260 O O . ILE B 1 305 ? 2.215 12.934 17.845 1.00 16.20 314 ILE B O 1
ATOM 5265 N N . ALA B 1 306 ? 1.429 12.963 19.939 1.00 15.66 315 ALA B N 1
ATOM 5266 C CA . ALA B 1 306 ? 1.224 11.521 19.964 1.00 17.48 315 ALA B CA 1
ATOM 5267 C C . ALA B 1 306 ? 0.045 11.167 19.077 1.00 18.35 315 ALA B C 1
ATOM 5268 O O . ALA B 1 306 ? -1.053 11.707 19.248 1.00 20.44 315 ALA B O 1
ATOM 5270 N N . SER B 1 307 ? 0.251 10.243 18.157 1.00 19.00 316 SER B N 1
ATOM 5271 C CA . SER B 1 307 ? -0.876 9.733 17.359 1.00 20.73 316 SER B CA 1
ATOM 5272 C C . SER B 1 307 ? -1.896 8.951 18.221 1.00 22.02 316 SER B C 1
ATOM 5273 O O . SER B 1 307 ? -3.070 8.923 17.888 1.00 22.84 316 SER B O 1
ATOM 5276 N N . ARG B 1 308 ? -1.462 8.372 19.336 1.00 22.49 317 ARG B N 1
ATOM 5277 C CA . ARG B 1 308 ? -2.360 7.623 20.217 1.00 24.55 317 ARG B CA 1
ATOM 5278 C C . ARG B 1 308 ? -3.237 8.507 21.130 1.00 25.18 317 ARG B C 1
ATOM 5279 O O . ARG B 1 308 ? -4.157 8.006 21.802 1.00 26.78 317 ARG B O 1
ATOM 5287 N N . ALA B 1 309 ? -2.983 9.811 21.159 1.00 23.98 318 ALA B N 1
ATOM 5288 C CA . ALA B 1 309 ? -3.754 10.703 22.018 1.00 23.55 318 ALA B CA 1
ATOM 5289 C C . ALA B 1 309 ? -5.201 10.802 21.535 1.00 23.61 318 ALA B C 1
ATOM 5290 O O . ALA B 1 309 ? -5.501 10.503 20.379 1.00 23.32 318 ALA B O 1
ATOM 5292 N N . SER B 1 310 ? -6.087 11.258 22.415 1.00 24.45 319 SER B N 1
ATOM 5293 C CA . SER B 1 310 ? -7.484 11.450 22.032 1.00 25.64 319 SER B CA 1
ATOM 5294 C C . SER B 1 310 ? -7.626 12.667 21.121 1.00 26.71 319 SER B C 1
ATOM 5295 O O . SER B 1 310 ? -6.745 13.523 21.070 1.00 24.64 319 SER B O 1
ATOM 5298 N N . ASP B 1 311 ? -8.765 12.783 20.450 1.00 26.88 320 ASP B N 1
ATOM 5299 C CA . ASP B 1 311 ? -8.989 13.940 19.585 1.00 28.31 320 ASP B CA 1
ATOM 5300 C C . ASP B 1 311 ? -8.927 15.266 20.391 1.00 27.93 320 ASP B C 1
ATOM 5301 O O . ASP B 1 311 ? -8.352 16.252 19.912 1.00 27.75 320 ASP B O 1
ATOM 5306 N N . LYS B 1 312 ? -9.505 15.267 21.596 1.00 27.53 321 LYS B N 1
ATOM 5307 C CA . LYS B 1 312 ? -9.494 16.439 22.478 1.00 27.66 321 LYS B CA 1
ATOM 5308 C C . LYS B 1 312 ? -8.068 16.819 22.920 1.00 25.12 321 LYS B C 1
ATOM 5309 O O . LYS B 1 312 ? -7.697 18.002 22.934 1.00 24.40 321 LYS B O 1
ATOM 5315 N N . GLU B 1 313 ? -7.282 15.809 23.273 1.00 22.79 322 GLU B N 1
ATOM 5316 C CA . GLU B 1 313 ? -5.870 16.014 23.623 1.00 21.97 322 GLU B CA 1
ATOM 5317 C C . GLU B 1 313 ? -5.046 16.541 22.444 1.00 20.66 322 GLU B C 1
ATOM 5318 O O . GLU B 1 313 ? -4.195 17.422 22.617 1.00 20.21 322 GLU B O 1
ATOM 5324 N N . LYS B 1 314 ? -5.307 16.025 21.249 1.00 20.17 323 LYS B N 1
ATOM 5325 C CA . LYS B 1 314 ? -4.585 16.460 20.062 1.00 19.84 323 LYS B CA 1
ATOM 5326 C C . LYS B 1 314 ? -4.892 17.898 19.763 1.00 19.75 323 LYS B C 1
ATOM 5327 O O . LYS B 1 314 ? -3.978 18.662 19.430 1.00 19.19 323 LYS B O 1
ATOM 5333 N N . ALA B 1 315 ? -6.166 18.271 19.904 1.00 19.82 324 ALA B N 1
ATOM 5334 C CA . ALA B 1 315 ? -6.596 19.650 19.644 1.00 20.76 324 ALA B CA 1
ATOM 5335 C C . ALA B 1 315 ? -5.869 20.581 20.593 1.00 20.29 324 ALA B C 1
ATOM 5336 O O . ALA B 1 315 ? -5.362 21.642 20.183 1.00 20.60 324 ALA B O 1
ATOM 5338 N N . ALA B 1 316 ? -5.737 20.149 21.847 1.00 19.16 325 ALA B N 1
ATOM 5339 C CA . ALA B 1 316 ? -5.079 20.957 22.863 1.00 17.76 325 ALA B CA 1
ATOM 5340 C C . ALA B 1 316 ? -3.574 21.051 22.590 1.00 16.94 325 ALA B C 1
ATOM 5341 O O . ALA B 1 316 ? -2.971 22.129 22.731 1.00 17.68 325 ALA B O 1
ATOM 5343 N N . ALA B 1 317 ? -2.997 19.948 22.142 1.00 15.78 326 ALA B N 1
ATOM 5344 C CA . ALA B 1 317 ? -1.587 19.918 21.860 1.00 15.59 326 ALA B CA 1
ATOM 5345 C C . ALA B 1 317 ? -1.248 20.804 20.635 1.00 15.92 326 ALA B C 1
ATOM 5346 O O . ALA B 1 317 ? -0.172 21.425 20.604 1.00 16.25 326 ALA B O 1
ATOM 5348 N N . LYS B 1 318 ? -2.132 20.828 19.637 1.00 17.30 327 LYS B N 1
ATOM 5349 C CA . LYS B 1 318 ? -1.963 21.724 18.471 1.00 18.49 327 LYS B CA 1
ATOM 5350 C C . LYS B 1 318 ? -1.968 23.187 18.904 1.00 18.50 327 LYS B C 1
ATOM 5351 O O . LYS B 1 318 ? -1.201 24.006 18.380 1.00 18.81 327 LYS B O 1
ATOM 5357 N N . LYS B 1 319 ? -2.736 23.495 19.936 1.00 18.26 328 LYS B N 1
ATOM 5358 C CA . LYS B 1 319 ? -2.704 24.841 20.488 1.00 19.99 328 LYS B CA 1
ATOM 5359 C C . LYS B 1 319 ? -1.367 25.171 21.128 1.00 19.22 328 LYS B C 1
ATOM 5360 O O . LYS B 1 319 ? -0.889 26.303 21.042 1.00 18.57 328 LYS B O 1
ATOM 5366 N N . PHE B 1 320 ? -0.773 24.188 21.781 1.00 18.06 329 PHE B N 1
ATOM 5367 C CA . PHE B 1 320 ? 0.565 24.365 22.340 1.00 17.13 329 PHE B CA 1
ATOM 5368 C C . PHE B 1 320 ? 1.558 24.591 21.231 1.00 16.13 329 PHE B C 1
ATOM 5369 O O . PHE B 1 320 ? 2.352 25.533 21.306 1.00 16.84 329 PHE B O 1
ATOM 5377 N N . LEU B 1 321 ? 1.527 23.750 20.203 1.00 15.59 330 LEU B N 1
ATOM 5378 C CA . LEU B 1 321 ? 2.480 23.924 19.089 1.00 16.60 330 LEU B CA 1
ATOM 5379 C C . LEU B 1 321 ? 2.271 25.288 18.388 1.00 16.96 330 LEU B C 1
ATOM 5380 O O . LEU B 1 321 ? 3.268 25.975 18.026 1.00 16.49 330 LEU B O 1
ATOM 5385 N N . ALA B 1 322 ? 1.025 25.729 18.267 1.00 16.74 331 ALA B N 1
ATOM 5386 C CA . ALA B 1 322 ? 0.754 27.043 17.672 1.00 17.71 331 ALA B CA 1
ATOM 5387 C C . ALA B 1 322 ? 1.351 28.149 18.532 1.00 18.61 331 ALA B C 1
ATOM 5388 O O . ALA B 1 322 ? 1.825 29.167 18.006 1.00 19.60 331 ALA B O 1
ATOM 5390 N N . TYR B 1 323 ? 1.270 27.980 19.855 1.00 17.73 332 TYR B N 1
ATOM 5391 C CA . TYR B 1 323 ? 1.812 28.966 20.773 1.00 17.61 332 TYR B CA 1
ATOM 5392 C C . TYR B 1 323 ? 3.330 28.981 20.700 1.00 17.67 332 TYR B C 1
ATOM 5393 O O . TYR B 1 323 ? 3.951 30.058 20.709 1.00 19.68 332 TYR B O 1
ATOM 5402 N N . LEU B 1 324 ? 3.949 27.806 20.632 1.00 17.27 333 LEU B N 1
ATOM 5403 C CA . LEU B 1 324 ? 5.400 27.748 20.456 1.00 17.91 333 LEU B CA 1
ATOM 5404 C C . LEU B 1 324 ? 5.807 28.506 19.196 1.00 17.92 333 LEU B C 1
ATOM 5405 O O . LEU B 1 324 ? 6.735 29.328 19.244 1.00 18.90 333 LEU B O 1
ATOM 5410 N N . ASN B 1 325 ? 5.081 28.276 18.110 1.00 16.72 334 ASN B N 1
ATOM 5411 C CA . ASN B 1 325 ? 5.316 28.993 16.842 1.00 16.79 334 ASN B CA 1
ATOM 5412 C C . ASN B 1 325 ? 4.487 30.290 16.793 1.00 17.91 334 ASN B C 1
ATOM 5413 O O . ASN B 1 325 ? 3.599 30.465 15.952 1.00 19.59 334 ASN B O 1
ATOM 5418 N N . SER B 1 326 ? 4.772 31.167 17.746 1.00 19.16 335 SER B N 1
ATOM 5419 C CA . SER B 1 326 ? 4.171 32.499 17.844 1.00 19.91 335 SER B CA 1
ATOM 5420 C C . SER B 1 326 ? 5.254 33.458 18.326 1.00 19.58 335 SER B C 1
ATOM 5421 O O . SER B 1 326 ? 6.287 33.033 18.847 1.00 19.00 335 SER B O 1
ATOM 5424 N N . GLU B 1 327 ? 5.020 34.764 18.162 1.00 20.32 336 GLU B N 1
ATOM 5425 C CA A GLU B 1 327 ? 6.033 35.734 18.524 0.50 21.17 336 GLU B CA 1
ATOM 5426 C CA B GLU B 1 327 ? 6.039 35.742 18.549 0.50 21.34 336 GLU B CA 1
ATOM 5427 C C . GLU B 1 327 ? 6.408 35.561 19.994 1.00 21.29 336 GLU B C 1
ATOM 5428 O O . GLU B 1 327 ? 7.597 35.496 20.327 1.00 21.98 336 GLU B O 1
ATOM 5439 N N . GLU B 1 328 ? 5.401 35.468 20.870 1.00 21.96 337 GLU B N 1
ATOM 5440 C CA . GLU B 1 328 ? 5.647 35.344 22.322 1.00 23.30 337 GLU B CA 1
ATOM 5441 C C . GLU B 1 328 ? 6.373 34.023 22.664 1.00 22.28 337 GLU B C 1
ATOM 5442 O O . GLU B 1 328 ? 7.343 33.984 23.434 1.00 22.29 337 GLU B O 1
ATOM 5448 N N . GLY B 1 329 ? 5.905 32.943 22.053 1.00 21.60 338 GLY B N 1
ATOM 5449 C CA . GLY B 1 329 ? 6.506 31.647 22.289 1.00 21.20 338 GLY B CA 1
ATOM 5450 C C . GLY B 1 329 ? 7.961 31.600 21.837 1.00 20.69 338 GLY B C 1
ATOM 5451 O O . GLY B 1 329 ? 8.822 31.097 22.565 1.00 20.42 338 GLY B O 1
ATOM 5452 N N . LEU B 1 330 ? 8.223 32.109 20.641 1.00 21.18 339 LEU B N 1
ATOM 5453 C CA . LEU B 1 330 ? 9.554 32.020 20.006 1.00 22.09 339 LEU B CA 1
ATOM 5454 C C . LEU B 1 330 ? 10.535 32.957 20.700 1.00 23.49 339 LEU B C 1
ATOM 5455 O O . LEU B 1 330 ? 11.716 32.620 20.860 1.00 22.49 339 LEU B O 1
ATOM 5460 N N . GLU B 1 331 ? 10.053 34.120 21.117 1.00 24.07 340 GLU B N 1
ATOM 5461 C CA A GLU B 1 331 ? 10.900 35.063 21.831 0.50 25.32 340 GLU B CA 1
ATOM 5462 C CA B GLU B 1 331 ? 10.914 35.062 21.843 0.50 25.51 340 GLU B CA 1
ATOM 5463 C C . GLU B 1 331 ? 11.432 34.392 23.095 1.00 24.99 340 GLU B C 1
ATOM 5464 O O . GLU B 1 331 ? 12.643 34.415 23.354 1.00 24.83 340 GLU B O 1
ATOM 5475 N N . ALA B 1 332 ? 10.520 33.774 23.855 1.00 24.16 341 ALA B N 1
ATOM 5476 C CA . ALA B 1 332 ? 10.852 33.114 25.097 1.00 23.26 341 ALA B CA 1
ATOM 5477 C C . ALA B 1 332 ? 11.814 31.949 24.883 1.00 22.89 341 ALA B C 1
ATOM 5478 O O . ALA B 1 332 ? 12.834 31.808 25.586 1.00 22.77 341 ALA B O 1
ATOM 5480 N N . PHE B 1 333 ? 11.504 31.124 23.894 1.00 20.73 342 PHE B N 1
ATOM 5481 C CA . PHE B 1 333 ? 12.236 29.894 23.698 1.00 21.04 342 PHE B CA 1
ATOM 5482 C C . PHE B 1 333 ? 13.627 30.180 23.137 1.00 22.26 342 PHE B C 1
ATOM 5483 O O . PHE B 1 333 ? 14.634 29.618 23.603 1.00 22.67 342 PHE B O 1
ATOM 5491 N N . THR B 1 334 ? 13.713 31.032 22.128 1.00 24.72 343 THR B N 1
ATOM 5492 C CA . THR B 1 334 ? 15.028 31.263 21.504 1.00 27.35 343 THR B CA 1
ATOM 5493 C C . THR B 1 334 ? 15.950 32.116 22.380 1.00 30.60 343 THR B C 1
ATOM 5494 O O . THR B 1 334 ? 17.158 31.910 22.356 1.00 32.56 343 THR B O 1
ATOM 5498 N N . SER B 1 335 ? 15.397 33.008 23.200 1.00 33.34 344 SER B N 1
ATOM 5499 C CA A SER B 1 335 ? 16.217 33.777 24.140 0.50 34.75 344 SER B CA 1
ATOM 5500 C CA B SER B 1 335 ? 16.207 33.778 24.164 0.50 35.01 344 SER B CA 1
ATOM 5501 C C . SER B 1 335 ? 16.822 32.836 25.178 1.00 35.63 344 SER B C 1
ATOM 5502 O O . SER B 1 335 ? 18.017 32.919 25.475 1.00 36.54 344 SER B O 1
ATOM 5507 N N . ALA B 1 336 ? 15.984 31.940 25.709 1.00 36.49 345 ALA B N 1
ATOM 5508 C CA . ALA B 1 336 ? 16.398 30.953 26.713 1.00 37.34 345 ALA B CA 1
ATOM 5509 C C . ALA B 1 336 ? 17.375 29.898 26.161 1.00 37.86 345 ALA B C 1
ATOM 5510 O O . ALA B 1 336 ? 18.285 29.468 26.881 1.00 38.68 345 ALA B O 1
ATOM 5512 N N . ALA B 1 337 ? 17.202 29.496 24.898 1.00 37.65 346 ALA B N 1
ATOM 5513 C CA . ALA B 1 337 ? 18.048 28.436 24.274 1.00 38.03 346 ALA B CA 1
ATOM 5514 C C . ALA B 1 337 ? 19.343 28.923 23.572 1.00 38.06 346 ALA B C 1
ATOM 5515 O O . ALA B 1 337 ? 20.248 28.115 23.333 1.00 38.82 346 ALA B O 1
ATOM 5517 N N . GLY B 1 338 ? 19.435 30.211 23.233 1.00 38.14 347 GLY B N 1
ATOM 5518 C CA . GLY B 1 338 ? 20.569 30.749 22.450 1.00 37.39 347 GLY B CA 1
ATOM 5519 C C . GLY B 1 338 ? 20.585 30.352 20.972 1.00 36.54 347 GLY B C 1
ATOM 5520 O O . GLY B 1 338 ? 21.616 30.398 20.285 1.00 38.16 347 GLY B O 1
ATOM 5521 N N . THR B 1 339 ? 19.423 30.003 20.438 1.00 33.65 348 THR B N 1
ATOM 5522 C CA . THR B 1 339 ? 19.360 29.534 19.073 1.00 30.69 348 THR B CA 1
ATOM 5523 C C . THR B 1 339 ? 18.702 30.598 18.198 1.00 27.55 348 THR B C 1
ATOM 5524 O O . THR B 1 339 ? 18.253 31.651 18.692 1.00 28.10 348 THR B O 1
ATOM 5528 N N . LEU B 1 340 ? 18.649 30.339 16.901 1.00 23.04 349 LEU B N 1
ATOM 5529 C CA . LEU B 1 340 ? 17.974 31.236 15.970 1.00 21.49 349 LEU B CA 1
ATOM 5530 C C . LEU B 1 340 ? 16.602 30.746 15.575 1.00 20.08 349 LEU B C 1
ATOM 5531 O O . LEU B 1 340 ? 16.421 29.587 15.320 1.00 20.85 349 LEU B O 1
ATOM 5536 N N . SER B 1 341 ? 15.632 31.643 15.451 1.00 18.73 350 SER B N 1
ATOM 5537 C CA . SER B 1 341 ? 14.290 31.251 15.047 1.00 17.67 350 SER B CA 1
ATOM 5538 C C . SER B 1 341 ? 14.209 30.825 13.581 1.00 17.70 350 SER B C 1
ATOM 5539 O O . SER B 1 341 ? 14.710 31.519 12.693 1.00 18.31 350 SER B O 1
ATOM 5542 N N . LEU B 1 342 ? 13.491 29.729 13.327 1.00 16.25 351 LEU B N 1
ATOM 5543 C CA . LEU B 1 342 ? 13.158 29.250 11.999 1.00 17.18 351 LEU B CA 1
ATOM 5544 C C . LEU B 1 342 ? 11.850 29.794 11.461 1.00 18.85 351 LEU B C 1
ATOM 5545 O O . LEU B 1 342 ? 11.437 29.431 10.356 1.00 19.85 351 LEU B O 1
ATOM 5550 N N . SER B 1 343 ? 11.185 30.635 12.242 1.00 18.80 352 SER B N 1
ATOM 5551 C CA . SER B 1 343 ? 9.848 31.110 11.893 1.00 18.84 352 SER B CA 1
ATOM 5552 C C . SER B 1 343 ? 9.820 32.619 11.669 1.00 19.29 352 SER B C 1
ATOM 5553 O O . SER B 1 343 ? 10.412 33.397 12.421 1.00 19.42 352 SER B O 1
ATOM 5556 N N . SER B 1 344 ? 9.099 33.004 10.636 1.00 19.78 353 SER B N 1
ATOM 5557 C CA . SER B 1 344 ? 8.918 34.406 10.312 1.00 21.95 353 SER B CA 1
ATOM 5558 C C . SER B 1 344 ? 8.090 35.110 11.390 1.00 22.34 353 SER B C 1
ATOM 5559 O O . SER B 1 344 ? 8.032 36.338 11.428 1.00 22.89 353 SER B O 1
ATOM 5562 N N . LYS B 1 345 ? 7.468 34.351 12.294 1.00 21.96 354 LYS B N 1
ATOM 5563 C CA . LYS B 1 345 ? 6.745 34.960 13.421 1.00 23.28 354 LYS B CA 1
ATOM 5564 C C . LYS B 1 345 ? 7.640 35.646 14.463 1.00 23.64 354 LYS B C 1
ATOM 5565 O O . LYS B 1 345 ? 7.153 36.471 15.264 1.00 23.27 354 LYS B O 1
ATOM 5571 N N . TYR B 1 346 ? 8.940 35.352 14.428 1.00 22.81 355 TYR B N 1
ATOM 5572 C CA . TYR B 1 346 ? 9.894 36.007 15.302 1.00 23.70 355 TYR B CA 1
ATOM 5573 C C . TYR B 1 346 ? 11.252 36.023 14.637 1.00 25.26 355 TYR B C 1
ATOM 5574 O O . TYR B 1 346 ? 11.827 34.982 14.346 1.00 23.14 355 TYR B O 1
ATOM 5583 N N . ASN B 1 347 ? 11.743 37.214 14.340 1.00 28.40 356 ASN B N 1
ATOM 5584 C CA . ASN B 1 347 ? 13.030 37.316 13.676 1.00 30.89 356 ASN B CA 1
ATOM 5585 C C . ASN B 1 347 ? 14.150 37.230 14.688 1.00 31.78 356 ASN B C 1
ATOM 5586 O O . ASN B 1 347 ? 14.106 37.859 15.762 1.00 32.76 356 ASN B O 1
ATOM 5591 N N . ALA B 1 348 ? 15.177 36.450 14.327 1.00 32.54 357 ALA B N 1
ATOM 5592 C CA . ALA B 1 348 ? 16.380 36.352 15.143 1.00 32.81 357 ALA B CA 1
ATOM 5593 C C . ALA B 1 348 ? 17.033 37.736 15.232 1.00 33.18 357 ALA B C 1
ATOM 5594 O O . ALA B 1 348 ? 16.872 38.553 14.307 1.00 31.70 357 ALA B O 1
ATOM 5596 N N . GLU B 1 349 ? 17.700 37.980 16.363 1.00 33.33 358 GLU B N 1
ATOM 5597 C CA . GLU B 1 349 ? 18.403 39.240 16.650 1.00 33.96 358 GLU B CA 1
ATOM 5598 C C . GLU B 1 349 ? 19.923 39.029 16.805 1.00 32.90 358 GLU B C 1
ATOM 5599 O O . GLU B 1 349 ? 20.488 39.233 17.889 1.00 32.77 358 GLU B O 1
ATOM 5605 N N . PRO B 1 350 ? 20.585 38.622 15.704 1.00 32.19 359 PRO B N 1
ATOM 5606 C CA . PRO B 1 350 ? 22.008 38.400 15.756 1.00 30.73 359 PRO B CA 1
ATOM 5607 C C . PRO B 1 350 ? 22.824 39.690 15.843 1.00 29.40 359 PRO B C 1
ATOM 5608 O O . PRO B 1 350 ? 22.406 40.759 15.362 1.00 29.30 359 PRO B O 1
ATOM 5612 N N . PRO B 1 351 ? 24.033 39.577 16.392 1.00 27.65 360 PRO B N 1
ATOM 5613 C CA . PRO B 1 351 ? 24.933 40.724 16.431 1.00 26.73 360 PRO B CA 1
ATOM 5614 C C . PRO B 1 351 ? 25.466 41.132 15.062 1.00 25.87 360 PRO B C 1
ATOM 5615 O O . PRO B 1 351 ? 25.320 40.374 14.063 1.00 24.19 360 PRO B O 1
ATOM 5619 N N . ALA B 1 352 ? 26.125 42.281 15.026 1.00 25.05 361 ALA B N 1
ATOM 5620 C CA . ALA B 1 352 ? 26.551 42.902 13.789 1.00 25.50 361 ALA B CA 1
ATOM 5621 C C . ALA B 1 352 ? 27.409 41.939 12.980 1.00 24.71 361 ALA B C 1
ATOM 5622 O O . ALA B 1 352 ? 27.295 41.872 11.748 1.00 24.97 361 ALA B O 1
ATOM 5624 N N . GLU B 1 353 ? 28.281 41.230 13.682 1.00 25.00 362 GLU B N 1
ATOM 5625 C CA A GLU B 1 353 ? 29.274 40.370 13.046 0.50 24.54 362 GLU B CA 1
ATOM 5626 C CA B GLU B 1 353 ? 29.270 40.394 12.992 0.50 24.61 362 GLU B CA 1
ATOM 5627 C C . GLU B 1 353 ? 28.625 39.193 12.322 1.00 23.66 362 GLU B C 1
ATOM 5628 O O . GLU B 1 353 ? 29.194 38.663 11.390 1.00 23.70 362 GLU B O 1
ATOM 5639 N N . LEU B 1 354 ? 27.442 38.762 12.787 1.00 22.03 363 LEU B N 1
ATOM 5640 C CA . LEU B 1 354 ? 26.748 37.631 12.162 1.00 21.90 363 LEU B CA 1
ATOM 5641 C C . LEU B 1 354 ? 25.600 38.050 11.262 1.00 22.40 363 LEU B C 1
ATOM 5642 O O . LEU B 1 354 ? 24.957 37.205 10.651 1.00 20.92 363 LEU B O 1
ATOM 5647 N N . LYS B 1 355 ? 25.300 39.347 11.212 1.00 23.36 364 LYS B N 1
ATOM 5648 C CA . LYS B 1 355 ? 24.081 39.793 10.532 1.00 25.06 364 LYS B CA 1
ATOM 5649 C C . LYS B 1 355 ? 24.053 39.385 9.072 1.00 25.13 364 LYS B C 1
ATOM 5650 O O . LYS B 1 355 ? 23.038 38.877 8.577 1.00 23.89 364 LYS B O 1
ATOM 5656 N N . ASP B 1 356 ? 25.167 39.557 8.383 1.00 26.37 365 ASP B N 1
ATOM 5657 C CA . ASP B 1 356 ? 25.197 39.232 6.976 1.00 27.99 365 ASP B CA 1
ATOM 5658 C C . ASP B 1 356 ? 25.042 37.717 6.688 1.00 26.58 365 ASP B C 1
ATOM 5659 O O . ASP B 1 356 ? 24.241 37.360 5.822 1.00 27.46 365 ASP B O 1
ATOM 5664 N N . VAL B 1 357 ? 25.717 36.823 7.426 1.00 23.82 366 VAL B N 1
ATOM 5665 C CA . VAL B 1 357 ? 25.484 35.388 7.219 1.00 22.37 366 VAL B CA 1
ATOM 5666 C C . VAL B 1 357 ? 24.083 34.952 7.624 1.00 21.82 366 VAL B C 1
ATOM 5667 O O . VAL B 1 357 ? 23.491 34.073 6.994 1.00 21.25 366 VAL B O 1
ATOM 5671 N N . VAL B 1 358 ? 23.517 35.576 8.651 1.00 19.42 367 VAL B N 1
ATOM 5672 C CA . VAL B 1 358 ? 22.156 35.255 9.034 1.00 19.56 367 VAL B CA 1
ATOM 5673 C C . VAL B 1 358 ? 21.167 35.755 7.978 1.00 20.86 367 VAL B C 1
ATOM 5674 O O . VAL B 1 358 ? 20.299 34.994 7.522 1.00 20.40 367 VAL B O 1
ATOM 5678 N N . ASP B 1 359 ? 21.299 37.003 7.560 1.00 21.53 368 ASP B N 1
ATOM 5679 C CA . ASP B 1 359 ? 20.363 37.548 6.575 1.00 22.76 368 ASP B CA 1
ATOM 5680 C C . ASP B 1 359 ? 20.475 36.908 5.193 1.00 21.96 368 ASP B C 1
ATOM 5681 O O . ASP B 1 359 ? 19.463 36.749 4.520 1.00 23.40 368 ASP B O 1
ATOM 5686 N N . ASN B 1 360 ? 21.694 36.649 4.734 1.00 20.14 369 ASN B N 1
ATOM 5687 C CA . ASN B 1 360 ? 21.909 36.266 3.351 1.00 21.19 369 ASN B CA 1
ATOM 5688 C C . ASN B 1 360 ? 22.019 34.762 3.144 1.00 19.09 369 ASN B C 1
ATOM 5689 O O . ASN B 1 360 ? 21.878 34.315 2.009 1.00 19.54 369 ASN B O 1
ATOM 5694 N N . TYR B 1 361 ? 22.226 34.001 4.232 1.00 17.22 370 TYR B N 1
ATOM 5695 C CA . TYR B 1 361 ? 22.345 32.538 4.128 1.00 16.80 370 TYR B CA 1
ATOM 5696 C C . TYR B 1 361 ? 21.316 31.823 4.986 1.00 17.15 370 TYR B C 1
ATOM 5697 O O . TYR B 1 361 ? 20.494 31.080 4.458 1.00 18.29 370 TYR B O 1
ATOM 5706 N N . PHE B 1 362 ? 21.293 32.091 6.291 1.00 15.99 371 PHE B N 1
ATOM 5707 C CA . PHE B 1 362 ? 20.356 31.383 7.158 1.00 16.10 371 PHE B CA 1
ATOM 5708 C C . PHE B 1 362 ? 18.892 31.650 6.740 1.00 17.94 371 PHE B C 1
ATOM 5709 O O . PHE B 1 362 ? 18.082 30.725 6.558 1.00 16.87 371 PHE B O 1
ATOM 5717 N N . LYS B 1 363 ? 18.538 32.920 6.602 1.00 18.58 372 LYS B N 1
ATOM 5718 C CA A LYS B 1 363 ? 17.139 33.230 6.281 0.50 20.18 372 LYS B CA 1
ATOM 5719 C CA B LYS B 1 363 ? 17.181 33.361 6.212 0.50 20.60 372 LYS B CA 1
ATOM 5720 C C . LYS B 1 363 ? 16.780 32.912 4.817 1.00 21.04 372 LYS B C 1
ATOM 5721 O O . LYS B 1 363 ? 15.592 32.959 4.435 1.00 21.25 372 LYS B O 1
ATOM 5732 N N . GLN B 1 364 ? 17.774 32.543 4.014 1.00 18.92 373 GLN B N 1
ATOM 5733 C CA . GLN B 1 364 ? 17.536 32.123 2.631 1.00 20.06 373 GLN B CA 1
ATOM 5734 C C . GLN B 1 364 ? 17.635 30.591 2.482 1.00 18.42 373 GLN B C 1
ATOM 5735 O O . GLN B 1 364 ? 17.687 30.083 1.360 1.00 18.20 373 GLN B O 1
ATOM 5741 N N . ASN B 1 365 ? 17.644 29.882 3.621 1.00 17.72 374 ASN B N 1
ATOM 5742 C CA . ASN B 1 365 ? 17.696 28.427 3.678 1.00 18.35 374 ASN B CA 1
ATOM 5743 C C . ASN B 1 365 ? 18.941 27.854 3.082 1.00 18.64 374 ASN B C 1
ATOM 5744 O O . ASN B 1 365 ? 18.908 26.746 2.514 1.00 22.36 374 ASN B O 1
ATOM 5749 N N . LYS B 1 366 ? 20.043 28.577 3.184 1.00 16.15 375 LYS B N 1
ATOM 5750 C CA A LYS B 1 366 ? 21.312 28.101 2.656 0.50 15.41 375 LYS B CA 1
ATOM 5751 C CA B LYS B 1 366 ? 21.312 28.108 2.662 0.50 15.81 375 LYS B CA 1
ATOM 5752 C C . LYS B 1 366 ? 22.204 27.634 3.812 1.00 15.16 375 LYS B C 1
ATOM 5753 O O . LYS B 1 366 ? 23.384 28.012 3.900 1.00 15.08 375 LYS B O 1
ATOM 5764 N N . PHE B 1 367 ? 21.636 26.814 4.678 1.00 13.94 376 PHE B N 1
ATOM 5765 C CA . PHE B 1 367 ? 22.395 26.189 5.756 1.00 13.52 376 PHE B CA 1
ATOM 5766 C C . PHE B 1 367 ? 22.161 24.673 5.717 1.00 13.14 376 PHE B C 1
ATOM 5767 O O . PHE B 1 367 ? 21.065 24.222 5.327 1.00 14.02 376 PHE B O 1
ATOM 5775 N N . TYR B 1 368 ? 23.187 23.899 6.089 1.00 12.90 377 TYR B N 1
ATOM 5776 C CA . TYR B 1 368 ? 23.088 22.448 5.998 1.00 12.77 377 TYR B CA 1
ATOM 5777 C C . TYR B 1 368 ? 24.066 21.801 6.967 1.00 12.72 377 TYR B C 1
ATOM 5778 O O . TYR B 1 368 ? 25.108 22.374 7.329 1.00 13.36 377 TYR B O 1
ATOM 5787 N N . TRP B 1 369 ? 23.684 20.612 7.393 1.00 12.60 378 TRP B N 1
ATOM 5788 C CA . TRP B 1 369 ? 24.537 19.705 8.156 1.00 12.28 378 TRP B CA 1
ATOM 5789 C C . TRP B 1 369 ? 24.171 18.270 7.722 1.00 11.54 378 TRP B C 1
ATOM 5790 O O . TRP B 1 369 ? 22.994 17.986 7.440 1.00 12.07 378 TRP B O 1
ATOM 5801 N N . VAL B 1 370 ? 25.129 17.346 7.721 1.00 12.21 379 VAL B N 1
ATOM 5802 C CA . VAL B 1 370 ? 24.828 15.945 7.348 1.00 11.36 379 VAL B CA 1
ATOM 5803 C C . VAL B 1 370 ? 24.242 15.228 8.596 1.00 12.94 379 VAL B C 1
ATOM 5804 O O . VAL B 1 370 ? 24.956 14.917 9.568 1.00 13.62 379 VAL B O 1
ATOM 5808 N N . ASN B 1 371 ? 22.927 15.071 8.571 1.00 13.27 380 ASN B N 1
ATOM 5809 C CA . ASN B 1 371 ? 22.162 14.459 9.657 1.00 14.16 380 ASN B CA 1
ATOM 5810 C C . ASN B 1 371 ? 21.774 13.048 9.272 1.00 13.93 380 ASN B C 1
ATOM 5811 O O . ASN B 1 371 ? 20.697 12.786 8.757 1.00 15.31 380 ASN B O 1
ATOM 5816 N N . TRP B 1 372 ? 22.714 12.119 9.421 1.00 13.76 381 TRP B N 1
ATOM 5817 C CA . TRP B 1 372 ? 22.529 10.753 8.992 1.00 12.70 381 TRP B CA 1
ATOM 5818 C C . TRP B 1 372 ? 21.264 10.182 9.633 1.00 12.92 381 TRP B C 1
ATOM 5819 O O . TRP B 1 372 ? 21.104 10.280 10.840 1.00 13.42 381 TRP B O 1
ATOM 5830 N N . PRO B 1 373 ? 20.398 9.559 8.838 1.00 13.30 382 PRO B N 1
ATOM 5831 C CA . PRO B 1 373 ? 19.114 9.151 9.444 1.00 14.49 382 PRO B CA 1
ATOM 5832 C C . PRO B 1 373 ? 19.174 7.893 10.272 1.00 14.22 382 PRO B C 1
ATOM 5833 O O . PRO B 1 373 ? 18.204 7.590 10.973 1.00 15.82 382 PRO B O 1
ATOM 5837 N N . LYS B 1 374 ? 20.293 7.168 10.215 1.00 13.77 383 LYS B N 1
ATOM 5838 C CA . LYS B 1 374 ? 20.486 5.952 10.976 1.00 16.44 383 LYS B CA 1
ATOM 5839 C C . LYS B 1 374 ? 21.899 5.904 11.519 1.00 14.39 383 LYS B C 1
ATOM 5840 O O . LYS B 1 374 ? 22.807 6.410 10.872 1.00 15.14 383 LYS B O 1
ATOM 5846 N N . SER B 1 375 ? 22.027 5.392 12.745 1.00 14.63 384 SER B N 1
ATOM 5847 C CA . SER B 1 375 ? 23.322 5.239 13.436 1.00 14.45 384 SER B CA 1
ATOM 5848 C C . SER B 1 375 ? 24.296 6.363 13.139 1.00 13.75 384 SER B C 1
ATOM 5849 O O . SER B 1 375 ? 25.408 6.129 12.641 1.00 12.03 384 SER B O 1
ATOM 5852 N N . PRO B 1 376 ? 23.903 7.601 13.429 1.00 12.64 385 PRO B N 1
ATOM 5853 C CA . PRO B 1 376 ? 24.739 8.721 13.052 1.00 12.74 385 PRO B CA 1
ATOM 5854 C C . PRO B 1 376 ? 26.125 8.700 13.637 1.00 12.88 385 PRO B C 1
ATOM 5855 O O . PRO B 1 376 ? 27.053 9.147 12.958 1.00 13.37 385 PRO B O 1
ATOM 5859 N N . THR B 1 377 ? 26.322 8.162 14.837 1.00 11.74 386 THR B N 1
ATOM 5860 C CA . THR B 1 377 ? 27.651 8.147 15.439 1.00 12.00 386 THR B CA 1
ATOM 5861 C C . THR B 1 377 ? 28.567 7.234 14.655 1.00 11.70 386 THR B C 1
ATOM 5862 O O . THR B 1 377 ? 29.737 7.531 14.473 1.00 11.63 386 THR B O 1
ATOM 5866 N N . VAL B 1 378 ? 28.037 6.117 14.170 1.00 10.78 387 VAL B N 1
ATOM 5867 C CA . VAL B 1 378 ? 28.847 5.183 13.354 1.00 10.62 387 VAL B CA 1
ATOM 5868 C C . VAL B 1 378 ? 29.310 5.851 12.063 1.00 10.49 387 VAL B C 1
ATOM 5869 O O . VAL B 1 378 ? 30.493 5.711 11.652 1.00 12.17 387 VAL B O 1
ATOM 5881 N N . SER B 1 380 ? 29.443 9.162 11.390 1.00 12.27 389 SER B N 1
ATOM 5882 C CA . SER B 1 380 ? 30.370 10.276 11.665 1.00 12.54 389 SER B CA 1
ATOM 5883 C C . SER B 1 380 ? 31.758 9.740 11.938 1.00 12.90 389 SER B C 1
ATOM 5884 O O . SER B 1 380 ? 32.738 10.274 11.467 1.00 12.27 389 SER B O 1
ATOM 5887 N N . THR B 1 381 ? 31.848 8.654 12.678 1.00 12.47 390 THR B N 1
ATOM 5888 C CA . THR B 1 381 ? 33.140 8.042 12.968 1.00 12.71 390 THR B CA 1
ATOM 5889 C C . THR B 1 381 ? 33.872 7.586 11.713 1.00 13.25 390 THR B C 1
ATOM 5890 O O . THR B 1 381 ? 35.063 7.851 11.520 1.00 12.14 390 THR B O 1
ATOM 5894 N N . GLU B 1 382 ? 33.128 6.956 10.821 1.00 12.53 391 GLU B N 1
ATOM 5895 C CA . GLU B 1 382 ? 33.705 6.532 9.549 1.00 13.29 391 GLU B CA 1
ATOM 5896 C C . GLU B 1 382 ? 34.128 7.727 8.718 1.00 12.28 391 GLU B C 1
ATOM 5897 O O . GLU B 1 382 ? 35.234 7.719 8.127 1.00 13.49 391 GLU B O 1
ATOM 5903 N N . GLY B 1 383 ? 33.303 8.754 8.671 1.00 11.35 392 GLY B N 1
ATOM 5904 C CA . GLY B 1 383 ? 33.629 9.952 7.902 1.00 12.25 392 GLY B CA 1
ATOM 5905 C C . GLY B 1 383 ? 34.865 10.682 8.419 1.00 13.10 392 GLY B C 1
ATOM 5906 O O . GLY B 1 383 ? 35.686 11.168 7.634 1.00 13.19 392 GLY B O 1
ATOM 5907 N N . ILE B 1 384 ? 35.012 10.721 9.734 1.00 13.13 393 ILE B N 1
ATOM 5908 C CA . ILE B 1 384 ? 36.192 11.302 10.373 1.00 13.78 393 ILE B CA 1
ATOM 5909 C C . ILE B 1 384 ? 37.440 10.576 9.887 1.00 13.26 393 ILE B C 1
ATOM 5910 O O . ILE B 1 384 ? 38.455 11.207 9.507 1.00 13.30 393 ILE B O 1
ATOM 5915 N N . ALA B 1 385 ? 37.397 9.244 9.891 1.00 12.92 394 ALA B N 1
ATOM 5916 C CA . ALA B 1 385 ? 38.524 8.441 9.445 1.00 14.47 394 ALA B CA 1
ATOM 5917 C C . ALA B 1 385 ? 38.876 8.755 7.998 1.00 14.52 394 ALA B C 1
ATOM 5918 O O . ALA B 1 385 ? 40.055 8.902 7.677 1.00 16.13 394 ALA B O 1
ATOM 5920 N N . GLN B 1 386 ? 37.877 8.889 7.132 1.00 14.47 395 GLN B N 1
ATOM 5921 C CA . GLN B 1 386 ? 38.161 9.200 5.725 1.00 14.51 395 GLN B CA 1
ATOM 5922 C C . GLN B 1 386 ? 38.766 10.594 5.581 1.00 14.37 395 GLN B C 1
ATOM 5923 O O . GLN B 1 386 ? 39.686 10.774 4.801 1.00 14.28 395 GLN B O 1
ATOM 5929 N N . GLN B 1 387 ? 38.269 11.567 6.320 1.00 13.64 396 GLN B N 1
ATOM 5930 C CA . GLN B 1 387 ? 38.797 12.944 6.260 1.00 14.71 396 GLN B CA 1
ATOM 5931 C C . GLN B 1 387 ? 40.275 12.954 6.608 1.00 14.13 396 GLN B C 1
ATOM 5932 O O . GLN B 1 387 ? 41.107 13.616 5.953 1.00 15.73 396 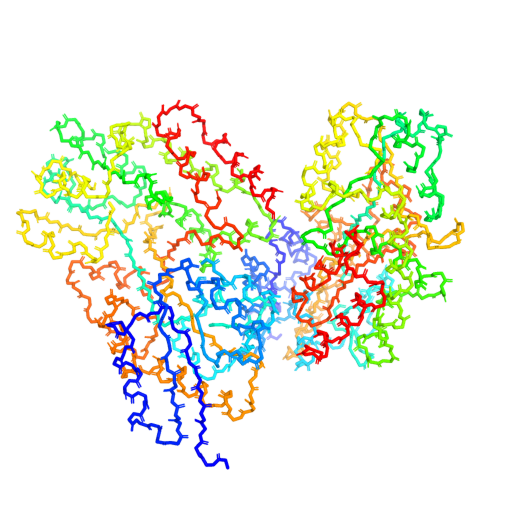GLN B O 1
ATOM 5938 N N . GLN B 1 388 ? 40.607 12.253 7.677 1.00 14.98 397 GLN B N 1
ATOM 5939 C CA . GLN B 1 388 ? 41.994 12.221 8.137 1.00 15.89 397 GLN B CA 1
ATOM 5940 C C . GLN B 1 388 ? 42.924 11.562 7.109 1.00 15.69 397 GLN B C 1
ATOM 5941 O O . GLN B 1 388 ? 44.027 12.059 6.834 1.00 17.38 397 GLN B O 1
ATOM 5947 N N . LYS B 1 389 ? 42.470 10.458 6.534 1.00 16.19 398 LYS B N 1
ATOM 5948 C CA . LYS B 1 389 ? 43.227 9.757 5.482 1.00 17.02 398 LYS B CA 1
ATOM 5949 C C . LYS B 1 389 ? 43.391 10.604 4.224 1.00 16.88 398 LYS B C 1
ATOM 5950 O O . LYS B 1 389 ? 44.463 10.630 3.639 1.00 18.63 398 LYS B O 1
ATOM 5956 N N . ILE B 1 390 ? 42.335 11.343 3.840 1.00 16.36 399 ILE B N 1
ATOM 5957 C CA . ILE B 1 390 ? 42.370 12.216 2.671 1.00 17.74 399 ILE B CA 1
ATOM 5958 C C . ILE B 1 390 ? 43.403 13.317 2.866 1.00 18.17 399 ILE B C 1
ATOM 5959 O O . ILE B 1 390 ? 44.240 13.573 1.982 1.00 17.33 399 ILE B O 1
ATOM 5964 N N . VAL B 1 391 ? 43.365 13.946 4.028 1.00 17.27 400 VAL B N 1
ATOM 5965 C CA . VAL B 1 391 ? 44.281 15.054 4.306 1.00 18.13 400 VAL B CA 1
ATOM 5966 C C . VAL B 1 391 ? 45.715 14.565 4.246 1.00 19.77 400 VAL B C 1
ATOM 5967 O O . VAL B 1 391 ? 46.596 15.278 3.741 1.00 21.38 400 VAL B O 1
ATOM 5971 N N . GLN B 1 392 ? 45.946 13.351 4.727 1.00 19.41 401 GLN B N 1
ATOM 5972 C CA . GLN B 1 392 ? 47.275 12.768 4.739 1.00 21.11 401 GLN B CA 1
ATOM 5973 C C . GLN B 1 392 ? 47.678 12.064 3.447 1.00 21.80 401 GLN B C 1
ATOM 5974 O O . GLN B 1 392 ? 48.751 11.449 3.375 1.00 23.57 401 GLN B O 1
ATOM 5980 N N . GLY B 1 393 ? 46.832 12.139 2.429 1.00 21.84 402 GLY B N 1
ATOM 5981 C CA . GLY B 1 393 ? 47.143 11.535 1.127 1.00 22.60 402 GLY B CA 1
ATOM 5982 C C . GLY B 1 393 ? 47.211 10.021 1.161 1.00 22.89 402 GLY B C 1
ATOM 5983 O O . GLY B 1 393 ? 47.885 9.421 0.319 1.00 25.10 402 GLY B O 1
ATOM 5984 N N . GLN B 1 394 ? 46.498 9.404 2.091 1.00 21.11 403 GLN B N 1
ATOM 5985 C CA . GLN B 1 394 ? 46.561 7.974 2.318 1.00 22.28 403 GLN B CA 1
ATOM 5986 C C . GLN B 1 394 ? 45.493 7.237 1.510 1.00 21.66 403 GLN B C 1
ATOM 5987 O O . GLN B 1 394 ? 45.594 6.008 1.310 1.00 22.80 403 GLN B O 1
ATOM 5993 N N . ILE B 1 395 ? 44.474 7.972 1.064 1.00 19.19 404 ILE B N 1
ATOM 5994 C CA . ILE B 1 395 ? 43.417 7.399 0.235 1.00 18.80 404 ILE B CA 1
ATOM 5995 C C . ILE B 1 395 ? 42.947 8.406 -0.795 1.00 17.75 404 ILE B C 1
ATOM 5996 O O . ILE B 1 395 ? 43.146 9.636 -0.639 1.00 18.74 404 ILE B O 1
ATOM 6001 N N . SER B 1 396 ? 42.315 7.894 -1.838 1.00 16.19 405 SER B N 1
ATOM 6002 C CA . SER B 1 396 ? 41.732 8.760 -2.877 1.00 14.87 405 SER B CA 1
ATOM 6003 C C . SER B 1 396 ? 40.335 9.258 -2.475 1.00 13.55 405 SER B C 1
ATOM 6004 O O . SER B 1 396 ? 39.693 8.680 -1.591 1.00 13.54 405 SER B O 1
ATOM 6007 N N . ALA B 1 397 ? 39.869 10.286 -3.166 1.00 13.16 406 ALA B N 1
ATOM 6008 C CA . ALA B 1 397 ? 38.494 10.780 -3.002 1.00 13.05 406 ALA B CA 1
ATOM 6009 C C . ALA B 1 397 ? 37.455 9.664 -3.199 1.00 12.55 406 ALA B C 1
ATOM 6010 O O . ALA B 1 397 ? 36.536 9.492 -2.376 1.00 12.67 406 ALA B O 1
ATOM 6012 N N . LYS B 1 398 ? 37.605 8.896 -4.277 1.00 13.63 407 LYS B N 1
ATOM 6013 C CA . LYS B 1 398 ? 36.683 7.818 -4.577 1.00 14.13 407 LYS B CA 1
ATOM 6014 C C . LYS B 1 398 ? 36.715 6.747 -3.482 1.00 14.13 407 LYS B C 1
ATOM 6015 O O . LYS B 1 398 ? 35.685 6.237 -3.041 1.00 13.77 407 LYS B O 1
ATOM 6021 N N . ASP B 1 399 ? 37.894 6.415 -3.000 1.00 15.10 408 ASP B N 1
ATOM 6022 C CA . ASP B 1 399 ? 37.963 5.404 -1.956 1.00 16.69 408 ASP B CA 1
ATOM 6023 C C . ASP B 1 399 ? 37.342 5.833 -0.625 1.00 14.51 408 ASP B C 1
ATOM 6024 O O . ASP B 1 399 ? 36.725 5.022 0.045 1.00 13.57 408 ASP B O 1
ATOM 6029 N N . ALA B 1 400 ? 37.466 7.123 -0.298 1.00 13.95 409 ALA B N 1
ATOM 6030 C CA . ALA B 1 400 ? 36.784 7.724 0.874 1.00 13.25 409 ALA B CA 1
ATOM 6031 C C . ALA B 1 400 ? 35.265 7.524 0.762 1.00 12.81 409 ALA B C 1
ATOM 6032 O O . ALA B 1 400 ? 34.594 7.073 1.704 1.00 13.16 409 ALA B O 1
ATOM 6034 N N . ALA B 1 401 ? 34.732 7.819 -0.415 1.00 11.68 410 ALA B N 1
ATOM 6035 C CA . ALA B 1 401 ? 33.307 7.730 -0.644 1.00 11.95 410 ALA B CA 1
ATOM 6036 C C . ALA B 1 401 ? 32.854 6.292 -0.656 1.00 12.33 410 ALA B C 1
ATOM 6037 O O . ALA B 1 401 ? 31.805 5.963 -0.084 1.00 12.58 410 ALA B O 1
ATOM 6039 N N . LYS B 1 402 ? 33.600 5.420 -1.311 1.00 12.49 411 LYS B N 1
ATOM 6040 C CA . LYS B 1 402 ? 33.260 3.980 -1.272 1.00 13.20 411 LYS B CA 1
ATOM 6041 C C . LYS B 1 402 ? 33.249 3.412 0.147 1.00 12.90 411 LYS B C 1
ATOM 6042 O O . LYS B 1 402 ? 32.406 2.579 0.471 1.00 13.92 411 LYS B O 1
ATOM 6048 N N . ALA B 1 403 ? 34.140 3.885 0.995 1.00 12.05 412 ALA B N 1
ATOM 6049 C CA . ALA B 1 403 ? 34.120 3.481 2.411 1.00 13.20 412 ALA B CA 1
ATOM 6050 C C . ALA B 1 403 ? 32.825 3.844 3.106 1.00 12.77 412 ALA B C 1
ATOM 6051 O O . ALA B 1 403 ? 32.302 3.054 3.921 1.00 13.01 412 ALA B O 1
ATOM 6053 N N . LEU B 1 404 ? 32.295 5.032 2.784 1.00 12.21 413 LEU B N 1
ATOM 6054 C CA . LEU B 1 404 ? 31.059 5.515 3.374 1.00 12.25 413 LEU B CA 1
ATOM 6055 C C . LEU B 1 404 ? 29.899 4.691 2.793 1.00 11.40 413 LEU B C 1
ATOM 6056 O O . LEU B 1 404 ? 28.999 4.291 3.536 1.00 11.69 413 LEU B O 1
ATOM 6061 N N . ASP B 1 405 ? 29.929 4.369 1.504 1.00 12.23 414 ASP B N 1
ATOM 6062 C CA . ASP B 1 405 ? 28.858 3.530 0.970 1.00 12.01 414 ASP B CA 1
ATOM 6063 C C . ASP B 1 405 ? 28.854 2.138 1.614 1.00 12.02 414 ASP B C 1
ATOM 6064 O O . ASP B 1 405 ? 27.780 1.568 1.922 1.00 12.70 414 ASP B O 1
ATOM 6069 N N . ALA B 1 406 ? 30.028 1.537 1.738 1.00 12.20 415 ALA B N 1
ATOM 6070 C CA . ALA B 1 406 ? 30.137 0.232 2.349 1.00 12.71 415 ALA B CA 1
ATOM 6071 C C . ALA B 1 406 ? 29.659 0.242 3.818 1.00 13.06 415 ALA B C 1
ATOM 6072 O O . ALA B 1 406 ? 28.969 -0.688 4.256 1.00 13.45 415 ALA B O 1
ATOM 6074 N N . LYS B 1 407 ? 30.020 1.271 4.576 1.00 12.30 416 LYS B N 1
ATOM 6075 C CA . LYS B 1 407 ? 29.537 1.358 5.974 1.00 12.96 416 LYS B CA 1
ATOM 6076 C C . LYS B 1 407 ? 28.045 1.588 6.015 1.00 12.04 416 LYS B C 1
ATOM 6077 O O . LYS B 1 407 ? 27.346 0.967 6.797 1.00 12.45 416 LYS B O 1
ATOM 6083 N N . TRP B 1 408 ? 27.534 2.488 5.164 1.00 12.10 417 TRP B N 1
ATOM 6084 C CA . TRP B 1 408 ? 26.132 2.802 5.198 1.00 11.28 417 TRP B CA 1
ATOM 6085 C C . TRP B 1 408 ? 25.283 1.556 4.882 1.00 12.29 417 TRP B C 1
ATOM 6086 O O . TRP B 1 408 ? 24.206 1.368 5.437 1.00 13.13 417 TRP B O 1
ATOM 6097 N N . ALA B 1 409 ? 25.806 0.683 4.040 1.00 12.20 418 ALA B N 1
ATOM 6098 C CA . ALA B 1 409 ? 25.084 -0.544 3.697 1.00 11.62 418 ALA B CA 1
ATOM 6099 C C . ALA B 1 409 ? 24.720 -1.367 4.940 1.00 12.80 418 ALA B C 1
ATOM 6100 O O . ALA B 1 409 ? 23.684 -2.053 4.961 1.00 13.33 418 ALA B O 1
ATOM 6102 N N . THR B 1 410 ? 25.583 -1.321 5.954 1.00 13.42 419 THR B N 1
ATOM 6103 C CA . THR B 1 410 ? 25.416 -2.129 7.154 1.00 14.11 419 THR B CA 1
ATOM 6104 C C . THR B 1 410 ? 24.408 -1.536 8.117 1.00 16.61 419 THR B C 1
ATOM 6105 O O . THR B 1 410 ? 23.998 -2.228 9.065 1.00 17.59 419 THR B O 1
ATOM 6109 N N . LEU B 1 411 ? 23.979 -0.304 7.874 1.00 16.98 420 LEU B N 1
ATOM 6110 C CA . LEU B 1 411 ? 23.201 0.502 8.839 1.00 20.65 420 LEU B CA 1
ATOM 6111 C C . LEU B 1 411 ? 21.881 0.929 8.319 1.00 24.06 420 LEU B C 1
ATOM 6112 O O . LEU B 1 411 ? 20.926 1.219 9.098 1.00 23.80 420 LEU B O 1
ATOM 6117 N N . LYS B 1 412 ? 21.837 1.012 6.976 1.00 27.42 421 LYS B N 1
ATOM 6118 C CA . LYS B 1 412 ? 20.748 1.625 6.268 1.00 28.76 421 LYS B CA 1
ATOM 6119 C C . LYS B 1 412 ? 19.552 0.698 6.446 1.00 31.31 421 LYS B C 1
ATOM 6120 O O . LYS B 1 412 ? 18.437 1.220 6.495 1.00 34.46 421 LYS B O 1
#

Sequence (763 aa):
GGKTKKISFYSYFKDNQIGEEVVKGFEKKNPDDITLDDVQYGQDPAQYISTLQTRLAGGKPPTIFNLTDNRTDVKKSGAALDISGEDFLDGIDDTNFALFQQDGKTYGPVSAWVGAFFYNKDILKKAGYDDKFPKTWDDEFIEGKKINSNGSTAFLEDFNTTQIAGSFTGLLASYYGEQGKSGDLDADIWSGKSTFTKDWTPVFKRWEAAAKAGVIPQKSVGLSADQVKQEFVSGNLGVRSGPWDLPDLQKSDIDFGVAPFPAYSKEDGQWINGGPDQGFAIASRASDKEKAAAKKFLAYLLNSEEGLEAFTSAAGTLSLSSKYNNAEPPAELKDVVDNYFKQNKFYWVNWPKSPTVSTEGIAQQQKIVQGQISAKDAAKALDAKWATLGTAGGGKTKKISFYSYFKDNNQIGEVVKGFEKKNPDITLDVQYGQDPAQYISTLQTRLAGGKPPTIFNLTDNRTDVKKSGAALDISGEDFLDGIDDTNFALFQQDGKTYGPVSAWVGAFFYNKDILKKKKAGYDKFPKTWDEFIEGKKINSNGSTAFLEDFNTQIAGSFTGLLASYYGEQGKSGDLDADIWSGKSTFTKDWTPVFKRWEAAAKAGVIPQKSVGLSADQVKQEFVSGNLGVRSGPWDLPDLQQKSDIDFGVAPFPAYSKEDGQWINGGPDQGFAIASRASDKEKAAAKKFLAYLNSEEEGLEEAFTSSAAGTLSLSSKYNAEPPAEELKDVVDNYFKKQNKKFYWVNWPKSPTVSTEGIAQQQKIVQGQISAKDAAKALDAKWATLK

Radius of gyration: 28.38 Å; Cα contacts (8 Å, |Δi|>4): 1437; chains: 2; bounding box: 70×72×80 Å

Foldseek 3Di:
DAAAEFEEEEQDDCLQQVVLVVVLCVVCVRYHYHYHYAPHDVSSQVVLVVQLPDDHHGFKYWQAVCQLVVCPQFFDFCPPPPLCPQFDPLQQPSQDDPRTGRWFWWKFWKFKKFFCVLCVVLPDNDDAQALVVLLCCLSSVVVVFAADAFDLDPFQTQLLFFQLLLLQVVVVDFRQSCVCCVVVVDALLVRVLLSLQSVLVSLVSCNHDLVRPPDDPVNRVVCVLVVRYGMMDGPVCPVVVVPGPGPMATDFHHHHDDSNSGFIAMHGPIIMTGTPPDDPVNNVVVVSSSSSCSAQSNVCSNCVSVVTATSGPNYGDDDDPRCNCVCPVHVVVRRHYDNDDSPPVVLSVLSSVLSSCSSVVNDHSSRSRVSVRVSVVVD/DDPPLAAAEFEEEEADDCLQAVVLQVVLCVVPVSYHYHYDYAPHVVSSQVVLVVLLVDDHRGQKYWDALCQLVVCVQFFDFCPPPPLCAQFDPLQQQSQDDPHTGRWFWFKFWKFKKFFCVLCVVLVDNDAAAALVVLLCCLSSVVVVFAADAFPLQQFNTQLLFFQLLLLQVVVVDARQSCVCCQVVVDFLLVRVLLSLQSVLVSLVSCNHHLVNHPDDPVNRVVCVLVVRYGMMDGPVCVVVNVVGPGPMATDFHHHNDDSLRTFIAMHGRIIMGGTPPDDPVSNVSVSSSSSSCQAQVNVVSNCVSVVTATSGNRHHGDDDPRCVCCCVPHVPVRRHYDNDDSWPVVLSVLLSVLSSCSSVVNDHSSVSRVSVRVSVVVID

Organism: Bifidobacterium longum subsp. infantis (strain ATCC 15697 / DSM 20088 / JCM 1222 / NCTC 11817 / S12) (NCBI:txid391904)

Solvent-accessible surface area: 31374 Å² total